Protein AF-0000000083567924 (afdb_homodimer)

Foldseek 3Di:
DEEEEADDPPLVVLLQVLCVVVPYHYDYDQLLCQLQGQEYEYEDAQQDCSQVSNQVSCLNNQHKYKYKHAQDWLRFRFVVFRIKIAIEGQPPQLATSNQRNLLQVLLDDPVRTDPTGDHDSVSSNVSSNLNNVLVVCVVVVPPDGRYQWMFTPVGDIAGAFYAFPDPSDPDHDDWDQDQDFDADDLVLLLVLLVNQEDSRRHQWNDKDFPDPAPWTKIWIFGTFNVSQAVFGFHGIFMATFNDNSRRSSRRSQVSQLSSLQGGDDPVNWDKDQQVVDDAEDDLVLAFAFPPADDDDSHHIATWFWWAFPQVRDIYTYGQVQWHVVGDDDNNHPHDSQQKAKGLHSLRRNLRSLQRLQLQLLQLLQLQWPHAWAWEDADDPRQVSLQVSLVVLQWHKTKTFRDFQQQWTKIKMKTFHDPVVDPDQDFADLPDPCFQGMFMFMGIDLQLNVRRSVGSRVRVVLRVVDVVCGLVNLPVDWQCLSVCSRPGDSNVVVRDHPDYYDYSRVGHDVPGDGRPVNVNSSQVSCVSVVKTKMKIWSDGSSNVVSRMTIMGIDIRQRFHQDRHDDGGGPCSAVRLVVVPIGGRSVDDRRNYD/DEEEEADDPPLVVLLQVLCVVVPYHYDYDQLLCQLQGQEYEYEDAQQDCSQVSNQVSCLNNQHKYKYKHAQDWLRFRFVVFRIKIAIEGQPPQLATSNQRNLLQVLLDDPVRTDPTGDHDSVSSNVSSNVNNVLVVCVVVVPPDGRYQWMFTPPGDIAGAFYAFPDPSDPDHDDWDQDQDFDADDLVLLLVLLVNQEDSRRHQWNDKDFPDPAPWTKIWIFGTFQVSQAVFGFHGIFMATFNDNSRRSSRRSQVSQLSSLQGGDDQVNWDKDQQVVDDAEDDLVLAFADPPADDDDSHHIATWFWWAQPQVRDIYTYGQVQWHVVGDDDNNHPHDSQQKAKGLHSLRRNLRSLQRLQLQLQQLLQLQWPHAWAWEDADDPRQVSLQVSLVVLQWHKTKTFRDFQQQWTKIKMKTFHDPVVAPPQDFADLVDPCFQGMFMFMGIDLQLNVRRSVGSRVRVVLRVVDVVCGLVRLCVDWQCLSVCSRPGDSNVVVRDHPHYYDYSRVGHDVPGDGRPVNVNSSQVSCVSVVKTKMKIWSDGSSNVVSRMTIMGIDIRPRFHQDRHDDGDGPCSAVRCVVVPIGGRSVDDRRNYD

Solvent-accessible surface area (backbone atoms only — not comparable to full-atom values): 58688 Å² total; per-residue (Å²): 118,58,35,33,36,26,59,56,77,50,27,43,57,32,27,48,53,45,33,46,77,71,74,35,47,73,38,85,44,56,44,66,52,27,30,77,31,76,27,34,36,40,44,48,51,22,55,49,65,61,55,59,47,26,41,54,19,13,54,75,37,51,16,32,34,35,41,36,23,32,1,6,49,51,51,38,16,23,80,86,23,36,17,21,37,34,22,28,30,48,83,69,77,31,30,48,63,65,27,42,25,38,30,30,56,21,41,54,56,80,86,59,54,41,98,55,49,53,61,54,70,50,44,39,29,35,46,12,25,52,45,14,36,38,49,51,32,49,76,69,62,45,87,88,40,40,63,23,23,36,37,33,34,99,72,47,81,42,70,45,58,29,48,59,88,44,83,79,52,90,66,75,82,66,46,74,79,56,84,43,50,60,70,64,53,68,71,59,44,37,58,35,52,51,70,35,52,31,58,50,49,24,62,26,28,42,73,44,78,74,36,64,73,74,44,29,28,28,39,22,32,35,27,49,38,59,67,64,18,78,36,64,24,59,34,76,21,51,15,47,27,96,40,62,66,57,4,45,42,39,4,48,43,45,30,51,36,32,37,32,35,8,54,48,53,77,87,74,42,46,76,43,24,52,80,78,44,70,61,50,51,52,71,82,49,34,66,54,50,92,82,42,58,87,81,59,57,80,44,73,43,54,25,37,66,24,26,32,69,83,80,64,44,68,24,29,34,42,29,29,75,55,31,35,65,52,60,79,89,46,59,34,76,88,68,71,74,6,52,10,51,24,51,14,43,34,43,4,46,45,44,3,44,34,44,42,54,28,35,21,23,50,50,42,35,70,26,22,64,56,78,47,33,33,44,44,70,92,42,72,70,44,48,51,52,46,33,35,37,41,37,72,59,26,45,77,46,40,28,42,36,51,58,81,40,85,46,32,20,21,39,16,37,36,25,46,60,72,82,75,41,68,79,96,46,51,53,51,66,85,37,88,62,43,56,26,28,25,32,18,58,26,38,29,57,43,26,53,59,8,43,39,49,1,40,33,41,8,51,45,46,36,52,51,44,47,72,54,30,57,73,54,24,61,72,42,73,27,51,47,36,63,42,14,30,42,36,68,70,55,50,51,70,69,56,65,85,50,63,75,43,54,23,86,75,42,56,59,83,77,60,66,56,55,62,57,30,46,52,51,50,49,50,31,35,40,76,56,74,36,61,48,27,36,30,43,38,39,38,63,37,50,43,73,50,49,39,26,28,28,25,34,46,47,49,58,52,41,67,76,64,55,75,71,86,61,81,46,68,49,44,49,48,50,32,44,75,74,75,34,43,54,33,84,82,52,74,84,63,64,55,122,116,59,34,33,36,26,58,55,79,51,27,42,55,31,28,49,54,46,34,45,75,71,76,36,48,74,38,85,43,56,43,65,52,28,30,78,31,76,28,35,37,39,44,47,50,22,54,50,65,61,55,60,46,26,42,54,19,13,53,74,37,52,16,32,33,34,42,37,23,32,1,5,52,50,51,37,16,21,80,87,22,36,18,21,37,33,22,29,30,48,84,69,75,31,29,46,62,67,27,42,25,37,29,31,56,21,42,54,55,80,85,60,54,41,97,55,49,53,60,54,69,50,44,38,29,34,46,12,26,53,45,15,38,37,48,50,31,48,76,68,62,46,87,87,38,40,64,23,22,36,38,34,33,99,72,48,79,40,69,45,60,29,47,58,87,43,82,78,53,90,66,76,81,68,46,73,78,57,85,45,50,62,71,64,54,68,70,59,43,39,57,36,53,50,69,35,52,30,58,49,47,24,61,27,29,43,73,42,78,74,38,63,75,76,44,29,28,28,40,22,32,34,26,50,37,58,67,66,17,80,35,65,24,61,34,77,21,51,15,46,27,96,40,62,66,58,3,45,41,38,4,50,43,45,29,52,33,33,37,31,36,9,55,47,52,78,84,74,41,46,77,43,23,52,81,77,43,72,61,50,51,53,69,82,48,35,65,54,50,91,82,42,58,87,82,59,57,81,44,74,43,55,25,38,65,26,27,33,68,81,79,64,44,70,23,30,34,41,29,27,76,54,32,34,66,51,57,81,89,47,61,34,75,87,67,70,74,6,50,9,52,24,51,14,44,34,43,4,48,44,44,3,45,34,44,42,54,29,34,20,23,51,49,44,36,68,26,22,64,55,78,47,34,33,44,44,69,91,42,70,70,44,48,50,52,46,32,32,37,40,38,73,58,24,47,76,47,40,29,42,34,50,58,80,39,85,45,33,20,21,38,17,37,38,26,46,60,73,82,75,41,68,80,96,46,51,52,51,65,85,37,88,64,44,55,24,28,26,34,17,59,25,37,28,56,43,28,54,59,8,43,39,50,1,40,33,42,8,51,45,46,35,52,50,45,46,71,53,31,57,74,54,24,62,70,41,73,29,53,47,38,63,42,15,28,42,36,68,70,55,50,52,69,69,56,62,85,48,62,74,41,53,22,88,76,41,58,58,81,78,60,65,57,53,62,57,29,46,53,51,51,50,51,31,35,42,76,55,75,35,61,48,29,36,29,43,35,40,38,66,36,50,42,75,51,50,38,25,28,27,26,35,44,47,50,56,52,42,66,78,67,57,74,72,86,63,80,45,67,49,45,50,48,49,31,43,75,73,74,35,44,54,33,84,82,54,76,84,65,65,56,124

Sequence (1184 aa):
MQVHVVGDDPVREAVVAALGDVDIDVADAEPAALTDARFGVVSGVAGSDVFERANDAARAGSTPWVAVEIGGVGGYPLSAVDAAVSGFAPGAGTGCFDCLHDRVASNLEDDEIADGPQAERAAARLAGAVAGRECVRVLSGAEKSIIGHVVELPHQRRRLLPVPGCECADSERDRALERDDDTLELEAAVDRAEAAIDDRVGVVASIGEVESFPVPYYLATNANTTAFSDASAPRQAAGVADDWNAALMKAVGEGLERYCAGVYRDAEFVRASEADLANAVSPTDLLRPDDAPAYDPSDEYRWVPGENLVTGEQAHLPADAVQFPQPGPGLVPAITTGLGLGSSTVDALLSGLTEVLERDATMLAWYSTFEPLELAVDDPAFATLERRARSEGLDVTALLVTQDVDLPVVAVAVHRDPDDVDGDEEIDPTDDDWPAFAAGSAADLDATAAATAALEEALQNWMELRNLGPTEAADQSGAIGEYAAFPAPTREFVSVDAGQVPAESVGPDPVPSGVDALESLLERAGDAGLTPYAARLTTRDVESIGFEAVRVVVPGAQPLFTDEPFFGERARTVPDEMGFEPRLERPFHPYPMQVHVVGDDPVREAVVAALGDVDIDVADAEPAALTDARFGVVSGVAGSDVFERANDAARAGSTPWVAVEIGGVGGYPLSAVDAAVSGFAPGAGTGCFDCLHDRVASNLEDDEIADGPQAERAAARLAGAVAGRECVRVLSGAEKSIIGHVVELPHQRRRLLPVPGCECADSERDRALERDDDTLELEAAVDRAEAAIDDRVGVVASIGEVESFPVPYYLATNANTTAFSDASAPRQAAGVADDWNAALMKAVGEGLERYCAGVYRDAEFVRASEADLANAVSPTDLLRPDDAPAYDPSDEYRWVPGENLVTGEQAHLPADAVQFPQPGPGLVPAITTGLGLGSSTVDALLSGLTEVLERDATMLAWYSTFEPLELAVDDPAFATLERRARSEGLDVTALLVTQDVDLPVVAVAVHRDPDDVDGDEEIDPTDDDWPAFAAGSAADLDATAAATAALEEALQNWMELRNLGPTEAADQSGAIGEYAAFPAPTREFVSVDAGQVPAESVGPDPVPSGVDALESLLERAGDAGLTPYAARLTTRDVESIGFEAVRVVVPGAQPLFTDEPFFGERARTVPDEMGFEPRLERPFHPYP

InterPro domains:
  IPR003776 YcaO-like domain [PF02624] (239-557)
  IPR003776 YcaO-like domain [PS51664] (239-592)
  IPR027624 Thiazole/oxazole-forming peptide maturase, SagD family component [TIGR03604] (239-592)

Nearest PDB structures (foldseek):
  4v1v-assembly1_A  TM=7.430E-01  e=4.668E-34  Lyngbya aestuarii
  4v1v-assembly1_B  TM=7.285E-01  e=1.362E-33  Lyngbya aestuarii
  7u58-assembly1_A  TM=7.569E-01  e=3.304E-30  Desmonostoc sp. PCC 7906
  7u58-assembly1_B  TM=7.381E-01  e=8.066E-30  Desmonostoc sp. PCC 7906
  6pe3-assembly1_A  TM=8.093E-01  e=7.154E-20  Methanocaldococcus jannaschii DSM 2661

Structure (mmCIF, N/CA/C/O backbone):
data_AF-0000000083567924-model_v1
#
loop_
_entity.id
_entity.type
_entity.pdbx_description
1 polymer 'Ribosomal protein S12 methylthiotransferase accessory factor'
#
loop_
_atom_site.group_PDB
_atom_site.id
_atom_site.type_symbol
_atom_site.label_atom_id
_atom_site.label_alt_id
_atom_site.label_comp_id
_atom_site.label_asym_id
_atom_site.label_entity_id
_atom_site.label_seq_id
_atom_site.pdbx_PDB_ins_code
_atom_site.Cartn_x
_atom_site.Cartn_y
_atom_site.Cartn_z
_atom_site.occupancy
_atom_site.B_iso_or_equiv
_atom_site.auth_seq_id
_atom_site.auth_comp_id
_atom_site.auth_asym_id
_atom_site.auth_atom_id
_atom_site.pdbx_PDB_model_num
ATOM 1 N N . MET A 1 1 ? -40.562 4.48 22.656 1 77.62 1 MET A N 1
ATOM 2 C CA . MET A 1 1 ? -39.875 5.57 21.969 1 77.62 1 MET A CA 1
ATOM 3 C C . MET A 1 1 ? -40.281 5.645 20.5 1 77.62 1 MET A C 1
ATOM 5 O O . MET A 1 1 ? -40.531 4.621 19.875 1 77.62 1 MET A O 1
ATOM 9 N N . GLN A 1 2 ? -40.562 6.926 19.953 1 90.44 2 GLN A N 1
ATOM 10 C CA . GLN A 1 2 ? -40.938 7.121 18.562 1 90.44 2 GLN A CA 1
ATOM 11 C C . GLN A 1 2 ? -39.844 7.805 17.766 1 90.44 2 GLN A C 1
ATOM 13 O O . GLN A 1 2 ? -39.25 8.773 18.234 1 90.44 2 GLN A O 1
ATOM 18 N N . VAL A 1 3 ? -39.531 7.184 16.656 1 96.56 3 VAL A N 1
ATOM 19 C CA . VAL A 1 3 ? -38.562 7.758 15.727 1 96.56 3 VAL A CA 1
ATOM 20 C C . VAL A 1 3 ? -39.281 8.57 14.656 1 96.56 3 VAL A C 1
ATOM 22 O O . VAL A 1 3 ? -40.281 8.094 14.07 1 96.56 3 VAL A O 1
ATOM 25 N N . HIS A 1 4 ? -38.906 9.844 14.461 1 98.19 4 HIS A N 1
ATOM 26 C CA . HIS A 1 4 ? -39.469 10.672 13.414 1 98.19 4 HIS A CA 1
ATOM 27 C C . HIS A 1 4 ? -38.812 10.414 12.07 1 98.19 4 HIS A C 1
ATOM 29 O O . HIS A 1 4 ? -37.594 10.516 11.953 1 98.19 4 HIS A O 1
ATOM 35 N N . VAL A 1 5 ? -39.531 10.031 11.078 1 98.31 5 VAL A N 1
ATOM 36 C CA . VAL A 1 5 ? -39 9.734 9.758 1 98.31 5 VAL A CA 1
ATOM 37 C C . VAL A 1 5 ? -39.531 10.75 8.742 1 98.31 5 VAL A C 1
ATOM 39 O O . VAL A 1 5 ? -40.75 10.961 8.648 1 98.31 5 VAL A O 1
ATOM 42 N N . VAL A 1 6 ? -38.656 11.414 8.102 1 98.31 6 VAL A N 1
ATOM 43 C CA . VAL A 1 6 ? -38.938 12.32 6.996 1 98.31 6 VAL A CA 1
ATOM 44 C C . VAL A 1 6 ? -38.5 11.68 5.68 1 98.31 6 VAL A C 1
ATOM 46 O O . VAL A 1 6 ? -37.312 11.453 5.453 1 98.31 6 VAL A O 1
ATOM 49 N N . GLY A 1 7 ? -39.375 11.477 4.781 1 96.75 7 GLY A N 1
ATOM 50 C CA . GLY A 1 7 ? -39.031 10.891 3.498 1 96.75 7 GLY A CA 1
ATOM 51 C C . GLY A 1 7 ? -40.031 9.875 3 1 96.75 7 GLY A C 1
ATOM 52 O O . GLY A 1 7 ? -41 9.562 3.695 1 96.75 7 GLY A O 1
ATOM 53 N N . ASP A 1 8 ? -39.812 9.359 1.787 1 95.12 8 ASP A N 1
ATOM 54 C CA . ASP A 1 8 ? -40.781 8.484 1.119 1 95.12 8 ASP A CA 1
ATOM 55 C C . ASP A 1 8 ? -40.188 7.094 0.888 1 95.12 8 ASP A C 1
ATOM 57 O O . ASP A 1 8 ? -39.062 6.812 1.32 1 95.12 8 ASP A O 1
ATOM 61 N N . ASP A 1 9 ? -41 6.242 0.363 1 94.81 9 ASP A N 1
ATOM 62 C CA . ASP A 1 9 ? -40.562 4.914 -0.032 1 94.81 9 ASP A CA 1
ATOM 63 C C . ASP A 1 9 ? -39.562 4.988 -1.193 1 94.81 9 ASP A C 1
ATOM 65 O O . ASP A 1 9 ? -39.625 5.91 -2.012 1 94.81 9 ASP A O 1
ATOM 69 N N . PRO A 1 10 ? -38.688 4.074 -1.274 1 96.31 10 PRO A N 1
ATOM 70 C CA . PRO A 1 10 ? -38.625 2.832 -0.497 1 96.31 10 PRO A CA 1
ATOM 71 C C . PRO A 1 10 ? -37.812 2.967 0.784 1 96.31 10 PRO A C 1
ATOM 73 O O . PRO A 1 10 ? -37.75 2.029 1.582 1 96.31 10 PRO A O 1
ATOM 76 N N . VAL A 1 11 ? -37.125 4.082 1.058 1 97.56 11 VAL A N 1
ATOM 77 C CA . VAL A 1 11 ? -36.281 4.262 2.225 1 97.56 11 VAL A CA 1
ATOM 78 C C . VAL A 1 11 ? -37.094 4.148 3.5 1 97.56 11 VAL A C 1
ATOM 80 O O . VAL A 1 11 ? -36.75 3.379 4.402 1 97.56 11 VAL A O 1
ATOM 83 N N . ARG A 1 12 ? -38.219 4.828 3.523 1 97.38 12 ARG A N 1
ATOM 84 C CA . ARG A 1 12 ? -39.062 4.828 4.699 1 97.38 12 ARG A CA 1
ATOM 85 C C . ARG A 1 12 ? -39.531 3.412 5.047 1 97.38 12 ARG A C 1
ATOM 87 O O . ARG A 1 12 ? -39.469 3.002 6.207 1 97.38 12 ARG A O 1
ATOM 94 N N . GLU A 1 13 ? -39.969 2.736 4.039 1 96.56 13 GLU A N 1
ATOM 95 C CA . GLU A 1 13 ? -40.469 1.377 4.242 1 96.56 13 GLU A CA 1
ATOM 96 C C . GLU A 1 13 ? -39.406 0.494 4.875 1 96.56 13 GLU A C 1
ATOM 98 O O . GLU A 1 13 ? -39.688 -0.279 5.793 1 96.56 13 GLU A O 1
ATOM 103 N N . ALA A 1 14 ? -38.219 0.585 4.348 1 96.06 14 ALA A N 1
ATOM 104 C CA . ALA A 1 14 ? -37.125 -0.211 4.855 1 96.06 14 ALA A CA 1
ATOM 105 C C . ALA A 1 14 ? -36.781 0.159 6.301 1 96.06 14 ALA A C 1
ATOM 107 O O . ALA A 1 14 ? -36.562 -0.718 7.133 1 96.06 14 ALA A O 1
ATOM 108 N N . VAL A 1 15 ? -36.781 1.443 6.656 1 97.31 15 VAL A N 1
ATOM 109 C CA . VAL A 1 15 ? -36.469 1.927 8 1 97.31 15 VAL A CA 1
ATOM 110 C C . VAL A 1 15 ? -37.562 1.454 8.969 1 97.31 15 VAL A C 1
ATOM 112 O O . VAL A 1 15 ? -37.281 0.964 10.062 1 97.31 15 VAL A O 1
ATOM 115 N N . VAL A 1 16 ? -38.812 1.547 8.57 1 96.62 16 VAL A N 1
ATOM 116 C CA . VAL A 1 16 ? -39.969 1.122 9.391 1 96.62 16 VAL A CA 1
ATOM 117 C C . VAL A 1 16 ? -39.844 -0.366 9.711 1 96.62 16 VAL A C 1
ATOM 119 O O . VAL A 1 16 ? -40.031 -0.783 10.852 1 96.62 16 VAL A O 1
ATOM 122 N N . ALA A 1 17 ? -39.5 -1.119 8.719 1 95 17 ALA A N 1
ATOM 123 C CA . ALA A 1 17 ? -39.375 -2.561 8.898 1 95 17 ALA A CA 1
ATOM 124 C C . ALA A 1 17 ? -38.281 -2.881 9.914 1 95 17 ALA A C 1
ATOM 126 O O . ALA A 1 17 ? -38.469 -3.709 10.805 1 95 17 ALA A O 1
ATOM 127 N N . ALA A 1 18 ? -37.125 -2.264 9.789 1 95.38 18 ALA A N 1
ATOM 128 C CA . ALA A 1 18 ? -36 -2.51 10.672 1 95.38 18 ALA A CA 1
ATOM 129 C C . ALA A 1 18 ? -36.344 -2.125 12.109 1 95.38 18 ALA A C 1
ATOM 131 O O . ALA A 1 18 ? -36.062 -2.877 13.047 1 95.38 18 ALA A O 1
ATOM 132 N N . LEU A 1 19 ? -36.938 -0.958 12.289 1 96.12 19 LEU A N 1
ATOM 133 C CA . LEU A 1 19 ? -37.281 -0.486 13.625 1 96.12 19 LEU A CA 1
ATOM 134 C C . LEU A 1 19 ? -38.406 -1.323 14.219 1 96.12 19 LEU A C 1
ATOM 136 O O . LEU A 1 19 ? -38.438 -1.543 15.438 1 96.12 19 LEU A O 1
ATOM 140 N N . GLY A 1 20 ? -39.281 -1.778 13.391 1 94.69 20 GLY A N 1
ATOM 141 C CA . GLY A 1 20 ? -40.344 -2.68 13.828 1 94.69 20 GLY A CA 1
ATOM 142 C C . GLY A 1 20 ? -39.812 -3.967 14.43 1 94.69 20 GLY A C 1
ATOM 143 O O . GLY A 1 20 ? -40.406 -4.523 15.344 1 94.69 20 GLY A O 1
ATOM 144 N N . ASP A 1 21 ? -38.75 -4.43 13.938 1 92.81 21 ASP A N 1
ATOM 145 C CA . ASP A 1 21 ? -38.125 -5.66 14.422 1 92.81 21 ASP A CA 1
ATOM 146 C C . ASP A 1 21 ? -37.719 -5.535 15.891 1 92.81 21 ASP A C 1
ATOM 148 O O . ASP A 1 21 ? -37.531 -6.543 16.578 1 92.81 21 ASP A O 1
ATOM 152 N N . VAL A 1 22 ? -37.562 -4.309 16.375 1 93.62 22 VAL A N 1
ATOM 153 C CA . VAL A 1 22 ? -37.156 -4.113 17.766 1 93.62 22 VAL A CA 1
ATOM 154 C C . VAL A 1 22 ? -38.25 -3.352 18.516 1 93.62 22 VAL A C 1
ATOM 156 O O . VAL A 1 22 ? -37.969 -2.67 19.516 1 93.62 22 VAL A O 1
ATOM 159 N N . ASP A 1 23 ? -39.375 -3.291 18.016 1 93.94 23 ASP A N 1
ATOM 160 C CA . ASP A 1 23 ? -40.594 -2.764 18.656 1 93.94 23 ASP A CA 1
ATOM 161 C C . ASP A 1 23 ? -40.5 -1.254 18.844 1 93.94 23 ASP A C 1
ATOM 163 O O . ASP A 1 23 ? -40.875 -0.735 19.906 1 93.94 23 ASP A O 1
ATOM 167 N N . ILE A 1 24 ? -39.906 -0.604 17.891 1 95.19 24 ILE A N 1
ATOM 168 C CA . ILE A 1 24 ? -39.875 0.854 17.891 1 95.19 24 ILE A CA 1
ATOM 169 C C . ILE A 1 24 ? -40.844 1.404 16.844 1 95.19 24 ILE A C 1
ATOM 171 O O . ILE A 1 24 ? -40.812 0.979 15.688 1 95.19 24 ILE A O 1
ATOM 175 N N . ASP A 1 25 ? -41.594 2.35 17.25 1 94.06 25 ASP A N 1
ATOM 176 C CA . ASP A 1 25 ? -42.594 2.959 16.359 1 94.06 25 ASP A CA 1
ATOM 177 C C . ASP A 1 25 ? -41.969 4.133 15.594 1 94.06 25 ASP A C 1
ATOM 179 O O . ASP A 1 25 ? -41 4.758 16.062 1 94.06 25 ASP A O 1
ATOM 183 N N . VAL A 1 26 ? -42.562 4.348 14.406 1 95.94 26 VAL A N 1
ATOM 184 C CA . VAL A 1 26 ? -42.125 5.449 13.555 1 95.94 26 VAL A CA 1
ATOM 185 C C . VAL A 1 26 ? -43.281 6.43 13.344 1 95.94 26 VAL A C 1
ATOM 187 O O . VAL A 1 26 ? -44.438 6.023 13.234 1 95.94 26 VAL A O 1
ATOM 190 N N . ALA A 1 27 ? -43 7.691 13.391 1 96.19 27 ALA A N 1
ATOM 191 C CA . ALA A 1 27 ? -43.938 8.742 13.047 1 96.19 27 ALA A CA 1
ATOM 192 C C . ALA A 1 27 ? -43.469 9.523 11.82 1 96.19 27 ALA A C 1
ATOM 194 O O . ALA A 1 27 ? -42.344 9.969 11.758 1 96.19 27 ALA A O 1
ATOM 195 N N . ASP A 1 28 ? -44.406 9.641 10.867 1 96.56 28 ASP A N 1
ATOM 196 C CA . ASP A 1 28 ? -44.125 10.547 9.758 1 96.56 28 ASP A CA 1
ATOM 197 C C . ASP A 1 28 ? -43.969 11.984 10.25 1 96.56 28 ASP A C 1
ATOM 199 O O . ASP A 1 28 ? -44.75 12.43 11.109 1 96.56 28 ASP A O 1
ATOM 203 N N . ALA A 1 29 ? -43.031 12.602 9.672 1 97.56 29 ALA A N 1
ATOM 204 C CA . ALA A 1 29 ? -42.75 13.945 10.18 1 97.56 29 ALA A CA 1
ATOM 205 C C . ALA A 1 29 ? -42.25 14.859 9.062 1 97.56 29 ALA A C 1
ATOM 207 O O . ALA A 1 29 ? -41.938 14.391 7.965 1 97.56 29 ALA A O 1
ATOM 208 N N . GLU A 1 30 ? -42.344 16.141 9.289 1 97.62 30 GLU A N 1
ATOM 209 C CA . GLU A 1 30 ? -41.625 17.156 8.516 1 97.62 30 GLU A CA 1
ATOM 210 C C . GLU A 1 30 ? -40.281 17.5 9.148 1 97.62 30 GLU A C 1
ATOM 212 O O . GLU A 1 30 ? -40.094 17.25 10.336 1 97.62 30 GLU A O 1
ATOM 217 N N . PRO A 1 31 ? -39.406 18 8.305 1 98.06 31 PRO A N 1
ATOM 218 C CA . PRO A 1 31 ? -38.062 18.281 8.836 1 98.06 31 PRO A CA 1
ATOM 219 C C . PRO A 1 31 ? -38.094 19.109 10.109 1 98.06 31 PRO A C 1
ATOM 221 O O . PRO A 1 31 ? -37.344 18.844 11.047 1 98.06 31 PRO A O 1
ATOM 224 N N . ALA A 1 32 ? -38.938 20.062 10.273 1 97.94 32 ALA A N 1
ATOM 225 C CA . ALA A 1 32 ? -39 20.969 11.414 1 97.94 32 ALA A CA 1
ATOM 226 C C . ALA A 1 32 ? -39.344 20.203 12.695 1 97.94 32 ALA A C 1
ATOM 228 O O . ALA A 1 32 ? -39 20.641 13.797 1 97.94 32 ALA A O 1
ATOM 229 N N . ALA A 1 33 ? -39.938 19.109 12.578 1 97.88 33 ALA A N 1
ATOM 230 C CA . ALA A 1 33 ? -40.375 18.312 13.719 1 97.88 33 ALA A CA 1
ATOM 231 C C . ALA A 1 33 ? -39.188 17.688 14.445 1 97.88 33 ALA A C 1
ATOM 233 O O . ALA A 1 33 ? -39.312 17.234 15.578 1 97.88 33 ALA A O 1
ATOM 234 N N . LEU A 1 34 ? -38.062 17.703 13.836 1 98.06 34 LEU A N 1
ATOM 235 C CA . LEU A 1 34 ? -36.906 17.109 14.453 1 98.06 34 LEU A CA 1
ATOM 236 C C . LEU A 1 34 ? -36.469 17.891 15.695 1 98.06 34 LEU A C 1
ATOM 238 O O . LEU A 1 34 ? -35.812 17.359 16.578 1 98.06 34 LEU A O 1
ATOM 242 N N . THR A 1 35 ? -36.906 19.141 15.805 1 98 35 THR A N 1
ATOM 243 C CA . THR A 1 35 ? -36.594 19.953 16.969 1 98 35 THR A CA 1
ATOM 244 C C . THR A 1 35 ? -37.031 19.266 18.25 1 98 35 THR A C 1
ATOM 246 O O . THR A 1 35 ? -36.344 19.344 19.281 1 98 35 THR A O 1
ATOM 249 N N . ASP A 1 36 ? -38.125 18.516 18.203 1 96.38 36 ASP A N 1
ATOM 250 C CA . ASP A 1 36 ? -38.719 17.938 19.406 1 96.38 36 ASP A CA 1
ATOM 251 C C . ASP A 1 36 ? -38.625 16.406 19.375 1 96.38 36 ASP A C 1
ATOM 253 O O . ASP A 1 36 ? -39.094 15.734 20.281 1 96.38 36 ASP A O 1
ATOM 257 N N . ALA A 1 37 ? -38 15.922 18.375 1 97.06 37 ALA A N 1
ATOM 258 C CA . ALA A 1 37 ? -37.938 14.477 18.219 1 97.06 37 ALA A CA 1
ATOM 259 C C . ALA A 1 37 ? -36.844 13.891 19.109 1 97.06 37 ALA A C 1
ATOM 261 O O . ALA A 1 37 ? -35.875 14.562 19.438 1 97.06 37 ALA A O 1
ATOM 262 N N . ARG A 1 38 ? -37.031 12.664 19.562 1 95.31 38 ARG A N 1
ATOM 263 C CA . ARG A 1 38 ? -35.969 11.938 20.281 1 95.31 38 ARG A CA 1
ATOM 264 C C . ARG A 1 38 ? -34.906 11.445 19.328 1 95.31 38 ARG A C 1
ATOM 266 O O . ARG A 1 38 ? -33.719 11.336 19.703 1 95.31 38 ARG A O 1
ATOM 273 N N . PHE A 1 39 ? -35.312 11.055 18.172 1 97.06 39 PHE A N 1
ATOM 274 C CA . PHE A 1 39 ? -34.438 10.578 17.094 1 97.06 39 PHE A CA 1
ATOM 275 C C . PHE A 1 39 ? -35.125 10.766 15.742 1 97.06 39 PHE A C 1
ATOM 277 O O . PHE A 1 39 ? -36.344 10.664 15.625 1 97.06 39 PHE A O 1
ATOM 284 N N . GLY A 1 40 ? -34.281 11.078 14.695 1 98.25 40 GLY A N 1
ATOM 285 C CA . GLY A 1 40 ? -34.875 11.312 13.383 1 98.25 40 GLY A CA 1
ATOM 286 C C . GLY A 1 40 ? -34.156 10.555 12.273 1 98.25 40 GLY A C 1
ATOM 287 O O . GLY A 1 40 ? -33 10.211 12.406 1 98.25 40 GLY A O 1
ATOM 288 N N . VAL A 1 41 ? -34.875 10.18 11.242 1 98.75 41 VAL A N 1
ATOM 289 C CA . VAL A 1 41 ? -34.344 9.703 9.969 1 98.75 41 VAL A CA 1
ATOM 290 C C . VAL A 1 41 ? -34.875 10.547 8.82 1 98.75 41 VAL A C 1
ATOM 292 O O . VAL A 1 41 ? -36.094 10.703 8.688 1 98.75 41 VAL A O 1
ATOM 295 N N . VAL A 1 42 ? -34 11.133 8.062 1 98.88 42 VAL A N 1
ATOM 296 C CA . VAL A 1 42 ? -34.438 12.008 6.973 1 98.88 42 VAL A CA 1
ATOM 297 C C . VAL A 1 42 ? -33.875 11.484 5.652 1 98.88 42 VAL A C 1
ATOM 299 O O . VAL A 1 42 ? -32.656 11.273 5.523 1 98.88 42 VAL A O 1
ATOM 302 N N . SER A 1 43 ? -34.719 11.258 4.703 1 98.56 43 SER A N 1
ATOM 303 C CA . SER A 1 43 ? -34.281 10.781 3.398 1 98.56 43 SER A CA 1
ATOM 304 C C . SER A 1 43 ? -34.719 11.727 2.285 1 98.56 43 SER A C 1
ATOM 306 O O . SER A 1 43 ? -35.781 12.367 2.391 1 98.56 43 SER A O 1
ATOM 308 N N . GLY A 1 44 ? -33.938 11.836 1.311 1 98 44 GLY A N 1
ATOM 309 C CA . GLY A 1 44 ? -34.188 12.641 0.118 1 98 44 GLY A CA 1
ATOM 310 C C . GLY A 1 44 ? -33.094 12.5 -0.918 1 98 44 GLY A C 1
ATOM 311 O O . GLY A 1 44 ? -32.125 11.75 -0.72 1 98 44 GLY A O 1
ATOM 312 N N . VAL A 1 45 ? -33.281 13.164 -2.047 1 97.69 45 VAL A N 1
ATOM 313 C CA . VAL A 1 45 ? -32.25 13.164 -3.059 1 97.69 45 VAL A CA 1
ATOM 314 C C . VAL A 1 45 ? -31.141 14.141 -2.652 1 97.69 45 VAL A C 1
ATOM 316 O O . VAL A 1 45 ? -31.391 15.141 -1.98 1 97.69 45 VAL A O 1
ATOM 319 N N . ALA A 1 46 ? -29.938 13.812 -3.004 1 97.81 46 ALA A N 1
ATOM 320 C CA . ALA A 1 46 ? -28.812 14.695 -2.701 1 97.81 46 ALA A CA 1
ATOM 321 C C . ALA A 1 46 ? -29.047 16.094 -3.266 1 97.81 46 ALA A C 1
ATOM 323 O O . ALA A 1 46 ? -29.438 16.25 -4.426 1 97.81 46 ALA A O 1
ATOM 324 N N . GLY A 1 47 ? -28.828 17.062 -2.477 1 96.56 47 GLY A N 1
ATOM 325 C CA . GLY A 1 47 ? -29.016 18.438 -2.896 1 96.56 47 GLY A CA 1
ATOM 326 C C . GLY A 1 47 ? -30.344 19.016 -2.445 1 96.56 47 GLY A C 1
ATOM 327 O O . GLY A 1 47 ? -30.562 20.234 -2.551 1 96.56 47 GLY A O 1
ATOM 328 N N . SER A 1 48 ? -31.203 18.188 -1.996 1 96.81 48 SER A N 1
ATOM 329 C CA . SER A 1 48 ? -32.5 18.641 -1.509 1 96.81 48 SER A CA 1
ATOM 330 C C . SER A 1 48 ? -32.344 19.531 -0.273 1 96.81 48 SER A C 1
ATOM 332 O O . SER A 1 48 ? -31.516 19.25 0.591 1 96.81 48 SER A O 1
ATOM 334 N N . ASP A 1 49 ? -33.188 20.516 -0.12 1 97.12 49 ASP A N 1
ATOM 335 C CA . ASP A 1 49 ? -33.125 21.438 1.007 1 97.12 49 ASP A CA 1
ATOM 336 C C . ASP A 1 49 ? -33.625 20.781 2.285 1 97.12 49 ASP A C 1
ATOM 338 O O . ASP A 1 49 ? -33.5 21.344 3.375 1 97.12 49 ASP A O 1
ATOM 342 N N . VAL A 1 50 ? -34.219 19.562 2.15 1 98.38 50 VAL A N 1
ATOM 343 C CA . VAL A 1 50 ? -34.781 18.844 3.295 1 98.38 50 VAL A CA 1
ATOM 344 C C . VAL A 1 50 ? -33.688 18.625 4.34 1 98.38 50 VAL A C 1
ATOM 346 O O . VAL A 1 50 ? -33.969 18.672 5.543 1 98.38 50 VAL A O 1
ATOM 349 N N . PHE A 1 51 ? -32.562 18.438 3.924 1 98.56 51 PHE A N 1
ATOM 350 C CA . PHE A 1 51 ? -31.469 18.109 4.84 1 98.56 51 PHE A CA 1
ATOM 351 C C . PHE A 1 51 ? -31.016 19.344 5.609 1 98.56 51 PHE A C 1
ATOM 353 O O . PHE A 1 51 ? -30.703 19.25 6.801 1 98.56 51 PHE A O 1
ATOM 360 N N . GLU A 1 52 ? -30.922 20.453 4.922 1 97.88 52 GLU A N 1
ATOM 361 C CA . GLU A 1 52 ? -30.594 21.703 5.609 1 97.88 52 GLU A CA 1
ATOM 362 C C . GLU A 1 52 ? -31.641 22.047 6.668 1 97.88 52 GLU A C 1
ATOM 364 O O . GLU A 1 52 ? -31.297 22.438 7.785 1 97.88 52 GLU A O 1
ATOM 369 N N . ARG A 1 53 ? -32.906 21.906 6.293 1 98.38 53 ARG A N 1
ATOM 370 C CA . ARG A 1 53 ? -34 22.156 7.219 1 98.38 53 ARG A CA 1
ATOM 371 C C . ARG A 1 53 ? -33.938 21.219 8.414 1 98.38 53 ARG A C 1
ATOM 373 O O . ARG A 1 53 ? -34.125 21.625 9.555 1 98.38 53 ARG A O 1
ATOM 380 N N . ALA A 1 54 ? -33.688 19.969 8.133 1 98.69 54 ALA A N 1
ATOM 381 C CA . ALA A 1 54 ? -33.562 18.969 9.188 1 98.69 54 ALA A CA 1
ATOM 382 C C . ALA A 1 54 ? -32.375 19.281 10.109 1 98.69 54 ALA A C 1
ATOM 384 O O . ALA A 1 54 ? -32.5 19.141 11.336 1 98.69 54 ALA A O 1
ATOM 385 N N . ASN A 1 55 ? -31.297 19.641 9.508 1 98.44 55 ASN A N 1
ATOM 386 C CA . ASN A 1 55 ? -30.109 19.969 10.289 1 98.44 55 ASN A CA 1
ATOM 387 C C . ASN A 1 55 ? -30.375 21.125 11.25 1 98.44 55 ASN A C 1
ATOM 389 O O . ASN A 1 55 ? -30 21.062 12.422 1 98.44 55 ASN A O 1
ATOM 393 N N . ASP A 1 56 ? -31 22.156 10.773 1 97.88 56 ASP A N 1
ATOM 394 C CA . ASP A 1 56 ? -31.328 23.312 11.609 1 97.88 56 ASP A CA 1
ATOM 395 C C . ASP A 1 56 ? -32.219 22.891 12.766 1 97.88 56 ASP A C 1
ATOM 397 O O . ASP A 1 56 ? -31.984 23.281 13.914 1 97.88 56 ASP A O 1
ATOM 401 N N . ALA A 1 57 ? -33.25 22.156 12.445 1 98.5 57 ALA A N 1
ATOM 402 C CA . ALA A 1 57 ? -34.188 21.688 13.469 1 98.5 57 ALA A CA 1
ATOM 403 C C . ALA A 1 57 ? -33.5 20.797 14.492 1 98.5 57 ALA A C 1
ATOM 405 O O . ALA A 1 57 ? -33.688 20.953 15.703 1 98.5 57 ALA A O 1
ATOM 406 N N . ALA A 1 58 ? -32.719 19.844 13.992 1 98.12 58 ALA A N 1
ATOM 407 C CA . ALA A 1 58 ? -32.031 18.906 14.867 1 98.12 58 ALA A CA 1
ATOM 408 C C . ALA A 1 58 ? -31.062 19.641 15.797 1 98.12 58 ALA A C 1
ATOM 410 O O . ALA A 1 58 ? -30.922 19.281 16.969 1 98.12 58 ALA A O 1
ATOM 411 N N . ARG A 1 59 ? -30.312 20.609 15.273 1 96.69 59 ARG A N 1
ATOM 412 C CA . ARG A 1 59 ? -29.406 21.391 16.094 1 96.69 59 ARG A CA 1
ATOM 413 C C . ARG A 1 59 ? -30.156 22.141 17.188 1 96.69 59 ARG A C 1
ATOM 415 O O . ARG A 1 59 ? -29.719 22.188 18.328 1 96.69 59 ARG A O 1
ATOM 422 N N . ALA A 1 60 ? -31.266 22.734 16.797 1 96.56 60 ALA A N 1
ATOM 423 C CA . ALA A 1 60 ? -32.094 23.469 17.75 1 96.56 60 ALA A CA 1
ATOM 424 C C . ALA A 1 60 ? -32.594 22.562 18.875 1 96.56 60 ALA A C 1
ATOM 426 O O . ALA A 1 60 ? -32.656 22.984 20.031 1 96.56 60 ALA A O 1
ATOM 427 N N . GLY A 1 61 ? -32.906 21.375 18.594 1 96.5 61 GLY A N 1
ATOM 428 C CA . GLY A 1 61 ? -33.5 20.453 19.547 1 96.5 61 GLY A CA 1
ATOM 429 C C . GLY A 1 61 ? -32.5 19.484 20.141 1 96.5 61 GLY A C 1
ATOM 430 O O . GLY A 1 61 ? -32.844 18.656 20.984 1 96.5 61 GLY A O 1
ATOM 431 N N . SER A 1 62 ? -31.203 19.547 19.719 1 95.75 62 SER A N 1
ATOM 432 C CA . SER A 1 62 ? -30.172 18.578 20.094 1 95.75 62 SER A CA 1
ATOM 433 C C . SER A 1 62 ? -30.625 17.156 19.781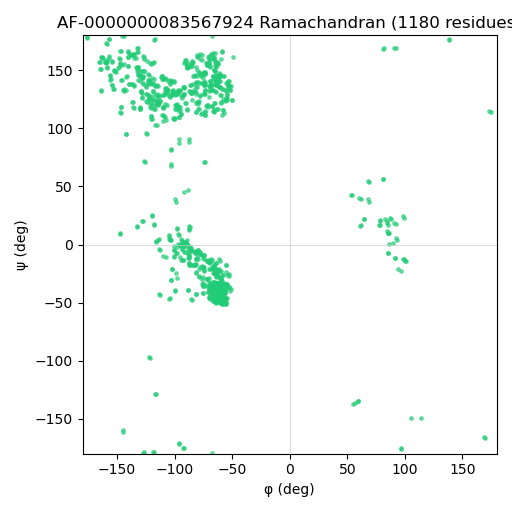 1 95.75 62 SER A C 1
ATOM 435 O O . SER A 1 62 ? -30.453 16.266 20.609 1 95.75 62 SER A O 1
ATOM 437 N N . THR A 1 63 ? -31.234 16.969 18.641 1 97 63 THR A N 1
ATOM 438 C CA . THR A 1 63 ? -31.812 15.688 18.234 1 97 63 THR A CA 1
ATOM 439 C C . THR A 1 63 ? -30.828 14.898 17.375 1 97 63 THR A C 1
ATOM 441 O O . THR A 1 63 ? -30.438 15.352 16.297 1 97 63 THR A O 1
ATOM 444 N N . PRO A 1 64 ? -30.391 13.688 17.812 1 97.44 64 PRO A N 1
ATOM 445 C CA . PRO A 1 64 ? -29.625 12.836 16.906 1 97.44 64 PRO A CA 1
ATOM 446 C C . PRO A 1 64 ? -30.453 12.336 15.719 1 97.44 64 PRO A C 1
ATOM 448 O O . PRO A 1 64 ? -31.656 12.094 15.859 1 97.44 64 PRO A O 1
ATOM 451 N N . TRP A 1 65 ? -29.812 12.219 14.586 1 98.31 65 TRP A N 1
ATOM 452 C CA . TRP A 1 65 ? -30.578 11.82 13.406 1 98.31 65 TRP A CA 1
ATOM 453 C C . TRP A 1 65 ? -29.672 11.203 12.352 1 98.31 65 TRP A C 1
ATOM 455 O O . TRP A 1 65 ? -28.438 11.289 12.453 1 98.31 65 TRP A O 1
ATOM 465 N N . VAL A 1 66 ? -30.25 10.445 11.406 1 98.62 66 VAL A N 1
ATOM 466 C CA . VAL A 1 66 ? -29.594 9.805 10.273 1 98.62 66 VAL A CA 1
ATOM 467 C C . VAL A 1 66 ? -30.094 10.422 8.969 1 98.62 66 VAL A C 1
ATOM 469 O O . VAL A 1 66 ? -31.297 10.578 8.773 1 98.62 66 VAL A O 1
ATOM 472 N N . ALA A 1 67 ? -29.188 10.836 8.172 1 98.81 67 ALA A N 1
ATOM 473 C CA . ALA A 1 67 ? -29.5 11.328 6.832 1 98.81 67 ALA A CA 1
ATOM 474 C C . ALA A 1 67 ? -29.312 10.234 5.785 1 98.81 67 ALA A C 1
ATOM 476 O O . ALA A 1 67 ? -28.297 9.523 5.809 1 98.81 67 ALA A O 1
ATOM 477 N N . VAL A 1 68 ? -30.25 10.055 4.914 1 98.81 68 VAL A N 1
ATOM 478 C CA . VAL A 1 68 ? -30.156 9.164 3.766 1 98.81 68 VAL A CA 1
ATOM 479 C C . VAL A 1 68 ? -30.25 9.977 2.475 1 98.81 68 VAL A C 1
ATOM 481 O O . VAL A 1 68 ? -31.328 10.391 2.068 1 98.81 68 VAL A O 1
ATOM 484 N N . GLU A 1 69 ? -29.125 10.172 1.863 1 98.62 69 GLU A N 1
ATOM 485 C CA . GLU A 1 69 ? -29.047 10.922 0.612 1 98.62 69 GLU A CA 1
ATOM 486 C C . GLU A 1 69 ? -29.016 9.984 -0.592 1 98.62 69 GLU A C 1
ATOM 488 O O . GLU A 1 69 ? -28.109 9.164 -0.72 1 98.62 69 GLU A O 1
ATOM 493 N N . ILE A 1 70 ? -29.984 10.102 -1.452 1 98.12 70 ILE A N 1
ATOM 494 C CA . ILE A 1 70 ? -30.031 9.266 -2.648 1 98.12 70 ILE A CA 1
ATOM 495 C C . ILE A 1 70 ? -29.297 9.961 -3.795 1 98.12 70 ILE A C 1
ATOM 497 O O . ILE A 1 70 ? -29.609 11.109 -4.133 1 98.12 70 ILE A O 1
ATOM 501 N N . GLY A 1 71 ? -28.297 9.328 -4.34 1 97.69 71 GLY A N 1
ATOM 502 C CA . GLY A 1 71 ? -27.594 9.812 -5.523 1 97.69 71 GLY A CA 1
ATOM 503 C C . GLY A 1 71 ? -26.469 10.773 -5.195 1 97.69 71 GLY A C 1
ATOM 504 O O . GLY A 1 71 ? -26.078 11.594 -6.031 1 97.69 71 GLY A O 1
ATOM 505 N N . GLY A 1 72 ? -25.969 10.734 -4.078 1 97.94 72 GLY A N 1
ATOM 506 C CA . GLY A 1 72 ? -24.891 11.641 -3.701 1 97.94 72 GLY A CA 1
ATOM 507 C C . GLY A 1 72 ? -24.594 11.625 -2.215 1 97.94 72 GLY A C 1
ATOM 508 O O . GLY A 1 72 ? -25.047 10.727 -1.496 1 97.94 72 GLY A O 1
ATOM 509 N N . VAL A 1 73 ? -23.859 12.586 -1.76 1 98.44 73 VAL A N 1
ATOM 510 C CA . VAL A 1 73 ? -23.453 12.68 -0.363 1 98.44 73 VAL A CA 1
ATOM 511 C C . VAL A 1 73 ? -23.125 14.125 -0.01 1 98.44 73 VAL A C 1
ATOM 513 O O . VAL A 1 73 ? -22.609 14.875 -0.839 1 98.44 73 VAL A O 1
ATOM 516 N N . GLY A 1 74 ? -23.484 14.555 1.165 1 98.25 74 GLY A N 1
ATOM 517 C CA . GLY A 1 74 ? -23.172 15.883 1.659 1 98.25 74 GLY A CA 1
ATOM 518 C C . GLY A 1 74 ? -23.844 16.984 0.866 1 98.25 74 GLY A C 1
ATOM 519 O O . GLY A 1 74 ? -23.312 18.094 0.772 1 98.25 74 GLY A O 1
ATOM 520 N N . GLY A 1 75 ? -24.906 16.641 0.194 1 98.12 75 GLY A N 1
ATOM 521 C CA . GLY A 1 75 ? -25.641 17.641 -0.571 1 98.12 75 GLY A CA 1
ATOM 522 C C . GLY A 1 75 ? -25.203 17.734 -2.018 1 98.12 75 GLY A C 1
ATOM 523 O O . GLY A 1 75 ? -25.719 18.547 -2.779 1 98.12 75 GLY A O 1
ATOM 524 N N . TYR A 1 76 ? -24.297 16.875 -2.428 1 98.12 76 TYR A N 1
ATOM 525 C CA . TYR A 1 76 ? -23.781 16.938 -3.791 1 98.12 76 TYR A CA 1
ATOM 526 C C . TYR A 1 76 ? -24.156 15.688 -4.578 1 98.12 76 TYR A C 1
ATOM 528 O O . TYR A 1 76 ? -23.875 14.57 -4.152 1 98.12 76 TYR A O 1
ATOM 536 N N . PRO A 1 77 ? -24.828 15.914 -5.703 1 97.81 77 PRO A N 1
ATOM 537 C CA . PRO A 1 77 ? -25.047 14.766 -6.586 1 97.81 77 PRO A CA 1
ATOM 538 C C . PRO A 1 77 ? -23.75 14.203 -7.164 1 97.81 77 PRO A C 1
ATOM 540 O O . PRO A 1 77 ? -22.953 14.953 -7.742 1 97.81 77 PRO A O 1
ATOM 543 N N . LEU A 1 78 ? -23.5 12.992 -6.918 1 96.75 78 LEU A N 1
ATOM 544 C CA . LEU A 1 78 ? -22.312 12.328 -7.422 1 96.75 78 LEU A CA 1
ATOM 545 C C . LEU A 1 78 ? -22.672 11.031 -8.141 1 96.75 78 LEU A C 1
ATOM 547 O O . LEU A 1 78 ? -23.297 10.148 -7.551 1 96.75 78 LEU A O 1
ATOM 551 N N . SER A 1 79 ? -22.234 10.852 -9.398 1 93.81 79 SER A N 1
ATOM 552 C CA . SER A 1 79 ? -22.562 9.672 -10.188 1 93.81 79 SER A CA 1
ATOM 553 C C . SER A 1 79 ? -21.969 8.406 -9.57 1 93.81 79 SER A C 1
ATOM 555 O O . SER A 1 79 ? -22.531 7.316 -9.719 1 93.81 79 SER A O 1
ATOM 557 N N . ALA A 1 80 ? -20.906 8.602 -8.82 1 92.31 80 ALA A N 1
ATOM 558 C CA . ALA A 1 80 ? -20.188 7.457 -8.266 1 92.31 80 ALA A CA 1
ATOM 559 C C . ALA A 1 80 ? -20.812 7 -6.949 1 92.31 80 ALA A C 1
ATOM 561 O O . ALA A 1 80 ? -20.453 5.945 -6.418 1 92.31 80 ALA A O 1
ATOM 562 N N . VAL A 1 81 ? -21.797 7.676 -6.418 1 95.88 81 VAL A N 1
ATOM 563 C CA . VAL A 1 81 ? -22.406 7.367 -5.133 1 95.88 81 VAL A CA 1
ATOM 564 C C . VAL A 1 81 ? -23.891 7.074 -5.332 1 95.88 81 VAL A C 1
ATOM 566 O O . VAL A 1 81 ? -24.688 7.984 -5.617 1 95.88 81 VAL A O 1
ATOM 569 N N . ASP A 1 82 ? -24.281 5.863 -5.156 1 95.62 82 ASP A N 1
ATOM 570 C CA . ASP A 1 82 ? -25.688 5.5 -5.297 1 95.62 82 ASP A CA 1
ATOM 571 C C . ASP A 1 82 ? -26.531 6.152 -4.207 1 95.62 82 ASP A C 1
ATOM 573 O O . ASP A 1 82 ? -27.641 6.617 -4.469 1 95.62 82 ASP A O 1
ATOM 577 N N . ALA A 1 83 ? -26.047 6.098 -3.025 1 97.38 83 ALA A N 1
ATOM 578 C CA . ALA A 1 83 ? -26.672 6.703 -1.854 1 97.38 83 ALA A CA 1
ATOM 579 C C . ALA A 1 83 ? -25.688 6.828 -0.702 1 97.38 83 ALA A C 1
ATOM 581 O O . ALA A 1 83 ? -24.609 6.215 -0.73 1 97.38 83 ALA A O 1
ATOM 582 N N . ALA A 1 84 ? -25.969 7.648 0.212 1 98.44 84 ALA A N 1
ATOM 583 C CA . ALA A 1 84 ? -25.141 7.809 1.404 1 98.44 84 ALA A CA 1
ATOM 584 C C . ALA A 1 84 ? -26 7.871 2.664 1 98.44 84 ALA A C 1
ATOM 586 O O . ALA A 1 84 ? -27.078 8.477 2.664 1 98.44 84 ALA A O 1
ATOM 587 N N . VAL A 1 85 ? -25.578 7.188 3.711 1 98.44 85 VAL A N 1
ATOM 588 C CA . VAL A 1 85 ? -26.188 7.223 5.035 1 98.44 85 VAL A CA 1
ATOM 589 C C . VAL A 1 85 ? -25.219 7.836 6.039 1 98.44 85 VAL A C 1
ATOM 591 O O . VAL A 1 85 ? -24.094 7.355 6.199 1 98.44 85 VAL A O 1
ATOM 594 N N . SER A 1 86 ? -25.625 8.93 6.66 1 98.62 86 SER A N 1
ATOM 595 C CA . SER A 1 86 ? -24.766 9.625 7.602 1 98.62 86 SER A CA 1
ATOM 596 C C . SER A 1 86 ? -25.469 9.844 8.938 1 98.62 86 SER A C 1
ATOM 598 O O . SER A 1 86 ? -26.672 10.047 8.984 1 98.62 86 SER A O 1
ATOM 600 N N . GLY A 1 87 ? -24.703 9.773 10.016 1 98.31 87 GLY A N 1
ATOM 601 C CA . GLY A 1 87 ? -25.25 9.945 11.352 1 98.31 87 GLY A CA 1
ATOM 602 C C . GLY A 1 87 ? -24.719 11.18 12.055 1 98.31 87 GLY A C 1
ATOM 603 O O . GLY A 1 87 ? -23.516 11.453 12.023 1 98.31 87 GLY A O 1
ATOM 604 N N . PHE A 1 88 ? -25.641 11.891 12.711 1 98 88 PHE A N 1
ATOM 605 C CA . PHE A 1 88 ? -25.312 13.125 13.406 1 98 88 PHE A CA 1
ATOM 606 C C . PHE A 1 88 ? -25.891 13.133 14.812 1 98 88 PHE A C 1
ATOM 608 O O . PHE A 1 88 ? -26.969 12.562 15.047 1 98 88 PHE A O 1
ATOM 615 N N . ALA A 1 89 ? -25.219 13.727 15.695 1 95.94 89 ALA A N 1
ATOM 616 C CA . ALA A 1 89 ? -25.688 13.984 17.062 1 95.94 89 ALA A CA 1
ATOM 617 C C . ALA A 1 89 ? -25.219 15.344 17.547 1 95.94 89 ALA A C 1
ATOM 619 O O . ALA A 1 89 ? -24.141 15.469 18.125 1 95.94 89 ALA A O 1
ATOM 620 N N . PRO A 1 90 ? -26.109 16.344 17.375 1 92 90 PRO A N 1
ATOM 621 C CA . PRO A 1 90 ? -25.719 17.688 17.859 1 92 90 PRO A CA 1
ATOM 622 C C . PRO A 1 90 ? -25.25 17.672 19.312 1 92 90 PRO A C 1
ATOM 624 O O . PRO A 1 90 ? -25.859 17.016 20.156 1 92 90 PRO A O 1
ATOM 627 N N . GLY A 1 91 ? -24.156 18.312 19.531 1 84.81 91 GLY A N 1
ATOM 628 C CA . GLY A 1 91 ? -23.641 18.422 20.875 1 84.81 91 GLY A CA 1
ATOM 629 C C . GLY A 1 91 ? -22.672 17.312 21.25 1 84.81 91 GLY A C 1
ATOM 630 O O . GLY A 1 91 ? -21.984 17.391 22.281 1 84.81 91 GLY A O 1
ATOM 631 N N . ALA A 1 92 ? -22.594 16.266 20.422 1 86.44 92 ALA A N 1
ATOM 632 C CA . ALA A 1 92 ? -21.719 15.133 20.75 1 86.44 92 ALA A CA 1
ATOM 633 C C . ALA A 1 92 ? -20.328 15.32 20.156 1 86.44 92 ALA A C 1
ATOM 635 O O . ALA A 1 92 ? -19.469 14.438 20.266 1 86.44 92 ALA A O 1
ATOM 636 N N . GLY A 1 93 ? -20.109 16.391 19.5 1 86.44 93 GLY A N 1
ATOM 637 C CA . GLY A 1 93 ? -18.781 16.703 18.953 1 86.44 93 GLY A CA 1
ATOM 638 C C . GLY A 1 93 ? -18.469 15.938 17.688 1 86.44 93 GLY A C 1
ATOM 639 O O . GLY A 1 93 ? -17.297 15.859 17.297 1 86.44 93 GLY A O 1
ATOM 640 N N . THR A 1 94 ? -19.453 15.352 17 1 89.75 94 THR A N 1
ATOM 641 C CA . THR A 1 94 ? -19.203 14.477 15.852 1 89.75 94 THR A CA 1
ATOM 642 C C . THR A 1 94 ? -19.516 15.203 14.539 1 89.75 94 THR A C 1
ATOM 644 O O . THR A 1 94 ? -19.422 14.617 13.461 1 89.75 94 THR A O 1
ATOM 647 N N . GLY A 1 95 ? -19.859 16.453 14.562 1 94.38 95 GLY A N 1
ATOM 648 C CA . GLY A 1 95 ? -20.172 17.219 13.367 1 94.38 95 GLY A CA 1
ATOM 649 C C . GLY A 1 95 ? -21.641 17.172 13 1 94.38 95 GLY A C 1
ATOM 650 O O . GLY A 1 95 ? -22.422 16.406 13.586 1 94.38 95 GLY A O 1
ATOM 651 N N . CYS A 1 96 ? -22.094 17.969 12.102 1 97.69 96 CYS A N 1
ATOM 652 C CA . CYS A 1 96 ? -23.453 18.094 11.609 1 97.69 96 CYS A CA 1
ATOM 653 C C . CYS A 1 96 ? -23.516 17.969 10.094 1 97.69 96 CYS A C 1
ATOM 655 O O . CYS A 1 96 ? -22.5 17.641 9.461 1 97.69 96 CYS A O 1
ATOM 657 N N . PHE A 1 97 ? -24.672 18.094 9.508 1 98.38 97 PHE A N 1
ATOM 658 C CA . PHE A 1 97 ? -24.812 17.922 8.062 1 98.38 97 PHE A CA 1
ATOM 659 C C . PHE A 1 97 ? -24.047 19.016 7.32 1 98.38 97 PHE A C 1
ATOM 661 O O . PHE A 1 97 ? -23.5 18.766 6.246 1 98.38 97 PHE A O 1
ATOM 668 N N . ASP A 1 98 ? -23.953 20.219 7.883 1 97.81 98 ASP A N 1
ATOM 669 C CA . ASP A 1 98 ? -23.156 21.281 7.273 1 97.81 98 ASP A CA 1
ATOM 670 C C . ASP A 1 98 ? -21.672 20.922 7.25 1 97.81 98 ASP A C 1
ATOM 672 O O . ASP A 1 98 ? -20.969 21.234 6.293 1 97.81 98 ASP A O 1
ATOM 676 N N . CYS A 1 99 ? -21.203 20.281 8.359 1 97.94 99 CYS A N 1
ATOM 677 C CA . CYS A 1 99 ? -19.844 19.781 8.383 1 97.94 99 CYS A CA 1
ATOM 678 C C . CYS A 1 99 ? -19.594 18.812 7.238 1 97.94 99 CYS A C 1
ATOM 680 O O . CYS A 1 99 ? -18.578 18.891 6.547 1 97.94 99 CYS A O 1
ATOM 682 N N . LEU A 1 100 ? -20.547 17.859 7.066 1 98.56 100 LEU A N 1
ATOM 683 C CA . LEU A 1 100 ? -20.422 16.906 5.977 1 98.56 100 LEU A CA 1
ATOM 684 C C . LEU A 1 100 ? -20.406 17.609 4.625 1 98.56 100 LEU A C 1
ATOM 686 O O . LEU A 1 100 ? -19.562 17.297 3.771 1 98.56 100 LEU A O 1
ATOM 690 N N . HIS A 1 101 ? -21.312 18.578 4.488 1 98.38 101 HIS A N 1
ATOM 691 C CA . HIS A 1 101 ? -21.422 19.344 3.258 1 98.38 101 HIS A CA 1
ATOM 692 C C . HIS A 1 101 ? -20.094 20.031 2.922 1 98.38 101 HIS A C 1
ATOM 694 O O . HIS A 1 101 ? -19.609 19.938 1.79 1 98.38 101 HIS A O 1
ATOM 700 N N . ASP A 1 102 ? -19.5 20.641 3.867 1 97.69 102 ASP A N 1
ATOM 701 C CA . ASP A 1 102 ? -18.266 21.375 3.656 1 97.69 102 ASP A CA 1
ATOM 702 C C . ASP A 1 102 ? -17.094 20.438 3.4 1 97.69 102 ASP A C 1
ATOM 704 O O . ASP A 1 102 ? -16.234 20.719 2.57 1 97.69 102 ASP A O 1
ATOM 708 N N . ARG A 1 103 ? -17.031 19.328 4.137 1 98.12 103 ARG A N 1
ATOM 709 C CA . ARG A 1 103 ? -15.977 18.344 3.936 1 98.12 103 ARG A CA 1
ATOM 710 C C . ARG A 1 103 ? -16.016 17.766 2.523 1 98.12 103 ARG A C 1
ATOM 712 O O . ARG A 1 103 ? -14.984 17.656 1.859 1 98.12 103 ARG A O 1
ATOM 719 N N . VAL A 1 104 ? -17.234 17.438 2.064 1 98.19 104 VAL A N 1
ATOM 720 C CA . VAL A 1 104 ? -17.375 16.891 0.719 1 98.19 104 VAL A CA 1
ATOM 721 C C . VAL A 1 104 ? -16.969 17.938 -0.312 1 98.19 104 VAL A C 1
ATOM 723 O O . VAL A 1 104 ? -16.203 17.641 -1.234 1 98.19 104 VAL A O 1
ATOM 726 N N . ALA A 1 105 ? -17.406 19.141 -0.107 1 97.12 105 ALA A N 1
ATOM 727 C CA . ALA A 1 105 ? -17.078 20.234 -1.017 1 97.12 105 ALA A CA 1
ATOM 728 C C . ALA A 1 105 ? -15.562 20.422 -1.125 1 97.12 105 ALA A C 1
ATOM 730 O O . ALA A 1 105 ? -15.039 20.672 -2.211 1 97.12 105 ALA A O 1
ATOM 731 N N . SER A 1 106 ? -14.867 20.281 -0.021 1 97.44 106 SER A N 1
ATOM 732 C CA . SER A 1 106 ? -13.43 20.547 0.056 1 97.44 106 SER A CA 1
ATOM 733 C C . SER A 1 106 ? -12.633 19.484 -0.669 1 97.44 106 SER A C 1
ATOM 735 O O . SER A 1 106 ? -11.445 19.656 -0.947 1 97.44 106 SER A O 1
ATOM 737 N N . ASN A 1 107 ? -13.258 18.344 -1.004 1 97.5 107 ASN A N 1
ATOM 738 C CA . ASN A 1 107 ? -12.539 17.234 -1.609 1 97.5 107 ASN A CA 1
ATOM 739 C C . ASN A 1 107 ? -13.039 16.938 -3.021 1 97.5 107 ASN A C 1
ATOM 741 O O . ASN A 1 107 ? -12.609 15.977 -3.652 1 97.5 107 ASN A O 1
ATOM 745 N N . LEU A 1 108 ? -13.984 17.75 -3.512 1 95.62 108 LEU A N 1
ATOM 746 C CA . LEU A 1 108 ? -14.547 17.531 -4.84 1 95.62 108 LEU A CA 1
ATOM 747 C C . LEU A 1 108 ? -13.93 18.469 -5.859 1 95.62 108 LEU A C 1
ATOM 749 O O . LEU A 1 108 ? -13.688 19.641 -5.555 1 95.62 108 LEU A O 1
ATOM 753 N N . GLU A 1 109 ? -13.695 17.906 -7.004 1 91.44 109 GLU A N 1
ATOM 754 C CA . GLU A 1 109 ? -13.438 18.75 -8.164 1 91.44 109 GLU A CA 1
ATOM 755 C C . GLU A 1 109 ? -14.734 19.109 -8.883 1 91.44 109 GLU A C 1
ATOM 757 O O . GLU A 1 109 ? -15.711 18.359 -8.836 1 91.44 109 GLU A O 1
ATOM 762 N N . ASP A 1 110 ? -14.688 20.188 -9.531 1 85.94 110 ASP A N 1
ATOM 763 C CA . ASP A 1 110 ? -15.906 20.703 -10.156 1 85.94 110 ASP A CA 1
ATOM 764 C C . ASP A 1 110 ? -16.469 19.688 -11.164 1 85.94 110 ASP A C 1
ATOM 766 O O . ASP A 1 110 ? -17.688 19.547 -11.297 1 85.94 110 ASP A O 1
ATOM 770 N N . ASP A 1 111 ? -15.719 19 -11.75 1 89.81 111 ASP A N 1
ATOM 771 C CA . ASP A 1 111 ? -16.156 18.109 -12.812 1 89.81 111 ASP A CA 1
ATOM 772 C C . ASP A 1 111 ? -16.719 16.812 -12.242 1 89.81 111 ASP A C 1
ATOM 774 O O . ASP A 1 111 ? -17.312 16.016 -12.969 1 89.81 111 ASP A O 1
ATOM 778 N N . GLU A 1 112 ? -16.594 16.641 -10.953 1 91.44 112 GLU A N 1
ATOM 779 C CA . GLU A 1 112 ? -17.078 15.414 -10.328 1 91.44 112 GLU A CA 1
ATOM 780 C C . GLU A 1 112 ? -18.562 15.547 -9.945 1 91.44 112 GLU A C 1
ATOM 782 O O . GLU A 1 112 ? -19.219 14.547 -9.656 1 91.44 112 GLU A O 1
ATOM 787 N N . ILE A 1 113 ? -19.062 16.703 -9.875 1 93.69 113 ILE A N 1
ATOM 788 C CA . ILE A 1 113 ? -20.438 16.953 -9.469 1 93.69 113 ILE A CA 1
ATOM 789 C C . ILE A 1 113 ? -21.375 16.719 -10.648 1 93.69 113 ILE A C 1
ATOM 791 O O . ILE A 1 113 ? -21.234 17.344 -11.695 1 93.69 113 ILE A O 1
ATOM 795 N N . ALA A 1 114 ? -22.281 15.852 -10.453 1 94.88 114 ALA A N 1
ATOM 796 C CA . ALA A 1 114 ? -23.234 15.508 -11.5 1 94.88 114 ALA A CA 1
ATOM 797 C C . ALA A 1 114 ? -24.312 16.578 -11.625 1 94.88 114 ALA A C 1
ATOM 799 O O . ALA A 1 114 ? -24.5 17.406 -10.727 1 94.88 114 ALA A O 1
ATOM 800 N N . ASP A 1 115 ? -25.047 16.578 -12.734 1 92.75 115 ASP A N 1
ATOM 801 C CA . ASP A 1 115 ? -26.109 17.547 -12.984 1 92.75 115 ASP A CA 1
ATOM 802 C C . ASP A 1 115 ? -27.266 17.359 -12 1 92.75 115 ASP A C 1
ATOM 804 O O . ASP A 1 115 ? -27.953 18.328 -11.664 1 92.75 115 ASP A O 1
ATOM 808 N N . GLY A 1 116 ? -27.453 16.078 -11.617 1 93.25 116 GLY A N 1
ATOM 809 C CA . GLY A 1 116 ? -28.5 15.719 -10.656 1 93.25 116 GLY A CA 1
ATOM 810 C C . GLY A 1 116 ? -28.312 14.344 -10.055 1 93.25 116 GLY A C 1
ATOM 811 O O . GLY A 1 116 ? -27.484 13.555 -10.531 1 93.25 116 GLY A O 1
ATOM 812 N N . PRO A 1 117 ? -28.984 14.164 -8.945 1 92.06 117 PRO A N 1
ATOM 813 C CA . PRO A 1 117 ? -28.875 12.852 -8.305 1 92.06 117 PRO A CA 1
ATOM 814 C C . PRO A 1 117 ? -29.453 11.727 -9.156 1 92.06 117 PRO A C 1
ATOM 816 O O . PRO A 1 117 ? -30.5 11.906 -9.797 1 92.06 117 PRO A O 1
ATOM 819 N N . GLN A 1 118 ? -28.766 10.68 -9.328 1 88.44 118 GLN A N 1
ATOM 820 C CA . GLN A 1 118 ? -29.203 9.5 -10.062 1 88.44 118 GLN A CA 1
ATOM 821 C C . GLN A 1 118 ? -28.984 8.227 -9.25 1 88.44 118 GLN A C 1
ATOM 823 O O . GLN A 1 118 ? -27.875 7.969 -8.773 1 88.44 118 GLN A O 1
ATOM 828 N N . ALA A 1 119 ? -30.125 7.531 -8.945 1 86.31 119 ALA A N 1
ATOM 829 C CA . ALA A 1 119 ? -30 6.234 -8.281 1 86.31 119 ALA A CA 1
ATOM 830 C C . ALA A 1 119 ? -31.172 5.328 -8.633 1 86.31 119 ALA A C 1
ATOM 832 O O . ALA A 1 119 ? -32.312 5.805 -8.844 1 86.31 119 ALA A O 1
ATOM 833 N N . GLU A 1 120 ? -30.875 4.113 -8.641 1 88.56 120 GLU A N 1
ATOM 834 C CA . GLU A 1 120 ? -31.922 3.113 -8.828 1 88.56 120 GLU A CA 1
ATOM 835 C C . GLU A 1 120 ? -32.781 2.957 -7.574 1 88.56 120 GLU A C 1
ATOM 837 O O . GLU A 1 120 ? -32.281 3.186 -6.461 1 88.56 120 GLU A O 1
ATOM 842 N N . ARG A 1 121 ? -34.031 2.648 -7.773 1 91.94 121 ARG A N 1
ATOM 843 C CA . ARG A 1 121 ? -34.938 2.41 -6.652 1 91.94 121 ARG A CA 1
ATOM 844 C C . ARG A 1 121 ? -34.344 1.376 -5.691 1 91.94 121 ARG A C 1
ATOM 846 O O . ARG A 1 121 ? -34.5 1.507 -4.477 1 91.94 121 ARG A O 1
ATOM 853 N N . ALA A 1 122 ? -33.656 0.373 -6.23 1 91.12 122 ALA A N 1
ATOM 854 C CA . ALA A 1 122 ? -33.062 -0.675 -5.418 1 91.12 122 ALA A CA 1
ATOM 855 C C . ALA A 1 122 ? -31.953 -0.104 -4.523 1 91.12 122 ALA A C 1
ATOM 857 O O . ALA A 1 122 ? -31.766 -0.573 -3.4 1 91.12 122 ALA A O 1
ATOM 858 N N . ALA A 1 123 ? -31.281 0.832 -5.047 1 92.56 123 ALA A N 1
ATOM 859 C CA . ALA A 1 123 ? -30.25 1.494 -4.254 1 92.56 123 ALA A CA 1
ATOM 860 C C . ALA A 1 123 ? -30.875 2.271 -3.094 1 92.56 123 ALA A C 1
ATOM 862 O O . ALA A 1 123 ? -30.344 2.262 -1.979 1 92.56 123 ALA A O 1
ATOM 863 N N . ALA A 1 124 ? -31.953 2.889 -3.344 1 96.38 124 ALA A N 1
ATOM 864 C CA . ALA A 1 124 ? -32.656 3.617 -2.297 1 96.38 124 ALA A CA 1
ATOM 865 C C . ALA A 1 124 ? -33.156 2.668 -1.207 1 96.38 124 ALA A C 1
ATOM 867 O O . ALA A 1 124 ? -33.062 2.973 -0.016 1 96.38 124 ALA A O 1
ATOM 868 N N . ARG A 1 125 ? -33.688 1.574 -1.614 1 95.44 125 ARG A N 1
ATOM 869 C CA . ARG A 1 125 ? -34.156 0.58 -0.658 1 95.44 125 ARG A CA 1
ATOM 870 C C . ARG A 1 125 ? -33.031 0.051 0.198 1 95.44 125 ARG A C 1
ATOM 872 O O . ARG A 1 125 ? -33.156 -0.099 1.413 1 95.44 125 ARG A O 1
ATOM 879 N N . LEU A 1 126 ? -31.906 -0.243 -0.465 1 95.12 126 LEU A N 1
ATOM 880 C CA . LEU A 1 126 ? -30.734 -0.697 0.272 1 95.12 126 LEU A CA 1
ATOM 881 C C . LEU A 1 126 ? -30.266 0.368 1.258 1 95.12 126 LEU A C 1
ATOM 883 O O . LEU A 1 126 ? -29.922 0.055 2.4 1 95.12 126 LEU A O 1
ATOM 887 N N . ALA A 1 127 ? -30.234 1.597 0.821 1 97.31 127 ALA A N 1
ATOM 888 C CA . ALA A 1 127 ? -29.875 2.697 1.707 1 97.31 127 ALA A CA 1
ATOM 889 C C . ALA A 1 127 ? -30.766 2.742 2.936 1 97.31 127 ALA A C 1
ATOM 891 O O . ALA A 1 127 ? -30.312 2.982 4.051 1 97.31 127 ALA A O 1
ATOM 892 N N . GLY A 1 128 ? -32.031 2.52 2.711 1 97.69 128 GLY A N 1
ATOM 893 C CA . GLY A 1 128 ? -32.969 2.445 3.818 1 97.69 128 GLY A CA 1
ATOM 894 C C . GLY A 1 128 ? -32.656 1.328 4.797 1 97.69 128 GLY A C 1
ATOM 895 O O . GLY A 1 128 ? -32.75 1.509 6.012 1 97.69 128 GLY A O 1
ATOM 896 N N . ALA A 1 129 ? -32.312 0.218 4.246 1 96.31 129 ALA A N 1
ATOM 897 C CA . ALA A 1 129 ? -31.953 -0.917 5.09 1 96.31 129 ALA A CA 1
ATOM 898 C C . ALA A 1 129 ? -30.719 -0.609 5.918 1 96.31 129 ALA A C 1
ATOM 900 O O . ALA A 1 129 ? -30.641 -0.954 7.102 1 96.31 129 ALA A O 1
ATOM 901 N N . VAL A 1 130 ? -29.734 0.021 5.293 1 96.56 130 VAL A N 1
ATOM 902 C CA . VAL A 1 130 ? -28.531 0.443 6.016 1 96.56 130 VAL A CA 1
ATOM 903 C C . VAL A 1 130 ? -28.906 1.415 7.129 1 96.56 130 VAL A C 1
ATOM 905 O O . VAL A 1 130 ? -28.5 1.246 8.273 1 96.56 130 VAL A O 1
ATOM 908 N N . ALA A 1 131 ? -29.703 2.381 6.777 1 98 131 ALA A N 1
ATOM 909 C CA . ALA A 1 131 ? -30.141 3.369 7.754 1 98 131 ALA A CA 1
ATOM 910 C C . ALA A 1 131 ? -30.891 2.701 8.914 1 98 131 ALA A C 1
ATOM 912 O O . ALA A 1 131 ? -30.656 3.029 10.078 1 98 131 ALA A O 1
ATOM 913 N N . GLY A 1 132 ? -31.828 1.796 8.578 1 96.75 132 GLY A N 1
ATOM 914 C CA . GLY A 1 132 ? -32.562 1.071 9.602 1 96.75 132 GLY A CA 1
ATOM 915 C C . GLY A 1 132 ? -31.656 0.327 10.562 1 96.75 132 GLY A C 1
ATOM 916 O O . GLY A 1 132 ? -31.828 0.418 11.781 1 96.75 132 GLY A O 1
ATOM 917 N N . ARG A 1 133 ? -30.719 -0.384 10.023 1 95 133 ARG A N 1
ATOM 918 C CA . ARG A 1 133 ? -29.766 -1.109 10.852 1 95 133 ARG A CA 1
ATOM 919 C C . ARG A 1 133 ? -29 -0.156 11.766 1 95 133 ARG A C 1
ATOM 921 O O . ARG A 1 133 ? -28.828 -0.426 12.953 1 95 133 ARG A O 1
ATOM 928 N N . GLU A 1 134 ? -28.578 0.959 11.211 1 95.81 134 GLU A N 1
ATOM 929 C CA . GLU A 1 134 ? -27.797 1.923 11.984 1 95.81 134 GLU A CA 1
ATOM 930 C C . GLU A 1 134 ? -28.656 2.59 13.055 1 95.81 134 GLU A C 1
ATOM 932 O O . GLU A 1 134 ? -28.172 2.885 14.148 1 95.81 134 GLU A O 1
ATOM 937 N N . CYS A 1 135 ? -29.906 2.83 12.766 1 96.19 135 CYS A N 1
ATOM 938 C CA . CYS A 1 135 ? -30.812 3.344 13.789 1 96.19 135 CYS A CA 1
ATOM 939 C C . CYS A 1 135 ? -30.891 2.393 14.977 1 96.19 135 CYS A C 1
ATOM 941 O O . CYS A 1 135 ? -30.781 2.82 16.125 1 96.19 135 CYS A O 1
ATOM 943 N N . VAL A 1 136 ? -31.062 1.163 14.656 1 94.38 136 VAL A N 1
ATOM 944 C CA . VAL A 1 136 ? -31.156 0.154 15.711 1 94.38 136 VAL A CA 1
ATOM 945 C C . VAL A 1 136 ? -29.859 0.151 16.531 1 94.38 136 VAL A C 1
ATOM 947 O O . VAL A 1 136 ? -29.906 0.086 17.766 1 94.38 136 VAL A O 1
ATOM 950 N N . ARG A 1 137 ? -28.781 0.236 15.906 1 93.62 137 ARG A N 1
ATOM 951 C CA . ARG A 1 137 ? -27.484 0.245 16.578 1 93.62 137 ARG A CA 1
ATOM 952 C C . ARG A 1 137 ? -27.344 1.458 17.484 1 93.62 137 ARG A C 1
ATOM 954 O O . ARG A 1 137 ? -26.891 1.337 18.625 1 93.62 137 ARG A O 1
ATOM 961 N N . VAL A 1 138 ? -27.734 2.609 16.969 1 94.88 138 VAL A N 1
ATOM 962 C CA . VAL A 1 138 ? -27.656 3.836 17.75 1 94.88 138 VAL A CA 1
ATOM 963 C C . VAL A 1 138 ? -28.547 3.725 18.984 1 94.88 138 VAL A C 1
ATOM 965 O O . VAL A 1 138 ? -28.125 4.016 20.109 1 94.88 138 VAL A O 1
ATOM 968 N N . LEU A 1 139 ? -29.75 3.238 18.812 1 93.75 139 LEU A N 1
ATOM 969 C CA . LEU A 1 139 ? -30.766 3.197 19.875 1 93.75 139 LEU A CA 1
ATOM 970 C C . LEU A 1 139 ? -30.438 2.109 20.891 1 93.75 139 LEU A C 1
ATOM 972 O O . LEU A 1 139 ? -30.875 2.176 22.031 1 93.75 139 LEU A O 1
ATOM 976 N N . SER A 1 140 ? -29.641 1.12 20.469 1 91.12 140 SER A N 1
ATOM 977 C CA . SER A 1 140 ? -29.234 0.054 21.375 1 91.12 140 SER A CA 1
ATOM 978 C C . SER A 1 140 ? -27.969 0.425 22.125 1 91.12 140 SER A C 1
ATOM 980 O O . SER A 1 140 ? -27.484 -0.339 22.969 1 91.12 140 SER A O 1
ATOM 982 N N . GLY A 1 141 ? -27.359 1.504 21.766 1 87.88 141 GLY A N 1
ATOM 983 C CA . GLY A 1 141 ? -26.156 1.97 22.438 1 87.88 141 GLY A CA 1
ATOM 984 C C . GLY A 1 141 ? -24.891 1.292 21.953 1 87.88 141 GLY A C 1
ATOM 985 O O . GLY A 1 141 ? -23.906 1.182 22.703 1 87.88 141 GLY A O 1
ATOM 986 N N . ALA A 1 142 ? -25.047 0.793 20.781 1 85.44 142 ALA A N 1
ATOM 987 C CA . ALA A 1 142 ? -23.844 0.154 20.234 1 85.44 142 ALA A CA 1
ATOM 988 C C . ALA A 1 142 ? -22.703 1.155 20.094 1 85.44 142 ALA A C 1
ATOM 990 O O . ALA A 1 142 ? -22.922 2.307 19.719 1 85.44 142 ALA A O 1
ATOM 991 N N . GLU A 1 143 ? -21.5 0.787 20.484 1 76.38 143 GLU A N 1
ATOM 992 C CA . GLU A 1 143 ? -20.328 1.663 20.5 1 76.38 143 GLU A CA 1
ATOM 993 C C . GLU A 1 143 ? -19.969 2.109 19.078 1 76.38 143 GLU A C 1
ATOM 995 O O . GLU A 1 143 ? -19.656 3.281 18.859 1 76.38 143 GLU A O 1
ATOM 1000 N N . LYS A 1 144 ? -20.062 1.207 18.062 1 84.06 144 LYS A N 1
ATOM 1001 C CA . LYS A 1 144 ? -19.656 1.559 16.719 1 84.06 144 LYS A CA 1
ATOM 1002 C C . LYS A 1 144 ? -20.859 1.842 15.828 1 84.06 144 LYS A C 1
ATOM 1004 O O . LYS A 1 144 ? -21.062 1.182 14.805 1 84.06 144 LYS A O 1
ATOM 1009 N N . SER A 1 145 ? -21.531 2.998 16.203 1 91.94 145 SER A N 1
ATOM 1010 C CA . SER A 1 145 ? -22.703 3.361 15.406 1 91.94 145 SER A CA 1
ATOM 1011 C C . SER A 1 145 ? -22.328 4.301 14.266 1 91.94 145 SER A C 1
ATOM 1013 O O . SER A 1 145 ? -21.141 4.551 14.016 1 91.94 145 SER A O 1
ATOM 1015 N N . ILE A 1 146 ? -23.25 4.801 13.516 1 96.38 146 ILE A N 1
ATOM 1016 C CA . ILE A 1 146 ? -23.078 5.637 12.336 1 96.38 146 ILE A CA 1
ATOM 1017 C C . ILE A 1 146 ? -22.844 7.086 12.758 1 96.38 146 ILE A C 1
ATOM 1019 O O . ILE A 1 146 ? -22.469 7.93 11.938 1 96.38 146 ILE A O 1
ATOM 1023 N N . ILE A 1 147 ? -23.109 7.391 14.094 1 96.88 147 ILE A N 1
ATOM 1024 C CA . ILE A 1 147 ? -22.938 8.766 14.562 1 96.88 147 ILE A CA 1
ATOM 1025 C C . ILE A 1 147 ? -21.484 9.195 14.352 1 96.88 147 ILE A C 1
ATOM 1027 O O . ILE A 1 147 ? -20.562 8.531 14.812 1 96.88 147 ILE A O 1
ATOM 1031 N N . GLY A 1 148 ? -21.312 10.281 13.602 1 96.69 148 GLY A N 1
ATOM 1032 C CA . GLY A 1 148 ? -19.984 10.766 13.273 1 96.69 148 GLY A CA 1
ATOM 1033 C C . GLY A 1 148 ? -19.375 10.07 12.07 1 96.69 148 GLY A C 1
ATOM 1034 O O . GLY A 1 148 ? -18.188 10.242 11.789 1 96.69 148 GLY A O 1
ATOM 1035 N N . HIS A 1 149 ? -20.203 9.289 11.328 1 97.38 149 HIS A N 1
ATOM 1036 C CA . HIS A 1 149 ? -19.703 8.547 10.18 1 97.38 149 HIS A CA 1
ATOM 1037 C C . HIS A 1 149 ? -20.641 8.664 8.992 1 97.38 149 HIS A C 1
ATOM 1039 O O . HIS A 1 149 ? -21.766 9.148 9.133 1 97.38 149 HIS A O 1
ATOM 1045 N N . VAL A 1 150 ? -20.125 8.328 7.848 1 97.94 150 VAL A N 1
ATOM 1046 C CA . VAL A 1 150 ? -20.859 8.273 6.59 1 97.94 150 VAL A CA 1
ATOM 1047 C C . VAL A 1 150 ? -20.625 6.922 5.914 1 97.94 150 VAL A C 1
ATOM 1049 O O . VAL A 1 150 ? -19.5 6.438 5.852 1 97.94 150 VAL A O 1
ATOM 1052 N N . VAL A 1 151 ? -21.656 6.293 5.5 1 97.12 151 VAL A N 1
ATOM 1053 C CA . VAL A 1 151 ? -21.562 5.102 4.664 1 97.12 151 VAL A CA 1
ATOM 1054 C C . VAL A 1 151 ? -22.047 5.422 3.252 1 97.12 151 VAL A C 1
ATOM 1056 O O . VAL A 1 151 ? -23.203 5.793 3.057 1 97.12 151 VAL A O 1
ATOM 1059 N N . GLU A 1 152 ? -21.188 5.305 2.27 1 96.62 152 GLU A N 1
ATOM 1060 C CA . GLU A 1 152 ? -21.562 5.441 0.862 1 96.62 152 GLU A CA 1
ATOM 1061 C C . GLU A 1 152 ? -21.844 4.082 0.233 1 96.62 152 GLU A C 1
ATOM 1063 O O . GLU A 1 152 ? -21.141 3.104 0.502 1 96.62 152 GLU A O 1
ATOM 1068 N N . LEU A 1 153 ? -22.891 4.016 -0.445 1 92.62 153 LEU A N 1
ATOM 1069 C CA . LEU A 1 153 ? -23.203 2.814 -1.209 1 92.62 153 LEU A CA 1
ATOM 1070 C C . LEU A 1 153 ? -22.547 2.85 -2.58 1 92.62 153 LEU A C 1
ATOM 1072 O O . LEU A 1 153 ? -22.531 3.889 -3.244 1 92.62 153 LEU A O 1
ATOM 1076 N N . PRO A 1 154 ? -21.906 1.604 -3.092 1 80.06 154 PRO A N 1
ATOM 1077 C CA . PRO A 1 154 ? -22.172 0.245 -2.615 1 80.06 154 PRO A CA 1
ATOM 1078 C C . PRO A 1 154 ? -21.516 -0.052 -1.274 1 80.06 154 PRO A C 1
ATOM 1080 O O . PRO A 1 154 ? -21.984 -0.898 -0.516 1 80.06 154 PRO A O 1
ATOM 1083 N N . HIS A 1 155 ? -20.422 0.545 -0.953 1 81.75 155 HIS A N 1
ATOM 1084 C CA . HIS A 1 155 ? -20 0.536 0.445 1 81.75 155 HIS A CA 1
ATOM 1085 C C . HIS A 1 155 ? -18.625 1.171 0.614 1 81.75 155 HIS A C 1
ATOM 1087 O O . HIS A 1 155 ? -17.609 0.598 0.194 1 81.75 155 HIS A O 1
ATOM 1093 N N . GLN A 1 156 ? -18.578 2.23 1.264 1 91.25 156 GLN A N 1
ATOM 1094 C CA . GLN A 1 156 ? -17.422 2.891 1.857 1 91.25 156 GLN A CA 1
ATOM 1095 C C . GLN A 1 156 ? -17.797 3.607 3.15 1 91.25 156 GLN A C 1
ATOM 1097 O O . GLN A 1 156 ? -18.609 4.531 3.139 1 91.25 156 GLN A O 1
ATOM 1102 N N . ARG A 1 157 ? -17.25 3.086 4.246 1 94.75 157 ARG A N 1
ATOM 1103 C CA . ARG A 1 157 ? -17.5 3.738 5.527 1 94.75 157 ARG A CA 1
ATOM 1104 C C . ARG A 1 157 ? -16.406 4.77 5.832 1 94.75 157 ARG A C 1
ATOM 1106 O O . ARG A 1 157 ? -15.219 4.48 5.711 1 94.75 157 ARG A O 1
ATOM 1113 N N . ARG A 1 158 ? -16.859 5.902 6.156 1 96.88 158 ARG A N 1
ATOM 1114 C CA . ARG A 1 158 ? -15.945 7.02 6.367 1 96.88 158 ARG A CA 1
ATOM 1115 C C . ARG A 1 158 ? -16.203 7.691 7.711 1 96.88 158 ARG A C 1
ATOM 1117 O O . ARG A 1 158 ? -17.359 7.828 8.133 1 96.88 158 ARG A O 1
ATOM 1124 N N . ARG A 1 159 ? -15.18 8.156 8.406 1 96.56 159 ARG A N 1
ATOM 1125 C CA . ARG A 1 159 ? -15.305 8.969 9.617 1 96.56 159 ARG A CA 1
ATOM 1126 C C . ARG A 1 159 ? -15.422 10.445 9.273 1 96.56 159 ARG A C 1
ATOM 1128 O O . ARG A 1 159 ? -14.633 10.969 8.484 1 96.56 159 ARG A O 1
ATOM 1135 N N . LEU A 1 160 ? -16.344 11.086 9.836 1 97.69 160 LEU A N 1
ATOM 1136 C CA . LEU A 1 160 ? -16.531 12.516 9.617 1 97.69 160 LEU A CA 1
ATOM 1137 C C . LEU A 1 160 ? -15.891 13.328 10.742 1 97.69 160 LEU A C 1
ATOM 1139 O O . LEU A 1 160 ? -16.266 13.195 11.906 1 97.69 160 LEU A O 1
ATOM 1143 N N . LEU A 1 161 ? -14.922 14.156 10.391 1 97.25 161 LEU A N 1
ATOM 1144 C CA . LEU A 1 161 ? -14.359 15.102 11.344 1 97.25 161 LEU A CA 1
ATOM 1145 C C . LEU A 1 161 ? -15.07 16.453 11.258 1 97.25 161 LEU A C 1
ATOM 1147 O O . LEU A 1 161 ? -15.25 16.984 10.164 1 97.25 161 LEU A O 1
ATOM 1151 N N . PRO A 1 162 ? -15.492 16.938 12.383 1 96.19 162 PRO A N 1
ATOM 1152 C CA . PRO A 1 162 ? -16.234 18.203 12.352 1 96.19 162 PRO A CA 1
ATOM 1153 C C . PRO A 1 162 ? -15.398 19.359 11.789 1 96.19 162 PRO A C 1
ATOM 1155 O O . PRO A 1 162 ? -14.211 19.469 12.086 1 96.19 162 PRO A O 1
ATOM 1158 N N . VAL A 1 163 ? -16.031 20.172 11.023 1 96.38 163 VAL A N 1
ATOM 1159 C CA . VAL A 1 163 ? -15.352 21.266 10.336 1 96.38 163 VAL A CA 1
ATOM 1160 C C . VAL A 1 163 ? -15.148 22.438 11.289 1 96.38 163 VAL A C 1
ATOM 1162 O O . VAL A 1 163 ? -16.078 22.828 12.008 1 96.38 163 VAL A O 1
ATOM 1165 N N . PRO A 1 164 ? -13.945 23.047 11.281 1 95.25 164 PRO A N 1
ATOM 1166 C CA . PRO A 1 164 ? -13.734 24.25 12.086 1 95.25 164 PRO A CA 1
ATOM 1167 C C . PRO A 1 164 ? -14.602 25.422 11.625 1 95.25 164 PRO A C 1
ATOM 1169 O O . PRO A 1 164 ? -14.781 25.625 10.422 1 95.25 164 PRO A O 1
ATOM 1172 N N . GLY A 1 165 ? -15.102 26.141 12.594 1 91 165 GLY A N 1
ATOM 1173 C CA . GLY A 1 165 ? -15.867 27.344 12.273 1 91 165 GLY A CA 1
ATOM 1174 C C . GLY A 1 165 ? -17.328 27.047 11.992 1 91 165 GLY A C 1
ATOM 1175 O O . GLY A 1 165 ? -18.125 27.969 11.797 1 91 165 GLY A O 1
ATOM 1176 N N . CYS A 1 166 ? -17.719 25.797 11.922 1 94.5 166 CYS A N 1
ATOM 1177 C CA . CYS A 1 166 ? -19.109 25.453 11.727 1 94.5 166 CYS A CA 1
ATOM 1178 C C . CYS A 1 166 ? -19.953 25.891 12.922 1 94.5 166 CYS A C 1
ATOM 1180 O O . CYS A 1 166 ? -19.5 25.859 14.062 1 94.5 166 CYS A O 1
ATOM 1182 N N . GLU A 1 167 ? -21.156 26.203 12.68 1 91.31 167 GLU A N 1
ATOM 1183 C CA . GLU A 1 167 ? -22.047 26.719 13.703 1 91.31 167 GLU A CA 1
ATOM 1184 C C . GLU A 1 167 ? -22.422 25.641 14.719 1 91.31 167 GLU A C 1
ATOM 1186 O O . GLU A 1 167 ? -22.922 25.953 15.805 1 91.31 167 GLU A O 1
ATOM 1191 N N . CYS A 1 168 ? -22.172 24.453 14.344 1 93.88 168 CYS A N 1
ATOM 1192 C CA . CYS A 1 168 ? -22.547 23.375 15.25 1 93.88 168 CYS A CA 1
ATOM 1193 C C . CYS A 1 168 ? -21.578 23.297 16.422 1 93.88 168 CYS A C 1
ATOM 1195 O O . CYS A 1 168 ? -21.812 22.547 17.391 1 93.88 168 CYS A O 1
ATOM 1197 N N . ALA A 1 169 ? -20.5 24.016 16.281 1 88.12 169 ALA A N 1
ATOM 1198 C CA . ALA A 1 169 ? -19.531 24.016 17.375 1 88.12 169 ALA A CA 1
ATOM 1199 C C . ALA A 1 169 ? -20.031 24.859 18.547 1 88.12 169 ALA A C 1
ATOM 1201 O O . ALA A 1 169 ? -20.672 25.891 18.344 1 88.12 169 ALA A O 1
ATOM 1202 N N . ASP A 1 170 ? -19.891 24.438 19.703 1 75.69 170 ASP A N 1
ATOM 1203 C CA . ASP A 1 170 ? -20.359 25.156 20.891 1 75.69 170 ASP A CA 1
ATOM 1204 C C . ASP A 1 170 ? -19.406 26.281 21.266 1 75.69 170 ASP A C 1
ATOM 1206 O O . ASP A 1 170 ? -19.781 27.188 22.016 1 75.69 170 ASP A O 1
ATOM 1210 N N . SER A 1 171 ? -18.156 26.141 20.922 1 73.19 171 SER A N 1
ATOM 1211 C CA . SER A 1 171 ? -17.188 27.125 21.422 1 73.19 171 SER A CA 1
ATOM 1212 C C . SER A 1 171 ? -16.25 27.578 20.297 1 73.19 171 SER A C 1
ATOM 1214 O O . SER A 1 171 ? -16.188 26.953 19.25 1 73.19 171 SER A O 1
ATOM 1216 N N . GLU A 1 172 ? -15.664 28.734 20.594 1 82.31 172 GLU A N 1
ATOM 1217 C CA . GLU A 1 172 ? -14.578 29.25 19.75 1 82.31 172 GLU A CA 1
ATOM 1218 C C . GLU A 1 172 ? -13.328 28.375 19.875 1 82.31 172 GLU A C 1
ATOM 1220 O O . GLU A 1 172 ? -13.219 27.562 20.797 1 82.31 172 GLU A O 1
ATOM 1225 N N . ARG A 1 173 ? -12.469 28.531 18.984 1 90.75 173 ARG A N 1
ATOM 1226 C CA . ARG A 1 173 ? -11.203 27.812 19 1 90.75 173 ARG A CA 1
ATOM 1227 C C . ARG A 1 173 ? -10.469 28.031 20.328 1 90.75 173 ARG A C 1
ATOM 1229 O O . ARG A 1 173 ? -10.297 29.172 20.75 1 90.75 173 ARG A O 1
ATOM 1236 N N . ASP A 1 174 ? -10.133 26.969 21 1 91.5 174 ASP A N 1
ATOM 1237 C CA . ASP A 1 174 ? -9.367 27.016 22.25 1 91.5 174 ASP A CA 1
ATOM 1238 C C . ASP A 1 174 ? -7.914 27.406 21.969 1 91.5 174 ASP A C 1
ATOM 1240 O O . ASP A 1 174 ? -7.195 26.703 21.266 1 91.5 174 ASP A O 1
ATOM 1244 N N . ARG A 1 175 ? -7.477 28.516 22.562 1 92.94 175 ARG A N 1
ATOM 1245 C CA . ARG A 1 175 ? -6.137 29.047 22.312 1 92.94 175 ARG A CA 1
ATOM 1246 C C . ARG A 1 175 ? -5.211 28.766 23.484 1 92.94 175 ARG A C 1
ATOM 1248 O O . ARG A 1 175 ? -4.062 29.219 23.5 1 92.94 175 ARG A O 1
ATOM 1255 N N . ALA A 1 176 ? -5.668 28.062 24.422 1 93.06 176 ALA A N 1
ATOM 1256 C CA . ALA A 1 176 ? -4.863 27.781 25.609 1 93.06 176 ALA A CA 1
ATOM 1257 C C . ALA A 1 176 ? -3.764 26.766 25.312 1 93.06 176 ALA A C 1
ATOM 1259 O O . ALA A 1 176 ? -3.998 25.781 24.609 1 93.06 176 ALA A O 1
ATOM 1260 N N . LEU A 1 177 ? -2.604 27.062 25.734 1 96 177 LEU A N 1
ATOM 1261 C CA . LEU A 1 177 ? -1.459 26.172 25.594 1 96 177 LEU A CA 1
ATOM 1262 C C . LEU A 1 177 ? -1.24 25.359 26.859 1 96 177 LEU A C 1
ATOM 1264 O O . LEU A 1 177 ? -0.392 25.719 27.688 1 96 177 LEU A O 1
ATOM 1268 N N . GLU A 1 178 ? -1.903 24.25 26.922 1 91.12 178 GLU A N 1
ATOM 1269 C CA . GLU A 1 178 ? -1.696 23.359 28.062 1 91.12 178 GLU A CA 1
ATOM 1270 C C . GLU A 1 178 ? -0.361 22.641 27.969 1 91.12 178 GLU A C 1
ATOM 1272 O O . GLU A 1 178 ? 0.081 22.281 26.859 1 91.12 178 GLU A O 1
ATOM 1277 N N . ARG A 1 179 ? 0.314 22.5 29.078 1 90.12 179 ARG A N 1
ATOM 1278 C CA . ARG A 1 179 ? 1.629 21.875 29.047 1 90.12 179 ARG A CA 1
ATOM 1279 C C . ARG A 1 179 ? 1.514 20.359 29.203 1 90.12 179 ARG A C 1
ATOM 1281 O O . ARG A 1 179 ? 2.244 19.75 30 1 90.12 179 ARG A O 1
ATOM 1288 N N . ASP A 1 180 ? 0.633 19.781 28.484 1 88.38 180 ASP A N 1
ATOM 1289 C CA . ASP A 1 180 ? 0.554 18.328 28.406 1 88.38 180 ASP A CA 1
ATOM 1290 C C . ASP A 1 180 ? 1.689 17.766 27.562 1 88.38 180 ASP A C 1
ATOM 1292 O O . ASP A 1 180 ? 2.045 18.344 26.531 1 88.38 180 ASP A O 1
ATOM 1296 N N . ASP A 1 181 ? 2.318 16.641 28 1 91.12 181 ASP A N 1
ATOM 1297 C CA . ASP A 1 181 ? 3.477 16.125 27.281 1 91.12 181 ASP A CA 1
ATOM 1298 C C . ASP A 1 181 ? 3.297 14.641 26.953 1 91.12 181 ASP A C 1
ATOM 1300 O O . ASP A 1 181 ? 4.277 13.914 26.797 1 91.12 181 ASP A O 1
ATOM 1304 N N . ASP A 1 182 ? 2.047 14.203 26.969 1 90.19 182 ASP A N 1
ATOM 1305 C CA . ASP A 1 182 ? 1.798 12.828 26.562 1 90.19 182 ASP A CA 1
ATOM 1306 C C . ASP A 1 182 ? 2.123 12.625 25.078 1 90.19 182 ASP A C 1
ATOM 1308 O O . ASP A 1 182 ? 1.504 13.242 24.219 1 90.19 182 ASP A O 1
ATOM 1312 N N . THR A 1 183 ? 3.111 11.828 24.812 1 90.25 183 THR A N 1
ATOM 1313 C CA . THR A 1 183 ? 3.572 11.609 23.453 1 90.25 183 THR A CA 1
ATOM 1314 C C . THR A 1 183 ? 3.148 10.234 22.953 1 90.25 183 THR A C 1
ATOM 1316 O O . THR A 1 183 ? 3.309 9.234 23.641 1 90.25 183 THR A O 1
ATOM 1319 N N . LEU A 1 184 ? 2.629 10.141 21.75 1 93.69 184 LEU A N 1
ATOM 1320 C CA . LEU A 1 184 ? 2.256 8.875 21.125 1 93.69 184 LEU A CA 1
ATOM 1321 C C . LEU A 1 184 ? 3.477 8.195 20.516 1 93.69 184 LEU A C 1
ATOM 1323 O O . LEU A 1 184 ? 4.344 8.859 19.953 1 93.69 184 LEU A O 1
ATOM 1327 N N . GLU A 1 185 ? 3.502 6.926 20.688 1 95 185 GLU A N 1
ATOM 1328 C CA . GLU A 1 185 ? 4.461 6.156 19.891 1 95 185 GLU A CA 1
ATOM 1329 C C . GLU A 1 185 ? 4.125 6.211 18.406 1 95 185 GLU A C 1
ATOM 1331 O O . GLU A 1 185 ? 2.98 6.48 18.031 1 95 185 GLU A O 1
ATOM 1336 N N . LEU A 1 186 ? 5.082 5.914 17.625 1 94.12 186 LEU A N 1
ATOM 1337 C CA . LEU A 1 186 ? 4.965 6.102 16.188 1 94.12 186 LEU A CA 1
ATOM 1338 C C . LEU A 1 186 ? 3.752 5.355 15.633 1 94.12 186 LEU A C 1
ATOM 1340 O O . LEU A 1 186 ? 2.941 5.926 14.906 1 94.12 186 LEU A O 1
ATOM 1344 N N . GLU A 1 187 ? 3.594 4.133 15.977 1 92.5 187 GLU A N 1
ATOM 1345 C CA . GLU A 1 187 ? 2.5 3.326 15.453 1 92.5 187 GLU A CA 1
ATOM 1346 C C . GLU A 1 187 ? 1.145 3.92 15.82 1 92.5 187 GLU A C 1
ATOM 1348 O O . GLU A 1 187 ? 0.238 3.98 14.992 1 92.5 187 GLU A O 1
ATOM 1353 N N . ALA A 1 188 ? 1.069 4.328 17.016 1 95.5 188 ALA A N 1
ATOM 1354 C CA . ALA A 1 188 ? -0.171 4.941 17.484 1 95.5 188 ALA A CA 1
ATOM 1355 C C . ALA A 1 188 ? -0.428 6.27 16.781 1 95.5 188 ALA A C 1
ATOM 1357 O O . ALA A 1 188 ? -1.571 6.59 16.453 1 95.5 188 ALA A O 1
ATOM 1358 N N . ALA A 1 189 ? 0.637 7.047 16.578 1 97 189 ALA A N 1
ATOM 1359 C CA . ALA A 1 189 ? 0.507 8.32 15.875 1 97 189 ALA A CA 1
ATOM 1360 C C . ALA A 1 189 ? 0.036 8.109 14.438 1 97 189 ALA A C 1
ATOM 1362 O O . ALA A 1 189 ? -0.813 8.859 13.945 1 97 189 ALA A O 1
ATOM 1363 N N . VAL A 1 190 ? 0.586 7.102 13.82 1 96.19 190 VAL A N 1
ATOM 1364 C CA . VAL A 1 190 ? 0.214 6.801 12.445 1 96.19 190 VAL A CA 1
ATOM 1365 C C . VAL A 1 190 ? -1.259 6.398 12.383 1 96.19 190 VAL A C 1
ATOM 1367 O O . VAL A 1 190 ? -1.989 6.836 11.492 1 96.19 190 VAL A O 1
ATOM 1370 N N . ASP A 1 191 ? -1.659 5.621 13.328 1 95.12 191 ASP A N 1
ATOM 1371 C CA . ASP A 1 191 ? -3.061 5.219 13.391 1 95.12 191 ASP A CA 1
ATOM 1372 C C . ASP A 1 191 ? -3.979 6.434 13.484 1 95.12 191 ASP A C 1
ATOM 1374 O O . ASP A 1 191 ? -5 6.504 12.797 1 95.12 191 ASP A O 1
ATOM 1378 N N . ARG A 1 192 ? -3.625 7.359 14.242 1 96.69 192 ARG A N 1
ATOM 1379 C CA . ARG A 1 192 ? -4.406 8.578 14.406 1 96.69 192 ARG A CA 1
ATOM 1380 C C . ARG A 1 192 ? -4.355 9.438 13.141 1 96.69 192 ARG A C 1
ATOM 1382 O O . ARG A 1 192 ? -5.363 10.023 12.734 1 96.69 192 ARG A O 1
ATOM 1389 N N . ALA A 1 193 ? -3.162 9.484 12.562 1 97.19 193 ALA A N 1
ATOM 1390 C CA . ALA A 1 193 ? -2.98 10.281 11.352 1 97.19 193 ALA A CA 1
ATOM 1391 C C . ALA A 1 193 ? -3.83 9.734 10.211 1 97.19 193 ALA A C 1
ATOM 1393 O O . ALA A 1 193 ? -4.336 10.5 9.383 1 97.19 193 ALA A O 1
ATOM 1394 N N . GLU A 1 194 ? -3.949 8.461 10.188 1 95.38 194 GLU A N 1
ATOM 1395 C CA . GLU A 1 194 ? -4.723 7.824 9.133 1 95.38 194 GLU A CA 1
ATOM 1396 C C . GLU A 1 194 ? -6.184 8.266 9.172 1 95.38 194 GLU A C 1
ATOM 1398 O O . GLU A 1 194 ? -6.855 8.32 8.141 1 95.38 194 GLU A O 1
ATOM 1403 N N . ALA A 1 195 ? -6.637 8.609 10.273 1 95.69 195 ALA A N 1
ATOM 1404 C CA . ALA A 1 195 ? -8.016 9.062 10.438 1 95.69 195 ALA A CA 1
ATOM 1405 C C . ALA A 1 195 ? -8.25 10.383 9.703 1 95.69 195 ALA A C 1
ATOM 1407 O O . ALA A 1 195 ? -9.391 10.742 9.406 1 95.69 195 ALA A O 1
ATOM 1408 N N . ALA A 1 196 ? -7.164 11.07 9.383 1 97.88 196 ALA A N 1
ATOM 1409 C CA . ALA A 1 196 ? -7.281 12.359 8.711 1 97.88 196 ALA A CA 1
ATOM 1410 C C . ALA A 1 196 ? -7.348 12.188 7.195 1 97.88 196 ALA A C 1
ATOM 1412 O O . ALA A 1 196 ? -7.699 13.125 6.477 1 97.88 196 ALA A O 1
ATOM 1413 N N . ILE A 1 197 ? -7.059 10.977 6.754 1 98.31 197 ILE A N 1
ATOM 1414 C CA . ILE A 1 197 ? -6.898 10.758 5.32 1 98.31 197 ILE A CA 1
ATOM 1415 C C . ILE A 1 197 ? -8.18 10.156 4.75 1 98.31 197 ILE A C 1
ATOM 1417 O O . ILE A 1 197 ? -8.562 9.031 5.102 1 98.31 197 ILE A O 1
ATOM 1421 N N . ASP A 1 198 ? -8.82 10.82 3.816 1 98.12 198 ASP A N 1
ATOM 1422 C CA . ASP A 1 198 ? -9.992 10.344 3.104 1 98.12 198 ASP A CA 1
ATOM 1423 C C . ASP A 1 198 ? -10.25 11.164 1.843 1 98.12 198 ASP A C 1
ATOM 1425 O O . ASP A 1 198 ? -10.234 12.398 1.887 1 98.12 198 ASP A O 1
ATOM 1429 N N . ASP A 1 199 ? -10.484 10.609 0.722 1 97 199 ASP A N 1
ATOM 1430 C CA . ASP A 1 199 ? -10.586 11.32 -0.552 1 97 199 ASP A CA 1
ATOM 1431 C C . ASP A 1 199 ? -11.961 11.969 -0.706 1 97 199 ASP A C 1
ATOM 1433 O O . ASP A 1 199 ? -12.195 12.703 -1.668 1 97 199 ASP A O 1
ATOM 1437 N N . ARG A 1 200 ? -12.844 11.734 0.227 1 97.75 200 ARG A N 1
ATOM 1438 C CA . ARG A 1 200 ? -14.195 12.289 0.153 1 97.75 200 ARG A CA 1
ATOM 1439 C C . ARG A 1 200 ? -14.43 13.312 1.258 1 97.75 200 ARG A C 1
ATOM 1441 O O . ARG A 1 200 ? -15.039 14.359 1.022 1 97.75 200 ARG A O 1
ATOM 1448 N N . VAL A 1 201 ? -13.953 12.969 2.492 1 98.12 201 VAL A N 1
ATOM 1449 C CA . VAL A 1 201 ? -14.297 13.82 3.625 1 98.12 201 VAL A CA 1
ATOM 1450 C C . VAL A 1 201 ? -13.047 14.117 4.445 1 98.12 201 VAL A C 1
ATOM 1452 O O . VAL A 1 201 ? -13.141 14.562 5.594 1 98.12 201 VAL A O 1
ATOM 1455 N N . GLY A 1 202 ? -11.875 13.922 4 1 98.19 202 GLY A N 1
ATOM 1456 C CA . GLY A 1 202 ? -10.648 14.008 4.777 1 98.19 202 GLY A CA 1
ATOM 1457 C C . GLY A 1 202 ? -10.109 15.422 4.867 1 98.19 202 GLY A C 1
ATOM 1458 O O . GLY A 1 202 ? -10.422 16.266 4.031 1 98.19 202 GLY A O 1
ATOM 1459 N N . VAL A 1 203 ? -9.289 15.602 5.934 1 98.5 203 VAL A N 1
ATOM 1460 C CA . VAL A 1 203 ? -8.422 16.766 5.996 1 98.5 203 VAL A CA 1
ATOM 1461 C C . VAL A 1 203 ? -7.316 16.656 4.945 1 98.5 203 VAL A C 1
ATOM 1463 O O . VAL A 1 203 ? -6.992 17.625 4.266 1 98.5 203 VAL A O 1
ATOM 1466 N N . VAL A 1 204 ? -6.805 15.508 4.914 1 98.56 204 VAL A N 1
ATOM 1467 C CA . VAL A 1 204 ? -5.879 15.094 3.863 1 98.56 204 VAL A CA 1
ATOM 1468 C C . VAL A 1 204 ? -6.617 14.281 2.803 1 98.56 204 VAL A C 1
ATOM 1470 O O . VAL A 1 204 ? -7.102 13.188 3.082 1 98.56 204 VAL A O 1
ATOM 1473 N N . ALA A 1 205 ? -6.641 14.82 1.608 1 98.06 205 ALA A N 1
ATOM 1474 C CA . ALA A 1 205 ? -7.414 14.219 0.526 1 98.06 205 ALA A CA 1
ATOM 1475 C C . ALA A 1 205 ? -6.738 12.953 0.007 1 98.06 205 ALA A C 1
ATOM 1477 O O . ALA A 1 205 ? -7.41 11.992 -0.377 1 98.06 205 ALA A O 1
ATOM 1478 N N . SER A 1 206 ? -5.43 13.039 0.024 1 97.06 206 SER A N 1
ATOM 1479 C CA . SER A 1 206 ? -4.727 11.875 -0.502 1 97.06 206 SER A CA 1
ATOM 1480 C C . SER A 1 206 ? -3.291 11.82 0.006 1 97.06 206 SER A C 1
ATOM 1482 O O . SER A 1 206 ? -2.73 12.836 0.414 1 97.06 206 SER A O 1
ATOM 1484 N N . ILE A 1 207 ? -2.773 10.664 0.085 1 95.44 207 ILE A N 1
ATOM 1485 C CA . ILE A 1 207 ? -1.368 10.375 0.351 1 95.44 207 ILE A CA 1
ATOM 1486 C C . ILE A 1 207 ? -0.833 9.398 -0.693 1 95.44 207 ILE A C 1
ATOM 1488 O O . ILE A 1 207 ? -1.538 8.477 -1.107 1 95.44 207 ILE A O 1
ATOM 1492 N N . GLY A 1 208 ? 0.301 9.664 -1.275 1 92.06 208 GLY A N 1
ATOM 1493 C CA . GLY A 1 208 ? 0.875 8.797 -2.291 1 92.06 208 GLY A CA 1
ATOM 1494 C C . GLY A 1 208 ? 2.367 8.586 -2.119 1 92.06 208 GLY A C 1
ATOM 1495 O O . GLY A 1 208 ? 3.092 9.508 -1.738 1 92.06 208 GLY A O 1
ATOM 1496 N N . GLU A 1 209 ? 2.793 7.387 -2.301 1 87.38 209 GLU A N 1
ATOM 1497 C CA . GLU A 1 209 ? 4.223 7.109 -2.389 1 87.38 209 GLU A CA 1
ATOM 1498 C C . GLU A 1 209 ? 4.828 7.719 -3.65 1 87.38 209 GLU A C 1
ATOM 1500 O O . GLU A 1 209 ? 4.367 7.441 -4.762 1 87.38 209 GLU A O 1
ATOM 1505 N N . VAL A 1 210 ? 5.734 8.562 -3.447 1 86.94 210 VAL A N 1
ATOM 1506 C CA . VAL A 1 210 ? 6.406 9.164 -4.59 1 86.94 210 VAL A CA 1
ATOM 1507 C C . VAL A 1 210 ? 7.555 8.266 -5.051 1 86.94 210 VAL A C 1
ATOM 1509 O O . VAL A 1 210 ? 7.703 8.008 -6.246 1 86.94 210 VAL A O 1
ATOM 1512 N N . GLU A 1 211 ? 8.312 7.832 -4.105 1 82.94 211 GLU A N 1
ATOM 1513 C CA . GLU A 1 211 ? 9.445 6.961 -4.383 1 82.94 211 GLU A CA 1
ATOM 1514 C C . GLU A 1 211 ? 9.766 6.066 -3.188 1 82.94 211 GLU A C 1
ATOM 1516 O O . GLU A 1 211 ? 9.555 6.461 -2.039 1 82.94 211 GLU A O 1
ATOM 1521 N N . SER A 1 212 ? 10.25 4.973 -3.492 1 76.5 212 SER A N 1
ATOM 1522 C CA . SER A 1 212 ? 10.664 4.055 -2.436 1 76.5 212 SER A CA 1
ATOM 1523 C C . SER A 1 212 ? 12.18 4.059 -2.258 1 76.5 212 SER A C 1
ATOM 1525 O O . SER A 1 212 ? 12.688 3.689 -1.197 1 76.5 212 SER A O 1
ATOM 1527 N N . PHE A 1 213 ? 12.93 4.316 -3.359 1 77 213 PHE A N 1
ATOM 1528 C CA . PHE A 1 213 ? 14.391 4.367 -3.369 1 77 213 PHE A CA 1
ATOM 1529 C C . PHE A 1 213 ? 14.875 5.762 -3.738 1 77 213 PHE A C 1
ATOM 1531 O O . PHE A 1 213 ? 14.305 6.418 -4.609 1 77 213 PHE A O 1
ATOM 1538 N N . PRO A 1 214 ? 15.852 6.301 -3.07 1 83.5 214 PRO A N 1
ATOM 1539 C CA . PRO A 1 214 ? 16.688 5.629 -2.074 1 83.5 214 PRO A CA 1
ATOM 1540 C C . PRO A 1 214 ? 16.031 5.574 -0.694 1 83.5 214 PRO A C 1
ATOM 1542 O O . PRO A 1 214 ? 16.484 4.828 0.178 1 83.5 214 PRO A O 1
ATOM 1545 N N . VAL A 1 215 ? 15.039 6.375 -0.458 1 87.75 215 VAL A N 1
ATOM 1546 C CA . VAL A 1 215 ? 14.367 6.406 0.838 1 87.75 215 VAL A CA 1
ATOM 1547 C C . VAL A 1 215 ? 12.867 6.602 0.637 1 87.75 215 VAL A C 1
ATOM 1549 O O . VAL A 1 215 ? 12.445 7.309 -0.278 1 87.75 215 VAL A O 1
ATOM 1552 N N . PRO A 1 216 ? 12.039 5.93 1.535 1 87.62 216 PRO A N 1
ATOM 1553 C CA . PRO A 1 216 ? 10.586 6.145 1.452 1 87.62 216 PRO A CA 1
ATOM 1554 C C . PRO A 1 216 ? 10.211 7.625 1.423 1 87.62 216 PRO A C 1
ATOM 1556 O O . PRO A 1 216 ? 10.656 8.391 2.277 1 87.62 216 PRO A O 1
ATOM 1559 N N . TYR A 1 217 ? 9.484 7.988 0.413 1 93.94 217 TYR A N 1
ATOM 1560 C CA . TYR A 1 217 ? 9.062 9.367 0.175 1 93.94 217 TYR A CA 1
ATOM 1561 C C . TYR A 1 217 ? 7.559 9.438 -0.081 1 93.94 217 TYR A C 1
ATOM 1563 O O . TYR A 1 217 ? 7.066 8.906 -1.077 1 93.94 217 TYR A O 1
ATOM 1571 N N . TYR A 1 218 ? 6.781 10.133 0.816 1 95.56 218 TYR A N 1
ATOM 1572 C CA . TYR A 1 218 ? 5.34 10.32 0.661 1 95.56 218 TYR A CA 1
ATOM 1573 C C . TYR A 1 218 ? 5.016 11.773 0.331 1 95.56 218 TYR A C 1
ATOM 1575 O O . TYR A 1 218 ? 5.668 12.688 0.831 1 95.56 218 TYR A O 1
ATOM 1583 N N . LEU A 1 219 ? 4.055 11.922 -0.514 1 96.56 219 LEU A N 1
ATOM 1584 C CA . LEU A 1 219 ? 3.41 13.219 -0.724 1 96.56 219 LEU A CA 1
ATOM 1585 C C . LEU A 1 219 ? 1.967 13.195 -0.23 1 96.56 219 LEU A C 1
ATOM 1587 O O . LEU A 1 219 ? 1.205 12.281 -0.572 1 96.56 219 LEU A O 1
ATOM 1591 N N . ALA A 1 220 ? 1.609 14.047 0.636 1 97.31 220 ALA A N 1
ATOM 1592 C CA . ALA A 1 220 ? 0.239 14.242 1.101 1 97.31 220 ALA A CA 1
ATOM 1593 C C . ALA A 1 220 ? -0.379 15.492 0.478 1 97.31 220 ALA A C 1
ATOM 1595 O O . ALA A 1 220 ? 0.299 16.5 0.305 1 97.31 220 ALA A O 1
ATOM 1596 N N . THR A 1 221 ? -1.59 15.406 0.088 1 98.06 221 THR A N 1
ATOM 1597 C CA . THR A 1 221 ? -2.328 16.547 -0.453 1 98.06 221 THR A CA 1
ATOM 1598 C C . THR A 1 221 ? -3.521 16.875 0.434 1 98.06 221 THR A C 1
ATOM 1600 O O . THR A 1 221 ? -4.449 16.078 0.57 1 98.06 221 THR A O 1
ATOM 1603 N N . ASN A 1 222 ? -3.494 18.016 0.998 1 98.19 222 ASN A N 1
ATOM 1604 C CA . ASN A 1 222 ? -4.613 18.484 1.806 1 98.19 222 ASN A CA 1
ATOM 1605 C C . ASN A 1 222 ? -5.824 18.828 0.941 1 98.19 222 ASN A C 1
ATOM 1607 O O . ASN A 1 222 ? -5.676 19.188 -0.23 1 98.19 222 ASN A O 1
ATOM 1611 N N . ALA A 1 223 ? -7.016 18.75 1.554 1 97.69 223 ALA A N 1
ATOM 1612 C CA . ALA A 1 223 ? -8.25 19.203 0.918 1 97.69 223 ALA A CA 1
ATOM 1613 C C . ALA A 1 223 ? -8.227 20.719 0.717 1 97.69 223 ALA A C 1
ATOM 1615 O O . ALA A 1 223 ? -7.414 21.422 1.322 1 97.69 223 ALA A O 1
ATOM 1616 N N . ASN A 1 224 ? -9.062 21.188 -0.19 1 97.31 224 ASN A N 1
ATOM 1617 C CA . ASN A 1 224 ? -9.25 22.609 -0.399 1 97.31 224 ASN A CA 1
ATOM 1618 C C . ASN A 1 224 ? -10.062 23.25 0.729 1 97.31 224 ASN A C 1
ATOM 1620 O O . ASN A 1 224 ? -11.273 23.016 0.838 1 97.31 224 ASN A O 1
ATOM 1624 N N . THR A 1 225 ? -9.469 24.109 1.491 1 97.06 225 THR A N 1
ATOM 1625 C CA . THR A 1 225 ? -10.086 24.562 2.73 1 97.06 225 THR A CA 1
ATOM 1626 C C . THR A 1 225 ? -10.961 25.797 2.48 1 97.06 225 THR A C 1
ATOM 1628 O O . THR A 1 225 ? -11.57 26.328 3.408 1 97.06 225 THR A O 1
ATOM 1631 N N . THR A 1 226 ? -11.125 26.25 1.281 1 95.5 226 THR A N 1
ATOM 1632 C CA . THR A 1 226 ? -11.828 27.484 0.985 1 95.5 226 THR A CA 1
ATOM 1633 C C . THR A 1 226 ? -13.32 27.344 1.275 1 95.5 226 THR A C 1
ATOM 1635 O O . THR A 1 226 ? -14.031 28.344 1.389 1 95.5 226 THR A O 1
ATOM 1638 N N . ALA A 1 227 ? -13.742 26.156 1.437 1 93.25 227 ALA A N 1
ATOM 1639 C CA . ALA A 1 227 ? -15.156 25.922 1.744 1 93.25 227 ALA A CA 1
ATOM 1640 C C . ALA A 1 227 ? -15.492 26.391 3.154 1 93.25 227 ALA A C 1
ATOM 1642 O O . ALA A 1 227 ? -16.656 26.688 3.455 1 93.25 227 ALA A O 1
ATOM 1643 N N . PHE A 1 228 ? -14.516 26.531 4.043 1 95.38 228 PHE A N 1
ATOM 1644 C CA . PHE A 1 228 ? -14.859 26.859 5.426 1 95.38 228 PHE A CA 1
ATOM 1645 C C . PHE A 1 228 ? -13.773 27.719 6.055 1 95.38 228 PHE A C 1
ATOM 1647 O O . PHE A 1 228 ? -13.742 27.891 7.273 1 95.38 228 PHE A O 1
ATOM 1654 N N . SER A 1 229 ? -12.867 28.188 5.352 1 96.5 229 SER A N 1
ATOM 1655 C CA . SER A 1 229 ? -11.805 29.078 5.777 1 96.5 229 SER A CA 1
ATOM 1656 C C . SER A 1 229 ? -11.727 30.312 4.875 1 96.5 229 SER A C 1
ATOM 1658 O O . SER A 1 229 ? -12.055 30.234 3.689 1 96.5 229 SER A O 1
ATOM 1660 N N . ASP A 1 230 ? -11.305 31.422 5.414 1 96.19 230 ASP A N 1
ATOM 1661 C CA . ASP A 1 230 ? -11.117 32.625 4.621 1 96.19 230 ASP A CA 1
ATOM 1662 C C . ASP A 1 230 ? -9.82 32.562 3.818 1 96.19 230 ASP A C 1
ATOM 1664 O O . ASP A 1 230 ? -9.562 33.438 2.984 1 96.19 230 ASP A O 1
ATOM 1668 N N . ALA A 1 231 ? -9.016 31.547 4.074 1 95 231 ALA A N 1
ATOM 1669 C CA . ALA A 1 231 ? -7.777 31.297 3.342 1 95 231 ALA A CA 1
ATOM 1670 C C . ALA A 1 231 ? -7.734 29.875 2.799 1 95 231 ALA A C 1
ATOM 1672 O O . ALA A 1 231 ? -8.516 29.016 3.227 1 95 231 ALA A O 1
ATOM 1673 N N . SER A 1 232 ? -6.855 29.688 1.811 1 95.12 232 SER A N 1
ATOM 1674 C CA . SER A 1 232 ? -6.566 28.344 1.322 1 95.12 232 SER A CA 1
ATOM 1675 C C . SER A 1 232 ? -5.273 27.812 1.922 1 95.12 232 SER A C 1
ATOM 1677 O O . SER A 1 232 ? -4.184 28.266 1.572 1 95.12 232 SER A O 1
ATOM 1679 N N . ALA A 1 233 ? -5.375 26.844 2.814 1 96.44 233 ALA A N 1
ATOM 1680 C CA . ALA A 1 233 ? -4.172 26.234 3.383 1 96.44 233 ALA A CA 1
ATOM 1681 C C . ALA A 1 233 ? -3.314 25.594 2.297 1 96.44 233 ALA A C 1
ATOM 1683 O O . ALA A 1 233 ? -3.84 25.062 1.316 1 96.44 233 ALA A O 1
ATOM 1684 N N . PRO A 1 234 ? -1.929 25.672 2.512 1 95.75 234 PRO A N 1
ATOM 1685 C CA . PRO A 1 234 ? -1.087 24.938 1.559 1 95.75 234 PRO A CA 1
ATOM 1686 C C . PRO A 1 234 ? -1.459 23.469 1.45 1 95.75 234 PRO A C 1
ATOM 1688 O O . PRO A 1 234 ? -1.709 22.812 2.467 1 95.75 234 PRO A O 1
ATOM 1691 N N . ARG A 1 235 ? -1.461 22.938 0.286 1 95.5 235 ARG A N 1
ATOM 1692 C CA . ARG A 1 235 ? -2.08 21.625 0.086 1 95.5 235 ARG A CA 1
ATOM 1693 C C . ARG A 1 235 ? -1.026 20.531 -0.009 1 95.5 235 ARG A C 1
ATOM 1695 O O . ARG A 1 235 ? -1.337 19.344 0.151 1 95.5 235 ARG A O 1
ATOM 1702 N N . GLN A 1 236 ? 0.143 20.922 -0.327 1 96.12 236 GLN A N 1
ATOM 1703 C CA . GLN A 1 236 ? 1.15 19.891 -0.541 1 96.12 236 GLN A CA 1
ATOM 1704 C C . GLN A 1 236 ? 2.066 19.75 0.672 1 96.12 236 GLN A C 1
ATOM 1706 O O . GLN A 1 236 ? 2.51 20.75 1.237 1 96.12 236 GLN A O 1
ATOM 1711 N N . ALA A 1 237 ? 2.262 18.562 1.1 1 96.75 237 ALA A N 1
ATOM 1712 C CA . ALA A 1 237 ? 3.189 18.203 2.17 1 96.75 237 ALA A CA 1
ATOM 1713 C C . ALA A 1 237 ? 3.916 16.891 1.854 1 96.75 237 ALA A C 1
ATOM 1715 O O . ALA A 1 237 ? 3.412 16.062 1.092 1 96.75 237 ALA A O 1
ATOM 1716 N N . ALA A 1 238 ? 5.074 16.75 2.406 1 96.5 238 ALA A N 1
ATOM 1717 C CA . ALA A 1 238 ? 5.887 15.578 2.07 1 96.5 238 ALA A CA 1
ATOM 1718 C C . ALA A 1 238 ? 6.594 15.031 3.307 1 96.5 238 ALA A C 1
ATOM 1720 O O . ALA A 1 238 ? 6.652 15.695 4.344 1 96.5 238 ALA A O 1
ATOM 1721 N N . GLY A 1 239 ? 7.02 13.828 3.244 1 96.31 239 GLY A N 1
ATOM 1722 C CA . GLY A 1 239 ? 7.758 13.188 4.316 1 96.31 239 GLY A CA 1
ATOM 1723 C C . GLY A 1 239 ? 8.688 12.086 3.828 1 96.31 239 GLY A C 1
ATOM 1724 O O . GLY A 1 239 ? 8.289 11.258 3.01 1 96.31 239 GLY A O 1
ATOM 1725 N N . VAL A 1 240 ? 9.922 12.117 4.336 1 95.56 240 VAL A N 1
ATOM 1726 C CA . VAL A 1 240 ? 10.953 11.125 4.051 1 95.56 240 VAL A CA 1
ATOM 1727 C C . VAL A 1 240 ? 11.516 10.578 5.359 1 95.56 240 VAL A C 1
ATOM 1729 O O . VAL A 1 240 ? 11.695 11.32 6.324 1 95.56 240 VAL A O 1
ATOM 1732 N N . ALA A 1 241 ? 11.727 9.383 5.426 1 93.81 241 ALA A N 1
ATOM 1733 C CA . ALA A 1 241 ? 12.375 8.703 6.547 1 93.81 241 ALA A CA 1
ATOM 1734 C C . ALA A 1 241 ? 12.938 7.348 6.117 1 93.81 241 ALA A C 1
ATOM 1736 O O . ALA A 1 241 ? 12.773 6.941 4.965 1 93.81 241 ALA A O 1
ATOM 1737 N N . ASP A 1 242 ? 13.656 6.719 6.988 1 87.38 242 ASP A N 1
ATOM 1738 C CA . ASP A 1 242 ? 14.234 5.422 6.66 1 87.38 242 ASP A CA 1
ATOM 1739 C C . ASP A 1 242 ? 13.195 4.312 6.758 1 87.38 242 ASP A C 1
ATOM 1741 O O . ASP A 1 242 ? 13.438 3.182 6.328 1 87.38 242 ASP A O 1
ATOM 1745 N N . ASP A 1 243 ? 12.031 4.75 7.27 1 84.5 243 ASP A N 1
ATOM 1746 C CA . ASP A 1 243 ? 10.93 3.809 7.418 1 84.5 243 ASP A CA 1
ATOM 1747 C C . ASP A 1 243 ? 9.625 4.395 6.875 1 84.5 243 ASP A C 1
ATOM 1749 O O . ASP A 1 243 ? 9.398 5.602 6.961 1 84.5 243 ASP A O 1
ATOM 1753 N N . TRP A 1 244 ? 8.703 3.518 6.406 1 83.94 244 TRP A N 1
ATOM 1754 C CA . TRP A 1 244 ? 7.484 3.959 5.73 1 83.94 244 TRP A CA 1
ATOM 1755 C C . TRP A 1 244 ? 6.539 4.648 6.707 1 83.94 244 TRP A C 1
ATOM 1757 O O . TRP A 1 244 ? 5.945 5.68 6.383 1 83.94 244 TRP A O 1
ATOM 1767 N N . ASN A 1 245 ? 6.355 4.043 7.891 1 90.5 245 ASN A N 1
ATOM 1768 C CA . ASN A 1 245 ? 5.449 4.641 8.867 1 90.5 245 ASN A CA 1
ATOM 1769 C C . ASN A 1 245 ? 5.93 6.023 9.305 1 90.5 245 ASN A C 1
ATOM 1771 O O . ASN A 1 245 ? 5.133 6.949 9.445 1 90.5 245 ASN A O 1
ATOM 1775 N N . ALA A 1 246 ? 7.191 6.102 9.461 1 94.75 246 ALA A N 1
ATOM 1776 C CA . ALA A 1 246 ? 7.766 7.391 9.844 1 94.75 246 ALA A CA 1
ATOM 1777 C C . ALA A 1 246 ? 7.605 8.414 8.719 1 94.75 246 ALA A C 1
ATOM 1779 O O . ALA A 1 246 ? 7.27 9.578 8.977 1 94.75 246 ALA A O 1
ATOM 1780 N N . ALA A 1 247 ? 7.859 8.023 7.504 1 95.75 247 ALA A N 1
ATOM 1781 C CA . ALA A 1 247 ? 7.699 8.914 6.359 1 95.75 247 ALA A CA 1
ATOM 1782 C C . ALA A 1 247 ? 6.254 9.383 6.223 1 95.75 247 ALA A C 1
ATOM 1784 O O . ALA A 1 247 ? 5.992 10.555 5.965 1 95.75 247 ALA A O 1
ATOM 1785 N N . LEU A 1 248 ? 5.336 8.445 6.422 1 95.56 248 LEU A N 1
ATOM 1786 C CA . LEU A 1 248 ? 3.916 8.766 6.355 1 95.56 248 LEU A CA 1
ATOM 1787 C C . LEU A 1 248 ? 3.545 9.797 7.418 1 95.56 248 LEU A C 1
ATOM 1789 O O . LEU A 1 248 ? 2.861 10.781 7.121 1 95.56 248 LEU A O 1
ATOM 1793 N N . MET A 1 249 ? 3.982 9.547 8.625 1 97.31 249 MET A N 1
ATOM 1794 C CA . MET A 1 249 ? 3.67 10.453 9.727 1 97.31 249 MET A CA 1
ATOM 1795 C C . MET A 1 249 ? 4.203 11.852 9.445 1 97.31 249 MET A C 1
ATOM 1797 O O . MET A 1 249 ? 3.543 12.844 9.75 1 97.31 249 MET A O 1
ATOM 1801 N N . LYS A 1 250 ? 5.367 11.914 8.828 1 97.62 250 LYS A N 1
ATOM 1802 C CA . LYS A 1 250 ? 5.949 13.211 8.5 1 97.62 250 LYS A CA 1
ATOM 1803 C C . LYS A 1 250 ? 5.117 13.93 7.441 1 97.62 250 LYS A C 1
ATOM 1805 O O . LYS A 1 250 ? 4.836 15.125 7.574 1 97.62 250 LYS A O 1
ATOM 1810 N N . ALA A 1 251 ? 4.715 13.211 6.441 1 98.19 251 ALA A N 1
ATOM 1811 C CA . ALA A 1 251 ? 3.938 13.812 5.359 1 98.19 251 ALA A CA 1
ATOM 1812 C C . ALA A 1 251 ? 2.588 14.312 5.863 1 98.19 251 ALA A C 1
ATOM 1814 O O . ALA A 1 251 ? 2.227 15.469 5.645 1 98.19 251 ALA A O 1
ATOM 1815 N N . VAL A 1 252 ? 1.905 13.477 6.57 1 98.5 252 VAL A N 1
ATOM 1816 C CA . VAL A 1 252 ? 0.589 13.844 7.082 1 98.5 252 VAL A CA 1
ATOM 1817 C C . VAL A 1 252 ? 0.733 14.922 8.156 1 98.5 252 VAL A C 1
ATOM 1819 O O . VAL A 1 252 ? -0.071 15.852 8.227 1 98.5 252 VAL A O 1
ATOM 1822 N N . GLY A 1 253 ? 1.755 14.758 8.969 1 98.38 253 GLY A N 1
ATOM 1823 C CA . GLY A 1 253 ? 1.999 15.758 9.992 1 98.38 253 GLY A CA 1
ATOM 1824 C C . GLY A 1 253 ? 2.219 17.156 9.438 1 98.38 253 GLY A C 1
ATOM 1825 O O . GLY A 1 253 ? 1.627 18.125 9.914 1 98.38 253 GLY A O 1
ATOM 1826 N N . GLU A 1 254 ? 3.051 17.203 8.406 1 98.06 254 GLU A N 1
ATOM 1827 C CA . GLU A 1 254 ? 3.268 18.484 7.746 1 98.06 254 GLU A CA 1
ATOM 1828 C C . GLU A 1 254 ? 1.967 19.031 7.164 1 98.06 254 GLU A C 1
ATOM 1830 O O . GLU A 1 254 ? 1.715 20.25 7.223 1 98.06 254 GLU A O 1
ATOM 1835 N N . GLY A 1 255 ? 1.185 18.141 6.598 1 98.44 255 GLY A N 1
ATOM 1836 C CA . GLY A 1 255 ? -0.115 18.547 6.086 1 98.44 255 GLY A CA 1
ATOM 1837 C C . GLY A 1 255 ? -1.021 19.141 7.152 1 98.44 255 GLY A C 1
ATOM 1838 O O . GLY A 1 255 ? -1.63 20.188 6.949 1 98.44 255 GLY A O 1
ATOM 1839 N N . LEU A 1 256 ? -1.089 18.469 8.305 1 98.69 256 LEU A N 1
ATOM 1840 C CA . LEU A 1 256 ? -1.946 18.922 9.398 1 98.69 256 LEU A CA 1
ATOM 1841 C C . LEU A 1 256 ? -1.458 20.25 9.961 1 98.69 256 LEU A C 1
ATOM 1843 O O . LEU A 1 256 ? -2.264 21.094 10.336 1 98.69 256 LEU A O 1
ATOM 1847 N N . GLU A 1 257 ? -0.169 20.328 9.992 1 98.06 257 GLU A N 1
ATOM 1848 C CA . GLU A 1 257 ? 0.447 21.578 10.422 1 98.06 257 GLU A CA 1
ATOM 1849 C C . GLU A 1 257 ? 0.016 22.75 9.539 1 98.06 257 GLU A C 1
ATOM 1851 O O . GLU A 1 257 ? -0.452 23.766 10.031 1 98.06 257 GLU A O 1
ATOM 1856 N N . ARG A 1 258 ? 0.137 22.594 8.32 1 98.06 258 ARG A N 1
ATOM 1857 C CA . ARG A 1 258 ? -0.226 23.625 7.336 1 98.06 258 ARG A CA 1
ATOM 1858 C C . ARG A 1 258 ? -1.731 23.859 7.332 1 98.06 258 ARG A C 1
ATOM 1860 O O . ARG A 1 258 ? -2.182 25 7.188 1 98.06 258 ARG A O 1
ATOM 1867 N N . TYR A 1 259 ? -2.443 22.766 7.535 1 98.56 259 TYR A N 1
ATOM 1868 C CA . TYR A 1 259 ? -3.898 22.859 7.609 1 98.56 259 TYR A CA 1
ATOM 1869 C C . TYR A 1 259 ? -4.332 23.75 8.766 1 98.56 259 TYR A C 1
ATOM 1871 O O . TYR A 1 259 ? -5.117 24.688 8.578 1 98.56 259 TYR A O 1
ATOM 1879 N N . CYS A 1 260 ? -3.805 23.547 9.898 1 98.5 260 CYS A N 1
ATOM 1880 C CA . CYS A 1 260 ? -4.191 24.312 11.078 1 98.5 260 CYS A CA 1
ATOM 1881 C C . CYS A 1 260 ? -3.795 25.781 10.938 1 98.5 260 CYS A C 1
ATOM 1883 O O . CYS A 1 260 ? -4.504 26.672 11.414 1 98.5 260 CYS A O 1
ATOM 1885 N N . ALA A 1 261 ? -2.697 26.016 10.289 1 98.25 261 ALA A N 1
ATOM 1886 C CA . ALA A 1 261 ? -2.229 27.391 10.094 1 98.25 261 ALA A CA 1
ATOM 1887 C C . ALA A 1 261 ? -3.109 28.141 9.094 1 98.25 261 ALA A C 1
ATOM 1889 O O . ALA A 1 261 ? -3.281 29.344 9.195 1 98.25 261 ALA A O 1
ATOM 1890 N N . GLY A 1 262 ? -3.65 27.391 8.203 1 97.88 262 GLY A N 1
ATOM 1891 C CA . GLY A 1 262 ? -4.352 28.016 7.094 1 97.88 262 GLY A CA 1
ATOM 1892 C C . GLY A 1 262 ? -5.859 28.016 7.266 1 97.88 262 GLY A C 1
ATOM 1893 O O . GLY A 1 262 ? -6.582 28.578 6.445 1 97.88 262 GLY A O 1
ATOM 1894 N N . VAL A 1 263 ? -6.402 27.422 8.258 1 97.81 263 VAL A N 1
ATOM 1895 C CA . VAL A 1 263 ? -7.84 27.422 8.508 1 97.81 263 VAL A CA 1
ATOM 1896 C C . VAL A 1 263 ? -8.18 28.453 9.578 1 97.81 263 VAL A C 1
ATOM 1898 O O . VAL A 1 263 ? -7.914 28.234 10.766 1 97.81 263 VAL A O 1
ATOM 1901 N N . TYR A 1 264 ? -8.805 29.547 9.156 1 96.31 264 TYR A N 1
ATOM 1902 C CA . TYR A 1 264 ? -9.242 30.594 10.07 1 96.31 264 TYR A CA 1
ATOM 1903 C C . TYR A 1 264 ? -10.312 31.469 9.422 1 96.31 264 TYR A C 1
ATOM 1905 O O . TYR A 1 264 ? -10.477 31.453 8.203 1 96.31 264 TYR A O 1
ATOM 1913 N N . ARG A 1 265 ? -11.078 32.094 10.25 1 94.75 265 ARG A N 1
ATOM 1914 C CA . ARG A 1 265 ? -12.023 33.156 9.867 1 94.75 265 ARG A CA 1
ATOM 1915 C C . ARG A 1 265 ? -11.586 34.5 10.398 1 94.75 265 ARG A C 1
ATOM 1917 O O . ARG A 1 265 ? -11.055 34.594 11.508 1 94.75 265 ARG A O 1
ATOM 1924 N N . ASP A 1 266 ? -11.828 35.469 9.664 1 94.94 266 ASP A N 1
ATOM 1925 C CA . ASP A 1 266 ? -11.453 36.844 10.047 1 94.94 266 ASP A CA 1
ATOM 1926 C C . ASP A 1 266 ? -12.039 37.219 11.406 1 94.94 266 ASP A C 1
ATOM 1928 O O . ASP A 1 266 ? -11.406 37.906 12.195 1 94.94 266 ASP A O 1
ATOM 1932 N N . ALA A 1 267 ? -13.219 36.719 11.672 1 93.31 267 ALA A N 1
ATOM 1933 C CA . ALA A 1 267 ? -13.953 37.062 12.883 1 93.31 267 ALA A CA 1
ATOM 1934 C C . ALA A 1 267 ? -13.258 36.5 14.125 1 93.31 267 ALA A C 1
ATOM 1936 O O . ALA A 1 267 ? -13.531 36.938 15.242 1 93.31 267 ALA A O 1
ATOM 1937 N N . GLU A 1 268 ? -12.312 35.625 13.93 1 93.88 268 GLU A N 1
ATOM 1938 C CA . GLU A 1 268 ? -11.625 34.969 15.055 1 93.88 268 GLU A CA 1
ATOM 1939 C C . GLU A 1 268 ? -10.523 35.875 15.609 1 93.88 268 GLU A C 1
ATOM 1941 O O . GLU A 1 268 ? -10.047 35.688 16.719 1 93.88 268 GLU A O 1
ATOM 1946 N N . PHE A 1 269 ? -10.094 36.844 14.891 1 96.56 269 PHE A N 1
ATOM 1947 C CA . PHE A 1 269 ? -8.953 37.656 15.281 1 96.56 269 PHE A CA 1
ATOM 1948 C C . PHE A 1 269 ? -9.391 38.781 16.234 1 96.56 269 PHE A C 1
ATOM 1950 O O . PHE A 1 269 ? -10.484 39.312 16.094 1 96.56 269 PHE A O 1
ATOM 1957 N N . VAL A 1 270 ? -8.523 39.062 17.141 1 96.88 270 VAL A N 1
ATOM 1958 C CA . VAL A 1 270 ? -8.656 40.312 17.906 1 96.88 270 VAL A CA 1
ATOM 1959 C C . VAL A 1 270 ? -8.273 41.5 17.047 1 96.88 270 VAL A C 1
ATOM 1961 O O . VAL A 1 270 ? -7.227 41.5 16.391 1 96.88 270 VAL A O 1
ATOM 1964 N N . ARG A 1 271 ? -9.117 42.5 17 1 97.31 271 ARG A N 1
ATOM 1965 C CA . ARG A 1 271 ? -8.82 43.719 16.281 1 97.31 271 ARG A CA 1
ATOM 1966 C C . ARG A 1 271 ? -8.578 44.875 17.25 1 97.31 271 ARG A C 1
ATOM 1968 O O . ARG A 1 271 ? -9.453 45.219 18.047 1 97.31 271 ARG A O 1
ATOM 1975 N N . ALA A 1 272 ? -7.383 45.344 17.125 1 98 272 ALA A N 1
ATOM 1976 C CA . ALA A 1 272 ? -7.004 46.438 18.031 1 98 272 ALA A CA 1
ATOM 1977 C C . ALA A 1 272 ? -5.73 47.125 17.547 1 98 272 ALA A C 1
ATOM 1979 O O . ALA A 1 272 ? -5.02 46.594 16.688 1 98 272 ALA A O 1
ATOM 1980 N N . SER A 1 273 ? -5.551 48.344 17.969 1 97.88 273 SER A N 1
ATOM 1981 C CA . SER A 1 273 ? -4.219 48.906 17.859 1 97.88 273 SER A CA 1
ATOM 1982 C C . SER A 1 273 ? -3.262 48.312 18.875 1 97.88 273 SER A C 1
ATOM 1984 O O . SER A 1 273 ? -3.693 47.75 19.906 1 97.88 273 SER A O 1
ATOM 1986 N N . GLU A 1 274 ? -2.043 48.375 18.562 1 97.06 274 GLU A N 1
ATOM 1987 C CA . GLU A 1 274 ? -1.044 47.812 19.469 1 97.06 274 GLU A CA 1
ATOM 1988 C C . GLU A 1 274 ? -1.143 48.406 20.859 1 97.06 274 GLU A C 1
ATOM 1990 O O . GLU A 1 274 ? -1.037 47.719 21.859 1 97.06 274 GLU A O 1
ATOM 1995 N N . ALA A 1 275 ? -1.38 49.688 20.922 1 94 275 ALA A N 1
ATOM 1996 C CA . ALA A 1 275 ? -1.402 50.438 22.188 1 94 275 ALA A CA 1
ATOM 1997 C C . ALA A 1 275 ? -2.568 50 23.062 1 94 275 ALA A C 1
ATOM 1999 O O . ALA A 1 275 ? -2.521 50.125 24.281 1 94 275 ALA A O 1
ATOM 2000 N N . ASP A 1 276 ? -3.553 49.5 22.469 1 96.25 276 ASP A N 1
ATOM 2001 C CA . ASP A 1 276 ? -4.762 49.094 23.188 1 96.25 276 ASP A CA 1
ATOM 2002 C C . ASP A 1 276 ? -4.637 47.688 23.75 1 96.25 276 ASP A C 1
ATOM 2004 O O . ASP A 1 276 ? -5.527 47.219 24.453 1 96.25 276 ASP A O 1
ATOM 2008 N N . LEU A 1 277 ? -3.6 47 23.453 1 96.25 277 LEU A N 1
ATOM 2009 C CA . LEU A 1 277 ? -3.438 45.625 23.859 1 96.25 277 LEU A CA 1
ATOM 2010 C C . LEU A 1 277 ? -2.391 45.5 24.969 1 96.25 277 LEU A C 1
ATOM 2012 O O . LEU A 1 277 ? -1.385 46.219 24.953 1 96.25 277 LEU A O 1
ATOM 2016 N N . ALA A 1 278 ? -2.703 44.594 25.875 1 91.94 278 ALA A N 1
ATOM 2017 C CA . ALA A 1 278 ? -1.698 44.25 26.875 1 91.94 278 ALA A CA 1
ATOM 2018 C C . ALA A 1 278 ? -0.692 43.25 26.312 1 91.94 278 ALA A C 1
ATOM 2020 O O . ALA A 1 278 ? -1.076 42.25 25.672 1 91.94 278 ALA A O 1
ATOM 2021 N N . ASN A 1 279 ? 0.6 43.438 26.438 1 94.69 279 ASN A N 1
ATOM 2022 C CA . ASN A 1 279 ? 1.681 42.531 26.125 1 94.69 279 ASN A CA 1
ATOM 2023 C C . ASN A 1 279 ? 1.675 42.156 24.641 1 94.69 279 ASN A C 1
ATOM 2025 O O . ASN A 1 279 ? 1.715 40.969 24.297 1 94.69 279 ASN A O 1
ATOM 2029 N N . ALA A 1 280 ? 1.414 43.062 23.75 1 97.5 280 ALA A N 1
ATOM 2030 C CA . ALA A 1 280 ? 1.485 42.844 22.312 1 97.5 280 ALA A CA 1
ATOM 2031 C C . ALA A 1 280 ? 2.932 42.688 21.859 1 97.5 280 ALA A C 1
ATOM 2033 O O . ALA A 1 280 ? 3.812 43.406 22.297 1 97.5 280 ALA A O 1
ATOM 2034 N N . VAL A 1 281 ? 3.154 41.656 21.062 1 97.81 281 VAL A N 1
ATOM 2035 C CA . VAL A 1 281 ? 4.422 41.562 20.344 1 97.81 281 VAL A CA 1
ATOM 2036 C C . VAL A 1 281 ? 4.363 42.438 19.094 1 97.81 281 VAL A C 1
ATOM 2038 O O . VAL A 1 281 ? 3.619 42.156 18.156 1 97.81 281 VAL A O 1
ATOM 2041 N N . SER A 1 282 ? 5.172 43.469 19.078 1 97.12 282 SER A N 1
ATOM 2042 C CA . SER A 1 282 ? 5.125 44.375 17.938 1 97.12 282 SER A CA 1
ATOM 2043 C C . SER A 1 282 ? 5.633 43.719 16.672 1 97.12 282 SER A C 1
ATOM 2045 O O . SER A 1 282 ? 6.633 43 16.688 1 97.12 282 SER A O 1
ATOM 2047 N N . PRO A 1 283 ? 4.918 43.969 15.523 1 95.81 283 PRO A N 1
ATOM 2048 C CA . PRO A 1 283 ? 5.469 43.469 14.258 1 95.81 283 PRO A CA 1
ATOM 2049 C C . PRO A 1 283 ? 6.898 43.938 14.016 1 95.81 283 PRO A C 1
ATOM 2051 O O . PRO A 1 283 ? 7.684 43.25 13.367 1 95.81 283 PRO A O 1
ATOM 2054 N N . THR A 1 284 ? 7.223 45.062 14.594 1 95.69 284 THR A N 1
ATOM 2055 C CA . THR A 1 284 ? 8.547 45.656 14.367 1 95.69 284 THR A CA 1
ATOM 2056 C C . THR A 1 284 ? 9.594 44.969 15.242 1 95.69 284 THR A C 1
ATOM 2058 O O . THR A 1 284 ? 10.789 45.156 15.039 1 95.69 284 THR A O 1
ATOM 2061 N N . ASP A 1 285 ? 9.133 44.156 16.172 1 95.44 285 ASP A N 1
ATOM 2062 C CA . ASP A 1 285 ? 10.062 43.344 16.953 1 95.44 285 ASP A CA 1
ATOM 2063 C C . ASP A 1 285 ? 10.516 42.125 16.156 1 95.44 285 ASP A C 1
ATOM 2065 O O . ASP A 1 285 ? 11.5 41.5 16.5 1 95.44 285 ASP A O 1
ATOM 2069 N N . LEU A 1 286 ? 9.734 41.781 15.172 1 96.19 286 LEU A N 1
ATOM 2070 C CA . LEU A 1 286 ? 10.102 40.719 14.258 1 96.19 286 LEU A CA 1
ATOM 2071 C C . LEU A 1 286 ? 10.938 41.25 13.094 1 96.19 286 LEU A C 1
ATOM 2073 O O . LEU A 1 286 ? 10.875 42.438 12.773 1 96.19 286 LEU A O 1
ATOM 2077 N N . LEU A 1 287 ? 11.711 40.406 12.609 1 95.5 287 LEU A N 1
ATOM 2078 C CA . LEU A 1 287 ? 12.562 40.875 11.508 1 95.5 287 LEU A CA 1
ATOM 2079 C C . LEU A 1 287 ? 11.75 41.031 10.234 1 95.5 287 LEU A C 1
ATOM 2081 O O . LEU A 1 287 ? 10.977 40.156 9.859 1 95.5 287 LEU A O 1
ATOM 2085 N N . ARG A 1 288 ? 11.875 42.156 9.641 1 94.75 288 ARG A N 1
ATOM 2086 C CA . ARG A 1 288 ? 11.188 42.531 8.414 1 94.75 288 ARG A CA 1
ATOM 2087 C C . ARG A 1 288 ? 12.164 43.094 7.383 1 94.75 288 ARG A C 1
ATOM 2089 O O . ARG A 1 288 ? 13.156 43.75 7.746 1 94.75 288 ARG A O 1
ATOM 2096 N N . PRO A 1 289 ? 11.906 42.844 6.164 1 93.94 289 PRO A N 1
ATOM 2097 C CA . PRO A 1 289 ? 12.727 43.469 5.141 1 93.94 289 PRO A CA 1
ATOM 2098 C C . PRO A 1 289 ? 12.539 45 5.102 1 93.94 289 PRO A C 1
ATOM 2100 O O . PRO A 1 289 ? 11.562 45.5 5.652 1 93.94 289 PRO A O 1
ATOM 2103 N N . ASP A 1 290 ? 13.469 45.594 4.434 1 90.25 290 ASP A N 1
ATOM 2104 C CA . ASP A 1 290 ? 13.453 47.062 4.379 1 90.25 290 ASP A CA 1
ATOM 2105 C C . ASP A 1 290 ? 12.211 47.562 3.652 1 90.25 290 ASP A C 1
ATOM 2107 O O . ASP A 1 290 ? 11.719 48.656 3.945 1 90.25 290 ASP A O 1
ATOM 2111 N N . ASP A 1 291 ? 11.758 46.75 2.809 1 91.38 291 ASP A N 1
ATOM 2112 C CA . ASP A 1 291 ? 10.641 47.219 1.984 1 91.38 291 ASP A CA 1
ATOM 2113 C C . ASP A 1 291 ? 9.305 46.719 2.557 1 91.38 291 ASP A C 1
ATOM 2115 O O . ASP A 1 291 ? 8.281 46.781 1.881 1 91.38 291 ASP A O 1
ATOM 2119 N N . ALA A 1 292 ? 9.328 46.25 3.77 1 93.38 292 ALA A N 1
ATOM 2120 C CA . ALA A 1 292 ? 8.078 45.812 4.406 1 93.38 292 ALA A CA 1
ATOM 2121 C C . ALA A 1 292 ? 7.125 47 4.582 1 93.38 292 ALA A C 1
ATOM 2123 O O . ALA A 1 292 ? 7.559 48.156 4.738 1 93.38 292 ALA A O 1
ATOM 2124 N N . PRO A 1 293 ? 5.852 46.719 4.613 1 94.81 293 PRO A N 1
ATOM 2125 C CA . PRO A 1 293 ? 4.867 47.781 4.812 1 94.81 293 PRO A CA 1
ATOM 2126 C C . PRO A 1 293 ? 5.09 48.562 6.113 1 94.81 293 PRO A C 1
ATOM 2128 O O . PRO A 1 293 ? 5.445 47.969 7.133 1 94.81 293 PRO A O 1
ATOM 2131 N N . ALA A 1 294 ? 4.785 49.812 5.98 1 94.25 294 ALA A N 1
ATOM 2132 C CA . ALA A 1 294 ? 4.906 50.656 7.172 1 94.25 294 ALA A CA 1
ATOM 2133 C C . ALA A 1 294 ? 3.932 50.188 8.258 1 94.25 294 ALA A C 1
ATOM 2135 O O . ALA A 1 294 ? 2.814 49.781 7.957 1 94.25 294 ALA A O 1
ATOM 2136 N N . TYR A 1 295 ? 4.387 50.312 9.453 1 95.81 295 TYR A N 1
ATOM 2137 C CA . TYR A 1 295 ? 3.572 49.906 10.602 1 95.81 295 TYR A CA 1
ATOM 2138 C C . TYR A 1 295 ? 3.307 51.125 11.5 1 95.81 295 TYR A C 1
ATOM 2140 O O . TYR A 1 295 ? 4.242 51.75 12.008 1 95.81 295 TYR A O 1
ATOM 2148 N N . ASP A 1 296 ? 2.01 51.438 11.656 1 95.88 296 ASP A N 1
ATOM 2149 C CA . ASP A 1 296 ? 1.57 52.438 12.609 1 95.88 296 ASP A CA 1
ATOM 2150 C C . ASP A 1 296 ? 0.855 51.812 13.797 1 95.88 296 ASP A C 1
ATOM 2152 O O . ASP A 1 296 ? -0.263 51.312 13.656 1 95.88 296 ASP A O 1
ATOM 2156 N N . PRO A 1 297 ? 1.481 51.844 14.945 1 95.94 297 PRO A N 1
ATOM 2157 C CA . PRO A 1 297 ? 0.917 51.156 16.109 1 95.94 297 PRO A CA 1
ATOM 2158 C C . PRO A 1 297 ? -0.454 51.688 16.5 1 95.94 297 PRO A C 1
ATOM 2160 O O . PRO A 1 297 ? -1.161 51.094 17.297 1 95.94 297 PRO A O 1
ATOM 2163 N N . SER A 1 298 ? -0.826 52.812 15.977 1 95.81 298 SER A N 1
ATOM 2164 C CA . SER A 1 298 ? -2.115 53.406 16.328 1 95.81 298 SER A CA 1
ATOM 2165 C C . SER A 1 298 ? -3.227 52.875 15.43 1 95.81 298 SER A C 1
ATOM 2167 O O . SER A 1 298 ? -4.41 53.031 15.727 1 95.81 298 SER A O 1
ATOM 2169 N N . ASP A 1 299 ? -2.834 52.281 14.359 1 96.25 299 ASP A N 1
ATOM 2170 C CA . ASP A 1 299 ? -3.824 51.656 13.469 1 96.25 299 ASP A CA 1
ATOM 2171 C C . ASP A 1 299 ? -4.328 50.344 14.031 1 96.25 299 ASP A C 1
ATOM 2173 O O . ASP A 1 299 ? -3.682 49.75 14.891 1 96.25 299 ASP A O 1
ATOM 2177 N N . GLU A 1 300 ? -5.477 49.969 13.555 1 96.5 300 GLU A N 1
ATOM 2178 C CA . GLU A 1 300 ? -6.035 48.688 13.938 1 96.5 300 GLU A CA 1
ATOM 2179 C C . GLU A 1 300 ? -5.461 47.562 13.078 1 96.5 300 GLU A C 1
ATOM 2181 O O . GLU A 1 300 ? -5.391 47.688 11.852 1 96.5 300 GLU A O 1
ATOM 2186 N N . TYR A 1 301 ? -5.035 46.469 13.742 1 97 301 TYR A N 1
ATOM 2187 C CA . TYR A 1 301 ? -4.52 45.281 13.078 1 97 301 TYR A CA 1
ATOM 2188 C C . TYR A 1 301 ? -5.16 44.031 13.648 1 97 301 TYR A C 1
ATOM 2190 O O . TYR A 1 301 ? -5.949 44.094 14.594 1 97 301 TYR A O 1
ATOM 2198 N N . ARG A 1 302 ? -4.969 42.875 13 1 97.5 302 ARG A N 1
ATOM 2199 C CA . ARG A 1 302 ? -5.422 41.562 13.453 1 97.5 302 ARG A CA 1
ATOM 2200 C C . ARG A 1 302 ? -4.41 40.938 14.398 1 97.5 302 ARG A C 1
ATOM 2202 O O . ARG A 1 302 ? -3.211 40.906 14.102 1 97.5 302 ARG A O 1
ATOM 2209 N N . TRP A 1 303 ? -4.875 40.469 15.523 1 97.75 303 TRP A N 1
ATOM 2210 C CA . TRP A 1 303 ? -4.012 39.812 16.516 1 97.75 303 TRP A CA 1
ATOM 2211 C C . TRP A 1 303 ? -4.547 38.438 16.906 1 97.75 303 TRP A C 1
ATOM 2213 O O . TRP A 1 303 ? -5.754 38.219 16.859 1 97.75 303 TRP A O 1
ATOM 2223 N N . VAL A 1 304 ? -3.693 37.562 17.234 1 97.75 304 VAL A N 1
ATOM 2224 C CA . VAL A 1 304 ? -4.02 36.219 17.75 1 97.75 304 VAL A CA 1
ATOM 2225 C C . VAL A 1 304 ? -3.551 36.125 19.203 1 97.75 304 VAL A C 1
ATOM 2227 O O . VAL A 1 304 ? -2.389 36.375 19.516 1 97.75 304 VAL A O 1
ATOM 2230 N N . PRO A 1 305 ? -4.414 35.719 20.078 1 97.69 305 PRO A N 1
ATOM 2231 C CA . PRO A 1 305 ? -3.953 35.5 21.453 1 97.69 305 PRO A CA 1
ATOM 2232 C C . PRO A 1 305 ? -2.879 34.406 21.531 1 97.69 305 PRO A C 1
ATOM 2234 O O . PRO A 1 305 ? -2.973 33.375 20.844 1 97.69 305 PRO A O 1
ATOM 2237 N N . GLY A 1 306 ? -1.834 34.688 22.312 1 97.94 306 GLY A N 1
ATOM 2238 C CA . GLY A 1 306 ? -0.745 33.75 22.547 1 97.94 306 GLY A CA 1
ATOM 2239 C C . GLY A 1 306 ? -0.174 33.812 23.953 1 97.94 306 GLY A C 1
ATOM 2240 O O . GLY A 1 306 ? -0.869 34.219 24.891 1 97.94 306 GLY A O 1
ATOM 2241 N N . GLU A 1 307 ? 1.004 33.312 24.047 1 98.06 307 GLU A N 1
ATOM 2242 C CA . GLU A 1 307 ? 1.62 33.219 25.359 1 98.06 307 GLU A CA 1
ATOM 2243 C C . GLU A 1 307 ? 3.121 33.469 25.297 1 98.06 307 GLU A C 1
ATOM 2245 O O . GLU A 1 307 ? 3.791 33.031 24.359 1 98.06 307 GLU A O 1
ATOM 2250 N N . ASN A 1 308 ? 3.621 34.312 26.219 1 98.25 308 ASN A N 1
ATOM 2251 C CA . ASN A 1 308 ? 5.055 34.312 26.5 1 98.25 308 ASN A CA 1
ATOM 2252 C C . ASN A 1 308 ? 5.492 33 27.141 1 98.25 308 ASN A C 1
ATOM 2254 O O . ASN A 1 308 ? 5.137 32.719 28.297 1 98.25 308 ASN A O 1
ATOM 2258 N N . LEU A 1 309 ? 6.293 32.25 26.5 1 98.19 309 LEU A N 1
ATOM 2259 C CA . LEU A 1 309 ? 6.543 30.875 26.922 1 98.19 309 LEU A CA 1
ATOM 2260 C C . LEU A 1 309 ? 7.457 30.828 28.141 1 98.19 309 LEU A C 1
ATOM 2262 O O . LEU A 1 309 ? 7.555 29.812 28.828 1 98.19 309 LEU A O 1
ATOM 2266 N N . VAL A 1 310 ? 8.156 31.875 28.391 1 96.25 310 VAL A N 1
ATOM 2267 C CA . VAL A 1 310 ? 9.062 31.938 29.531 1 96.25 310 VAL A CA 1
ATOM 2268 C C . VAL A 1 310 ? 8.281 32.281 30.812 1 96.25 310 VAL A C 1
ATOM 2270 O O . VAL A 1 310 ? 8.445 31.625 31.844 1 96.25 310 VAL A O 1
ATOM 2273 N N . THR A 1 311 ? 7.367 33.219 30.703 1 95.38 311 THR A N 1
ATOM 2274 C CA . THR A 1 311 ? 6.676 33.688 31.891 1 95.38 311 THR A CA 1
ATOM 2275 C C . THR A 1 311 ? 5.312 33.031 32.031 1 95.38 311 THR A C 1
ATOM 2277 O O . THR A 1 311 ? 4.727 33.031 33.125 1 95.38 311 THR A O 1
ATOM 2280 N N . GLY A 1 312 ? 4.785 32.594 30.938 1 94.38 312 GLY A N 1
ATOM 2281 C CA . GLY A 1 312 ? 3.438 32.062 30.953 1 94.38 312 GLY A CA 1
ATOM 2282 C C . GLY A 1 312 ? 2.361 33.094 30.781 1 94.38 312 GLY A C 1
ATOM 2283 O O . GLY A 1 312 ? 1.175 32.781 30.688 1 94.38 312 GLY A O 1
ATOM 2284 N N . GLU A 1 313 ? 2.734 34.312 30.625 1 96.31 313 GLU A N 1
ATOM 2285 C CA . GLU A 1 313 ? 1.769 35.406 30.516 1 96.31 313 GLU A CA 1
ATOM 2286 C C . GLU A 1 313 ? 1.125 35.438 29.125 1 96.31 313 GLU A C 1
ATOM 2288 O O . GLU A 1 313 ? 1.798 35.219 28.125 1 96.31 313 GLU A O 1
ATOM 2293 N N . GLN A 1 314 ? -0.141 35.812 29.125 1 96.56 314 GLN A N 1
ATOM 2294 C CA . GLN A 1 314 ? -0.849 35.969 27.859 1 96.56 314 GLN A CA 1
ATOM 2295 C C . GLN A 1 314 ? -0.275 37.125 27.031 1 96.56 314 GLN A C 1
ATOM 2297 O O . GLN A 1 314 ? 0.136 38.125 27.594 1 96.56 314 GLN A O 1
ATOM 2302 N N . ALA A 1 315 ? -0.23 36.906 25.781 1 97.69 315 ALA A N 1
ATOM 2303 C CA . ALA A 1 315 ? 0.264 37.906 24.828 1 97.69 315 ALA A CA 1
ATOM 2304 C C . ALA A 1 315 ? -0.606 37.969 23.578 1 97.69 315 ALA A C 1
ATOM 2306 O O . ALA A 1 315 ? -1.49 37.125 23.391 1 97.69 315 ALA A O 1
ATOM 2307 N N . HIS A 1 316 ? -0.456 39.062 22.828 1 98.31 316 HIS A N 1
ATOM 2308 C CA . HIS A 1 316 ? -1.083 39.156 21.516 1 98.31 316 HIS A CA 1
ATOM 2309 C C . HIS A 1 316 ? -0.037 39.188 20.406 1 98.31 316 HIS A C 1
ATOM 2311 O O . HIS A 1 316 ? 0.848 40.062 20.406 1 98.31 316 HIS A O 1
ATOM 2317 N N . LEU A 1 317 ? -0.165 38.25 19.562 1 98.19 317 LEU A N 1
ATOM 2318 C CA . LEU A 1 317 ? 0.762 38.156 18.438 1 98.19 317 LEU A CA 1
ATOM 2319 C C . LEU A 1 317 ? 0.112 38.656 17.156 1 98.19 317 LEU A C 1
ATOM 2321 O O . LEU A 1 317 ? -1.074 38.406 16.906 1 98.19 317 LEU A O 1
ATOM 2325 N N . PRO A 1 318 ? 0.907 39.406 16.297 1 97.5 318 PRO A N 1
ATOM 2326 C CA . PRO A 1 318 ? 0.314 39.781 15.016 1 97.5 318 PRO A CA 1
ATOM 2327 C C . PRO A 1 318 ? -0.142 38.562 14.203 1 97.5 318 PRO A C 1
ATOM 2329 O O . PRO A 1 318 ? 0.625 37.594 14.023 1 97.5 318 PRO A O 1
ATOM 2332 N N . ALA A 1 319 ? -1.327 38.594 13.641 1 97.94 319 ALA A N 1
ATOM 2333 C CA . ALA A 1 319 ? -1.871 37.469 12.883 1 97.94 319 ALA A CA 1
ATOM 2334 C C . ALA A 1 319 ? -0.984 37.125 11.688 1 97.94 319 ALA A C 1
ATOM 2336 O O . ALA A 1 319 ? -0.855 35.969 11.312 1 97.94 319 ALA A O 1
ATOM 2337 N N . ASP A 1 320 ? -0.3 38.125 11.148 1 96.69 320 ASP A N 1
ATOM 2338 C CA . ASP A 1 320 ? 0.591 37.938 10.008 1 96.69 320 ASP A CA 1
ATOM 2339 C C . ASP A 1 320 ? 1.765 37.031 10.359 1 96.69 320 ASP A C 1
ATOM 2341 O O . ASP A 1 320 ? 2.33 36.375 9.484 1 96.69 320 ASP A O 1
ATOM 2345 N N . ALA A 1 321 ? 2.096 36.969 11.625 1 97.06 321 ALA A N 1
ATOM 2346 C CA . ALA A 1 321 ? 3.232 36.156 12.055 1 97.06 321 ALA A CA 1
ATOM 2347 C C . ALA A 1 321 ? 2.785 34.75 12.461 1 97.06 321 ALA A C 1
ATOM 2349 O O . ALA A 1 321 ? 3.607 33.844 12.578 1 97.06 321 ALA A O 1
ATOM 2350 N N . VAL A 1 322 ? 1.49 34.656 12.609 1 98.12 322 VAL A N 1
ATOM 2351 C CA . VAL A 1 322 ? 1.005 33.406 13.219 1 98.12 322 VAL A CA 1
ATOM 2352 C C . VAL A 1 322 ? 0.398 32.5 12.148 1 98.12 322 VAL A C 1
ATOM 2354 O O . VAL A 1 322 ? 0.685 31.312 12.094 1 98.12 322 VAL A O 1
ATOM 2357 N N . GLN A 1 323 ? -0.431 33.062 11.289 1 98.06 323 GLN A N 1
ATOM 2358 C CA . GLN A 1 323 ? -1.193 32.312 10.312 1 98.06 323 GLN A CA 1
ATOM 2359 C C . GLN A 1 323 ? -0.416 32.156 9.008 1 98.06 323 GLN A C 1
ATOM 2361 O O . GLN A 1 323 ? 0.459 32.969 8.695 1 98.06 323 GLN A O 1
ATOM 2366 N N . PHE A 1 324 ? -0.711 31.141 8.266 1 97.12 324 PHE A N 1
ATOM 2367 C CA . PHE A 1 324 ? -0.147 30.891 6.941 1 97.12 324 PHE A CA 1
ATOM 2368 C C . PHE A 1 324 ? -1.173 30.219 6.031 1 97.12 324 PHE A C 1
ATOM 2370 O O . PHE A 1 324 ? -1.608 29.094 6.297 1 97.12 324 PHE A O 1
ATOM 2377 N N . PRO A 1 325 ? -1.559 30.844 4.941 1 96.31 325 PRO A N 1
ATOM 2378 C CA . PRO A 1 325 ? -1.119 32.156 4.516 1 96.31 325 PRO A CA 1
ATOM 2379 C C . PRO A 1 325 ? -1.548 33.281 5.484 1 96.31 325 PRO A C 1
ATOM 2381 O O . PRO A 1 325 ? -2.471 33.062 6.277 1 96.31 325 PRO A O 1
ATOM 2384 N N . GLN A 1 326 ? -0.847 34.312 5.434 1 95.88 326 GLN A N 1
ATOM 2385 C CA . GLN A 1 326 ? -1.074 35.406 6.367 1 95.88 326 GLN A CA 1
ATOM 2386 C C . GLN A 1 326 ? -2.33 36.188 6 1 95.88 326 GLN A C 1
ATOM 2388 O O . GLN A 1 326 ? -2.613 36.406 4.816 1 95.88 326 GLN A O 1
ATOM 2393 N N . PRO A 1 327 ? -3 36.5 7.188 1 94.62 327 PRO A N 1
ATOM 2394 C CA . PRO A 1 327 ? -4.113 37.438 6.961 1 94.62 327 PRO A CA 1
ATOM 2395 C C . PRO A 1 327 ? -3.676 38.875 6.957 1 94.62 327 PRO A C 1
ATOM 2397 O O . PRO A 1 327 ? -2.684 39.25 7.602 1 94.62 327 PRO A O 1
ATOM 2400 N N . GLY A 1 328 ? -4.004 39.75 5.996 1 85.19 328 GLY A N 1
ATOM 2401 C CA . GLY A 1 328 ? -3.736 41.156 6.125 1 85.19 328 GLY A CA 1
ATOM 2402 C C . GLY A 1 328 ? -2.715 41.656 5.125 1 85.19 328 GLY A C 1
ATOM 2403 O O . GLY A 1 328 ? -2.572 41.094 4.035 1 85.19 328 GLY A O 1
ATOM 2404 N N . PRO A 1 329 ? -1.944 42.75 5.617 1 86.69 329 PRO A N 1
ATOM 2405 C CA . PRO A 1 329 ? -1.134 43.469 4.641 1 86.69 329 PRO A CA 1
ATOM 2406 C C . PRO A 1 329 ? 0.255 42.875 4.453 1 86.69 329 PRO A C 1
ATOM 2408 O O . PRO A 1 329 ? 1.062 43.406 3.682 1 86.69 329 PRO A O 1
ATOM 2411 N N . GLY A 1 330 ? 0.585 41.875 5.211 1 91.94 330 GLY A N 1
ATOM 2412 C CA . GLY A 1 330 ? 1.904 41.281 5.051 1 91.94 330 GLY A CA 1
ATOM 2413 C C . GLY A 1 330 ? 2.998 42.062 5.758 1 91.94 330 GLY A C 1
ATOM 2414 O O . GLY A 1 330 ? 4.016 42.406 5.152 1 91.94 330 GLY A O 1
ATOM 2415 N N . LEU A 1 331 ? 2.814 42.25 7.07 1 94.12 331 LEU A N 1
ATOM 2416 C CA . LEU A 1 331 ? 3.73 43.062 7.875 1 94.12 331 LEU A CA 1
ATOM 2417 C C . LEU A 1 331 ? 5.055 42.344 8.078 1 94.12 331 LEU A C 1
ATOM 2419 O O . LEU A 1 331 ? 6.078 42.969 8.352 1 94.12 331 LEU A O 1
ATOM 2423 N N . VAL A 1 332 ? 5.012 41.031 8.086 1 93.94 332 VAL A N 1
ATOM 2424 C CA . VAL A 1 332 ? 6.188 40.156 8.172 1 93.94 332 VAL A CA 1
ATOM 2425 C C . VAL A 1 332 ? 6.199 39.188 6.996 1 93.94 332 VAL A C 1
ATOM 2427 O O . VAL A 1 332 ? 5.168 38.969 6.363 1 93.94 332 VAL A O 1
ATOM 2430 N N . PRO A 1 333 ? 7.355 38.656 6.676 1 92.12 333 PRO A N 1
ATOM 2431 C CA . PRO A 1 333 ? 7.402 37.719 5.555 1 92.12 333 PRO A CA 1
ATOM 2432 C C . PRO A 1 333 ? 6.547 36.469 5.789 1 92.12 333 PRO A C 1
ATOM 2434 O O . PRO A 1 333 ? 6.484 35.969 6.914 1 92.12 333 PRO A O 1
ATOM 2437 N N . ALA A 1 334 ? 5.957 36.031 4.648 1 91.44 334 ALA A N 1
ATOM 2438 C CA . ALA A 1 334 ? 5.188 34.781 4.699 1 91.44 334 ALA A CA 1
ATOM 2439 C C . ALA A 1 334 ? 6.113 33.562 4.719 1 91.44 334 ALA A C 1
ATOM 2441 O O . ALA A 1 334 ? 6.801 33.281 3.734 1 91.44 334 ALA A O 1
ATOM 2442 N N . ILE A 1 335 ? 6.148 32.844 5.824 1 91.81 335 ILE A N 1
ATOM 2443 C CA . ILE A 1 335 ? 6.98 31.672 5.957 1 91.81 335 ILE A CA 1
ATOM 2444 C C . ILE A 1 335 ? 6.383 30.734 7.008 1 91.81 335 ILE A C 1
ATOM 2446 O O . ILE A 1 335 ? 5.617 31.156 7.871 1 91.81 335 ILE A O 1
ATOM 2450 N N . THR A 1 336 ? 6.727 29.438 6.926 1 95.31 336 THR A N 1
ATOM 2451 C CA . THR A 1 336 ? 6.113 28.438 7.805 1 95.31 336 THR A CA 1
ATOM 2452 C C . THR A 1 336 ? 6.984 28.188 9.031 1 95.31 336 THR A C 1
ATOM 2454 O O . THR A 1 336 ? 6.641 27.375 9.883 1 95.31 336 THR A O 1
ATOM 2457 N N . THR A 1 337 ? 8.148 28.875 9.148 1 96.5 337 THR A N 1
ATOM 2458 C CA . THR A 1 337 ? 9.047 28.672 10.273 1 96.5 337 THR A CA 1
ATOM 2459 C C . THR A 1 337 ? 8.32 28.859 11.602 1 96.5 337 THR A C 1
ATOM 2461 O O . THR A 1 337 ? 7.617 29.859 11.789 1 96.5 337 THR A O 1
ATOM 2464 N N . GLY A 1 338 ? 8.461 27.891 12.461 1 98.31 338 GLY A N 1
ATOM 2465 C CA . GLY A 1 338 ? 7.887 28 13.797 1 98.31 338 GLY A CA 1
ATOM 2466 C C . GLY A 1 338 ? 6.582 27.234 13.938 1 98.31 338 GLY A C 1
ATOM 2467 O O . GLY A 1 338 ? 6.07 27.078 15.055 1 98.31 338 GLY A O 1
ATOM 2468 N N . LEU A 1 339 ? 6 26.828 12.781 1 98.5 339 LEU A N 1
ATOM 2469 C CA . LEU A 1 339 ? 4.875 25.906 12.883 1 98.5 339 LEU A CA 1
ATOM 2470 C C . LEU A 1 339 ? 5.316 24.578 13.492 1 98.5 339 LEU A C 1
ATOM 2472 O O . LEU A 1 339 ? 6.398 24.078 13.18 1 98.5 339 LEU A O 1
ATOM 2476 N N . GLY A 1 340 ? 4.508 24.078 14.383 1 98.44 340 GLY A N 1
ATOM 2477 C CA . GLY A 1 340 ? 4.797 22.812 15.023 1 98.44 340 GLY A CA 1
ATOM 2478 C C . GLY A 1 340 ? 3.564 21.938 15.195 1 98.44 340 GLY A C 1
ATOM 2479 O O . GLY A 1 340 ? 2.486 22.438 15.523 1 98.44 340 GLY A O 1
ATOM 2480 N N . LEU A 1 341 ? 3.719 20.719 14.953 1 98.31 341 LEU A N 1
ATOM 2481 C CA . LEU A 1 341 ? 2.697 19.703 15.219 1 98.31 341 LEU A CA 1
ATOM 2482 C C . LEU A 1 341 ? 3.227 18.625 16.156 1 98.31 341 LEU A C 1
ATOM 2484 O O . LEU A 1 341 ? 4.391 18.234 16.062 1 98.31 341 LEU A O 1
ATOM 2488 N N . GLY A 1 342 ? 2.439 18.172 17.031 1 97.62 342 GLY A N 1
ATOM 2489 C CA . GLY A 1 342 ? 2.779 17.078 17.906 1 97.62 342 GLY A CA 1
ATOM 2490 C C . GLY A 1 342 ? 1.564 16.344 18.469 1 97.62 342 GLY A C 1
ATOM 2491 O O . GLY A 1 342 ? 0.428 16.75 18.203 1 97.62 342 GLY A O 1
ATOM 2492 N N . SER A 1 343 ? 1.859 15.281 19.234 1 96.69 343 SER A N 1
ATOM 2493 C CA . SER A 1 343 ? 0.782 14.531 19.859 1 96.69 343 SER A CA 1
ATOM 2494 C C . SER A 1 343 ? 0.394 15.148 21.203 1 96.69 343 SER A C 1
ATOM 2496 O O . SER A 1 343 ? -0.524 14.664 21.875 1 96.69 343 SER A O 1
ATOM 2498 N N . SER A 1 344 ? 1.124 16.188 21.562 1 97.19 344 SER A N 1
ATOM 2499 C CA . SER A 1 344 ? 0.839 17.016 22.734 1 97.19 344 SER A CA 1
ATOM 2500 C C . SER A 1 344 ? 1.233 18.469 22.484 1 97.19 344 SER A C 1
ATOM 2502 O O . SER A 1 344 ? 1.933 18.781 21.516 1 97.19 344 SER A O 1
ATOM 2504 N N . THR A 1 345 ? 0.757 19.297 23.359 1 97.44 345 THR A N 1
ATOM 2505 C CA . THR A 1 345 ? 1.12 20.703 23.25 1 97.44 345 THR A CA 1
ATOM 2506 C C . THR A 1 345 ? 2.629 20.891 23.406 1 97.44 345 THR A C 1
ATOM 2508 O O . THR A 1 345 ? 3.238 21.672 22.672 1 97.44 345 THR A O 1
ATOM 2511 N N . VAL A 1 346 ? 3.197 20.172 24.297 1 98.25 346 VAL A N 1
ATOM 2512 C CA . VAL A 1 346 ? 4.633 20.266 24.531 1 98.25 346 VAL A CA 1
ATOM 2513 C C . VAL A 1 346 ? 5.395 19.797 23.297 1 98.25 346 VAL A C 1
ATOM 2515 O O . VAL A 1 346 ? 6.355 20.453 22.859 1 98.25 346 VAL A O 1
ATOM 2518 N N . ASP A 1 347 ? 4.926 18.703 22.766 1 97.75 347 ASP A N 1
ATOM 2519 C CA . ASP A 1 347 ? 5.551 18.219 21.547 1 97.75 347 ASP A CA 1
ATOM 2520 C C . ASP A 1 347 ? 5.492 19.266 20.438 1 97.75 347 ASP A C 1
ATOM 2522 O O . ASP A 1 347 ? 6.469 19.469 19.719 1 97.75 347 ASP A O 1
ATOM 2526 N N . ALA A 1 348 ? 4.352 19.859 20.266 1 98.44 348 ALA A N 1
ATOM 2527 C CA . ALA A 1 348 ? 4.156 20.859 19.234 1 98.44 348 ALA A CA 1
ATOM 2528 C C . ALA A 1 348 ? 5.051 22.078 19.469 1 98.44 348 ALA A C 1
ATOM 2530 O O . ALA A 1 348 ? 5.668 22.594 18.531 1 98.44 348 ALA A O 1
ATOM 2531 N N . LEU A 1 349 ? 5.133 22.484 20.688 1 98.69 349 LEU A N 1
ATOM 2532 C CA . LEU A 1 349 ? 5.953 23.625 21.047 1 98.69 349 LEU A CA 1
ATOM 2533 C C . LEU A 1 349 ? 7.43 23.344 20.797 1 98.69 349 LEU A C 1
ATOM 2535 O O . LEU A 1 349 ? 8.156 24.203 20.281 1 98.69 349 LEU A O 1
ATOM 2539 N N . LEU A 1 350 ? 7.84 22.188 21.188 1 98.5 350 LEU A N 1
ATOM 2540 C CA . LEU A 1 350 ? 9.227 21.797 20.953 1 98.5 350 LEU A CA 1
ATOM 2541 C C . LEU A 1 350 ? 9.547 21.812 19.469 1 98.5 350 LEU A C 1
ATOM 2543 O O . LEU A 1 350 ? 10.594 22.328 19.062 1 98.5 350 LEU A O 1
ATOM 2547 N N . SER A 1 351 ? 8.648 21.281 18.719 1 98.19 351 SER A N 1
ATOM 2548 C CA . SER A 1 351 ? 8.836 21.25 17.266 1 98.19 351 SER A CA 1
ATOM 2549 C C . SER A 1 351 ? 8.953 22.656 16.688 1 98.19 351 SER A C 1
ATOM 2551 O O . SER A 1 351 ? 9.891 22.938 15.945 1 98.19 351 SER A O 1
ATOM 2553 N N . GLY A 1 352 ? 8.047 23.516 17.047 1 98.62 352 GLY A N 1
ATOM 2554 C CA . GLY A 1 352 ? 8.062 24.875 16.531 1 98.62 352 GLY A CA 1
ATOM 2555 C C . GLY A 1 352 ? 9.281 25.672 17 1 98.62 352 GLY A C 1
ATOM 2556 O O . GLY A 1 352 ? 9.914 26.359 16.188 1 98.62 352 GLY A O 1
ATOM 2557 N N . LEU A 1 353 ? 9.586 25.531 18.234 1 98.81 353 LEU A N 1
ATOM 2558 C CA . LEU A 1 353 ? 10.68 26.312 18.797 1 98.81 353 LEU A CA 1
ATOM 2559 C C . LEU A 1 353 ? 12.023 25.859 18.219 1 98.81 353 LEU A C 1
ATOM 2561 O O . LEU A 1 353 ? 12.859 26.703 17.875 1 98.81 353 LEU A O 1
ATOM 2565 N N . THR A 1 354 ? 12.219 24.578 18.109 1 98.62 354 THR A N 1
ATOM 2566 C CA . THR A 1 354 ? 13.469 24.078 17.547 1 98.62 354 THR A CA 1
ATOM 2567 C C . THR A 1 354 ? 13.641 24.547 16.109 1 98.62 354 THR A C 1
ATOM 2569 O O . THR A 1 354 ? 14.758 24.828 15.664 1 98.62 354 THR A O 1
ATOM 2572 N N . GLU A 1 355 ? 12.562 24.578 15.398 1 98.5 355 GLU A N 1
ATOM 2573 C CA . GLU A 1 355 ? 12.664 25.016 14.008 1 98.5 355 GLU A CA 1
ATOM 2574 C C . GLU A 1 355 ? 13.117 26.469 13.906 1 98.5 355 GLU A C 1
ATOM 2576 O O . GLU A 1 355 ? 13.953 26.812 13.07 1 98.5 355 GLU A O 1
ATOM 2581 N N . VAL A 1 356 ? 12.547 27.312 14.75 1 98.62 356 VAL A N 1
ATOM 2582 C CA . VAL A 1 356 ? 12.93 28.734 14.727 1 98.62 356 VAL A CA 1
ATOM 2583 C C . VAL A 1 356 ? 14.414 28.859 15.047 1 98.62 356 VAL A C 1
ATOM 2585 O O . VAL A 1 356 ? 15.141 29.594 14.359 1 98.62 356 VAL A O 1
ATOM 2588 N N . LEU A 1 357 ? 14.828 28.188 16.062 1 98.75 357 LEU A N 1
ATOM 2589 C CA . LEU A 1 357 ? 16.219 28.281 16.5 1 98.75 357 LEU A CA 1
ATOM 2590 C C . LEU A 1 357 ? 17.156 27.672 15.461 1 98.75 357 LEU A C 1
ATOM 2592 O O . LEU A 1 357 ? 18.281 28.141 15.273 1 98.75 357 LEU A O 1
ATOM 2596 N N . GLU A 1 358 ? 16.688 26.625 14.859 1 98.69 358 GLU A N 1
ATOM 2597 C CA . GLU A 1 358 ? 17.406 25.984 13.766 1 98.69 358 GLU A CA 1
ATOM 2598 C C . GLU A 1 358 ? 17.688 26.969 12.633 1 98.69 358 GLU A C 1
ATOM 2600 O O . GLU A 1 358 ? 18.812 27.094 12.172 1 98.69 358 GLU A O 1
ATOM 2605 N N . ARG A 1 359 ? 16.641 27.656 12.211 1 98.19 359 ARG A N 1
ATOM 2606 C CA . ARG A 1 359 ? 16.781 28.578 11.094 1 98.19 359 ARG A CA 1
ATOM 2607 C C . ARG A 1 359 ? 17.688 29.75 11.461 1 98.19 359 ARG A C 1
ATOM 2609 O O . ARG A 1 359 ? 18.5 30.203 10.656 1 98.19 359 ARG A O 1
ATOM 2616 N N . ASP A 1 360 ? 17.484 30.203 12.656 1 98.5 360 ASP A N 1
ATOM 2617 C CA . ASP A 1 360 ? 18.344 31.266 13.164 1 98.5 360 ASP A CA 1
ATOM 2618 C C . ASP A 1 360 ? 19.812 30.875 13.094 1 98.5 360 ASP A C 1
ATOM 2620 O O . ASP A 1 360 ? 20.625 31.594 12.508 1 98.5 360 ASP A O 1
ATOM 2624 N N . ALA A 1 361 ? 20.125 29.734 13.609 1 98.44 361 ALA A N 1
ATOM 2625 C CA . ALA A 1 361 ? 21.516 29.266 13.68 1 98.44 361 ALA A CA 1
ATOM 2626 C C . ALA A 1 361 ? 22.094 29.047 12.289 1 98.44 361 ALA A C 1
ATOM 2628 O O . ALA A 1 361 ? 23.25 29.406 12.023 1 98.44 361 ALA A O 1
ATOM 2629 N N . THR A 1 362 ? 21.359 28.469 11.391 1 97.5 362 THR A N 1
ATOM 2630 C CA . THR A 1 362 ? 21.844 28.156 10.055 1 97.5 362 THR A CA 1
ATOM 2631 C C . THR A 1 362 ? 22.141 29.438 9.281 1 97.5 362 THR A C 1
ATOM 2633 O O . THR A 1 362 ? 23.156 29.516 8.57 1 97.5 362 THR A O 1
ATOM 2636 N N . MET A 1 363 ? 21.266 30.422 9.445 1 97.31 363 MET A N 1
ATOM 2637 C CA . MET A 1 363 ? 21.469 31.703 8.766 1 97.31 363 MET A CA 1
ATOM 2638 C C . MET A 1 363 ? 22.688 32.438 9.328 1 97.31 363 MET A C 1
ATOM 2640 O O . MET A 1 363 ? 23.5 32.938 8.57 1 97.31 363 MET A O 1
ATOM 2644 N N . LEU A 1 364 ? 22.797 32.438 10.656 1 98.19 364 LEU A N 1
ATOM 2645 C CA . LEU A 1 364 ? 23.922 33.094 11.289 1 98.19 364 LEU A CA 1
ATOM 2646 C C . LEU A 1 364 ? 25.234 32.438 10.891 1 98.19 364 LEU A C 1
ATOM 2648 O O . LEU A 1 364 ? 26.234 33.094 10.648 1 98.19 364 LEU A O 1
ATOM 2652 N N . ALA A 1 365 ? 25.203 31.125 10.836 1 96.31 365 ALA A N 1
ATOM 2653 C CA . ALA A 1 365 ? 26.406 30.391 10.461 1 96.31 365 ALA A CA 1
ATOM 2654 C C . ALA A 1 365 ? 26.797 30.656 9.016 1 96.31 365 ALA A C 1
ATOM 2656 O O . ALA A 1 365 ? 27.969 30.906 8.719 1 96.31 365 ALA A O 1
ATOM 2657 N N . TRP A 1 366 ? 25.859 30.578 8.094 1 95.62 366 TRP A N 1
ATOM 2658 C CA . TRP A 1 366 ? 26.141 30.766 6.672 1 95.62 366 TRP A CA 1
ATOM 2659 C C . TRP A 1 366 ? 26.672 32.188 6.402 1 95.62 366 TRP A C 1
ATOM 2661 O O . TRP A 1 366 ? 27.609 32.344 5.613 1 95.62 366 TRP A O 1
ATOM 2671 N N . TYR A 1 367 ? 26.125 33.188 7.043 1 96.94 367 TYR A N 1
ATOM 2672 C CA . TYR A 1 367 ? 26.453 34.562 6.727 1 96.94 367 TYR A CA 1
ATOM 2673 C C . TYR A 1 367 ? 27.469 35.125 7.703 1 96.94 367 TYR A C 1
ATOM 2675 O O . TYR A 1 367 ? 27.375 36.281 8.117 1 96.94 367 TYR A O 1
ATOM 2683 N N . SER A 1 368 ? 28.375 34.375 8.078 1 96.94 368 SER A N 1
ATOM 2684 C CA . SER A 1 368 ? 29.531 34.75 8.891 1 96.94 368 SER A CA 1
ATOM 2685 C C . SER A 1 368 ? 30.766 33.969 8.5 1 96.94 368 SER A C 1
ATOM 2687 O O . SER A 1 368 ? 30.719 33.125 7.617 1 96.94 368 SER A O 1
ATOM 2689 N N . THR A 1 369 ? 31.891 34.25 9.18 1 94.81 369 THR A N 1
ATOM 2690 C CA . THR A 1 369 ? 33.125 33.531 8.953 1 94.81 369 THR A CA 1
ATOM 2691 C C . THR A 1 369 ? 33.188 32.281 9.836 1 94.81 369 THR A C 1
ATOM 2693 O O . THR A 1 369 ? 34.25 31.703 10.031 1 94.81 369 THR A O 1
ATOM 2696 N N . PHE A 1 370 ? 32 31.969 10.414 1 93.62 370 PHE A N 1
ATOM 2697 C CA . PHE A 1 370 ? 31.922 30.797 11.266 1 93.62 370 PHE A CA 1
ATOM 2698 C C . PHE A 1 370 ? 32.438 29.562 10.539 1 93.62 370 PHE A C 1
ATOM 2700 O O . PHE A 1 370 ? 32.156 29.359 9.359 1 93.62 370 PHE A O 1
ATOM 2707 N N . GLU A 1 371 ? 33.25 28.719 11.203 1 91.38 371 GLU A N 1
ATOM 2708 C CA . GLU A 1 371 ? 33.75 27.453 10.672 1 91.38 371 GLU A CA 1
ATOM 2709 C C . GLU A 1 371 ? 33.062 26.266 11.359 1 91.38 371 GLU A C 1
ATOM 2711 O O . GLU A 1 371 ? 33.469 25.891 12.469 1 91.38 371 GLU A O 1
ATOM 2716 N N . PRO A 1 372 ? 32.156 25.578 10.664 1 93.5 372 PRO A N 1
ATOM 2717 C CA . PRO A 1 372 ? 31.453 24.484 11.305 1 93.5 372 PRO A CA 1
ATOM 2718 C C . PRO A 1 372 ? 32.344 23.281 11.586 1 93.5 372 PRO A C 1
ATOM 2720 O O . PRO A 1 372 ? 33.344 23.078 10.891 1 93.5 372 PRO A O 1
ATOM 2723 N N . LEU A 1 373 ? 32 22.516 12.578 1 93.75 373 LEU A N 1
ATOM 2724 C CA . LEU A 1 373 ? 32.656 21.234 12.852 1 93.75 373 LEU A CA 1
ATOM 2725 C C . LEU A 1 373 ? 31.906 20.094 12.156 1 93.75 373 LEU A C 1
ATOM 2727 O O . LEU A 1 373 ? 30.672 20.078 12.117 1 93.75 373 LEU A O 1
ATOM 2731 N N . GLU A 1 374 ? 32.688 19.266 11.57 1 96.06 374 GLU A N 1
ATOM 2732 C CA . GLU A 1 374 ? 32.062 18.062 11.055 1 96.06 374 GLU A CA 1
ATOM 2733 C C . GLU A 1 374 ? 31.594 17.156 12.188 1 96.06 374 GLU A C 1
ATOM 2735 O O . GLU A 1 374 ? 32.281 17.031 13.203 1 96.06 374 GLU A O 1
ATOM 2740 N N . LEU A 1 375 ? 30.5 16.594 12.016 1 96.5 375 LEU A N 1
ATOM 2741 C CA . LEU A 1 375 ? 29.938 15.695 13.023 1 96.5 375 LEU A CA 1
ATOM 2742 C C . LEU A 1 375 ? 30.094 14.242 12.594 1 96.5 375 LEU A C 1
ATOM 2744 O O . LEU A 1 375 ? 29.703 13.875 11.484 1 96.5 375 LEU A O 1
ATOM 2748 N N . ALA A 1 376 ? 30.688 13.43 13.508 1 96.38 376 ALA A N 1
ATOM 2749 C CA . ALA A 1 376 ? 30.656 11.977 13.336 1 96.38 376 ALA A CA 1
ATOM 2750 C C . ALA A 1 376 ? 29.422 11.367 13.992 1 96.38 376 ALA A C 1
ATOM 2752 O O . ALA A 1 376 ? 29.266 11.445 15.211 1 96.38 376 ALA A O 1
ATOM 2753 N N . VAL A 1 377 ? 28.609 10.805 13.188 1 97.12 377 VAL A N 1
ATOM 2754 C CA . VAL A 1 377 ? 27.344 10.305 13.703 1 97.12 377 VAL A CA 1
ATOM 2755 C C . VAL A 1 377 ? 27.344 8.781 13.688 1 97.12 377 VAL A C 1
ATOM 2757 O O . VAL A 1 377 ? 27.391 8.164 12.625 1 97.12 377 VAL A O 1
ATOM 2760 N N . ASP A 1 378 ? 27.359 8.203 14.812 1 93.88 378 ASP A N 1
ATOM 2761 C CA . ASP A 1 378 ? 27.297 6.75 14.969 1 93.88 378 ASP A CA 1
ATOM 2762 C C . ASP A 1 378 ? 25.906 6.309 15.406 1 93.88 378 ASP A C 1
ATOM 2764 O O . ASP A 1 378 ? 25.656 6.109 16.594 1 93.88 378 ASP A O 1
ATOM 2768 N N . ASP A 1 379 ? 25.078 6.207 14.531 1 94.19 379 ASP A N 1
ATOM 2769 C CA . ASP A 1 379 ? 23.688 5.84 14.742 1 94.19 379 ASP A CA 1
ATOM 2770 C C . ASP A 1 379 ? 23.156 4.984 13.594 1 94.19 379 ASP A C 1
ATOM 2772 O O . ASP A 1 379 ? 23.406 5.293 12.422 1 94.19 379 ASP A O 1
ATOM 2776 N N . PRO A 1 380 ? 22.5 3.881 13.898 1 86.88 380 PRO A N 1
ATOM 2777 C CA . PRO A 1 380 ? 22.062 2.945 12.859 1 86.88 380 PRO A CA 1
ATOM 2778 C C . PRO A 1 380 ? 21.188 3.609 11.805 1 86.88 380 PRO A C 1
ATOM 2780 O O . PRO A 1 380 ? 21.312 3.322 10.609 1 86.88 380 PRO A O 1
ATOM 2783 N N . ALA A 1 381 ? 20.266 4.371 12.219 1 89.44 381 ALA A N 1
ATOM 2784 C CA . ALA A 1 381 ? 19.375 5.035 11.266 1 89.44 381 ALA A CA 1
ATOM 2785 C C . ALA A 1 381 ? 20.156 5.977 10.352 1 89.44 381 ALA A C 1
ATOM 2787 O O . ALA A 1 381 ? 19.906 6.016 9.141 1 89.44 381 ALA A O 1
ATOM 2788 N N . PHE A 1 382 ? 21.094 6.742 10.922 1 95.19 382 PHE A N 1
ATOM 2789 C CA . PHE A 1 382 ? 21.953 7.629 10.133 1 95.19 382 PHE A CA 1
ATOM 2790 C C . PHE A 1 382 ? 22.781 6.832 9.141 1 95.19 382 PHE A C 1
ATOM 2792 O O . PHE A 1 382 ? 22.875 7.195 7.965 1 95.19 382 PHE A O 1
ATOM 2799 N N . ALA A 1 383 ? 23.312 5.809 9.648 1 90.5 383 ALA A N 1
ATOM 2800 C CA . ALA A 1 383 ? 24.156 4.957 8.812 1 90.5 383 ALA A CA 1
ATOM 2801 C C . ALA A 1 383 ? 23.375 4.379 7.645 1 90.5 383 ALA A C 1
ATOM 2803 O O . ALA A 1 383 ? 23.891 4.277 6.527 1 90.5 383 ALA A O 1
ATOM 2804 N N . THR A 1 384 ? 22.172 3.998 7.918 1 84.19 384 THR A N 1
ATOM 2805 C CA . THR A 1 384 ? 21.297 3.479 6.875 1 84.19 384 THR A CA 1
ATOM 2806 C C . THR A 1 384 ? 21.062 4.531 5.797 1 84.19 384 THR A C 1
ATOM 2808 O O . THR A 1 384 ? 21.188 4.25 4.602 1 84.19 384 THR A O 1
ATOM 2811 N N . LEU A 1 385 ? 20.719 5.688 6.172 1 92.88 385 LEU A N 1
ATOM 2812 C CA . LEU A 1 385 ? 20.469 6.777 5.234 1 92.88 385 LEU A CA 1
ATOM 2813 C C . LEU A 1 385 ? 21.734 7.117 4.449 1 92.88 385 LEU A C 1
ATOM 2815 O O . LEU A 1 385 ? 21.672 7.406 3.252 1 92.88 385 LEU A O 1
ATOM 2819 N N . GLU A 1 386 ? 22.812 7.113 5.141 1 92.81 386 GLU A N 1
ATOM 2820 C CA . GLU A 1 386 ? 24.078 7.391 4.492 1 92.81 386 GLU A CA 1
ATOM 2821 C C . GLU A 1 386 ? 24.391 6.359 3.408 1 92.81 386 GLU A C 1
ATOM 2823 O O . GLU A 1 386 ? 24.828 6.711 2.312 1 92.81 386 GLU A O 1
ATOM 2828 N N . ARG A 1 387 ? 24.219 5.148 3.762 1 83.94 387 ARG A N 1
ATOM 2829 C CA . ARG A 1 387 ? 24.438 4.078 2.795 1 83.94 387 ARG A CA 1
ATOM 2830 C C . ARG A 1 387 ? 23.531 4.238 1.582 1 83.94 387 ARG A C 1
ATOM 2832 O O . ARG A 1 387 ? 23.969 4.023 0.446 1 83.94 387 ARG A O 1
ATOM 2839 N N . ARG A 1 388 ? 22.375 4.574 1.827 1 84 388 ARG A N 1
ATOM 2840 C CA . ARG A 1 388 ? 21.406 4.758 0.75 1 84 388 ARG A CA 1
ATOM 2841 C C . ARG A 1 388 ? 21.766 5.957 -0.119 1 84 388 ARG A C 1
ATOM 2843 O O . ARG A 1 388 ? 21.594 5.922 -1.339 1 84 388 ARG A O 1
ATOM 2850 N N . ALA A 1 389 ? 22.219 7.008 0.507 1 90.38 389 ALA A N 1
ATOM 2851 C CA . ALA A 1 389 ? 22.75 8.141 -0.254 1 90.38 389 ALA A CA 1
ATOM 2852 C C . ALA A 1 389 ? 23.922 7.707 -1.135 1 90.38 389 ALA A C 1
ATOM 2854 O O . ALA A 1 389 ? 23.984 8.086 -2.307 1 90.38 389 ALA A O 1
ATOM 2855 N N . ARG A 1 390 ? 24.797 6.922 -0.631 1 84.25 390 ARG A N 1
ATOM 2856 C CA . ARG A 1 390 ? 25.984 6.449 -1.353 1 84.25 390 ARG A CA 1
ATOM 2857 C C . ARG A 1 390 ? 25.578 5.629 -2.572 1 84.25 390 ARG A C 1
ATOM 2859 O O . ARG A 1 390 ? 26.25 5.672 -3.605 1 84.25 390 ARG A O 1
ATOM 2866 N N . SER A 1 391 ? 24.469 4.934 -2.35 1 74.25 391 SER A N 1
ATOM 2867 C CA . SER A 1 391 ? 23.984 4.117 -3.457 1 74.25 391 SER A CA 1
ATOM 2868 C C . SER A 1 391 ? 23.578 4.984 -4.641 1 74.25 391 SER A C 1
ATOM 2870 O O . SER A 1 391 ? 23.5 4.504 -5.773 1 74.25 391 SER A O 1
ATOM 2872 N N . GLU A 1 392 ? 23.312 6.207 -4.402 1 81.25 392 GLU A N 1
ATOM 2873 C CA . GLU A 1 392 ? 22.984 7.172 -5.453 1 81.25 392 GLU A CA 1
ATOM 2874 C C . GLU A 1 392 ? 24.219 7.973 -5.871 1 81.25 392 GLU A C 1
ATOM 2876 O O . GLU A 1 392 ? 24.094 8.984 -6.57 1 81.25 392 GLU A O 1
ATOM 2881 N N . GLY A 1 393 ? 25.375 7.543 -5.348 1 81.94 393 GLY A N 1
ATOM 2882 C CA . GLY A 1 393 ? 26.625 8.234 -5.672 1 81.94 393 GLY A CA 1
ATOM 2883 C C . GLY A 1 393 ? 26.812 9.516 -4.887 1 81.94 393 GLY A C 1
ATOM 2884 O O . GLY A 1 393 ? 27.516 10.422 -5.324 1 81.94 393 GLY A O 1
ATOM 2885 N N . LEU A 1 394 ? 26.125 9.633 -3.781 1 90.94 394 LEU A N 1
ATOM 2886 C CA . LEU A 1 394 ? 26.203 10.852 -2.986 1 90.94 394 LEU A CA 1
ATOM 2887 C C . LEU A 1 394 ? 27 10.625 -1.705 1 90.94 394 LEU A C 1
ATOM 2889 O O . LEU A 1 394 ? 26.812 9.617 -1.024 1 90.94 394 LEU A O 1
ATOM 2893 N N . ASP A 1 395 ? 27.859 11.547 -1.458 1 93.06 395 ASP A N 1
ATOM 2894 C CA . ASP A 1 395 ? 28.5 11.609 -0.141 1 93.06 395 ASP A CA 1
ATOM 2895 C C . ASP A 1 395 ? 27.641 12.398 0.841 1 93.06 395 ASP A C 1
ATOM 2897 O O . ASP A 1 395 ? 26.797 13.195 0.431 1 93.06 395 ASP A O 1
ATOM 2901 N N . VAL A 1 396 ? 27.828 12.125 2.131 1 96.12 396 VAL A N 1
ATOM 2902 C CA . VAL A 1 396 ? 27.078 12.805 3.186 1 96.12 396 VAL A CA 1
ATOM 2903 C C . VAL A 1 396 ? 28.047 13.57 4.09 1 96.12 396 VAL A C 1
ATOM 2905 O O . VAL A 1 396 ? 29.016 13 4.594 1 96.12 396 VAL A O 1
ATOM 2908 N N . THR A 1 397 ? 27.812 14.828 4.246 1 96.44 397 THR A N 1
ATOM 2909 C CA . THR A 1 397 ? 28.578 15.656 5.176 1 96.44 397 THR A CA 1
ATOM 2910 C C . THR A 1 397 ? 27.656 16.297 6.215 1 96.44 397 THR A C 1
ATOM 2912 O O . THR A 1 397 ? 26.766 17.062 5.867 1 96.44 397 THR A O 1
ATOM 2915 N N . ALA A 1 398 ? 27.875 15.961 7.484 1 97.69 398 ALA A N 1
ATOM 2916 C CA . ALA A 1 398 ? 27.109 16.547 8.586 1 97.69 398 ALA A CA 1
ATOM 2917 C C . ALA A 1 398 ? 27.938 17.609 9.32 1 97.69 398 ALA A C 1
ATOM 2919 O O . ALA A 1 398 ? 29.078 17.344 9.703 1 97.69 398 ALA A O 1
ATOM 2920 N N . LEU A 1 399 ? 27.359 18.75 9.484 1 97.25 399 LEU A N 1
ATOM 2921 C CA . LEU A 1 399 ? 28.062 19.875 10.078 1 97.25 399 LEU A CA 1
ATOM 2922 C C . LEU A 1 399 ? 27.297 20.422 11.289 1 97.25 399 LEU A C 1
ATOM 2924 O O . LEU A 1 399 ? 26.094 20.625 11.219 1 97.25 399 LEU A O 1
ATOM 2928 N N . LEU A 1 400 ? 28 20.578 12.391 1 97.44 400 LEU A N 1
ATOM 2929 C CA . LEU A 1 400 ? 27.438 21.266 13.555 1 97.44 400 LEU A CA 1
ATOM 2930 C C . LEU A 1 400 ? 27.484 22.781 13.375 1 97.44 400 LEU A C 1
ATOM 2932 O O . LEU A 1 400 ? 28.562 23.359 13.297 1 97.44 400 LEU A O 1
ATOM 2936 N N . VAL A 1 401 ? 26.312 23.406 13.336 1 97.19 401 VAL A N 1
ATOM 2937 C CA . VAL A 1 401 ? 26.281 24.828 13.047 1 97.19 401 VAL A CA 1
ATOM 2938 C C . VAL A 1 401 ? 25.656 25.578 14.211 1 97.19 401 VAL A C 1
ATOM 2940 O O . VAL A 1 401 ? 25.094 26.672 14.023 1 97.19 401 VAL A O 1
ATOM 2943 N N . THR A 1 402 ? 25.719 25.031 15.375 1 97.81 402 THR A N 1
ATOM 2944 C CA . THR A 1 402 ? 25.234 25.672 16.594 1 97.81 402 THR A CA 1
ATOM 2945 C C . THR A 1 402 ? 25.859 27.062 16.75 1 97.81 402 THR A C 1
ATOM 2947 O O . THR A 1 402 ? 27.047 27.25 16.484 1 97.81 402 THR A O 1
ATOM 2950 N N . GLN A 1 403 ? 25.094 28 17.203 1 97.88 403 GLN A N 1
ATOM 2951 C CA . GLN A 1 403 ? 25.562 29.344 17.469 1 97.88 403 GLN A CA 1
ATOM 2952 C C . GLN A 1 403 ? 25.469 29.688 18.953 1 97.88 403 GLN A C 1
ATOM 2954 O O . GLN A 1 403 ? 25.922 28.906 19.797 1 97.88 403 GLN A O 1
ATOM 2959 N N . ASP A 1 404 ? 24.859 30.812 19.25 1 98.19 404 ASP A N 1
ATOM 2960 C CA . ASP A 1 404 ? 24.891 31.281 20.641 1 98.19 404 ASP A CA 1
ATOM 2961 C C . ASP A 1 404 ? 23.844 30.578 21.484 1 98.19 404 ASP A C 1
ATOM 2963 O O . ASP A 1 404 ? 23.906 30.594 22.719 1 98.19 404 ASP A O 1
ATOM 2967 N N . VAL A 1 405 ? 22.797 30.078 20.922 1 98.5 405 VAL A N 1
ATOM 2968 C CA . VAL A 1 405 ? 21.859 29.234 21.672 1 98.5 405 VAL A CA 1
ATOM 2969 C C . VAL A 1 405 ? 22.422 27.828 21.812 1 98.5 405 VAL A C 1
ATOM 2971 O O . VAL A 1 405 ? 22.719 27.156 20.812 1 98.5 405 VAL A O 1
ATOM 2974 N N . ASP A 1 406 ? 22.562 27.328 23.016 1 98.06 406 ASP A N 1
ATOM 2975 C CA . ASP A 1 406 ? 23.172 26.016 23.281 1 98.06 406 ASP A CA 1
ATOM 2976 C C . ASP A 1 406 ? 22.203 24.891 22.891 1 98.06 406 ASP A C 1
ATOM 2978 O O . ASP A 1 406 ? 21.672 24.203 23.766 1 98.06 406 ASP A O 1
ATOM 2982 N N . LEU A 1 407 ? 22 24.703 21.688 1 98.56 407 LEU A N 1
ATOM 2983 C CA . LEU A 1 407 ? 21.172 23.703 21.031 1 98.56 407 LEU A CA 1
ATOM 2984 C C . LEU A 1 407 ? 21.891 23.094 19.828 1 98.56 407 LEU A C 1
ATOM 2986 O O . LEU A 1 407 ? 22.312 23.828 18.922 1 98.56 407 LEU A O 1
ATOM 2990 N N . PRO A 1 408 ? 22.062 21.75 19.812 1 98.62 408 PRO A N 1
ATOM 2991 C CA . PRO A 1 408 ? 22.656 21.172 18.609 1 98.62 408 PRO A CA 1
ATOM 2992 C C . PRO A 1 408 ? 21.844 21.484 17.344 1 98.62 408 PRO A C 1
ATOM 2994 O O . PRO A 1 408 ? 20.672 21.125 17.266 1 98.62 408 PRO A O 1
ATOM 2997 N N . VAL A 1 409 ? 22.391 22.188 16.469 1 98.69 409 VAL A N 1
ATOM 2998 C CA . VAL A 1 409 ? 21.859 22.453 15.133 1 98.69 409 VAL A CA 1
ATOM 2999 C C . VAL A 1 409 ? 22.797 21.844 14.086 1 98.69 409 VAL A C 1
ATOM 3001 O O . VAL A 1 409 ? 23.984 22.156 14.055 1 98.69 409 VAL A O 1
ATOM 3004 N N . VAL A 1 410 ? 22.219 20.984 13.25 1 98.5 410 VAL A N 1
ATOM 3005 C CA . VAL A 1 410 ? 23.031 20.234 12.305 1 98.5 410 VAL A CA 1
ATOM 3006 C C . VAL A 1 410 ? 22.562 20.516 10.875 1 98.5 410 VAL A C 1
ATOM 3008 O O . VAL A 1 410 ? 21.359 20.5 10.594 1 98.5 410 VAL A O 1
ATOM 3011 N N . ALA A 1 411 ? 23.453 20.875 10.023 1 97.75 411 ALA A N 1
ATOM 3012 C CA . ALA A 1 411 ? 23.25 20.922 8.578 1 97.75 411 ALA A CA 1
ATOM 3013 C C . ALA A 1 411 ? 23.891 19.719 7.895 1 97.75 411 ALA A C 1
ATOM 3015 O O . ALA A 1 411 ? 25.047 19.375 8.195 1 97.75 411 ALA A O 1
ATOM 3016 N N . VAL A 1 412 ? 23.125 19.094 7.09 1 97.81 412 VAL A N 1
ATOM 3017 C CA . VAL A 1 412 ? 23.672 17.953 6.352 1 97.81 412 VAL A CA 1
ATOM 3018 C C . VAL A 1 412 ? 23.609 18.234 4.852 1 97.81 412 VAL A C 1
ATOM 3020 O O . VAL A 1 412 ? 22.594 18.734 4.352 1 97.81 412 VAL A O 1
ATOM 3023 N N . ALA A 1 413 ? 24.703 18 4.195 1 96.44 413 ALA A N 1
ATOM 3024 C CA . ALA A 1 413 ? 24.766 18.078 2.738 1 96.44 413 ALA A CA 1
ATOM 3025 C C . ALA A 1 413 ? 24.891 16.672 2.125 1 96.44 413 ALA A C 1
ATOM 3027 O O . ALA A 1 413 ? 25.625 15.828 2.631 1 96.44 413 ALA A O 1
ATOM 3028 N N . VAL A 1 414 ? 24.078 16.375 1.163 1 96.25 414 VAL A N 1
ATOM 3029 C CA . VAL A 1 414 ? 24.328 15.273 0.246 1 96.25 414 VAL A CA 1
ATOM 3030 C C . VAL A 1 414 ? 24.875 15.812 -1.077 1 96.25 414 VAL A C 1
ATOM 3032 O O . VAL A 1 414 ? 24.391 16.828 -1.589 1 96.25 414 VAL A O 1
ATOM 3035 N N . HIS A 1 415 ? 25.953 15.18 -1.553 1 94.69 415 HIS A N 1
ATOM 3036 C CA . HIS A 1 415 ? 26.625 15.82 -2.682 1 94.69 415 HIS A CA 1
ATOM 3037 C C . HIS A 1 415 ? 27.484 14.82 -3.453 1 94.69 415 HIS A C 1
ATOM 3039 O O . HIS A 1 415 ? 27.922 13.812 -2.895 1 94.69 415 HIS A O 1
ATOM 3045 N N . ARG A 1 416 ? 27.703 15.18 -4.699 1 91.5 416 ARG A N 1
ATOM 3046 C CA . ARG A 1 416 ? 28.688 14.438 -5.496 1 91.5 416 ARG A CA 1
ATOM 3047 C C . ARG A 1 416 ? 30.109 14.703 -5.012 1 91.5 416 ARG A C 1
ATOM 3049 O O . ARG A 1 416 ? 30.328 15.617 -4.219 1 91.5 416 ARG A O 1
ATOM 3056 N N . ASP A 1 417 ? 31.016 13.789 -5.434 1 87.31 417 ASP A N 1
ATOM 3057 C CA . ASP A 1 417 ? 32.406 13.992 -5.078 1 87.31 417 ASP A CA 1
ATOM 3058 C C . ASP A 1 417 ? 32.969 15.281 -5.695 1 87.31 417 ASP A C 1
ATOM 3060 O O . ASP A 1 417 ? 33 15.422 -6.918 1 87.31 417 ASP A O 1
ATOM 3064 N N . PRO A 1 418 ? 33.344 16.172 -4.789 1 84.06 418 PRO A N 1
ATOM 3065 C CA . PRO A 1 418 ? 33.844 17.438 -5.324 1 84.06 418 PRO A CA 1
ATOM 3066 C C . PRO A 1 418 ? 35 17.234 -6.312 1 84.06 418 PRO A C 1
ATOM 3068 O O . PRO A 1 418 ? 35.188 18.062 -7.207 1 84.06 418 PRO A O 1
ATOM 3071 N N . ASP A 1 419 ? 35.625 16.203 -6.184 1 80.5 419 ASP A N 1
ATOM 3072 C CA . ASP A 1 419 ? 36.781 15.93 -7.066 1 80.5 419 ASP A CA 1
ATOM 3073 C C . ASP A 1 419 ? 36.281 15.531 -8.461 1 80.5 419 ASP A C 1
ATOM 3075 O O . ASP A 1 419 ? 37.062 15.57 -9.422 1 80.5 419 ASP A O 1
ATOM 3079 N N . ASP A 1 420 ? 35.062 15.102 -8.547 1 72.69 420 ASP A N 1
ATOM 3080 C CA . ASP A 1 420 ? 34.531 14.664 -9.836 1 72.69 420 ASP A CA 1
ATOM 3081 C C . ASP A 1 420 ? 34.062 15.867 -10.664 1 72.69 420 ASP A C 1
ATOM 3083 O O . ASP A 1 420 ? 33.625 15.703 -11.812 1 72.69 420 ASP A O 1
ATOM 3087 N N . VAL A 1 421 ? 34.094 17.016 -10.078 1 72.44 421 VAL A N 1
ATOM 3088 C CA . VAL A 1 421 ? 33.656 18.234 -10.773 1 72.44 421 VAL A CA 1
ATOM 3089 C C . VAL A 1 421 ? 34.875 18.953 -11.359 1 72.44 421 VAL A C 1
ATOM 3091 O O . VAL A 1 421 ? 35.906 19.094 -10.695 1 72.44 421 VAL A O 1
ATOM 3094 N N . ASP A 1 422 ? 35 18.938 -12.703 1 64.12 422 ASP A N 1
ATOM 3095 C CA . ASP A 1 422 ? 36.125 19.531 -13.422 1 64.12 422 ASP A CA 1
ATOM 3096 C C . ASP A 1 422 ? 36.281 21.016 -13.102 1 64.12 422 ASP A C 1
ATOM 3098 O O . ASP A 1 422 ? 35.5 21.844 -13.586 1 64.12 422 ASP A O 1
ATOM 3102 N N . GLY A 1 423 ? 37.25 21.516 -12.484 1 60.03 423 GLY A N 1
ATOM 3103 C CA . GLY A 1 423 ? 37.625 22.906 -12.242 1 60.03 423 GLY A CA 1
ATOM 3104 C C . GLY A 1 423 ? 36.5 23.703 -11.586 1 60.03 423 GLY A C 1
ATOM 3105 O O . GLY A 1 423 ? 35.875 23.234 -10.648 1 60.03 423 GLY A O 1
ATOM 3106 N N . ASP A 1 424 ? 36.312 24.953 -12.109 1 59.72 424 ASP A N 1
ATOM 3107 C CA . ASP A 1 424 ? 35.344 25.938 -11.617 1 59.72 424 ASP A CA 1
ATOM 3108 C C . ASP A 1 424 ? 34 25.734 -12.266 1 59.72 424 ASP A C 1
ATOM 3110 O O . ASP A 1 424 ? 33.094 26.547 -12.086 1 59.72 424 ASP A O 1
ATOM 3114 N N . GLU A 1 425 ? 33.906 24.422 -12.922 1 71.38 425 GLU A N 1
ATOM 3115 C CA . GLU A 1 425 ? 32.656 24.312 -13.672 1 71.38 425 GLU A CA 1
ATOM 3116 C C . GLU A 1 425 ? 31.594 23.547 -12.875 1 71.38 425 GLU A C 1
ATOM 3118 O O . GLU A 1 425 ? 31.938 22.656 -12.102 1 71.38 425 GLU A O 1
ATOM 3123 N N . GLU A 1 426 ? 30.438 24.109 -12.781 1 78.06 426 GLU A N 1
ATOM 3124 C CA . GLU A 1 426 ? 29.25 23.469 -12.227 1 78.06 426 GLU A CA 1
ATOM 3125 C C . GLU A 1 426 ? 28.859 22.219 -13.031 1 78.06 426 GLU A C 1
ATOM 3127 O O . GLU A 1 426 ? 29.281 22.062 -14.18 1 78.06 426 GLU A O 1
ATOM 3132 N N . ILE A 1 427 ? 28.328 21.234 -12.336 1 81.62 427 ILE A N 1
ATOM 3133 C CA . ILE A 1 427 ? 27.844 20.062 -13.039 1 81.62 427 ILE A CA 1
ATOM 3134 C C . ILE A 1 427 ? 26.75 20.469 -14.031 1 81.62 427 ILE A C 1
ATOM 3136 O O . ILE A 1 427 ? 25.828 21.203 -13.68 1 81.62 427 ILE A O 1
ATOM 3140 N N . ASP A 1 428 ? 26.938 20.031 -15.234 1 80.25 428 ASP A N 1
ATOM 3141 C CA . ASP A 1 428 ? 25.953 20.297 -16.281 1 80.25 428 ASP A CA 1
ATOM 3142 C C . ASP A 1 428 ? 24.578 19.781 -15.867 1 80.25 428 ASP A C 1
ATOM 3144 O O . ASP A 1 428 ? 24.422 18.625 -15.469 1 80.25 428 ASP A O 1
ATOM 3148 N N . PRO A 1 429 ? 23.672 20.719 -15.898 1 78.19 429 PRO A N 1
ATOM 3149 C CA . PRO A 1 429 ? 22.312 20.328 -15.5 1 78.19 429 PRO A CA 1
ATOM 3150 C C . PRO A 1 429 ? 21.781 19.141 -16.312 1 78.19 429 PRO A C 1
ATOM 3152 O O . PRO A 1 429 ? 20.828 18.484 -15.906 1 78.19 429 PRO A O 1
ATOM 3155 N N . THR A 1 430 ? 22.359 18.844 -17.422 1 75.81 430 THR A N 1
ATOM 3156 C CA . THR A 1 430 ? 21.891 17.75 -18.281 1 75.81 430 THR A CA 1
ATOM 3157 C C . THR A 1 430 ? 22.656 16.469 -17.953 1 75.81 430 THR A C 1
ATOM 3159 O O . THR A 1 430 ? 22.328 15.398 -18.5 1 75.81 430 THR A O 1
ATOM 3162 N N . ASP A 1 431 ? 23.594 16.672 -17.047 1 77.25 431 ASP A N 1
ATOM 3163 C CA . ASP A 1 431 ? 24.391 15.508 -16.656 1 77.25 431 ASP A CA 1
ATOM 3164 C C . ASP A 1 431 ? 23.594 14.57 -15.75 1 77.25 431 ASP A C 1
ATOM 3166 O O . ASP A 1 431 ? 22.766 15.016 -14.961 1 77.25 431 ASP A O 1
ATOM 3170 N N . ASP A 1 432 ? 23.906 13.312 -15.867 1 73.38 432 ASP A N 1
ATOM 3171 C CA . ASP A 1 432 ? 23.25 12.289 -15.062 1 73.38 432 ASP A CA 1
ATOM 3172 C C . ASP A 1 432 ? 23.547 12.484 -13.578 1 73.38 432 ASP A C 1
ATOM 3174 O O . ASP A 1 432 ? 22.812 11.984 -12.719 1 73.38 432 ASP A O 1
ATOM 3178 N N . ASP A 1 433 ? 24.531 13.273 -13.414 1 81.44 433 ASP A N 1
ATOM 3179 C CA . ASP A 1 433 ? 24.969 13.453 -12.031 1 81.44 433 ASP A CA 1
ATOM 3180 C C . ASP A 1 433 ? 24.188 14.586 -11.359 1 81.44 433 ASP A C 1
ATOM 3182 O O . ASP A 1 433 ? 24.359 14.828 -10.164 1 81.44 433 ASP A O 1
ATOM 3186 N N . TRP A 1 434 ? 23.469 15.305 -12.164 1 86.81 434 TRP A N 1
ATOM 3187 C CA . TRP A 1 434 ? 22.578 16.312 -11.586 1 86.81 434 TRP A CA 1
ATOM 3188 C C . TRP A 1 434 ? 21.344 15.664 -10.969 1 86.81 434 TRP A C 1
ATOM 3190 O O . TRP A 1 434 ? 20.75 14.758 -11.555 1 86.81 434 TRP A O 1
ATOM 3200 N N . PRO A 1 435 ? 20.812 16.156 -9.656 1 92.25 435 PRO A N 1
ATOM 3201 C CA . PRO A 1 435 ? 21.422 17.203 -8.828 1 92.25 435 PRO A CA 1
ATOM 3202 C C . PRO A 1 435 ? 22.688 16.719 -8.109 1 92.25 435 PRO A C 1
ATOM 3204 O O . PRO A 1 435 ? 22.75 15.586 -7.648 1 92.25 435 PRO A O 1
ATOM 3207 N N . ALA A 1 436 ? 23.578 17.672 -7.98 1 92.5 436 ALA A N 1
ATOM 3208 C CA . ALA A 1 436 ? 24.891 17.312 -7.418 1 92.5 436 ALA A CA 1
ATOM 3209 C C . ALA A 1 436 ? 24.969 17.703 -5.945 1 92.5 436 ALA A C 1
ATOM 3211 O O . ALA A 1 436 ? 25.922 17.328 -5.254 1 92.5 436 ALA A O 1
ATOM 3212 N N . PHE A 1 437 ? 23.938 18.469 -5.535 1 93.38 437 PHE A N 1
ATOM 3213 C CA . PHE A 1 437 ? 23.969 18.969 -4.16 1 93.38 437 PHE A CA 1
ATOM 3214 C C . PHE A 1 437 ? 22.562 19.25 -3.656 1 93.38 437 PHE A C 1
ATOM 3216 O O . PHE A 1 437 ? 21.734 19.781 -4.391 1 93.38 437 PHE A O 1
ATOM 3223 N N . ALA A 1 438 ? 22.312 18.859 -2.441 1 95.19 438 ALA A N 1
ATOM 3224 C CA . ALA A 1 438 ? 21.172 19.312 -1.652 1 95.19 438 ALA A CA 1
ATOM 3225 C C . ALA A 1 438 ? 21.516 19.375 -0.168 1 95.19 438 ALA A C 1
ATOM 3227 O O . ALA A 1 438 ? 22.438 18.688 0.288 1 95.19 438 ALA A O 1
ATOM 3228 N N . ALA A 1 439 ? 20.828 20.172 0.524 1 95.62 439 ALA A N 1
ATOM 3229 C CA . ALA A 1 439 ? 21.094 20.328 1.949 1 95.62 439 ALA A CA 1
ATOM 3230 C C . ALA A 1 439 ? 19.812 20.25 2.771 1 95.62 439 ALA A C 1
ATOM 3232 O O . ALA A 1 439 ? 18.719 20.469 2.248 1 95.62 439 ALA A O 1
ATOM 3233 N N . GLY A 1 440 ? 19.938 19.828 3.984 1 96.69 440 GLY A N 1
ATOM 3234 C CA . GLY A 1 440 ? 18.922 19.891 5.023 1 96.69 440 GLY A CA 1
ATOM 3235 C C . GLY A 1 440 ? 19.469 20.312 6.371 1 96.69 440 GLY A C 1
ATOM 3236 O O . GLY A 1 440 ? 20.688 20.391 6.555 1 96.69 440 GLY A O 1
ATOM 3237 N N . SER A 1 441 ? 18.641 20.703 7.199 1 97.81 441 SER A N 1
ATOM 3238 C CA . SER A 1 441 ? 19.047 21.078 8.547 1 97.81 441 SER A CA 1
ATOM 3239 C C . SER A 1 441 ? 17.984 20.688 9.578 1 97.81 441 SER A C 1
ATOM 3241 O O . SER A 1 441 ? 16.812 20.484 9.227 1 97.81 441 SER A O 1
ATOM 3243 N N . ALA A 1 442 ? 18.422 20.516 10.773 1 98.5 442 ALA A N 1
ATOM 3244 C CA . ALA A 1 442 ? 17.531 20.203 11.891 1 98.5 442 ALA A CA 1
ATOM 3245 C C . ALA A 1 442 ? 18.188 20.547 13.227 1 98.5 442 ALA A C 1
ATOM 3247 O O . ALA A 1 442 ? 19.406 20.703 13.305 1 98.5 442 ALA A O 1
ATOM 3248 N N . ALA A 1 443 ? 17.422 20.719 14.156 1 98.62 443 ALA A N 1
ATOM 3249 C CA . ALA A 1 443 ? 17.875 20.953 15.523 1 98.62 443 ALA A CA 1
ATOM 3250 C C . ALA A 1 443 ? 17.172 20.016 16.5 1 98.62 443 ALA A C 1
ATOM 3252 O O . ALA A 1 443 ? 16.016 19.688 16.312 1 98.62 443 ALA A O 1
ATOM 3253 N N . ASP A 1 444 ? 17.875 19.656 17.438 1 98.44 444 ASP A N 1
ATOM 3254 C CA . ASP A 1 444 ? 17.391 18.812 18.531 1 98.44 444 ASP A CA 1
ATOM 3255 C C . ASP A 1 444 ? 18.344 18.828 19.719 1 98.44 444 ASP A C 1
ATOM 3257 O O . ASP A 1 444 ? 19.547 19.047 19.547 1 98.44 444 ASP A O 1
ATOM 3261 N N . LEU A 1 445 ? 17.781 18.641 20.891 1 98.31 445 LEU A N 1
ATOM 3262 C CA . LEU A 1 445 ? 18.656 18.516 22.047 1 98.31 445 LEU A CA 1
ATOM 3263 C C . LEU A 1 445 ? 19.547 17.281 21.922 1 98.31 445 LEU A C 1
ATOM 3265 O O . LEU A 1 445 ? 20.625 17.219 22.516 1 98.31 445 LEU A O 1
ATOM 3269 N N . ASP A 1 446 ? 19.125 16.312 21.188 1 97.94 446 ASP A N 1
ATOM 3270 C CA . ASP A 1 446 ? 19.922 15.156 20.797 1 97.94 446 ASP A CA 1
ATOM 3271 C C . ASP A 1 446 ? 20.578 15.367 19.438 1 97.94 446 ASP A C 1
ATOM 3273 O O . ASP A 1 446 ? 19.906 15.32 18.406 1 97.94 446 ASP A O 1
ATOM 3277 N N . ALA A 1 447 ? 21.906 15.484 19.438 1 98.19 447 ALA A N 1
ATOM 3278 C CA . ALA A 1 447 ? 22.641 15.82 18.219 1 98.19 447 ALA A CA 1
ATOM 3279 C C . ALA A 1 447 ? 22.484 14.719 17.156 1 98.19 447 ALA A C 1
ATOM 3281 O O . ALA A 1 447 ? 22.453 15 15.961 1 98.19 447 ALA A O 1
ATOM 3282 N N . THR A 1 448 ? 22.406 13.516 17.641 1 97.69 448 THR A N 1
ATOM 3283 C CA . THR A 1 448 ? 22.234 12.383 16.734 1 97.69 448 THR A CA 1
ATOM 3284 C C . THR A 1 448 ? 20.875 12.477 16.031 1 97.69 448 THR A C 1
ATOM 3286 O O . THR A 1 448 ? 20.797 12.258 14.812 1 97.69 448 THR A O 1
ATOM 3289 N N . ALA A 1 449 ? 19.891 12.789 16.766 1 97.44 449 ALA A N 1
ATOM 3290 C CA . ALA A 1 449 ? 18.547 12.953 16.203 1 97.44 449 ALA A CA 1
ATOM 3291 C C . ALA A 1 449 ? 18.516 14.109 15.195 1 97.44 449 ALA A C 1
ATOM 3293 O O . ALA A 1 449 ? 17.906 14 14.133 1 97.44 449 ALA A O 1
ATOM 3294 N N . ALA A 1 450 ? 19.156 15.164 15.531 1 98.44 450 ALA A N 1
ATOM 3295 C CA . ALA A 1 450 ? 19.234 16.312 14.633 1 98.44 450 ALA A CA 1
ATOM 3296 C C . ALA A 1 450 ? 19.922 15.945 13.32 1 98.44 450 ALA A C 1
ATOM 3298 O O . ALA A 1 450 ? 19.438 16.312 12.242 1 98.44 450 ALA A O 1
ATOM 3299 N N . ALA A 1 451 ? 20.984 15.211 13.461 1 98.5 451 ALA A N 1
ATOM 3300 C CA . ALA A 1 451 ? 21.734 14.805 12.273 1 98.5 451 ALA A CA 1
ATOM 3301 C C . ALA A 1 451 ? 20.891 13.914 11.367 1 98.5 451 ALA A C 1
ATOM 3303 O O . ALA A 1 451 ? 20.875 14.094 10.148 1 98.5 451 ALA A O 1
ATOM 3304 N N . THR A 1 452 ? 20.25 13.008 11.977 1 97.81 452 THR A N 1
ATOM 3305 C CA . THR A 1 452 ? 19.406 12.086 11.211 1 97.81 452 THR A CA 1
ATOM 3306 C C . THR A 1 452 ? 18.281 12.828 10.5 1 97.81 452 THR A C 1
ATOM 3308 O O . THR A 1 452 ? 18.047 12.617 9.312 1 97.81 452 THR A O 1
ATOM 3311 N N . ALA A 1 453 ? 17.641 13.688 11.188 1 97.75 453 ALA A N 1
ATOM 3312 C CA . ALA A 1 453 ? 16.547 14.484 10.617 1 97.75 453 ALA A CA 1
ATOM 3313 C C . ALA A 1 453 ? 17.062 15.375 9.484 1 97.75 453 ALA A C 1
ATOM 3315 O O . ALA A 1 453 ? 16.391 15.531 8.461 1 97.75 453 ALA A O 1
ATOM 3316 N N . ALA A 1 454 ? 18.188 15.938 9.664 1 98.31 454 ALA A N 1
ATOM 3317 C CA . ALA A 1 454 ? 18.781 16.797 8.648 1 98.31 454 ALA A CA 1
ATOM 3318 C C . ALA A 1 454 ? 19.109 16.016 7.387 1 98.31 454 ALA A C 1
ATOM 3320 O O . ALA A 1 454 ? 18.922 16.516 6.273 1 98.31 454 ALA A O 1
ATOM 3321 N N . LEU A 1 455 ? 19.609 14.852 7.613 1 98.25 455 LEU A N 1
ATOM 3322 C CA . LEU A 1 455 ? 19.938 14.008 6.469 1 98.25 455 LEU A CA 1
ATOM 3323 C C . LEU A 1 455 ? 18.672 13.625 5.707 1 98.25 455 LEU A C 1
ATOM 3325 O O . LEU A 1 455 ? 18.656 13.602 4.477 1 98.25 455 LEU A O 1
ATOM 3329 N N . GLU A 1 456 ? 17.656 13.258 6.414 1 97.5 456 GLU A N 1
ATOM 3330 C CA . GLU A 1 456 ? 16.375 12.977 5.777 1 97.5 456 GLU A CA 1
ATOM 3331 C C . GLU A 1 456 ? 15.898 14.164 4.941 1 97.5 456 GLU A C 1
ATOM 3333 O O . GLU A 1 456 ? 15.445 13.984 3.809 1 97.5 456 GLU A O 1
ATOM 3338 N N . GLU A 1 457 ? 15.992 15.297 5.508 1 97.38 457 GLU A N 1
ATOM 3339 C CA . GLU A 1 457 ? 15.586 16.5 4.785 1 97.38 457 GLU A CA 1
ATOM 3340 C C . GLU A 1 457 ? 16.453 16.719 3.549 1 97.38 457 GLU A C 1
ATOM 3342 O O . GLU A 1 457 ? 15.953 17.094 2.488 1 97.38 457 GLU A O 1
ATOM 3347 N N . ALA A 1 458 ? 17.734 16.531 3.676 1 97.25 458 ALA A N 1
ATOM 3348 C CA . ALA A 1 458 ? 18.641 16.672 2.541 1 97.25 458 ALA A CA 1
ATOM 3349 C C . ALA A 1 458 ? 18.266 15.719 1.412 1 97.25 458 ALA A C 1
ATOM 3351 O O . ALA A 1 458 ? 18.219 16.109 0.245 1 97.25 458 ALA A O 1
ATOM 3352 N N . LEU A 1 459 ? 18.016 14.516 1.829 1 96.38 459 LEU A N 1
ATOM 3353 C CA . LEU A 1 459 ? 17.641 13.516 0.838 1 96.38 459 LEU A CA 1
ATOM 3354 C C . LEU A 1 459 ? 16.297 13.867 0.195 1 96.38 459 LEU A C 1
ATOM 3356 O O . LEU A 1 459 ? 16.109 13.68 -1.011 1 96.38 459 LEU A O 1
ATOM 3360 N N . GLN A 1 460 ? 15.398 14.297 0.948 1 95.62 460 GLN A N 1
ATOM 3361 C CA . GLN A 1 460 ? 14.125 14.75 0.402 1 95.62 460 GLN A CA 1
ATOM 3362 C C . GLN A 1 460 ? 14.336 15.836 -0.651 1 95.62 460 GLN A C 1
ATOM 3364 O O . GLN A 1 460 ? 13.773 15.766 -1.745 1 95.62 460 GLN A O 1
ATOM 3369 N N . ASN A 1 461 ? 15.109 16.797 -0.28 1 95.25 461 ASN A N 1
ATOM 3370 C CA . ASN A 1 461 ? 15.367 17.922 -1.187 1 95.25 461 ASN A CA 1
ATOM 3371 C C . ASN A 1 461 ? 16.078 17.453 -2.457 1 95.25 461 ASN A C 1
ATOM 3373 O O . ASN A 1 461 ? 15.781 17.938 -3.551 1 95.25 461 ASN A O 1
ATOM 3377 N N . TRP A 1 462 ? 16.984 16.547 -2.328 1 95.38 462 TRP A N 1
ATOM 3378 C CA . TRP A 1 462 ? 17.703 16.016 -3.477 1 95.38 462 TRP A CA 1
ATOM 3379 C C . TRP A 1 462 ? 16.75 15.289 -4.422 1 95.38 462 TRP A C 1
ATOM 3381 O O . TRP A 1 462 ? 16.781 15.492 -5.637 1 95.38 462 TRP A O 1
ATOM 3391 N N . MET A 1 463 ? 15.891 14.484 -3.836 1 93.19 463 MET A N 1
ATOM 3392 C CA . MET A 1 463 ? 14.922 13.742 -4.637 1 93.19 463 MET A CA 1
ATOM 3393 C C . MET A 1 463 ? 13.953 14.688 -5.332 1 93.19 463 MET A C 1
ATOM 3395 O O . MET A 1 463 ? 13.586 14.469 -6.492 1 93.19 463 MET A O 1
ATOM 3399 N N . GLU A 1 464 ? 13.523 15.688 -4.66 1 92.19 464 GLU A N 1
ATOM 3400 C CA . GLU A 1 464 ? 12.633 16.688 -5.254 1 92.19 464 GLU A CA 1
ATOM 3401 C C . GLU A 1 464 ? 13.289 17.375 -6.441 1 92.19 464 GLU A C 1
ATOM 3403 O O . GLU A 1 464 ? 12.664 17.562 -7.484 1 92.19 464 GLU A O 1
ATOM 3408 N N . LEU A 1 465 ? 14.516 17.781 -6.246 1 92.69 465 LEU A N 1
ATOM 3409 C CA . LEU A 1 465 ? 15.273 18.422 -7.316 1 92.69 465 LEU A CA 1
ATOM 3410 C C . LEU A 1 465 ? 15.414 17.484 -8.516 1 92.69 465 LEU A C 1
ATOM 3412 O O . LEU A 1 465 ? 15.234 17.906 -9.664 1 92.69 465 LEU A O 1
ATOM 3416 N N . ARG A 1 466 ? 15.719 16.312 -8.195 1 90.75 466 ARG A N 1
ATOM 3417 C CA . ARG A 1 466 ? 15.875 15.312 -9.25 1 90.75 466 ARG A CA 1
ATOM 3418 C C . ARG A 1 466 ? 14.578 15.156 -10.039 1 90.75 466 ARG A C 1
ATOM 3420 O O . ARG A 1 466 ? 14.602 15.109 -11.273 1 90.75 466 ARG A O 1
ATOM 3427 N N . ASN A 1 467 ? 13.492 15.125 -9.375 1 87.5 467 ASN A N 1
ATOM 3428 C CA . ASN A 1 467 ? 12.195 14.945 -10.016 1 87.5 467 ASN A CA 1
ATOM 3429 C C . ASN A 1 467 ? 11.789 16.172 -10.82 1 87.5 467 ASN A C 1
ATOM 3431 O O . ASN A 1 467 ? 11.148 16.062 -11.859 1 87.5 467 ASN A O 1
ATOM 3435 N N . LEU A 1 468 ? 12.094 17.359 -10.336 1 86.44 468 LEU A N 1
ATOM 3436 C CA . LEU A 1 468 ? 11.766 18.609 -11.008 1 86.44 468 LEU A CA 1
ATOM 3437 C C . LEU A 1 468 ? 12.609 18.781 -12.273 1 86.44 468 LEU A C 1
ATOM 3439 O O . LEU A 1 468 ? 12.109 19.266 -13.289 1 86.44 468 LEU A O 1
ATOM 3443 N N . GLY A 1 469 ? 13.781 18.375 -12.188 1 87.56 469 GLY A N 1
ATOM 3444 C CA . GLY A 1 469 ? 14.727 18.625 -13.266 1 87.56 469 GLY A CA 1
ATOM 3445 C C . GLY A 1 469 ? 15.328 20.016 -13.219 1 87.56 469 GLY A C 1
ATOM 3446 O O . GLY A 1 469 ? 14.828 20.891 -12.508 1 87.56 469 GLY A O 1
ATOM 3447 N N . PRO A 1 470 ? 16.344 20.219 -14 1 83.56 470 PRO A N 1
ATOM 3448 C CA . PRO A 1 470 ? 17.094 21.469 -13.938 1 83.56 470 PRO A CA 1
ATOM 3449 C C . PRO A 1 470 ? 16.281 22.672 -14.391 1 83.56 470 PRO A C 1
ATOM 3451 O O . PRO A 1 470 ? 16.375 23.766 -13.805 1 83.56 470 PRO A O 1
ATOM 3454 N N . THR A 1 471 ? 15.469 22.516 -15.328 1 81.19 471 THR A N 1
ATOM 3455 C CA . THR A 1 471 ? 14.711 23.625 -15.883 1 81.19 471 THR A CA 1
ATOM 3456 C C . THR A 1 471 ? 13.672 24.141 -14.883 1 81.19 471 THR A C 1
ATOM 3458 O O . THR A 1 471 ? 13.625 25.328 -14.578 1 81.19 471 THR A O 1
ATOM 3461 N N . GLU A 1 472 ? 12.992 23.219 -14.328 1 82.62 472 GLU A N 1
ATOM 3462 C CA . GLU A 1 472 ? 11.953 23.594 -13.375 1 82.62 472 GLU A CA 1
ATOM 3463 C C . GLU A 1 472 ? 12.562 24.031 -12.047 1 82.62 472 GLU A C 1
ATOM 3465 O O . GLU A 1 472 ? 12.016 24.906 -11.367 1 82.62 472 GLU A O 1
ATOM 3470 N N . ALA A 1 473 ? 13.617 23.453 -11.703 1 83.56 473 ALA A N 1
ATOM 3471 C CA . ALA A 1 473 ? 14.289 23.781 -10.445 1 83.56 473 ALA A CA 1
ATOM 3472 C C . ALA A 1 473 ? 14.789 25.234 -10.469 1 83.56 473 ALA A C 1
ATOM 3474 O O . ALA A 1 473 ? 14.805 25.906 -9.438 1 83.56 473 ALA A O 1
ATOM 3475 N N . ALA A 1 474 ? 15.164 25.703 -11.586 1 76.75 474 ALA A N 1
ATOM 3476 C CA . ALA A 1 474 ? 15.695 27.047 -11.727 1 76.75 474 ALA A CA 1
ATOM 3477 C C . ALA A 1 474 ? 14.625 28.094 -11.422 1 76.75 474 ALA A C 1
ATOM 3479 O O . ALA A 1 474 ? 14.938 29.219 -11.031 1 76.75 474 ALA A O 1
ATOM 3480 N N . ASP A 1 475 ? 13.438 27.625 -11.539 1 75.25 475 ASP A N 1
ATOM 3481 C CA . ASP A 1 475 ? 12.32 28.547 -11.344 1 75.25 475 ASP A CA 1
ATOM 3482 C C . ASP A 1 475 ? 11.789 28.484 -9.914 1 75.25 475 ASP A C 1
ATOM 3484 O O . ASP A 1 475 ? 10.875 29.219 -9.547 1 75.25 475 ASP A O 1
ATOM 3488 N N . GLN A 1 476 ? 12.391 27.641 -9.109 1 70.94 476 GLN A N 1
ATOM 3489 C CA . GLN A 1 476 ? 11.906 27.484 -7.742 1 70.94 476 GLN A CA 1
ATOM 3490 C C . GLN A 1 476 ? 12.508 28.531 -6.816 1 70.94 476 GLN A C 1
ATOM 3492 O O . GLN A 1 476 ? 13.586 29.062 -7.094 1 70.94 476 GLN A O 1
ATOM 3497 N N . SER A 1 477 ? 11.773 28.828 -5.762 1 64.88 477 SER A N 1
ATOM 3498 C CA . SER A 1 477 ? 12.25 29.781 -4.762 1 64.88 477 SER A CA 1
ATOM 3499 C C . SER A 1 477 ? 13.406 29.188 -3.953 1 64.88 477 SER A C 1
ATOM 3501 O O . SER A 1 477 ? 13.625 27.984 -3.967 1 64.88 477 SER A O 1
ATOM 3503 N N . GLY A 1 478 ? 14.219 29.953 -3.309 1 66.56 478 GLY A N 1
ATOM 3504 C CA . GLY A 1 478 ? 15.227 29.547 -2.342 1 66.56 478 GLY A CA 1
ATOM 3505 C C . GLY A 1 478 ? 16.547 29.156 -2.98 1 66.56 478 GLY A C 1
ATOM 3506 O O . GLY A 1 478 ? 17.391 28.531 -2.336 1 66.56 478 GLY A O 1
ATOM 3507 N N . ALA A 1 479 ? 16.672 29.422 -4.234 1 71.56 479 ALA A N 1
ATOM 3508 C CA . ALA A 1 479 ? 17.906 29.203 -4.992 1 71.56 479 ALA A CA 1
ATOM 3509 C C . ALA A 1 479 ? 18.297 27.734 -4.992 1 71.56 479 ALA A C 1
ATOM 3511 O O . ALA A 1 479 ? 19.469 27.391 -5.152 1 71.56 479 ALA A O 1
ATOM 3512 N N . ILE A 1 480 ? 17.406 26.875 -4.648 1 74.38 480 ILE A N 1
ATOM 3513 C CA . ILE A 1 480 ? 17.75 25.469 -4.5 1 74.38 480 ILE A CA 1
ATOM 3514 C C . ILE A 1 480 ? 18.234 24.906 -5.836 1 74.38 480 ILE A C 1
ATOM 3516 O O . ILE A 1 480 ? 19.141 24.062 -5.867 1 74.38 480 ILE A O 1
ATOM 3520 N N . GLY A 1 481 ? 17.703 25.406 -6.867 1 78 481 GLY A N 1
ATOM 3521 C CA . GLY A 1 481 ? 18.125 24.969 -8.188 1 78 481 GLY A CA 1
ATOM 3522 C C . GLY A 1 481 ? 19.562 25.359 -8.508 1 78 481 GLY A C 1
ATOM 3523 O O . GLY A 1 481 ? 20.297 24.594 -9.133 1 78 481 GLY A O 1
ATOM 3524 N N . GLU A 1 482 ? 19.844 26.547 -7.926 1 80 482 GLU A N 1
ATOM 3525 C CA . GLU A 1 482 ? 21.203 27.062 -8.172 1 80 482 GLU A CA 1
ATOM 3526 C C . GLU A 1 482 ? 22.25 26.172 -7.504 1 80 482 GLU A C 1
ATOM 3528 O O . GLU A 1 482 ? 23.297 25.906 -8.086 1 80 482 GLU A O 1
ATOM 3533 N N . TYR A 1 483 ? 21.969 25.672 -6.398 1 84.75 483 TYR A N 1
ATOM 3534 C CA . TYR A 1 483 ? 22.953 24.938 -5.625 1 84.75 483 TYR A CA 1
ATOM 3535 C C . TYR A 1 483 ? 23.031 23.484 -6.09 1 84.75 483 TYR A C 1
ATOM 3537 O O . TYR A 1 483 ? 24.016 22.797 -5.836 1 84.75 483 TYR A O 1
ATOM 3545 N N . ALA A 1 484 ? 22 23.109 -6.785 1 88.69 484 ALA A N 1
ATOM 3546 C CA . ALA A 1 484 ? 21.922 21.719 -7.223 1 88.69 484 ALA A CA 1
ATOM 3547 C C . ALA A 1 484 ? 23.078 21.359 -8.164 1 88.69 484 ALA A C 1
ATOM 3549 O O . ALA A 1 484 ? 23.438 20.188 -8.305 1 88.69 484 ALA A O 1
ATOM 3550 N N . ALA A 1 485 ? 23.641 22.391 -8.773 1 85.06 485 ALA A N 1
ATOM 3551 C CA . ALA A 1 485 ? 24.734 22.172 -9.727 1 85.06 485 ALA A CA 1
ATOM 3552 C C . ALA A 1 485 ? 26.078 22.172 -9.023 1 85.06 485 ALA A C 1
ATOM 3554 O O . ALA A 1 485 ? 27.125 22.062 -9.672 1 85.06 485 ALA A O 1
ATOM 3555 N N . PHE A 1 486 ? 26.109 22.344 -7.758 1 88.62 486 PHE A N 1
ATOM 3556 C CA . PHE A 1 486 ? 27.281 22.203 -6.91 1 88.62 486 PHE A CA 1
ATOM 3557 C C . PHE A 1 486 ? 28.297 23.312 -7.195 1 88.62 486 PHE A C 1
ATOM 3559 O O . PHE A 1 486 ? 29.453 23.031 -7.484 1 88.62 486 PHE A O 1
ATOM 3566 N N . PRO A 1 487 ? 27.891 24.531 -7.133 1 85.19 487 PRO A N 1
ATOM 3567 C CA . PRO A 1 487 ? 28.797 25.641 -7.367 1 85.19 487 PRO A CA 1
ATOM 3568 C C . PRO A 1 487 ? 29.859 25.781 -6.277 1 85.19 487 PRO A C 1
ATOM 3570 O O . PRO A 1 487 ? 29.828 25.062 -5.277 1 85.19 487 PRO A O 1
ATOM 3573 N N . ALA A 1 488 ? 30.688 26.719 -6.391 1 83.5 488 ALA A N 1
ATOM 3574 C CA . ALA A 1 488 ? 31.859 26.875 -5.551 1 83.5 488 ALA A CA 1
ATOM 3575 C C . ALA A 1 488 ? 31.469 27.094 -4.09 1 83.5 488 ALA A C 1
ATOM 3577 O O . ALA A 1 488 ? 32.062 26.5 -3.189 1 83.5 488 ALA A O 1
ATOM 3578 N N . PRO A 1 489 ? 30.5 27.906 -3.889 1 80.81 489 PRO A N 1
ATOM 3579 C CA . PRO A 1 489 ? 30.141 28.125 -2.486 1 80.81 489 PRO A CA 1
ATOM 3580 C C . PRO A 1 489 ? 29.688 26.844 -1.786 1 80.81 489 PRO A C 1
ATOM 3582 O O . PRO A 1 489 ? 29.953 26.672 -0.593 1 80.81 489 PRO A O 1
ATOM 3585 N N . THR A 1 490 ? 29.016 26.047 -2.484 1 84 490 THR A N 1
ATOM 3586 C CA . THR A 1 490 ? 28.562 24.781 -1.907 1 84 490 THR A CA 1
ATOM 3587 C C . THR A 1 490 ? 29.734 23.844 -1.674 1 84 490 THR A C 1
ATOM 3589 O O . THR A 1 490 ? 29.75 23.078 -0.708 1 84 490 THR A O 1
ATOM 3592 N N . ARG A 1 491 ? 30.641 23.859 -2.473 1 86.25 491 ARG A N 1
ATOM 3593 C CA . ARG A 1 491 ? 31.844 23.047 -2.297 1 86.25 491 ARG A CA 1
ATOM 3594 C C . ARG A 1 491 ? 32.625 23.469 -1.052 1 86.25 491 ARG A C 1
ATOM 3596 O O . ARG A 1 491 ? 33.125 22.625 -0.327 1 86.25 491 ARG A O 1
ATOM 3603 N N . GLU A 1 492 ? 32.594 24.734 -0.927 1 83.12 492 GLU A N 1
ATOM 3604 C CA . GLU A 1 492 ? 33.219 25.25 0.288 1 83.12 492 GLU A CA 1
ATOM 3605 C C . GLU A 1 492 ? 32.469 24.812 1.531 1 83.12 492 GLU A C 1
ATOM 3607 O O . GLU A 1 492 ? 33.062 24.547 2.576 1 83.12 492 GLU A O 1
ATOM 3612 N N . PHE A 1 493 ? 31.188 24.781 1.361 1 82.12 493 PHE A N 1
ATOM 3613 C CA . PHE A 1 493 ? 30.281 24.375 2.436 1 82.12 493 PHE A CA 1
ATOM 3614 C C . PHE A 1 493 ? 30.609 22.969 2.922 1 82.12 493 PHE A C 1
ATOM 3616 O O . PHE A 1 493 ? 30.547 22.688 4.121 1 82.12 493 PHE A O 1
ATOM 3623 N N . VAL A 1 494 ? 31 22.109 2.006 1 87.62 494 VAL A N 1
ATOM 3624 C CA . VAL A 1 494 ? 31.188 20.719 2.359 1 87.62 494 VAL A CA 1
ATOM 3625 C C . VAL A 1 494 ? 32.688 20.438 2.611 1 87.62 494 VAL A C 1
ATOM 3627 O O . VAL A 1 494 ? 33.062 19.312 2.965 1 87.62 494 VAL A O 1
ATOM 3630 N N . SER A 1 495 ? 33.469 21.391 2.334 1 85.25 495 SER A N 1
ATOM 3631 C CA . SER A 1 495 ? 34.906 21.25 2.602 1 85.25 495 SER A CA 1
ATOM 3632 C C . SER A 1 495 ? 35.25 21.672 4.027 1 85.25 495 SER A C 1
ATOM 3634 O O . SER A 1 495 ? 35.438 22.859 4.305 1 85.25 495 SER A O 1
ATOM 3636 N N . VAL A 1 496 ? 35.219 20.781 4.914 1 79.44 496 VAL A N 1
ATOM 3637 C CA . VAL A 1 496 ? 35.406 21.094 6.328 1 79.44 496 VAL A CA 1
ATOM 3638 C C . VAL A 1 496 ? 36.844 20.875 6.727 1 79.44 496 VAL A C 1
ATOM 3640 O O . VAL A 1 496 ? 37.406 19.812 6.484 1 79.44 496 VAL A O 1
ATOM 3643 N N . ASP A 1 497 ? 37.5 21.875 7.078 1 75.81 497 ASP A N 1
ATOM 3644 C CA . ASP A 1 497 ? 38.875 21.828 7.527 1 75.81 497 ASP A CA 1
ATOM 3645 C C . ASP A 1 497 ? 38.969 21.734 9.047 1 75.81 497 ASP A C 1
ATOM 3647 O O . ASP A 1 497 ? 40 21.328 9.594 1 75.81 497 ASP A O 1
ATOM 3651 N N . ALA A 1 498 ? 37.812 22 9.523 1 72 498 ALA A N 1
ATOM 3652 C CA . ALA A 1 498 ? 37.812 21.969 10.984 1 72 498 ALA A CA 1
ATOM 3653 C C . ALA A 1 498 ? 37.719 20.531 11.492 1 72 498 ALA A C 1
ATOM 3655 O O . ALA A 1 498 ? 37.594 19.594 10.711 1 72 498 ALA A O 1
ATOM 3656 N N . GLY A 1 499 ? 38 20.188 12.633 1 82.62 499 GLY A N 1
ATOM 3657 C CA . GLY A 1 499 ? 38.031 18.891 13.289 1 82.62 499 GLY A CA 1
ATOM 3658 C C . GLY A 1 499 ? 36.688 18.188 13.289 1 82.62 499 GLY A C 1
ATOM 3659 O O . GLY A 1 499 ? 35.688 18.719 12.797 1 82.62 499 GLY A O 1
ATOM 3660 N N . GLN A 1 500 ? 36.562 16.938 13.461 1 90.88 500 GLN A N 1
ATOM 3661 C CA . GLN A 1 500 ? 35.375 16.094 13.594 1 90.88 500 GLN A CA 1
ATOM 3662 C C . GLN A 1 500 ? 35.062 15.812 15.062 1 90.88 500 GLN A C 1
ATOM 3664 O O . GLN A 1 500 ? 36 15.586 15.859 1 90.88 500 GLN A O 1
ATOM 3669 N N . VAL A 1 501 ? 33.844 16.047 15.414 1 95.06 501 VAL A N 1
ATOM 3670 C CA . VAL A 1 501 ? 33.406 15.727 16.781 1 95.06 501 VAL A CA 1
ATOM 3671 C C . VAL A 1 501 ? 32.312 14.688 16.75 1 95.06 501 VAL A C 1
ATOM 3673 O O . VAL A 1 501 ? 31.453 14.703 15.867 1 95.06 501 VAL A O 1
ATOM 3676 N N . PRO A 1 502 ? 32.344 13.742 17.75 1 96.44 502 PRO A N 1
ATOM 3677 C CA . PRO A 1 502 ? 31.234 12.781 17.828 1 96.44 502 PRO A CA 1
ATOM 3678 C C . PRO A 1 502 ? 29.906 13.43 18.188 1 96.44 502 PRO A C 1
ATOM 3680 O O . PRO A 1 502 ? 29.844 14.242 19.109 1 96.44 502 PRO A O 1
ATOM 3683 N N . ALA A 1 503 ? 28.875 13.109 17.484 1 96.88 503 ALA A N 1
ATOM 3684 C CA . ALA A 1 503 ? 27.547 13.648 17.75 1 96.88 503 ALA A CA 1
ATOM 3685 C C . ALA A 1 503 ? 27.141 13.398 19.203 1 96.88 503 ALA A C 1
ATOM 3687 O O . ALA A 1 503 ? 26.484 14.242 19.828 1 96.88 503 ALA A O 1
ATOM 3688 N N . GLU A 1 504 ? 27.547 12.305 19.719 1 94.38 504 GLU A N 1
ATOM 3689 C CA . GLU A 1 504 ? 27.156 11.898 21.062 1 94.38 504 GLU A CA 1
ATOM 3690 C C . GLU A 1 504 ? 27.75 12.828 22.109 1 94.38 504 GLU A C 1
ATOM 3692 O O . GLU A 1 504 ? 27.281 12.859 23.25 1 94.38 504 GLU A O 1
ATOM 3697 N N . SER A 1 505 ? 28.781 13.555 21.719 1 95.12 505 SER A N 1
ATOM 3698 C CA . SER A 1 505 ? 29.453 14.438 22.672 1 95.12 505 SER A CA 1
ATOM 3699 C C . SER A 1 505 ? 28.859 15.836 22.641 1 95.12 505 SER A C 1
ATOM 3701 O O . SER A 1 505 ? 29.281 16.719 23.391 1 95.12 505 SER A O 1
ATOM 3703 N N . VAL A 1 506 ? 27.906 16.062 21.812 1 96.31 506 VAL A N 1
ATOM 3704 C CA . VAL A 1 506 ? 27.312 17.391 21.594 1 96.31 506 VAL A CA 1
ATOM 3705 C C . VAL A 1 506 ? 25.922 17.438 22.234 1 96.31 506 VAL A C 1
ATOM 3707 O O . VAL A 1 506 ? 25.094 16.562 21.984 1 96.31 506 VAL A O 1
ATOM 3710 N N . GLY A 1 507 ? 25.656 18.484 23.016 1 94.81 507 GLY A N 1
ATOM 3711 C CA . GLY A 1 507 ? 24.344 18.672 23.625 1 94.81 507 GLY A CA 1
ATOM 3712 C C . GLY A 1 507 ? 24.266 18.172 25.047 1 94.81 507 GLY A C 1
ATOM 3713 O O . GLY A 1 507 ? 25.281 17.75 25.625 1 94.81 507 GLY A O 1
ATOM 3714 N N . PRO A 1 508 ? 23.125 18.219 25.609 1 95.5 508 PRO A N 1
ATOM 3715 C CA . PRO A 1 508 ? 22.953 17.781 26.984 1 95.5 508 PRO A CA 1
ATOM 3716 C C . PRO A 1 508 ? 22.969 16.266 27.141 1 95.5 508 PRO A C 1
ATOM 3718 O O . PRO A 1 508 ? 22.5 15.547 26.266 1 95.5 508 PRO A O 1
ATOM 3721 N N . ASP A 1 509 ? 23.484 15.828 28.281 1 93.69 509 ASP A N 1
ATOM 3722 C CA . ASP A 1 509 ? 23.5 14.422 28.672 1 93.69 509 ASP A CA 1
ATOM 3723 C C . ASP A 1 509 ? 23.094 14.234 30.125 1 93.69 509 ASP A C 1
ATOM 3725 O O . ASP A 1 509 ? 23.812 14.641 31.031 1 93.69 509 ASP A O 1
ATOM 3729 N N . PRO A 1 510 ? 22.156 13.633 30.453 1 95.62 510 PRO A N 1
ATOM 3730 C CA . PRO A 1 510 ? 21.219 12.977 29.531 1 95.62 510 PRO A CA 1
ATOM 3731 C C . PRO A 1 510 ? 20.359 13.969 28.75 1 95.62 510 PRO A C 1
ATOM 3733 O O . PRO A 1 510 ? 20.188 15.109 29.188 1 95.62 510 PRO A O 1
ATOM 3736 N N . VAL A 1 511 ? 19.828 13.625 27.609 1 96.56 511 VAL A N 1
ATOM 3737 C CA . VAL A 1 511 ? 18.953 14.445 26.766 1 96.56 511 VAL A CA 1
ATOM 3738 C C . VAL A 1 511 ? 17.578 14.562 27.422 1 96.56 511 VAL A C 1
ATOM 3740 O O . VAL A 1 511 ? 16.906 13.555 27.641 1 96.56 511 VAL A O 1
ATOM 3743 N N . PRO A 1 512 ? 17.172 15.789 27.734 1 96.62 512 PRO A N 1
ATOM 3744 C CA . PRO A 1 512 ? 15.836 15.93 28.328 1 96.62 512 PRO A CA 1
ATOM 3745 C C . PRO A 1 512 ? 14.711 15.641 27.344 1 96.62 512 PRO A C 1
ATOM 3747 O O . PRO A 1 512 ? 14.914 15.727 26.125 1 96.62 512 PRO A O 1
ATOM 3750 N N . SER A 1 513 ? 13.523 15.25 27.938 1 94.75 513 SER A N 1
ATOM 3751 C CA . SER A 1 513 ? 12.336 15 27.141 1 94.75 513 SER A CA 1
ATOM 3752 C C . SER A 1 513 ? 11.109 15.695 27.719 1 94.75 513 SER A C 1
ATOM 3754 O O . SER A 1 513 ? 11.172 16.25 28.812 1 94.75 513 SER A O 1
ATOM 3756 N N . GLY A 1 514 ? 10.102 15.766 26.938 1 95.88 514 GLY A N 1
ATOM 3757 C CA . GLY A 1 514 ? 8.836 16.312 27.406 1 95.88 514 GLY A CA 1
ATOM 3758 C C . GLY A 1 514 ? 8.953 17.75 27.906 1 95.88 514 GLY A C 1
ATOM 3759 O O . GLY A 1 514 ? 9.586 18.578 27.25 1 95.88 514 GLY A O 1
ATOM 3760 N N . VAL A 1 515 ? 8.352 17.969 29.016 1 97.31 515 VAL A N 1
ATOM 3761 C CA . VAL A 1 515 ? 8.305 19.312 29.594 1 97.31 515 VAL A CA 1
ATOM 3762 C C . VAL A 1 515 ? 9.711 19.766 29.969 1 97.31 515 VAL A C 1
ATOM 3764 O O . VAL A 1 515 ? 10.047 20.938 29.812 1 97.31 515 VAL A O 1
ATOM 3767 N N . ASP A 1 516 ? 10.523 18.844 30.422 1 97.56 516 ASP A N 1
ATOM 3768 C CA . ASP A 1 516 ? 11.906 19.172 30.766 1 97.56 516 ASP A CA 1
ATOM 3769 C C . ASP A 1 516 ? 12.68 19.656 29.547 1 97.56 516 ASP A C 1
ATOM 3771 O O . ASP A 1 516 ? 13.531 20.547 29.656 1 97.56 516 ASP A O 1
ATOM 3775 N N . ALA A 1 517 ? 12.414 19.047 28.422 1 98 517 ALA A N 1
ATOM 3776 C CA . ALA A 1 517 ? 13.055 19.484 27.188 1 98 517 ALA A CA 1
ATOM 3777 C C . ALA A 1 517 ? 12.633 20.906 26.828 1 98 517 ALA A C 1
ATOM 3779 O O . ALA A 1 517 ? 13.469 21.719 26.422 1 98 517 ALA A O 1
ATOM 3780 N N . LEU A 1 518 ? 11.352 21.156 26.953 1 98.19 518 LEU A N 1
ATOM 3781 C CA . LEU A 1 518 ? 10.852 22.484 26.641 1 98.19 518 LEU A CA 1
ATOM 3782 C C . LEU A 1 518 ? 11.461 23.531 27.562 1 98.19 518 LEU A C 1
ATOM 3784 O O . LEU A 1 518 ? 11.93 24.578 27.109 1 98.19 518 LEU A O 1
ATOM 3788 N N . GLU A 1 519 ? 11.477 23.25 28.812 1 97.69 519 GLU A N 1
ATOM 3789 C CA . GLU A 1 519 ? 12.047 24.188 29.781 1 97.69 519 GLU A CA 1
ATOM 3790 C C . GLU A 1 519 ? 13.531 24.422 29.516 1 97.69 519 GLU A C 1
ATOM 3792 O O . GLU A 1 519 ? 14 25.562 29.594 1 97.69 519 GLU A O 1
ATOM 3797 N N . SER A 1 520 ? 14.172 23.328 29.219 1 97.94 520 SER A N 1
ATOM 3798 C CA . SER A 1 520 ? 15.594 23.438 28.906 1 97.94 520 SER A CA 1
ATOM 3799 C C . SER A 1 520 ? 15.82 24.344 27.688 1 97.94 520 SER A C 1
ATOM 3801 O O . SER A 1 520 ? 16.719 25.188 27.703 1 97.94 520 SER A O 1
ATOM 3803 N N . LEU A 1 521 ? 15.055 24.188 26.703 1 98.19 521 LEU A N 1
ATOM 3804 C CA . LEU A 1 521 ? 15.195 24.969 25.484 1 98.19 521 LEU A CA 1
ATOM 3805 C C . LEU A 1 521 ? 14.859 26.438 25.734 1 98.19 521 LEU A C 1
ATOM 3807 O O . LEU A 1 521 ? 15.492 27.328 25.188 1 98.19 521 LEU A O 1
ATOM 3811 N N . LEU A 1 522 ? 13.852 26.688 26.562 1 98.56 522 LEU A N 1
ATOM 3812 C CA . LEU A 1 522 ? 13.477 28.062 26.906 1 98.56 522 LEU A CA 1
ATOM 3813 C C . LEU A 1 522 ? 14.594 28.75 27.672 1 98.56 522 LEU A C 1
ATOM 3815 O O . LEU A 1 522 ? 14.875 29.938 27.438 1 98.56 522 LEU A O 1
ATOM 3819 N N . GLU A 1 523 ? 15.172 28.016 28.531 1 98.25 523 GLU A N 1
ATOM 3820 C CA . GLU A 1 523 ? 16.312 28.562 29.281 1 98.25 523 GLU A CA 1
ATOM 3821 C C . GLU A 1 523 ? 17.46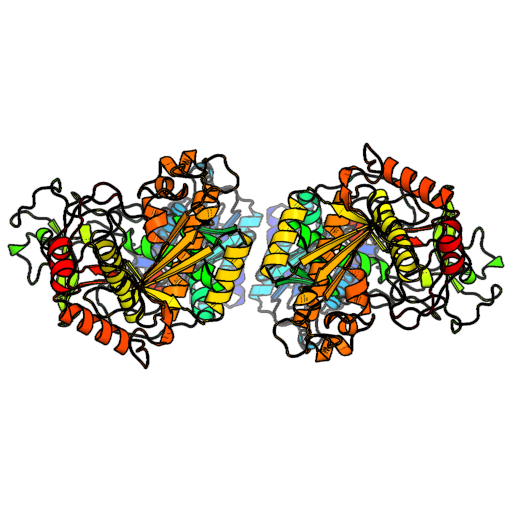9 28.906 28.344 1 98.25 523 GLU A C 1
ATOM 3823 O O . GLU A 1 523 ? 18.062 29.984 28.453 1 98.25 523 GLU A O 1
ATOM 3828 N N . ARG A 1 524 ? 17.781 28.062 27.453 1 98.25 524 ARG A N 1
ATOM 3829 C CA . ARG A 1 524 ? 18.875 28.25 26.516 1 98.25 524 ARG A CA 1
ATOM 3830 C C . ARG A 1 524 ? 18.594 29.438 25.578 1 98.25 524 ARG A C 1
ATOM 3832 O O . ARG A 1 524 ? 19.5 30.203 25.25 1 98.25 524 ARG A O 1
ATOM 3839 N N . ALA A 1 525 ? 17.375 29.531 25.109 1 98.62 525 ALA A N 1
ATOM 3840 C CA . ALA A 1 525 ? 16.984 30.688 24.328 1 98.62 525 ALA A CA 1
ATOM 3841 C C . ALA A 1 525 ? 17.125 31.984 25.141 1 98.62 525 ALA A C 1
ATOM 3843 O O . ALA A 1 525 ? 17.625 33 24.625 1 98.62 525 ALA A O 1
ATOM 3844 N N . GLY A 1 526 ? 16.672 31.875 26.375 1 98.12 526 GLY A N 1
ATOM 3845 C CA . GLY A 1 526 ? 16.797 33.031 27.266 1 98.12 526 GLY A CA 1
ATOM 3846 C C . GLY A 1 526 ? 18.234 33.438 27.484 1 98.12 526 GLY A C 1
ATOM 3847 O O . GLY A 1 526 ? 18.531 34.656 27.531 1 98.12 526 GLY A O 1
ATOM 3848 N N . ASP A 1 527 ? 19.094 32.5 27.656 1 97.88 527 ASP A N 1
ATOM 3849 C CA . ASP A 1 527 ? 20.516 32.781 27.844 1 97.88 527 ASP A CA 1
ATOM 3850 C C . ASP A 1 527 ? 21.078 33.531 26.656 1 97.88 527 ASP A C 1
ATOM 3852 O O . ASP A 1 527 ? 22.047 34.312 26.797 1 97.88 527 ASP A O 1
ATOM 3856 N N . ALA A 1 528 ? 20.453 33.344 25.516 1 97.75 528 ALA A N 1
ATOM 3857 C CA . ALA A 1 528 ? 20.891 34.031 24.297 1 97.75 528 ALA A CA 1
ATOM 3858 C C . ALA A 1 528 ? 20.125 35.344 24.078 1 97.75 528 ALA A C 1
ATOM 3860 O O . ALA A 1 528 ? 20.219 35.938 23 1 97.75 528 ALA A O 1
ATOM 3861 N N . GLY A 1 529 ? 19.25 35.688 25.016 1 96.88 529 GLY A N 1
ATOM 3862 C CA . GLY A 1 529 ? 18.516 36.938 24.953 1 96.88 529 GLY A CA 1
ATOM 3863 C C . GLY A 1 529 ? 17.25 36.875 24.125 1 96.88 529 GLY A C 1
ATOM 3864 O O . GLY A 1 529 ? 16.734 37.906 23.672 1 96.88 529 GLY A O 1
ATOM 3865 N N . LEU A 1 530 ? 16.797 35.719 23.859 1 98.25 530 LEU A N 1
ATOM 3866 C CA . LEU A 1 530 ? 15.594 35.531 23.062 1 98.25 530 LEU A CA 1
ATOM 3867 C C . LEU A 1 530 ? 14.414 35.156 23.953 1 98.25 530 LEU A C 1
ATOM 3869 O O . LEU A 1 530 ? 14.57 34.406 24.922 1 98.25 530 LEU A O 1
ATOM 3873 N N . THR A 1 531 ? 13.281 35.656 23.641 1 98.31 531 THR A N 1
ATOM 3874 C CA . THR A 1 531 ? 12.047 35.344 24.344 1 98.31 531 THR A CA 1
ATOM 3875 C C . THR A 1 531 ? 11.023 34.719 23.391 1 98.31 531 THR A C 1
ATOM 3877 O O . THR A 1 531 ? 10.391 35.438 22.609 1 98.31 531 THR A O 1
ATOM 3880 N N . PRO A 1 532 ? 10.773 33.438 23.531 1 98.75 532 PRO A N 1
ATOM 3881 C CA . PRO A 1 532 ? 9.812 32.781 22.641 1 98.75 532 PRO A CA 1
ATOM 3882 C C . PRO A 1 532 ? 8.367 33.031 23.047 1 98.75 532 PRO A C 1
ATOM 3884 O O . PRO A 1 532 ? 8.055 33.062 24.234 1 98.75 532 PRO A O 1
ATOM 3887 N N . TYR A 1 533 ? 7.5 33.25 22.062 1 98.75 533 TYR A N 1
ATOM 3888 C CA . TYR A 1 533 ? 6.047 33.312 22.172 1 98.75 533 TYR A CA 1
ATOM 3889 C C . TYR A 1 533 ? 5.395 32.219 21.328 1 98.75 533 TYR A C 1
ATOM 3891 O O . TYR A 1 533 ? 6.016 31.688 20.406 1 98.75 533 TYR A O 1
ATOM 3899 N N . ALA A 1 534 ? 4.188 31.859 21.703 1 98.81 534 ALA A N 1
ATOM 3900 C CA . ALA A 1 534 ? 3.502 30.859 20.875 1 98.81 534 ALA A CA 1
ATOM 3901 C C . ALA A 1 534 ? 1.992 31.094 20.891 1 98.81 534 ALA A C 1
ATOM 3903 O O . ALA A 1 534 ? 1.454 31.672 21.844 1 98.81 534 ALA A O 1
ATOM 3904 N N . ALA A 1 535 ? 1.341 30.719 19.891 1 98.69 535 ALA A N 1
ATOM 3905 C CA . ALA A 1 535 ? -0.114 30.641 19.781 1 98.69 535 ALA A CA 1
ATOM 3906 C C . ALA A 1 535 ? -0.567 29.234 19.406 1 98.69 535 ALA A C 1
ATOM 3908 O O . ALA A 1 535 ? 0.068 28.562 18.578 1 98.69 535 ALA A O 1
ATOM 3909 N N . ARG A 1 536 ? -1.631 28.766 20.016 1 98.44 536 ARG A N 1
ATOM 3910 C CA . ARG A 1 536 ? -2.244 27.484 19.656 1 98.44 536 ARG A CA 1
ATOM 3911 C C . ARG A 1 536 ? -3.082 27.625 18.391 1 98.44 536 ARG A C 1
ATOM 3913 O O . ARG A 1 536 ? -3.926 28.516 18.297 1 98.44 536 ARG A O 1
ATOM 3920 N N . LEU A 1 537 ? -2.809 26.75 17.453 1 98.25 537 LEU A N 1
ATOM 3921 C CA . LEU A 1 537 ? -3.486 26.797 16.172 1 98.25 537 LEU A CA 1
ATOM 3922 C C . LEU A 1 537 ? -4.402 25.594 15.977 1 98.25 537 LEU A C 1
ATOM 3924 O O . LEU A 1 537 ? -5.117 25.516 14.977 1 98.25 537 LEU A O 1
ATOM 3928 N N . THR A 1 538 ? -4.441 24.672 16.828 1 97.94 538 THR A N 1
ATOM 3929 C CA . THR A 1 538 ? -5.137 23.391 16.719 1 97.94 538 THR A CA 1
ATOM 3930 C C . THR A 1 538 ? -6.613 23.609 16.406 1 97.94 538 THR A C 1
ATOM 3932 O O . THR A 1 538 ? -7.301 24.359 17.109 1 97.94 538 THR A O 1
ATOM 3935 N N . THR A 1 539 ? -7.066 23 15.375 1 97.06 539 THR A N 1
ATOM 3936 C CA . THR A 1 539 ? -8.492 23.016 15.047 1 97.06 539 THR A CA 1
ATOM 3937 C C . THR A 1 539 ? -9.203 21.844 15.695 1 97.06 539 THR A C 1
ATOM 3939 O O . THR A 1 539 ? -8.57 20.844 16.062 1 97.06 539 THR A O 1
ATOM 3942 N N . ARG A 1 540 ? -10.5 21.938 15.859 1 96 540 ARG A N 1
ATOM 3943 C CA . ARG A 1 540 ? -11.25 20.938 16.625 1 96 540 ARG A CA 1
ATOM 3944 C C . ARG A 1 540 ? -11.141 19.562 15.969 1 96 540 ARG A C 1
ATOM 3946 O O . ARG A 1 540 ? -11.133 18.547 16.656 1 96 540 ARG A O 1
ATOM 3953 N N . ASP A 1 541 ? -11.156 19.516 14.633 1 96.88 541 ASP A N 1
ATOM 3954 C CA . ASP A 1 541 ? -11.008 18.25 13.93 1 96.88 541 ASP A CA 1
ATOM 3955 C C . ASP A 1 541 ? -9.656 17.609 14.219 1 96.88 541 ASP A C 1
ATOM 3957 O O . ASP A 1 541 ? -9.578 16.438 14.602 1 96.88 541 ASP A O 1
ATOM 3961 N N . VAL A 1 542 ? -8.57 18.359 14.133 1 97.81 542 VAL A N 1
ATOM 3962 C CA . VAL A 1 542 ? -7.227 17.859 14.383 1 97.81 542 VAL A CA 1
ATOM 3963 C C . VAL A 1 542 ? -7.082 17.484 15.859 1 97.81 542 VAL A C 1
ATOM 3965 O O . VAL A 1 542 ? -6.477 16.453 16.188 1 97.81 542 VAL A O 1
ATOM 3968 N N . GLU A 1 543 ? -7.684 18.234 16.719 1 96.12 543 GLU A N 1
ATOM 3969 C CA . GLU A 1 543 ? -7.703 17.906 18.141 1 96.12 543 GLU A CA 1
ATOM 3970 C C . GLU A 1 543 ? -8.375 16.562 18.391 1 96.12 543 GLU A C 1
ATOM 3972 O O . GLU A 1 543 ? -7.898 15.758 19.203 1 96.12 543 GLU A O 1
ATOM 3977 N N . SER A 1 544 ? -9.438 16.297 17.703 1 95.19 544 SER A N 1
ATOM 3978 C CA . SER A 1 544 ? -10.242 15.102 17.922 1 95.19 544 SER A CA 1
ATOM 3979 C C . SER A 1 544 ? -9.469 13.844 17.547 1 95.19 544 SER A C 1
ATOM 3981 O O . SER A 1 544 ? -9.812 12.742 17.984 1 95.19 544 SER A O 1
ATOM 3983 N N . ILE A 1 545 ? -8.461 14.047 16.734 1 96.38 545 ILE A N 1
ATOM 3984 C CA . ILE A 1 545 ? -7.703 12.852 16.375 1 96.38 545 ILE A CA 1
ATOM 3985 C C . ILE A 1 545 ? -6.371 12.844 17.125 1 96.38 545 ILE A C 1
ATOM 3987 O O . ILE A 1 545 ? -5.48 12.055 16.797 1 96.38 545 ILE A O 1
ATOM 3991 N N . GLY A 1 546 ? -6.172 13.734 18.016 1 96.12 546 GLY A N 1
ATOM 3992 C CA . GLY A 1 546 ? -5.121 13.57 19 1 96.12 546 GLY A CA 1
ATOM 3993 C C . GLY A 1 546 ? -3.859 14.344 18.672 1 96.12 546 GLY A C 1
ATOM 3994 O O . GLY A 1 546 ? -2.77 13.992 19.125 1 96.12 546 GLY A O 1
ATOM 3995 N N . PHE A 1 547 ? -3.953 15.414 17.859 1 97.94 547 PHE A N 1
ATOM 3996 C CA . PHE A 1 547 ? -2.771 16.203 17.516 1 97.94 547 PHE A CA 1
ATOM 3997 C C . PHE A 1 547 ? -2.939 17.656 17.953 1 97.94 547 PHE A C 1
ATOM 3999 O O . PHE A 1 547 ? -4.062 18.109 18.141 1 97.94 547 PHE A O 1
ATOM 4006 N N . GLU A 1 548 ? -1.845 18.312 18.156 1 98 548 GLU A N 1
ATOM 4007 C CA . GLU A 1 548 ? -1.742 19.734 18.531 1 98 548 GLU A CA 1
ATOM 4008 C C . GLU A 1 548 ? -0.865 20.5 17.547 1 98 548 GLU A C 1
ATOM 4010 O O . GLU A 1 548 ? 0.176 20 17.109 1 98 548 GLU A O 1
ATOM 4015 N N . ALA A 1 549 ? -1.325 21.625 17.172 1 98.56 549 ALA A N 1
ATOM 4016 C CA . ALA A 1 549 ? -0.559 22.5 16.297 1 98.56 549 ALA A CA 1
ATOM 4017 C C . ALA A 1 549 ? -0.344 23.859 16.953 1 98.56 549 ALA A C 1
ATOM 4019 O O . ALA A 1 549 ? -1.246 24.391 17.609 1 98.56 549 ALA A O 1
ATOM 4020 N N . VAL A 1 550 ? 0.844 24.422 16.75 1 98.75 550 VAL A N 1
ATOM 4021 C CA . VAL A 1 550 ? 1.163 25.734 17.312 1 98.75 550 VAL A CA 1
ATOM 4022 C C . VAL A 1 550 ? 1.974 26.547 16.297 1 98.75 550 VAL A C 1
ATOM 4024 O O . VAL A 1 550 ? 2.441 26.016 15.297 1 98.75 550 VAL A O 1
ATOM 4027 N N . ARG A 1 551 ? 2.07 27.766 16.562 1 98.81 551 ARG A N 1
ATOM 4028 C CA . ARG A 1 551 ? 3.061 28.656 15.953 1 98.81 551 ARG A CA 1
ATOM 4029 C C . ARG A 1 551 ? 3.943 29.297 17.016 1 98.81 551 ARG A C 1
ATOM 4031 O O . ARG A 1 551 ? 3.447 30 17.906 1 98.81 551 ARG A O 1
ATOM 4038 N N . VAL A 1 552 ? 5.219 29.062 16.906 1 98.88 552 VAL A N 1
ATOM 4039 C CA . VAL A 1 552 ? 6.176 29.734 17.781 1 98.88 552 VAL A CA 1
ATOM 4040 C C . VAL A 1 552 ? 6.777 30.938 17.078 1 98.88 552 VAL A C 1
ATOM 4042 O O . VAL A 1 552 ? 7.172 30.859 15.914 1 98.88 552 VAL A O 1
ATOM 4045 N N . VAL A 1 553 ? 6.785 32.031 17.75 1 98.44 553 VAL A N 1
ATOM 4046 C CA . VAL A 1 553 ? 7.34 33.281 17.266 1 98.44 553 VAL A CA 1
ATOM 4047 C C . VAL A 1 553 ? 8.422 33.781 18.219 1 98.44 553 VAL A C 1
ATOM 4049 O O . VAL A 1 553 ? 8.172 33.938 19.422 1 98.44 553 VAL A O 1
ATOM 4052 N N . VAL A 1 554 ? 9.57 34.031 17.688 1 98.69 554 VAL A N 1
ATOM 4053 C CA . VAL A 1 554 ? 10.672 34.469 18.531 1 98.69 554 VAL A CA 1
ATOM 4054 C C . VAL A 1 554 ? 11.203 35.812 18 1 98.69 554 VAL A C 1
ATOM 4056 O O . VAL A 1 554 ? 12.109 35.844 17.156 1 98.69 554 VAL A O 1
ATOM 4059 N N . PRO A 1 555 ? 10.719 36.906 18.578 1 97.94 555 PRO A N 1
ATOM 4060 C CA . PRO A 1 555 ? 11.25 38.219 18.156 1 97.94 555 PRO A CA 1
ATOM 4061 C C . PRO A 1 555 ? 12.773 38.281 18.234 1 97.94 555 PRO A C 1
ATOM 4063 O O . PRO A 1 555 ? 13.375 37.781 19.188 1 97.94 555 PRO A O 1
ATOM 4066 N N . GLY A 1 556 ? 13.344 38.844 17.219 1 96.69 556 GLY A N 1
ATOM 4067 C CA . GLY A 1 556 ? 14.781 39.031 17.203 1 96.69 556 GLY A CA 1
ATOM 4068 C C . GLY A 1 556 ? 15.523 37.906 16.516 1 96.69 556 GLY A C 1
ATOM 4069 O O . GLY A 1 556 ? 16.672 38.062 16.094 1 96.69 556 GLY A O 1
ATOM 4070 N N . ALA A 1 557 ? 14.938 36.719 16.391 1 97.94 557 ALA A N 1
ATOM 4071 C CA . ALA A 1 557 ? 15.594 35.594 15.711 1 97.94 557 ALA A CA 1
ATOM 4072 C C . ALA A 1 557 ? 15.703 35.875 14.211 1 97.94 557 ALA A C 1
ATOM 4074 O O . ALA A 1 557 ? 14.773 36.406 13.602 1 97.94 557 ALA A O 1
ATOM 4075 N N . GLN A 1 558 ? 16.844 35.562 13.617 1 97.69 558 GLN A N 1
ATOM 4076 C CA . GLN A 1 558 ? 17.047 35.688 12.18 1 97.69 558 GLN A CA 1
ATOM 4077 C C . GLN A 1 558 ? 16.312 34.594 11.414 1 97.69 558 GLN A C 1
ATOM 4079 O O . GLN A 1 558 ? 16.656 33.406 11.539 1 97.69 558 GLN A O 1
ATOM 4084 N N . PRO A 1 559 ? 15.289 34.938 10.672 1 95.69 559 PRO A N 1
ATOM 4085 C CA . PRO A 1 559 ? 14.57 33.938 9.914 1 95.69 559 PRO A CA 1
ATOM 4086 C C . PRO A 1 559 ? 15.273 33.562 8.609 1 95.69 559 PRO A C 1
ATOM 4088 O O . PRO A 1 559 ? 16.125 34.312 8.125 1 95.69 559 PRO A O 1
ATOM 4091 N N . LEU A 1 560 ? 14.828 32.375 8.117 1 93.75 560 LEU A N 1
ATOM 4092 C CA . LEU A 1 560 ? 15.164 32.031 6.738 1 93.75 560 LEU A CA 1
ATOM 4093 C C . LEU A 1 560 ? 14.422 32.938 5.758 1 93.75 560 LEU A C 1
ATOM 4095 O O . LEU A 1 560 ? 13.273 33.312 6.004 1 93.75 560 LEU A O 1
ATOM 4099 N N . PHE A 1 561 ? 15.086 33.438 4.754 1 92.38 561 PHE A N 1
ATOM 4100 C CA . PHE A 1 561 ? 14.398 34.156 3.689 1 92.38 561 PHE A CA 1
ATOM 4101 C C . PHE A 1 561 ? 14.438 33.375 2.387 1 92.38 561 PHE A C 1
ATOM 4103 O O . PHE A 1 561 ? 15.422 32.656 2.107 1 92.38 561 PHE A O 1
ATOM 4110 N N . THR A 1 562 ? 13.367 33.406 1.616 1 86.88 562 THR A N 1
ATOM 4111 C CA . THR A 1 562 ? 13.242 32.594 0.415 1 86.88 562 THR A CA 1
ATOM 4112 C C . THR A 1 562 ? 13.367 33.469 -0.84 1 86.88 562 THR A C 1
ATOM 4114 O O . THR A 1 562 ? 13.5 32.938 -1.947 1 86.88 562 THR A O 1
ATOM 4117 N N . ASP A 1 563 ? 13.344 34.75 -0.691 1 87 563 ASP A N 1
ATOM 4118 C CA . ASP A 1 563 ? 13.469 35.656 -1.823 1 87 563 ASP A CA 1
ATOM 4119 C C . ASP A 1 563 ? 14.656 36.594 -1.645 1 87 563 ASP A C 1
ATOM 4121 O O . ASP A 1 563 ? 15.812 36.188 -1.743 1 87 563 ASP A O 1
ATOM 4125 N N . GLU A 1 564 ? 14.336 37.812 -1.138 1 89 564 GLU A N 1
ATOM 4126 C CA . GLU A 1 564 ? 15.406 38.781 -0.94 1 89 564 GLU A CA 1
ATOM 4127 C C . GLU A 1 564 ? 15.992 38.688 0.468 1 89 564 GLU A C 1
ATOM 4129 O O . GLU A 1 564 ? 15.242 38.562 1.445 1 89 564 GLU A O 1
ATOM 4134 N N . PRO A 1 565 ? 17.312 38.719 0.493 1 93.56 565 PRO A N 1
ATOM 4135 C CA . PRO A 1 565 ? 17.938 38.625 1.81 1 93.56 565 PRO A CA 1
ATOM 4136 C C . PRO A 1 565 ? 17.594 39.844 2.703 1 93.56 565 PRO A C 1
ATOM 4138 O O . PRO A 1 565 ? 17.5 40.969 2.221 1 93.56 565 PRO A O 1
ATOM 4141 N N . PHE A 1 566 ? 17.375 39.625 3.92 1 95.62 566 PHE A N 1
ATOM 4142 C CA . PHE A 1 566 ? 17.234 40.625 4.953 1 95.62 566 PHE A CA 1
ATOM 4143 C C . PHE A 1 566 ? 17.797 40.125 6.281 1 95.62 566 PHE A C 1
ATOM 4145 O O . PHE A 1 566 ? 17.672 38.938 6.598 1 95.62 566 PHE A O 1
ATOM 4152 N N . PHE A 1 567 ? 18.438 41.031 7.012 1 97.31 567 PHE A N 1
ATOM 4153 C CA . PHE A 1 567 ? 19.188 40.594 8.188 1 97.31 567 PHE A CA 1
ATOM 4154 C C . PHE A 1 567 ? 18.844 41.469 9.391 1 97.31 567 PHE A C 1
ATOM 4156 O O . PHE A 1 567 ? 18.641 42.688 9.258 1 97.31 567 PHE A O 1
ATOM 4163 N N . GLY A 1 568 ? 18.75 40.875 10.5 1 96.25 568 GLY A N 1
ATOM 4164 C CA . GLY A 1 568 ? 18.547 41.562 11.758 1 96.25 568 GLY A CA 1
ATOM 4165 C C . GLY A 1 568 ? 19.844 41.812 12.516 1 96.25 568 GLY A C 1
AT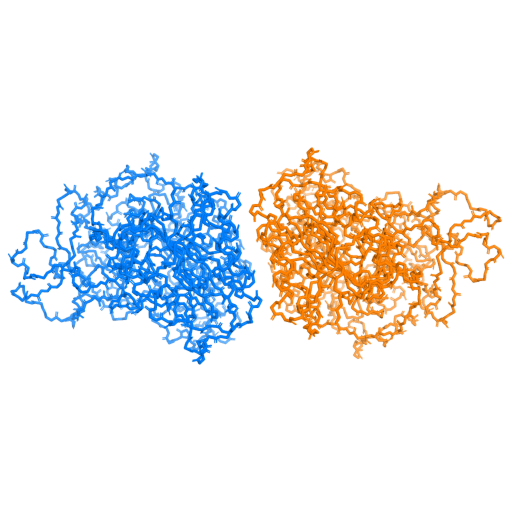OM 4166 O O . GLY A 1 568 ? 20.938 41.594 11.977 1 96.25 568 GLY A O 1
ATOM 4167 N N . GLU A 1 569 ? 19.719 42.25 13.695 1 96.25 569 GLU A N 1
ATOM 4168 C CA . GLU A 1 569 ? 20.859 42.594 14.531 1 96.25 569 GLU A CA 1
ATOM 4169 C C . GLU A 1 569 ? 21.703 41.375 14.859 1 96.25 569 GLU A C 1
ATOM 4171 O O . GLU A 1 569 ? 22.922 41.438 14.945 1 96.25 569 GLU A O 1
ATOM 4176 N N . ARG A 1 570 ? 21.062 40.25 15 1 97.81 570 ARG A N 1
ATOM 4177 C CA . ARG A 1 570 ? 21.766 39.062 15.414 1 97.81 570 ARG A CA 1
ATOM 4178 C C . ARG A 1 570 ? 22.766 38.594 14.352 1 97.81 570 ARG A C 1
ATOM 4180 O O . ARG A 1 570 ? 23.828 38.062 14.68 1 97.81 570 ARG A O 1
ATOM 4187 N N . ALA A 1 571 ? 22.375 38.812 13.102 1 97.81 571 ALA A N 1
ATOM 4188 C CA . ALA A 1 571 ? 23.266 38.438 12.016 1 97.81 571 ALA A CA 1
ATOM 4189 C C . ALA A 1 571 ? 24.594 39.188 12.109 1 97.81 571 ALA A C 1
ATOM 4191 O O . ALA A 1 571 ? 25.609 38.719 11.594 1 97.81 571 ALA A O 1
ATOM 4192 N N . ARG A 1 572 ? 24.578 40.281 12.766 1 96.69 572 ARG A N 1
ATOM 4193 C CA . ARG A 1 572 ? 25.781 41.094 12.906 1 96.69 572 ARG A CA 1
ATOM 4194 C C . ARG A 1 572 ? 26.453 40.875 14.25 1 96.69 572 ARG A C 1
ATOM 4196 O O . ARG A 1 572 ? 27.672 40.719 14.328 1 96.69 572 ARG A O 1
ATOM 4203 N N . THR A 1 573 ? 25.703 40.75 15.281 1 97.62 573 THR A N 1
ATOM 4204 C CA . THR A 1 573 ? 26.25 40.812 16.625 1 97.62 573 THR A CA 1
ATOM 4205 C C . THR A 1 573 ? 26.703 39.406 17.078 1 97.62 573 THR A C 1
ATOM 4207 O O . THR A 1 573 ? 27.719 39.281 17.766 1 97.62 573 THR A O 1
ATOM 4210 N N . VAL A 1 574 ? 25.969 38.375 16.75 1 98.19 574 VAL A N 1
ATOM 4211 C CA . VAL A 1 574 ? 26.234 37.031 17.266 1 98.19 574 VAL A CA 1
ATOM 4212 C C . VAL A 1 574 ? 27.578 36.531 16.734 1 98.19 574 VAL A C 1
ATOM 4214 O O . VAL A 1 574 ? 28.406 36.031 17.5 1 98.19 574 VAL A O 1
ATOM 4217 N N . PRO A 1 575 ? 27.812 36.656 15.414 1 97.38 575 PRO A N 1
ATOM 4218 C CA . PRO A 1 575 ? 29.141 36.25 14.938 1 97.38 575 PRO A CA 1
ATOM 4219 C C . PRO A 1 575 ? 30.266 36.969 15.68 1 97.38 575 PRO A C 1
ATOM 4221 O O . PRO A 1 575 ? 31.234 36.312 16.094 1 97.38 575 PRO A O 1
ATOM 4224 N N . ASP A 1 576 ? 30.109 38.188 15.977 1 96.75 576 ASP A N 1
ATOM 4225 C CA . ASP A 1 576 ? 31.125 38.969 16.688 1 96.75 576 ASP A CA 1
ATOM 4226 C C . ASP A 1 576 ? 31.344 38.406 18.094 1 96.75 576 ASP A C 1
ATOM 4228 O O . ASP A 1 576 ? 32.469 38.25 18.531 1 96.75 576 ASP A O 1
ATOM 4232 N N . GLU A 1 577 ? 30.281 38.25 18.703 1 96.56 577 GLU A N 1
ATOM 4233 C CA . GLU A 1 577 ? 30.328 37.75 20.078 1 96.56 577 GLU A CA 1
ATOM 4234 C C . GLU A 1 577 ? 31 36.375 20.156 1 96.56 577 GLU A C 1
ATOM 4236 O O . GLU A 1 577 ? 31.625 36.031 21.156 1 96.56 577 GLU A O 1
ATOM 4241 N N . MET A 1 578 ? 30.906 35.625 19.125 1 95.81 578 MET A N 1
ATOM 4242 C CA . MET A 1 578 ? 31.438 34.281 19.094 1 95.81 578 MET A CA 1
ATOM 4243 C C . MET A 1 578 ? 32.844 34.25 18.547 1 95.81 578 MET A C 1
ATOM 4245 O O . MET A 1 578 ? 33.469 33.188 18.438 1 95.81 578 MET A O 1
ATOM 4249 N N . GLY A 1 579 ? 33.375 35.438 18.188 1 95.75 579 GLY A N 1
ATOM 4250 C CA . GLY A 1 579 ? 34.75 35.562 17.703 1 95.75 579 GLY A CA 1
ATOM 4251 C C . GLY A 1 579 ? 34.875 35.438 16.203 1 95.75 579 GLY A C 1
ATOM 4252 O O . GLY A 1 579 ? 35.969 35.156 15.68 1 95.75 579 GLY A O 1
ATOM 4253 N N . PHE A 1 580 ? 33.75 35.625 15.477 1 96.62 580 PHE A N 1
ATOM 4254 C CA . PHE A 1 580 ? 33.719 35.594 14.016 1 96.62 580 PHE A CA 1
ATOM 4255 C C . PHE A 1 580 ? 33.281 36.938 13.445 1 96.62 580 PHE A C 1
ATOM 4257 O O . PHE A 1 580 ? 33.156 37.906 14.18 1 96.62 580 PHE A O 1
ATOM 4264 N N . GLU A 1 581 ? 33.188 37.031 12.086 1 97.69 581 GLU A N 1
ATOM 4265 C CA . GLU A 1 581 ? 32.75 38.25 11.414 1 97.69 581 GLU A CA 1
ATOM 4266 C C . GLU A 1 581 ? 31.516 38 10.555 1 97.69 581 GLU A C 1
ATOM 4268 O O . GLU A 1 581 ? 31.422 36.969 9.883 1 97.69 581 GLU A O 1
ATOM 4273 N N . PRO A 1 582 ? 30.578 38.969 10.625 1 97.62 582 PRO A N 1
ATOM 4274 C CA . PRO A 1 582 ? 29.453 38.844 9.703 1 97.62 582 PRO A CA 1
ATOM 4275 C C . PRO A 1 582 ? 29.859 38.938 8.242 1 97.62 582 PRO A C 1
ATOM 4277 O O . PRO A 1 582 ? 30.75 39.719 7.902 1 97.62 582 PRO A O 1
ATOM 4280 N N . ARG A 1 583 ? 29.281 38.125 7.414 1 96.5 583 ARG A N 1
ATOM 4281 C CA . ARG A 1 583 ? 29.438 38.156 5.965 1 96.5 583 ARG A CA 1
ATOM 4282 C C . ARG A 1 583 ? 28.094 38.219 5.258 1 96.5 583 ARG A C 1
ATOM 4284 O O . ARG A 1 583 ? 27.703 37.281 4.574 1 96.5 583 ARG A O 1
ATOM 4291 N N . LEU A 1 584 ? 27.438 39.344 5.32 1 96.94 584 LEU A N 1
ATOM 4292 C CA . LEU A 1 584 ? 26.062 39.469 4.867 1 96.94 584 LEU A CA 1
ATOM 4293 C C . LEU A 1 584 ? 26 39.562 3.346 1 96.94 584 LEU A C 1
ATOM 4295 O O . LEU A 1 584 ? 24.922 39.438 2.758 1 96.94 584 LEU A O 1
ATOM 4299 N N . GLU A 1 585 ? 27.172 39.688 2.693 1 94.44 585 GLU A N 1
ATOM 4300 C CA . GLU A 1 585 ? 27.25 39.812 1.24 1 94.44 585 GLU A CA 1
ATOM 4301 C C . GLU A 1 585 ? 27.375 38.438 0.589 1 94.44 585 GLU A C 1
ATOM 4303 O O . GLU A 1 585 ? 27.406 38.312 -0.638 1 94.44 585 GLU A O 1
ATOM 4308 N N . ARG A 1 586 ? 27.391 37.406 1.389 1 92.06 586 ARG A N 1
ATOM 4309 C CA . ARG A 1 586 ? 27.5 36.062 0.858 1 92.06 586 ARG A CA 1
ATOM 4310 C C . ARG A 1 586 ? 26.312 35.719 -0.024 1 92.06 586 ARG A C 1
ATOM 4312 O O . ARG A 1 586 ? 25.234 36.312 0.115 1 92.06 586 ARG A O 1
ATOM 4319 N N . PRO A 1 587 ? 26.594 34.781 -0.919 1 88.94 587 PRO A N 1
ATOM 4320 C CA . PRO A 1 587 ? 25.469 34.344 -1.755 1 88.94 587 PRO A CA 1
ATOM 4321 C C . PRO A 1 587 ? 24.312 33.781 -0.938 1 88.94 587 PRO A C 1
ATOM 4323 O O . PRO A 1 587 ? 24.469 33.469 0.247 1 88.94 587 PRO A O 1
ATOM 4326 N N . PHE A 1 588 ? 23.188 33.656 -1.622 1 91.31 588 PHE A N 1
ATOM 4327 C CA . PHE A 1 588 ? 21.969 33.125 -1.036 1 91.31 588 PHE A CA 1
ATOM 4328 C C . PHE A 1 588 ? 22.25 31.766 -0.366 1 91.31 588 PHE A C 1
ATOM 4330 O O . PHE A 1 588 ? 23.016 30.953 -0.887 1 91.31 588 PHE A O 1
ATOM 4337 N N . HIS A 1 589 ? 21.719 31.531 0.792 1 91.56 589 HIS A N 1
ATOM 4338 C CA . HIS A 1 589 ? 21.953 30.297 1.552 1 91.56 589 HIS A CA 1
ATOM 4339 C C . HIS A 1 589 ? 21.422 29.078 0.801 1 91.56 589 HIS A C 1
ATOM 4341 O O . HIS A 1 589 ? 20.484 29.203 0.001 1 91.56 589 HIS A O 1
ATOM 4347 N N . PRO A 1 590 ? 21.891 27.891 1.054 1 89.62 590 PRO A N 1
ATOM 4348 C CA . PRO A 1 590 ? 21.5 26.672 0.332 1 89.62 590 PRO A CA 1
ATOM 4349 C C . PRO A 1 590 ? 20.359 25.922 1.018 1 89.62 590 PRO A C 1
ATOM 4351 O O . PRO A 1 590 ? 20.016 24.812 0.615 1 89.62 590 PRO A O 1
ATOM 4354 N N . TYR A 1 591 ? 19.844 26.469 2.1 1 89.25 591 TYR A N 1
ATOM 4355 C CA . TYR A 1 591 ? 18.844 25.766 2.883 1 89.25 591 TYR A CA 1
ATOM 4356 C C . TYR A 1 591 ? 17.453 25.938 2.264 1 89.25 591 TYR A C 1
ATOM 4358 O O . TYR A 1 591 ? 17.156 26.984 1.675 1 89.25 591 TYR A O 1
ATOM 4366 N N . PRO A 1 592 ? 16.641 24.859 2.391 1 80.94 592 PRO A N 1
ATOM 4367 C CA . PRO A 1 592 ? 15.297 24.922 1.819 1 80.94 592 PRO A CA 1
ATOM 4368 C C . PRO A 1 592 ? 14.359 25.797 2.643 1 80.94 592 PRO A C 1
ATOM 4370 O O . PRO A 1 592 ? 14.555 25.969 3.85 1 80.94 592 PRO A O 1
ATOM 4373 N N . MET B 1 1 ? -42.375 -13.32 -14.469 1 77.5 1 MET B N 1
ATOM 4374 C CA . MET B 1 1 ? -41.375 -14.242 -13.961 1 77.5 1 MET B CA 1
ATOM 4375 C C . MET B 1 1 ? -41.469 -14.375 -12.445 1 77.5 1 MET B C 1
ATOM 4377 O O . MET B 1 1 ? -41.812 -13.406 -11.75 1 77.5 1 MET B O 1
ATOM 4381 N N . GLN B 1 2 ? -41.375 -15.68 -11.867 1 90.44 2 GLN B N 1
ATOM 4382 C CA . GLN B 1 2 ? -41.469 -15.922 -10.43 1 90.44 2 GLN B CA 1
ATOM 4383 C C . GLN B 1 2 ? -40.094 -16.359 -9.875 1 90.44 2 GLN B C 1
ATOM 4385 O O . GLN B 1 2 ? -39.438 -17.203 -10.461 1 90.44 2 GLN B O 1
ATOM 4390 N N . VAL B 1 3 ? -39.719 -15.664 -8.836 1 96.62 3 VAL B N 1
ATOM 4391 C CA . VAL B 1 3 ? -38.5 -16.016 -8.117 1 96.62 3 VAL B CA 1
ATOM 4392 C C . VAL B 1 3 ? -38.844 -16.922 -6.945 1 96.62 3 VAL B C 1
ATOM 4394 O O . VAL B 1 3 ? -39.75 -16.641 -6.176 1 96.62 3 VAL B O 1
ATOM 4397 N N . HIS B 1 4 ? -38.156 -18.094 -6.844 1 98.19 4 HIS B N 1
ATOM 4398 C CA . HIS B 1 4 ? -38.375 -19 -5.719 1 98.19 4 HIS B CA 1
ATOM 4399 C C . HIS B 1 4 ? -37.5 -18.578 -4.523 1 98.19 4 HIS B C 1
ATOM 4401 O O . HIS B 1 4 ? -36.281 -18.438 -4.645 1 98.19 4 HIS B O 1
ATOM 4407 N N . VAL B 1 5 ? -38.094 -18.344 -3.406 1 98.31 5 VAL B N 1
ATOM 4408 C CA . VAL B 1 5 ? -37.406 -17.922 -2.205 1 98.31 5 VAL B CA 1
ATOM 4409 C C . VAL B 1 5 ? -37.531 -19 -1.128 1 98.31 5 VAL B C 1
ATOM 4411 O O . VAL B 1 5 ? -38.625 -19.438 -0.809 1 98.31 5 VAL B O 1
ATOM 4414 N N . VAL B 1 6 ? -36.406 -19.453 -0.674 1 98.31 6 VAL B N 1
ATOM 4415 C CA . VAL B 1 6 ? -36.312 -20.375 0.451 1 98.31 6 VAL B CA 1
ATOM 4416 C C . VAL B 1 6 ? -35.75 -19.641 1.675 1 98.31 6 VAL B C 1
ATOM 4418 O O . VAL B 1 6 ? -34.625 -19.172 1.671 1 98.31 6 VAL B O 1
ATOM 4421 N N . GLY B 1 7 ? -36.469 -19.609 2.721 1 96.81 7 GLY B N 1
ATOM 4422 C CA . GLY B 1 7 ? -36 -18.953 3.924 1 96.81 7 GLY B CA 1
ATOM 4423 C C . GLY B 1 7 ? -37.062 -18.141 4.621 1 96.81 7 GLY B C 1
ATOM 4424 O O . GLY B 1 7 ? -38.188 -18.031 4.129 1 96.81 7 GLY B O 1
ATOM 4425 N N . ASP B 1 8 ? -36.719 -17.547 5.777 1 95.19 8 ASP B N 1
ATOM 4426 C CA . ASP B 1 8 ? -37.688 -16.859 6.629 1 95.19 8 ASP B CA 1
ATOM 4427 C C . ASP B 1 8 ? -37.344 -15.383 6.766 1 95.19 8 ASP B C 1
ATOM 4429 O O . ASP B 1 8 ? -36.406 -14.898 6.133 1 95.19 8 ASP B O 1
ATOM 4433 N N . ASP B 1 9 ? -38.219 -14.703 7.449 1 95 9 ASP B N 1
ATOM 4434 C CA . ASP B 1 9 ? -37.969 -13.305 7.777 1 95 9 ASP B CA 1
ATOM 4435 C C . ASP B 1 9 ? -36.781 -13.164 8.727 1 95 9 ASP B C 1
ATOM 4437 O O . ASP B 1 9 ? -36.5 -14.062 9.523 1 95 9 ASP B O 1
ATOM 4441 N N . PRO B 1 10 ? -36.094 -12.086 8.656 1 96.38 10 PRO B N 1
ATOM 4442 C CA . PRO B 1 10 ? -36.438 -10.883 7.91 1 96.38 10 PRO B CA 1
ATOM 4443 C C . PRO B 1 10 ? -35.875 -10.875 6.492 1 96.38 10 PRO B C 1
ATOM 4445 O O . PRO B 1 10 ? -36.156 -9.961 5.715 1 96.38 10 PRO B O 1
ATOM 4448 N N . VAL B 1 11 ? -35.031 -11.844 6.07 1 97.62 11 VAL B N 1
ATOM 4449 C CA . VAL B 1 11 ? -34.406 -11.875 4.758 1 97.62 11 VAL B CA 1
ATOM 4450 C C . VAL B 1 11 ? -35.469 -11.953 3.67 1 97.62 11 VAL B C 1
ATOM 4452 O O . VAL B 1 11 ? -35.469 -11.148 2.732 1 97.62 11 VAL B O 1
ATOM 4455 N N . ARG B 1 12 ? -36.406 -12.836 3.846 1 97.38 12 ARG B N 1
ATOM 4456 C CA . ARG B 1 12 ? -37.469 -13.023 2.855 1 97.38 12 ARG B CA 1
ATOM 4457 C C . ARG B 1 12 ? -38.25 -11.734 2.631 1 97.38 12 ARG B C 1
ATOM 4459 O O . ARG B 1 12 ? -38.469 -11.344 1.487 1 97.38 12 ARG B O 1
ATOM 4466 N N . GLU B 1 13 ? -38.594 -11.141 3.721 1 96.56 13 GLU B N 1
ATOM 4467 C CA . GLU B 1 13 ? -39.375 -9.906 3.641 1 96.56 13 GLU B CA 1
ATOM 4468 C C . GLU B 1 13 ? -38.656 -8.844 2.832 1 96.56 13 GLU B C 1
ATOM 4470 O O . GLU B 1 13 ? -39.25 -8.164 1.999 1 96.56 13 GLU B O 1
ATOM 4475 N N . ALA B 1 14 ? -37.406 -8.695 3.119 1 96.06 14 ALA B N 1
ATOM 4476 C CA . ALA B 1 14 ? -36.594 -7.707 2.422 1 96.06 14 ALA B CA 1
ATOM 4477 C C . ALA B 1 14 ? -36.469 -8.031 0.936 1 96.06 14 ALA B C 1
ATOM 4479 O O . ALA B 1 14 ? -36.594 -7.145 0.089 1 96.06 14 ALA B O 1
ATOM 4480 N N . VAL B 1 15 ? -36.281 -9.297 0.561 1 97.38 15 VAL B N 1
ATOM 4481 C CA . VAL B 1 15 ? -36.156 -9.734 -0.825 1 97.38 15 VAL B CA 1
ATOM 4482 C C . VAL B 1 15 ? -37.5 -9.508 -1.556 1 97.38 15 VAL B C 1
ATOM 4484 O O . VAL B 1 15 ? -37.5 -8.992 -2.676 1 97.38 15 VAL B O 1
ATOM 4487 N N . VAL B 1 16 ? -38.594 -9.844 -0.927 1 96.62 16 VAL B N 1
ATOM 4488 C CA . VAL B 1 16 ? -39.938 -9.664 -1.508 1 96.62 16 VAL B CA 1
ATOM 4489 C C . VAL B 1 16 ? -40.156 -8.188 -1.817 1 96.62 16 VAL B C 1
ATOM 4491 O O . VAL B 1 16 ? -40.656 -7.844 -2.893 1 96.62 16 VAL B O 1
ATOM 4494 N N . ALA B 1 17 ? -39.812 -7.363 -0.887 1 95 17 ALA B N 1
ATOM 4495 C CA . ALA B 1 17 ? -40 -5.926 -1.07 1 95 17 ALA B CA 1
ATOM 4496 C C . ALA B 1 17 ? -39.219 -5.418 -2.266 1 95 17 ALA B C 1
ATOM 4498 O O . ALA B 1 17 ? -39.719 -4.664 -3.094 1 95 17 ALA B O 1
ATOM 4499 N N . ALA B 1 18 ? -37.969 -5.797 -2.365 1 95.38 18 ALA B N 1
ATOM 4500 C CA . ALA B 1 18 ? -37.094 -5.352 -3.447 1 95.38 18 ALA B CA 1
ATOM 4501 C C . ALA B 1 18 ? -37.625 -5.82 -4.801 1 95.38 18 ALA B C 1
ATOM 4503 O O . ALA B 1 18 ? -37.656 -5.047 -5.762 1 95.38 18 ALA B O 1
ATOM 4504 N N . LEU B 1 19 ? -38 -7.082 -4.891 1 96.12 19 LEU B N 1
ATOM 4505 C CA . LEU B 1 19 ? -38.469 -7.641 -6.145 1 96.12 19 LEU B CA 1
ATOM 4506 C C . LEU B 1 19 ? -39.844 -7.055 -6.5 1 96.12 19 LEU B C 1
ATOM 4508 O O . LEU B 1 19 ? -40.156 -6.871 -7.676 1 96.12 19 LEU B O 1
ATOM 4512 N N . GLY B 1 20 ? -40.625 -6.762 -5.508 1 94.69 20 GLY B N 1
ATOM 4513 C CA . GLY B 1 20 ? -41.906 -6.098 -5.719 1 94.69 20 GLY B CA 1
ATOM 4514 C C . GLY B 1 20 ? -41.75 -4.742 -6.383 1 94.69 20 GLY B C 1
ATOM 4515 O O . GLY B 1 20 ? -42.625 -4.34 -7.168 1 94.69 20 GLY B O 1
ATOM 4516 N N . ASP B 1 21 ? -40.719 -4.082 -6.102 1 92.69 21 ASP B N 1
ATOM 4517 C CA . ASP B 1 21 ? -40.469 -2.764 -6.668 1 92.69 21 ASP B CA 1
ATOM 4518 C C . ASP B 1 21 ? -40.344 -2.832 -8.188 1 92.69 21 ASP B C 1
ATOM 4520 O O . ASP B 1 21 ? -40.5 -1.822 -8.875 1 92.69 21 ASP B O 1
ATOM 4524 N N . VAL B 1 22 ? -40.031 -4.008 -8.719 1 93.56 22 VAL B N 1
ATOM 4525 C CA . VAL B 1 22 ? -39.875 -4.141 -10.164 1 93.56 22 VAL B CA 1
ATOM 4526 C C . VAL B 1 22 ? -40.906 -5.117 -10.711 1 93.56 22 VAL B C 1
ATOM 4528 O O . VAL B 1 22 ? -40.688 -5.75 -11.75 1 93.56 22 VAL B O 1
ATOM 4531 N N . ASP B 1 23 ? -41.906 -5.395 -10.016 1 93.81 23 ASP B N 1
ATOM 4532 C CA . ASP B 1 23 ? -43.062 -6.16 -10.422 1 93.81 23 ASP B CA 1
ATOM 4533 C C . ASP B 1 23 ? -42.719 -7.625 -10.664 1 93.81 23 ASP B C 1
ATOM 4535 O O . ASP B 1 23 ? -43.188 -8.227 -11.633 1 93.81 23 ASP B O 1
ATOM 4539 N N . ILE B 1 24 ? -41.875 -8.141 -9.828 1 95.19 24 ILE B N 1
ATOM 4540 C CA . ILE B 1 24 ? -41.531 -9.562 -9.867 1 95.19 24 ILE B CA 1
ATOM 4541 C C . ILE B 1 24 ? -42.156 -10.266 -8.672 1 95.19 24 ILE B C 1
ATOM 4543 O O . ILE B 1 24 ? -42 -9.82 -7.527 1 95.19 24 ILE B O 1
ATOM 4547 N N . ASP B 1 25 ? -42.781 -11.344 -8.938 1 94.06 25 ASP B N 1
ATOM 4548 C CA . ASP B 1 25 ? -43.438 -12.117 -7.887 1 94.06 25 ASP B CA 1
ATOM 4549 C C . ASP B 1 25 ? -42.469 -13.133 -7.273 1 94.06 25 ASP B C 1
ATOM 4551 O O . ASP B 1 25 ? -41.5 -13.57 -7.922 1 94.06 25 ASP B O 1
ATOM 4555 N N . VAL B 1 26 ? -42.781 -13.438 -6 1 95.88 26 VAL B N 1
ATOM 4556 C CA . VAL B 1 26 ? -41.969 -14.406 -5.262 1 95.88 26 VAL B CA 1
ATOM 4557 C C . VAL B 1 26 ? -42.844 -15.594 -4.855 1 95.88 26 VAL B C 1
ATOM 4559 O O . VAL B 1 26 ? -44 -15.422 -4.516 1 95.88 26 VAL B O 1
ATOM 4562 N N . ALA B 1 27 ? -42.312 -16.781 -4.957 1 96.12 27 ALA B N 1
ATOM 4563 C CA . ALA B 1 27 ? -42.969 -17.984 -4.457 1 96.12 27 ALA B CA 1
ATOM 4564 C C . ALA B 1 27 ? -42.125 -18.641 -3.352 1 96.12 27 ALA B C 1
ATOM 4566 O O . ALA B 1 27 ? -40.938 -18.844 -3.518 1 96.12 27 ALA B O 1
ATOM 4567 N N . ASP B 1 28 ? -42.812 -18.906 -2.248 1 96.56 28 ASP B N 1
ATOM 4568 C CA . ASP B 1 28 ? -42.156 -19.719 -1.233 1 96.56 28 ASP B CA 1
ATOM 4569 C C . ASP B 1 28 ? -41.844 -21.109 -1.767 1 96.56 28 ASP B C 1
ATOM 4571 O O . ASP B 1 28 ? -42.656 -21.719 -2.471 1 96.56 28 ASP B O 1
ATOM 4575 N N . ALA B 1 29 ? -40.688 -21.516 -1.4 1 97.56 29 ALA B N 1
ATOM 4576 C CA . ALA B 1 29 ? -40.25 -22.781 -1.975 1 97.56 29 ALA B CA 1
ATOM 4577 C C . ALA B 1 29 ? -39.375 -23.562 -0.993 1 97.56 29 ALA B C 1
ATOM 4579 O O . ALA B 1 29 ? -38.938 -23.031 0.033 1 97.56 29 ALA B O 1
ATOM 4580 N N . GLU B 1 30 ? -39.281 -24.859 -1.223 1 97.62 30 GLU B N 1
ATOM 4581 C CA . GLU B 1 30 ? -38.25 -25.688 -0.62 1 97.62 30 GLU B CA 1
ATOM 4582 C C . GLU B 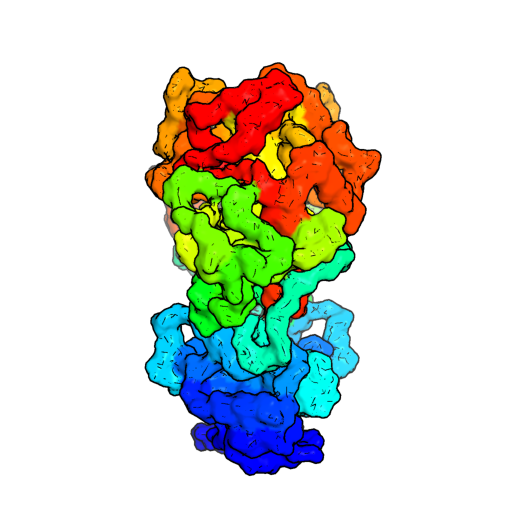1 30 ? -37 -25.766 -1.507 1 97.62 30 GLU B C 1
ATOM 4584 O O . GLU B 1 30 ? -37.062 -25.5 -2.709 1 97.62 30 GLU B O 1
ATOM 4589 N N . PRO B 1 31 ? -35.906 -26.078 -0.86 1 98.12 31 PRO B N 1
ATOM 4590 C CA . PRO B 1 31 ? -34.656 -26.094 -1.639 1 98.12 31 PRO B CA 1
ATOM 4591 C C . PRO B 1 31 ? -34.781 -26.938 -2.904 1 98.12 31 PRO B C 1
ATOM 4593 O O . PRO B 1 31 ? -34.281 -26.547 -3.963 1 98.12 31 PRO B O 1
ATOM 4596 N N . ALA B 1 32 ? -35.406 -28.047 -2.918 1 97.94 32 ALA B N 1
ATOM 4597 C CA . ALA B 1 32 ? -35.5 -28.969 -4.043 1 97.94 32 ALA B CA 1
ATOM 4598 C C . ALA B 1 32 ? -36.219 -28.312 -5.223 1 97.94 32 ALA B C 1
ATOM 4600 O O . ALA B 1 32 ? -36 -28.688 -6.375 1 97.94 32 ALA B O 1
ATOM 4601 N N . ALA B 1 33 ? -37 -27.344 -4.973 1 97.88 33 ALA B N 1
ATOM 4602 C CA . ALA B 1 33 ? -37.812 -26.672 -5.996 1 97.88 33 ALA B CA 1
ATOM 4603 C C . ALA B 1 33 ? -36.938 -25.844 -6.922 1 97.88 33 ALA B C 1
ATOM 4605 O O . ALA B 1 33 ? -37.344 -25.438 -8 1 97.88 33 ALA B O 1
ATOM 4606 N N . LEU B 1 34 ? -35.719 -25.641 -6.535 1 98.06 34 LEU B N 1
ATOM 4607 C CA . LEU B 1 34 ? -34.812 -24.828 -7.355 1 98.06 34 LEU B CA 1
ATOM 4608 C C . LEU B 1 34 ? -34.5 -25.531 -8.672 1 98.06 34 LEU B C 1
ATOM 4610 O O . LEU B 1 34 ? -34.125 -24.891 -9.656 1 98.06 34 LEU B O 1
ATOM 4614 N N . THR B 1 35 ? -34.688 -26.844 -8.727 1 98 35 THR B N 1
ATOM 4615 C CA . THR B 1 35 ? -34.438 -27.594 -9.953 1 98 35 THR B CA 1
ATOM 4616 C C . THR B 1 35 ? -35.25 -27.016 -11.117 1 98 35 THR B C 1
ATOM 4618 O O . THR B 1 35 ? -34.781 -26.984 -12.25 1 98 35 THR B O 1
ATOM 4621 N N . ASP B 1 36 ? -36.469 -26.516 -10.82 1 96.38 36 ASP B N 1
ATOM 4622 C CA . ASP B 1 36 ? -37.344 -26.078 -11.883 1 96.38 36 ASP B CA 1
ATOM 4623 C C . ASP B 1 36 ? -37.562 -24.562 -11.844 1 96.38 36 ASP B C 1
ATOM 4625 O O . ASP B 1 36 ? -38.344 -24.016 -12.617 1 96.38 36 ASP B O 1
ATOM 4629 N N . ALA B 1 37 ? -36.875 -23.953 -10.977 1 97.06 37 ALA B N 1
ATOM 4630 C CA . ALA B 1 37 ? -37.031 -22.5 -10.812 1 97.06 37 ALA B CA 1
ATOM 4631 C C . ALA B 1 37 ? -36.281 -21.734 -11.883 1 97.06 37 ALA B C 1
ATOM 4633 O O . ALA B 1 37 ? -35.281 -22.219 -12.406 1 97.06 37 ALA B O 1
ATOM 4634 N N . ARG B 1 38 ? -36.781 -20.578 -12.266 1 95.31 38 ARG B N 1
ATOM 4635 C CA . ARG B 1 38 ? -36.062 -19.672 -13.156 1 95.31 38 ARG B CA 1
ATOM 4636 C C . ARG B 1 38 ? -34.938 -18.953 -12.414 1 95.31 38 ARG B C 1
ATOM 4638 O O . ARG B 1 38 ? -33.906 -18.625 -13 1 95.31 38 ARG B O 1
ATOM 4645 N N . PHE B 1 39 ? -35.188 -18.641 -11.188 1 97.06 39 PHE B N 1
ATOM 4646 C CA . PHE B 1 39 ? -34.25 -17.984 -10.297 1 97.06 39 PHE B CA 1
ATOM 4647 C C . PHE B 1 39 ? -34.594 -18.266 -8.836 1 97.06 39 PHE B C 1
ATOM 4649 O O . PHE B 1 39 ? -35.75 -18.391 -8.484 1 97.06 39 PHE B O 1
ATOM 4656 N N . GLY B 1 40 ? -33.531 -18.391 -7.969 1 98.25 40 GLY B N 1
ATOM 4657 C CA . GLY B 1 40 ? -33.812 -18.719 -6.574 1 98.25 40 GLY B CA 1
ATOM 4658 C C . GLY B 1 40 ? -33.062 -17.812 -5.609 1 98.25 40 GLY B C 1
ATOM 4659 O O . GLY B 1 40 ? -32 -17.25 -5.949 1 98.25 40 GLY B O 1
ATOM 4660 N N . VAL B 1 41 ? -33.594 -17.562 -4.457 1 98.75 41 VAL B N 1
ATOM 4661 C CA . VAL B 1 41 ? -32.938 -16.969 -3.299 1 98.75 41 VAL B CA 1
ATOM 4662 C C . VAL B 1 41 ? -33.094 -17.891 -2.09 1 98.75 41 VAL B C 1
ATOM 4664 O O . VAL B 1 41 ? -34.188 -18.281 -1.729 1 98.75 41 VAL B O 1
ATOM 4667 N N . VAL B 1 42 ? -32 -18.266 -1.521 1 98.88 42 VAL B N 1
ATOM 4668 C CA . VAL B 1 42 ? -32 -19.188 -0.389 1 98.88 42 VAL B CA 1
ATOM 4669 C C . VAL B 1 42 ? -31.312 -18.531 0.81 1 98.88 42 VAL B C 1
ATOM 4671 O O . VAL B 1 42 ? -30.172 -18.094 0.707 1 98.88 42 VAL B O 1
ATOM 4674 N N . SER B 1 43 ? -32 -18.469 1.907 1 98.56 43 SER B N 1
ATOM 4675 C CA . SER B 1 43 ? -31.422 -17.891 3.113 1 98.56 43 SER B CA 1
ATOM 4676 C C . SER B 1 43 ? -31.453 -18.891 4.273 1 98.56 43 SER B C 1
ATOM 4678 O O . SER B 1 43 ? -32.344 -19.734 4.355 1 98.56 43 SER B O 1
ATOM 4680 N N . GLY B 1 44 ? -30.5 -18.828 5.086 1 98 44 GLY B N 1
ATOM 4681 C CA . GLY B 1 44 ? -30.344 -19.625 6.285 1 98 44 GLY B CA 1
ATOM 4682 C C . GLY B 1 44 ? -29.125 -19.25 7.098 1 98 44 GLY B C 1
ATOM 4683 O O . GLY B 1 44 ? -28.391 -18.328 6.734 1 98 44 GLY B O 1
ATOM 4684 N N . VAL B 1 45 ? -28.969 -19.938 8.227 1 97.69 45 VAL B N 1
ATOM 4685 C CA . VAL B 1 45 ? -27.766 -19.703 9.016 1 97.69 45 VAL B CA 1
ATOM 4686 C C . VAL B 1 45 ? -26.594 -20.453 8.391 1 97.69 45 VAL B C 1
ATOM 4688 O O . VAL B 1 45 ? -26.766 -21.5 7.762 1 97.69 45 VAL B O 1
ATOM 4691 N N . ALA B 1 46 ? -25.438 -19.891 8.516 1 97.81 46 ALA B N 1
ATOM 4692 C CA . ALA B 1 46 ? -24.234 -20.547 7.984 1 97.81 46 ALA B CA 1
ATOM 4693 C C . ALA B 1 46 ? -24.078 -21.953 8.555 1 97.81 46 ALA B C 1
ATOM 4695 O O . ALA B 1 46 ? -24.203 -22.156 9.766 1 97.81 46 ALA B O 1
ATOM 4696 N N . GLY B 1 47 ? -23.828 -22.859 7.727 1 96.5 47 GLY B N 1
ATOM 4697 C CA . GLY B 1 47 ? -23.656 -24.234 8.141 1 96.5 47 GLY B CA 1
ATOM 4698 C C . GLY B 1 47 ? -24.906 -25.078 7.945 1 96.5 47 GLY B C 1
ATOM 4699 O O . GLY B 1 47 ? -24.859 -26.312 8.07 1 96.5 47 GLY B O 1
ATOM 4700 N N . SER B 1 48 ? -25.984 -24.438 7.688 1 96.75 48 SER B N 1
ATOM 4701 C CA . SER B 1 48 ? -27.234 -25.156 7.449 1 96.75 48 SER B CA 1
ATOM 4702 C C . SER B 1 48 ? -27.156 -26.016 6.191 1 96.75 48 SER B C 1
ATOM 4704 O O . SER B 1 48 ? -26.562 -25.594 5.188 1 96.75 48 SER B O 1
ATOM 4706 N N . ASP B 1 49 ? -27.781 -27.156 6.168 1 97.06 49 ASP B N 1
ATOM 4707 C CA . ASP B 1 49 ? -27.766 -28.062 5.031 1 97.06 49 ASP B CA 1
ATOM 4708 C C . ASP B 1 49 ? -28.641 -27.547 3.893 1 97.06 49 ASP B C 1
ATOM 4710 O O . ASP B 1 49 ? -28.609 -28.094 2.789 1 97.06 49 ASP B O 1
ATOM 4714 N N . VAL B 1 50 ? -29.422 -26.469 4.168 1 98.38 50 VAL B N 1
ATOM 4715 C CA . VAL B 1 50 ? -30.312 -25.906 3.164 1 98.38 50 VAL B CA 1
ATOM 4716 C C . VAL B 1 50 ? -29.516 -25.484 1.934 1 98.38 50 VAL B C 1
ATOM 4718 O O . VAL B 1 50 ? -29.984 -25.594 0.804 1 98.38 50 VAL B O 1
ATOM 4721 N N . PHE B 1 51 ? -28.375 -25.062 2.123 1 98.56 51 PHE B N 1
ATOM 4722 C CA . PHE B 1 51 ? -27.562 -24.547 1.023 1 98.56 51 PHE B CA 1
ATOM 4723 C C . PHE B 1 51 ? -27.031 -25.688 0.157 1 98.56 51 PHE B C 1
ATOM 4725 O O . PHE B 1 51 ? -26.984 -25.562 -1.068 1 98.56 51 PHE B O 1
ATOM 4732 N N . GLU B 1 52 ? -26.594 -26.75 0.793 1 97.88 52 GLU B N 1
ATOM 4733 C CA . GLU B 1 52 ? -26.172 -27.922 0.032 1 97.88 52 GLU B CA 1
ATOM 4734 C C . GLU B 1 52 ? -27.312 -28.484 -0.817 1 97.88 52 GLU B C 1
ATOM 4736 O O . GLU B 1 52 ? -27.125 -28.812 -1.986 1 97.88 52 GLU B O 1
ATOM 4741 N N . ARG B 1 53 ? -28.484 -28.578 -0.19 1 98.38 53 ARG B N 1
ATOM 4742 C CA . ARG B 1 53 ? -29.672 -29.062 -0.898 1 98.38 53 ARG B CA 1
ATOM 4743 C C . ARG B 1 53 ? -30.016 -28.141 -2.062 1 98.38 53 ARG B C 1
ATOM 4745 O O . ARG B 1 53 ? -30.344 -28.625 -3.154 1 98.38 53 ARG B O 1
ATOM 4752 N N . ALA B 1 54 ? -29.969 -26.875 -1.815 1 98.62 54 ALA B N 1
ATOM 4753 C CA . ALA B 1 54 ? -30.25 -25.891 -2.857 1 98.62 54 ALA B CA 1
ATOM 4754 C C . ALA B 1 54 ? -29.234 -25.984 -3.992 1 98.62 54 ALA B C 1
ATOM 4756 O O . ALA B 1 54 ? -29.594 -25.906 -5.168 1 98.62 54 ALA B O 1
ATOM 4757 N N . ASN B 1 55 ? -28 -26.109 -3.621 1 98.44 55 ASN B N 1
ATOM 4758 C CA . ASN B 1 55 ? -26.938 -26.219 -4.613 1 98.44 55 ASN B CA 1
ATOM 4759 C C . ASN B 1 55 ? -27.141 -27.422 -5.531 1 98.44 55 ASN B C 1
ATOM 4761 O O . ASN B 1 55 ? -27.031 -27.312 -6.754 1 98.44 55 ASN B O 1
ATOM 4765 N N . ASP B 1 56 ? -27.453 -28.547 -4.965 1 97.88 56 ASP B N 1
ATOM 4766 C CA . ASP B 1 56 ? -27.719 -29.75 -5.742 1 97.88 56 ASP B CA 1
ATOM 4767 C C . ASP B 1 56 ? -28.875 -29.547 -6.703 1 97.88 56 ASP B C 1
ATOM 4769 O O . ASP B 1 56 ? -28.781 -29.891 -7.883 1 97.88 56 ASP B O 1
ATOM 4773 N N . ALA B 1 57 ? -29.922 -29.016 -6.188 1 98.5 57 ALA B N 1
ATOM 4774 C CA . ALA B 1 57 ? -31.109 -28.766 -7 1 98.5 57 ALA B CA 1
ATOM 4775 C C . ALA B 1 57 ? -30.812 -27.781 -8.125 1 98.5 57 ALA B C 1
ATOM 4777 O O . ALA B 1 57 ? -31.219 -28 -9.273 1 98.5 57 ALA B O 1
ATOM 4778 N N . ALA B 1 58 ? -30.188 -26.672 -7.754 1 98.06 58 ALA B N 1
ATOM 4779 C CA . ALA B 1 58 ? -29.859 -25.641 -8.727 1 98.06 58 ALA B CA 1
ATOM 4780 C C . ALA B 1 58 ? -28.969 -26.172 -9.836 1 98.06 58 ALA B C 1
ATOM 4782 O O . ALA B 1 58 ? -29.125 -25.828 -11.008 1 98.06 58 ALA B O 1
ATOM 4783 N N . ARG B 1 59 ? -27.953 -26.969 -9.484 1 96.69 59 ARG B N 1
ATOM 4784 C CA . ARG B 1 59 ? -27.078 -27.578 -10.477 1 96.69 59 ARG B CA 1
ATOM 4785 C C . ARG B 1 59 ? -27.859 -28.484 -11.414 1 96.69 59 ARG B C 1
ATOM 4787 O O . ARG B 1 59 ? -27.656 -28.469 -12.633 1 96.69 59 ARG B O 1
ATOM 4794 N N . ALA B 1 60 ? -28.75 -29.266 -10.844 1 96.5 60 ALA B N 1
ATOM 4795 C CA . ALA B 1 60 ? -29.562 -30.188 -11.641 1 96.5 60 ALA B CA 1
ATOM 4796 C C . ALA B 1 60 ? -30.438 -29.406 -12.633 1 96.5 60 ALA B C 1
ATOM 4798 O O . ALA B 1 60 ? -30.625 -29.844 -13.766 1 96.5 60 ALA B O 1
ATOM 4799 N N . GLY B 1 61 ? -30.938 -28.312 -12.258 1 96.44 61 GLY B N 1
ATOM 4800 C CA . GLY B 1 61 ? -31.859 -27.531 -13.078 1 96.44 61 GLY B CA 1
ATOM 4801 C C . GLY B 1 61 ? -31.188 -26.406 -13.828 1 96.44 61 GLY B C 1
ATOM 4802 O O . GLY B 1 61 ? -31.844 -25.672 -14.562 1 96.44 61 GLY B O 1
ATOM 4803 N N . SER B 1 62 ? -29.859 -26.203 -13.656 1 95.62 62 SER B N 1
ATOM 4804 C CA . SER B 1 62 ? -29.125 -25.062 -14.203 1 95.62 62 SER B CA 1
ATOM 4805 C C . SER B 1 62 ? -29.781 -23.75 -13.789 1 95.62 62 SER B C 1
ATOM 4807 O O . SER B 1 62 ? -29.953 -22.844 -14.617 1 95.62 62 SER B O 1
ATOM 4809 N N . THR B 1 63 ? -30.188 -23.641 -12.547 1 97 63 THR B N 1
ATOM 4810 C CA . THR B 1 63 ? -30.906 -22.5 -12.023 1 97 63 THR B CA 1
ATOM 4811 C C . THR B 1 63 ? -29.969 -21.516 -11.344 1 97 63 THR B C 1
ATOM 4813 O O . THR B 1 63 ? -29.297 -21.859 -10.367 1 97 63 THR B O 1
ATOM 4816 N N . PRO B 1 64 ? -29.875 -20.266 -11.828 1 97.38 64 PRO B N 1
ATOM 4817 C CA . PRO B 1 64 ? -29.125 -19.25 -11.07 1 97.38 64 PRO B CA 1
ATOM 4818 C C . PRO B 1 64 ? -29.797 -18.906 -9.742 1 97.38 64 PRO B C 1
ATOM 4820 O O . PRO B 1 64 ? -31.016 -18.906 -9.641 1 97.38 64 PRO B O 1
ATOM 4823 N N . TRP B 1 65 ? -28.984 -18.641 -8.75 1 98.31 65 TRP B N 1
ATOM 4824 C CA . TRP B 1 65 ? -29.562 -18.375 -7.441 1 98.31 65 TRP B CA 1
ATOM 4825 C C . TRP B 1 65 ? -28.609 -17.562 -6.566 1 98.31 65 TRP B C 1
ATOM 4827 O O . TRP B 1 65 ? -27.438 -17.422 -6.898 1 98.31 65 TRP B O 1
ATOM 4837 N N . VAL B 1 66 ? -29.141 -16.938 -5.504 1 98.62 66 VAL B N 1
ATOM 4838 C CA . VAL B 1 66 ? -28.422 -16.156 -4.508 1 98.62 66 VAL B CA 1
ATOM 4839 C C . VAL B 1 66 ? -28.531 -16.828 -3.143 1 98.62 66 VAL B C 1
ATOM 4841 O O . VAL B 1 66 ? -29.625 -17.219 -2.721 1 98.62 66 VAL B O 1
ATOM 4844 N N . ALA B 1 67 ? -27.422 -17.031 -2.543 1 98.81 67 ALA B N 1
ATOM 4845 C CA . ALA B 1 67 ? -27.375 -17.547 -1.178 1 98.81 67 ALA B CA 1
ATOM 4846 C C . ALA B 1 67 ? -27.203 -16.422 -0.169 1 98.81 67 ALA B C 1
ATOM 4848 O O . ALA B 1 67 ? -26.375 -15.531 -0.368 1 98.81 67 ALA B O 1
ATOM 4849 N N . VAL B 1 68 ? -28 -16.422 0.863 1 98.81 68 VAL B N 1
ATOM 4850 C CA . VAL B 1 68 ? -27.859 -15.5 1.991 1 98.81 68 VAL B CA 1
ATOM 4851 C C . VAL B 1 68 ? -27.531 -16.281 3.26 1 98.81 68 VAL B C 1
ATOM 4853 O O . VAL B 1 68 ? -28.422 -16.906 3.857 1 98.81 68 VAL B O 1
ATOM 4856 N N . GLU B 1 69 ? -26.281 -16.25 3.652 1 98.69 69 GLU B N 1
ATOM 4857 C CA . GLU B 1 69 ? -25.844 -16.938 4.852 1 98.69 69 GLU B CA 1
ATOM 4858 C C . GLU B 1 69 ? -25.766 -15.992 6.047 1 98.69 69 GLU B C 1
ATOM 4860 O O . GLU B 1 69 ? -25.031 -15.008 6.012 1 98.69 69 GLU B O 1
ATOM 4865 N N . ILE B 1 70 ? -26.5 -16.297 7.066 1 98.12 70 ILE B N 1
ATOM 4866 C CA . ILE B 1 70 ? -26.484 -15.461 8.266 1 98.12 70 ILE B CA 1
ATOM 4867 C C . ILE B 1 70 ? -25.422 -15.977 9.242 1 98.12 70 ILE B C 1
ATOM 4869 O O . ILE B 1 70 ? -25.422 -17.156 9.602 1 98.12 70 ILE B O 1
ATOM 4873 N N . GLY B 1 71 ? -24.469 -15.148 9.602 1 97.75 71 GLY B N 1
ATOM 4874 C CA . GLY B 1 71 ? -23.484 -15.469 10.617 1 97.75 71 GLY B CA 1
ATOM 4875 C C . GLY B 1 71 ? -22.266 -16.188 10.062 1 97.75 71 GLY B C 1
ATOM 4876 O O . GLY B 1 71 ? -21.578 -16.891 10.797 1 97.75 71 GLY B O 1
ATOM 4877 N N . GLY B 1 72 ? -22.016 -16.078 8.875 1 98 72 GLY B N 1
ATOM 4878 C CA . GLY B 1 72 ? -20.875 -16.766 8.281 1 98 72 GLY B CA 1
ATOM 4879 C C . GLY B 1 72 ? -20.875 -16.719 6.762 1 98 72 GLY B C 1
ATOM 4880 O O . GLY B 1 72 ? -21.625 -15.945 6.16 1 98 72 GLY B O 1
ATOM 4881 N N . VAL B 1 73 ? -20.062 -17.516 6.156 1 98.44 73 VAL B N 1
ATOM 4882 C CA . VAL B 1 73 ? -19.922 -17.547 4.703 1 98.44 73 VAL B CA 1
ATOM 4883 C C . VAL B 1 73 ? -19.406 -18.922 4.27 1 98.44 73 VAL B C 1
ATOM 4885 O O . VAL B 1 73 ? -18.594 -19.531 4.969 1 98.44 73 VAL B O 1
ATOM 4888 N N . GLY B 1 74 ? -19.875 -19.438 3.172 1 98.25 74 GLY B N 1
ATOM 4889 C CA . GLY B 1 74 ? -19.406 -20.688 2.602 1 98.25 74 GLY B CA 1
ATOM 4890 C C . GLY B 1 74 ? -19.688 -21.891 3.486 1 98.25 74 GLY B C 1
ATOM 4891 O O . GLY B 1 74 ? -18.953 -22.875 3.457 1 98.25 74 GLY B O 1
ATOM 4892 N N . GLY B 1 75 ? -20.641 -21.75 4.355 1 98.12 75 GLY B N 1
ATOM 4893 C CA . GLY B 1 75 ? -21.016 -22.844 5.23 1 98.12 75 GLY B CA 1
ATOM 4894 C C . GLY B 1 75 ? -20.297 -22.828 6.562 1 98.12 75 GLY B C 1
ATOM 4895 O O . GLY B 1 75 ? -20.484 -23.719 7.387 1 98.12 75 GLY B O 1
ATOM 4896 N N . TYR B 1 76 ? -19.531 -21.812 6.812 1 98.12 76 TYR B N 1
ATOM 4897 C CA . TYR B 1 76 ? -18.75 -21.734 8.047 1 98.12 76 TYR B CA 1
ATOM 4898 C C . TYR B 1 76 ? -19.219 -20.578 8.914 1 98.12 76 TYR B C 1
ATOM 4900 O O . TYR B 1 76 ? -19.234 -19.438 8.469 1 98.12 76 TYR B O 1
ATOM 4908 N N . PRO B 1 77 ? -19.594 -20.906 10.148 1 97.81 77 PRO B N 1
ATOM 4909 C CA . PRO B 1 77 ? -19.859 -19.797 11.078 1 97.81 77 PRO B CA 1
ATOM 4910 C C . PRO B 1 77 ? -18.609 -18.984 11.406 1 97.81 77 PRO B C 1
ATOM 4912 O O . PRO B 1 77 ? -17.594 -19.547 11.805 1 97.81 77 PRO B O 1
ATOM 4915 N N . LEU B 1 78 ? -18.656 -17.766 11.148 1 96.75 78 LEU B N 1
ATOM 4916 C CA . LEU B 1 78 ? -17.547 -16.875 11.43 1 96.75 78 LEU B CA 1
ATOM 4917 C C . LEU B 1 78 ? -18.016 -15.656 12.227 1 96.75 78 LEU B C 1
ATOM 4919 O O . LEU B 1 78 ? -18.891 -14.922 11.789 1 96.75 78 LEU B O 1
ATOM 4923 N N . SER B 1 79 ? -17.375 -15.367 13.375 1 93.88 79 SER B N 1
ATOM 4924 C CA . SER B 1 79 ? -17.781 -14.258 14.234 1 93.88 79 SER B CA 1
ATOM 4925 C C . SER B 1 79 ? -17.562 -12.922 13.539 1 93.88 79 SER B C 1
ATOM 4927 O O . SER B 1 79 ? -18.281 -11.953 13.805 1 93.88 79 SER B O 1
ATOM 4929 N N . ALA B 1 80 ? -16.641 -12.922 12.586 1 92.44 80 ALA B N 1
ATOM 4930 C CA . ALA B 1 80 ? -16.281 -11.664 11.93 1 92.44 80 ALA B CA 1
ATOM 4931 C C . ALA B 1 80 ? -17.219 -11.359 10.773 1 92.44 80 ALA B C 1
ATOM 4933 O O . ALA B 1 80 ? -17.188 -10.273 10.195 1 92.44 80 ALA B O 1
ATOM 4934 N N . VAL B 1 81 ? -18.141 -12.227 10.422 1 95.94 81 VAL B N 1
ATOM 4935 C CA . VAL B 1 81 ? -19.031 -12.07 9.289 1 95.94 81 VAL B CA 1
ATOM 4936 C C . VAL B 1 81 ? -20.484 -12.07 9.773 1 95.94 81 VAL B C 1
ATOM 4938 O O . VAL B 1 81 ? -21.016 -13.109 10.18 1 95.94 81 VAL B O 1
ATOM 4941 N N . ASP B 1 82 ? -21.141 -10.945 9.688 1 95.62 82 ASP B N 1
ATOM 4942 C CA . ASP B 1 82 ? -22.531 -10.867 10.102 1 95.62 82 ASP B CA 1
ATOM 4943 C C . ASP B 1 82 ? -23.422 -11.688 9.18 1 95.62 82 ASP B C 1
ATOM 4945 O O . ASP B 1 82 ? -24.359 -12.352 9.641 1 95.62 82 ASP B O 1
ATOM 4949 N N . ALA B 1 83 ? -23.203 -11.555 7.934 1 97.44 83 ALA B N 1
ATOM 4950 C CA . ALA B 1 83 ? -23.906 -12.289 6.895 1 97.44 83 ALA B CA 1
ATOM 4951 C C . ALA B 1 83 ? -23.141 -12.242 5.57 1 97.44 83 ALA B C 1
ATOM 4953 O O . ALA B 1 83 ? -22.219 -11.438 5.406 1 97.44 83 ALA B O 1
ATOM 4954 N N . ALA B 1 84 ? -23.438 -13.125 4.715 1 98.44 84 ALA B N 1
ATOM 4955 C CA . ALA B 1 84 ? -22.828 -13.148 3.383 1 98.44 84 ALA B CA 1
ATOM 4956 C C . ALA B 1 84 ? -23.891 -13.398 2.309 1 98.44 84 ALA B C 1
ATOM 4958 O O . ALA B 1 84 ? -24.797 -14.203 2.502 1 98.44 84 ALA B O 1
ATOM 4959 N N . VAL B 1 85 ? -23.812 -12.656 1.212 1 98.44 85 VAL B N 1
ATOM 4960 C CA . VAL B 1 85 ? -24.656 -12.844 0.03 1 98.44 85 VAL B CA 1
ATOM 4961 C C . VAL B 1 85 ? -23.781 -13.273 -1.152 1 98.44 85 VAL B C 1
ATOM 4963 O O . VAL B 1 85 ? -22.828 -12.586 -1.516 1 98.44 85 VAL B O 1
ATOM 4966 N N . SER B 1 86 ? -24.078 -14.445 -1.71 1 98.62 86 SER B N 1
ATOM 4967 C CA . SER B 1 86 ? -23.297 -14.984 -2.814 1 98.62 86 SER B CA 1
ATOM 4968 C C . SER B 1 86 ? -24.188 -15.359 -3.994 1 98.62 86 SER B C 1
ATOM 4970 O O . SER B 1 86 ? -25.312 -15.789 -3.809 1 98.62 86 SER B O 1
ATOM 4972 N N . GLY B 1 87 ? -23.672 -15.148 -5.191 1 98.31 87 GLY B N 1
ATOM 4973 C CA . GLY B 1 87 ? -24.422 -15.453 -6.395 1 98.31 87 GLY B CA 1
ATOM 4974 C C . GLY B 1 87 ? -23.812 -16.578 -7.219 1 98.31 87 GLY B C 1
ATOM 4975 O O . GLY B 1 87 ? -22.594 -16.609 -7.418 1 98.31 87 GLY B O 1
ATOM 4976 N N . PHE B 1 88 ? -24.688 -17.469 -7.691 1 97.94 88 PHE B N 1
ATOM 4977 C CA . PHE B 1 88 ? -24.25 -18.625 -8.461 1 97.94 88 PHE B CA 1
ATOM 4978 C C . PHE B 1 88 ? -25.078 -18.781 -9.734 1 97.94 88 PHE B C 1
ATOM 4980 O O . PHE B 1 88 ? -26.25 -18.438 -9.75 1 97.94 88 PHE B O 1
ATOM 4987 N N . ALA B 1 89 ? -24.484 -19.234 -10.742 1 95.88 89 ALA B N 1
ATOM 4988 C CA . ALA B 1 89 ? -25.141 -19.609 -11.992 1 95.88 89 ALA B CA 1
ATOM 4989 C C . ALA B 1 89 ? -24.516 -20.859 -12.602 1 95.88 89 ALA B C 1
ATOM 4991 O O . ALA B 1 89 ? -23.547 -20.781 -13.359 1 95.88 89 ALA B O 1
ATOM 4992 N N . PRO B 1 90 ? -25.141 -22.031 -12.289 1 91.75 90 PRO B N 1
ATOM 4993 C CA . PRO B 1 90 ? -24.594 -23.25 -12.867 1 91.75 90 PRO B CA 1
ATOM 4994 C C . PRO B 1 90 ? -24.422 -23.172 -14.383 1 91.75 90 PRO B C 1
ATOM 4996 O O . PRO B 1 90 ? -25.312 -22.672 -15.078 1 91.75 90 PRO B O 1
ATOM 4999 N N . GLY B 1 91 ? -23.297 -23.578 -14.82 1 84.5 91 GLY B N 1
ATOM 5000 C CA . GLY B 1 91 ? -23.031 -23.609 -16.25 1 84.5 91 GLY B CA 1
ATOM 5001 C C . GLY B 1 91 ? -22.391 -22.344 -16.766 1 84.5 91 GLY B C 1
ATOM 5002 O O . GLY B 1 91 ? -21.922 -22.281 -17.906 1 84.5 91 GLY B O 1
ATOM 5003 N N . ALA B 1 92 ? -22.359 -21.281 -15.945 1 86.31 92 ALA B N 1
ATOM 5004 C CA . ALA B 1 92 ? -21.812 -20.016 -16.391 1 86.31 92 ALA B CA 1
ATOM 5005 C C . ALA B 1 92 ? -20.328 -19.922 -16.078 1 86.31 92 ALA B C 1
ATOM 5007 O O . ALA B 1 92 ? -19.703 -18.875 -16.312 1 86.31 92 ALA B O 1
ATOM 5008 N N . GLY B 1 93 ? -19.766 -20.906 -15.5 1 86.25 93 GLY B N 1
ATOM 5009 C CA . GLY B 1 93 ? -18.344 -20.953 -15.219 1 86.25 93 GLY B CA 1
ATOM 5010 C C . GLY B 1 93 ? -17.953 -20.125 -14.016 1 86.25 93 GLY B C 1
ATOM 5011 O O . GLY B 1 93 ? -16.766 -19.828 -13.828 1 86.25 93 GLY B O 1
ATOM 5012 N N . THR B 1 94 ? -18.891 -19.719 -13.141 1 89.44 94 THR B N 1
ATOM 5013 C CA . THR B 1 94 ? -18.594 -18.797 -12.047 1 89.44 94 THR B CA 1
ATOM 5014 C C . THR B 1 94 ? -18.5 -19.547 -10.727 1 89.44 94 THR B C 1
ATOM 5016 O O . THR B 1 94 ? -18.297 -18.938 -9.672 1 89.44 94 THR B O 1
ATOM 5019 N N . GLY B 1 95 ? -18.609 -20.844 -10.703 1 94.31 95 GLY B N 1
ATOM 5020 C CA . GLY B 1 95 ? -18.516 -21.625 -9.484 1 94.31 95 GLY B CA 1
ATOM 5021 C C . GLY B 1 95 ? -19.875 -21.875 -8.836 1 94.31 95 GLY B C 1
ATOM 5022 O O . GLY B 1 95 ? -20.875 -21.281 -9.242 1 94.31 95 GLY B O 1
ATOM 5023 N N . CYS B 1 96 ? -19.969 -22.719 -7.883 1 97.69 96 CYS B N 1
ATOM 5024 C CA . CYS B 1 96 ? -21.172 -23.109 -7.141 1 97.69 96 CYS B CA 1
ATOM 5025 C C . CYS B 1 96 ? -20.953 -22.969 -5.641 1 97.69 96 CYS B C 1
ATOM 5027 O O . CYS B 1 96 ? -19.922 -22.438 -5.203 1 97.69 96 CYS B O 1
ATOM 5029 N N . PHE B 1 97 ? -21.938 -23.297 -4.848 1 98.31 97 PHE B N 1
ATOM 5030 C CA . PHE B 1 97 ? -21.828 -23.156 -3.4 1 98.31 97 PHE B CA 1
ATOM 5031 C C . PHE B 1 97 ? -20.734 -24.047 -2.84 1 98.31 97 PHE B C 1
ATOM 5033 O O . PHE B 1 97 ? -20.047 -23.672 -1.891 1 98.31 97 PHE B O 1
ATOM 5040 N N . ASP B 1 98 ? -20.5 -25.219 -3.436 1 97.81 98 ASP B N 1
ATOM 5041 C CA . ASP B 1 98 ? -19.406 -26.094 -3.012 1 97.81 98 ASP B CA 1
ATOM 5042 C C . ASP B 1 98 ? -18.062 -25.438 -3.268 1 97.81 98 ASP B C 1
ATOM 5044 O O . ASP B 1 98 ? -17.125 -25.594 -2.473 1 97.81 98 ASP B O 1
ATOM 5048 N N . CYS B 1 99 ? -17.953 -24.734 -4.43 1 97.94 99 CYS B N 1
ATOM 5049 C CA . CYS B 1 99 ? -16.734 -23.984 -4.707 1 97.94 99 CYS B CA 1
ATOM 5050 C C . CYS B 1 99 ? -16.469 -22.953 -3.615 1 97.94 99 CYS B C 1
ATOM 5052 O O . CYS B 1 99 ? -15.344 -22.828 -3.135 1 97.94 99 CYS B O 1
ATOM 5054 N N . LEU B 1 100 ? -17.531 -22.219 -3.25 1 98.5 100 LEU B N 1
ATOM 5055 C CA . LEU B 1 100 ? -17.391 -21.234 -2.184 1 98.5 100 LEU B CA 1
ATOM 5056 C C . LEU B 1 100 ? -16.969 -21.891 -0.878 1 98.5 100 LEU B C 1
ATOM 5058 O O . LEU B 1 100 ? -16.062 -21.422 -0.197 1 98.5 100 LEU B O 1
ATOM 5062 N N . HIS B 1 101 ? -17.641 -23.016 -0.578 1 98.38 101 HIS B N 1
ATOM 5063 C CA . HIS B 1 101 ? -17.344 -23.766 0.635 1 98.38 101 HIS B CA 1
ATOM 5064 C C . HIS B 1 101 ? -15.875 -24.172 0.695 1 98.38 101 HIS B C 1
ATOM 5066 O O . HIS B 1 101 ? -15.219 -23.969 1.714 1 98.38 101 HIS B O 1
ATOM 5072 N N . ASP B 1 102 ? -15.367 -24.672 -0.349 1 97.69 102 ASP B N 1
ATOM 5073 C CA . ASP B 1 102 ? -13.992 -25.156 -0.395 1 97.69 102 ASP B CA 1
ATOM 5074 C C . ASP B 1 102 ? -13.008 -23.984 -0.352 1 97.69 102 ASP B C 1
ATOM 5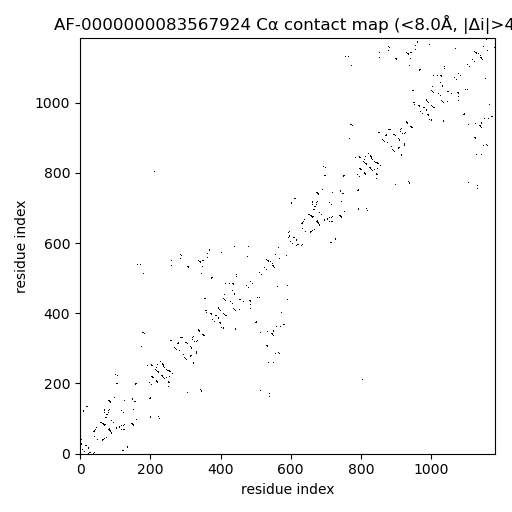076 O O . ASP B 1 102 ? -11.953 -24.078 0.29 1 97.69 102 ASP B O 1
ATOM 5080 N N . ARG B 1 103 ? -13.312 -22.906 -1.069 1 98.12 103 ARG B N 1
ATOM 5081 C CA . ARG B 1 103 ? -12.453 -21.734 -1.058 1 98.12 103 ARG B CA 1
ATOM 5082 C C . ARG B 1 103 ? -12.336 -21.156 0.348 1 98.12 103 ARG B C 1
ATOM 5084 O O . ARG B 1 103 ? -11.234 -20.828 0.806 1 98.12 103 ARG B O 1
ATOM 5091 N N . VAL B 1 104 ? -13.461 -21.047 1.034 1 98.19 104 VAL B N 1
ATOM 5092 C CA . VAL B 1 104 ? -13.453 -20.516 2.393 1 98.19 104 VAL B CA 1
ATOM 5093 C C . VAL B 1 104 ? -12.656 -21.438 3.305 1 98.19 104 VAL B C 1
ATOM 5095 O O . VAL B 1 104 ? -11.797 -21 4.066 1 98.19 104 VAL B O 1
ATOM 5098 N N . ALA B 1 105 ? -12.891 -22.719 3.17 1 97.19 105 ALA B N 1
ATOM 5099 C CA . ALA B 1 105 ? -12.18 -23.703 3.977 1 97.19 105 ALA B CA 1
ATOM 5100 C C . ALA B 1 105 ? -10.672 -23.594 3.789 1 97.19 105 ALA B C 1
ATOM 5102 O O . ALA B 1 105 ? -9.906 -23.719 4.75 1 97.19 105 ALA B O 1
ATOM 5103 N N . SER B 1 106 ? -10.234 -23.344 2.576 1 97.5 106 SER B N 1
ATOM 5104 C CA . SER B 1 106 ? -8.82 -23.328 2.219 1 97.5 106 SER B CA 1
ATOM 5105 C C . SER B 1 106 ? -8.117 -22.109 2.801 1 97.5 106 SER B C 1
ATOM 5107 O O . SER B 1 106 ? -6.891 -22.047 2.842 1 97.5 106 SER B O 1
ATOM 5109 N N . ASN B 1 107 ? -8.875 -21.109 3.266 1 97.5 107 ASN B N 1
ATOM 5110 C CA . ASN B 1 107 ? -8.289 -19.859 3.746 1 97.5 107 ASN B CA 1
ATOM 5111 C C . ASN B 1 107 ? -8.555 -19.656 5.234 1 97.5 107 ASN B C 1
ATOM 5113 O O . ASN B 1 107 ? -8.188 -18.625 5.797 1 97.5 107 ASN B O 1
ATOM 5117 N N . LEU B 1 108 ? -9.219 -20.625 5.871 1 95.62 108 LEU B N 1
ATOM 5118 C CA . LEU B 1 108 ? -9.555 -20.484 7.285 1 95.62 108 LEU B CA 1
ATOM 5119 C C . LEU B 1 108 ? -8.578 -21.281 8.148 1 95.62 108 LEU B C 1
ATOM 5121 O O . LEU B 1 108 ? -8.172 -22.391 7.781 1 95.62 108 LEU B O 1
ATOM 5125 N N . GLU B 1 109 ? -8.25 -20.656 9.25 1 91.5 109 GLU B N 1
ATOM 5126 C CA . GLU B 1 109 ? -7.617 -21.406 10.32 1 91.5 109 GLU B CA 1
ATOM 5127 C C . GLU B 1 109 ? -8.656 -22 11.273 1 91.5 109 GLU B C 1
ATOM 5129 O O . GLU B 1 109 ? -9.742 -21.453 11.43 1 91.5 109 GLU B O 1
ATOM 5134 N N . ASP B 1 110 ? -8.289 -23.047 11.867 1 85.94 110 ASP B N 1
ATOM 5135 C CA . ASP B 1 110 ? -9.234 -23.781 12.711 1 85.94 110 ASP B CA 1
ATOM 5136 C C . ASP B 1 110 ? -9.781 -22.891 13.82 1 85.94 110 ASP B C 1
ATOM 5138 O O . ASP B 1 110 ? -10.953 -22.969 14.18 1 85.94 110 ASP B O 1
ATOM 5142 N N . ASP B 1 111 ? -9.078 -22.047 14.266 1 89.62 111 ASP B N 1
ATOM 5143 C CA . ASP B 1 111 ? -9.477 -21.25 15.414 1 89.62 111 ASP B CA 1
ATOM 5144 C C . ASP B 1 111 ? -10.375 -20.094 14.992 1 89.62 111 ASP B C 1
ATOM 5146 O O . ASP B 1 111 ? -10.961 -19.406 15.836 1 89.62 111 ASP B O 1
ATOM 5150 N N . GLU B 1 112 ? -10.523 -19.906 13.711 1 91.38 112 GLU B N 1
ATOM 5151 C CA . GLU B 1 112 ? -11.352 -18.812 13.219 1 91.38 112 GLU B CA 1
ATOM 5152 C C . GLU B 1 112 ? -12.82 -19.234 13.117 1 91.38 112 GLU B C 1
ATOM 5154 O O . GLU B 1 112 ? -13.703 -18.391 12.977 1 91.38 112 GLU B O 1
ATOM 5159 N N . ILE B 1 113 ? -13.086 -20.469 13.117 1 93.69 113 ILE B N 1
ATOM 5160 C CA . ILE B 1 113 ? -14.445 -21 12.977 1 93.69 113 ILE B CA 1
ATOM 5161 C C . ILE B 1 113 ? -15.172 -20.922 14.32 1 93.69 113 ILE B C 1
ATOM 5163 O O . ILE B 1 113 ? -14.719 -21.484 15.312 1 93.69 113 ILE B O 1
ATOM 5167 N N . ALA B 1 114 ? -16.25 -20.234 14.32 1 94.81 114 ALA B N 1
ATOM 5168 C CA . ALA B 1 114 ? -17.031 -20.078 15.539 1 94.81 114 ALA B CA 1
ATOM 5169 C C . ALA B 1 114 ? -17.828 -21.344 15.852 1 94.81 114 ALA B C 1
ATOM 5171 O O . ALA B 1 114 ? -18.016 -22.203 14.984 1 94.81 114 ALA B O 1
ATOM 5172 N N . ASP B 1 115 ? -18.297 -21.469 17.062 1 92.75 115 ASP B N 1
ATOM 5173 C CA . ASP B 1 115 ? -19.094 -22.609 17.5 1 92.75 115 ASP B CA 1
ATOM 5174 C C . ASP B 1 115 ? -20.422 -22.672 16.766 1 92.75 115 ASP B C 1
ATOM 5176 O O . ASP B 1 115 ? -20.969 -23.766 16.562 1 92.75 115 ASP B O 1
ATOM 5180 N N . GLY B 1 116 ? -20.953 -21.453 16.453 1 93.25 116 GLY B N 1
ATOM 5181 C CA . GLY B 1 116 ? -22.203 -21.328 15.734 1 93.25 116 GLY B CA 1
ATOM 5182 C C . GLY B 1 116 ? -22.406 -19.953 15.133 1 93.25 116 GLY B C 1
ATOM 5183 O O . GLY B 1 116 ? -21.672 -19.016 15.445 1 93.25 116 GLY B O 1
ATOM 5184 N N . PRO B 1 117 ? -23.312 -19.938 14.164 1 91.94 117 PRO B N 1
ATOM 5185 C CA . PRO B 1 117 ? -23.578 -18.641 13.539 1 91.94 117 PRO B CA 1
ATOM 5186 C C . PRO B 1 117 ? -24.203 -17.641 14.508 1 91.94 117 PRO B C 1
ATOM 5188 O O . PRO B 1 117 ? -25.047 -18.016 15.328 1 91.94 117 PRO B O 1
ATOM 5191 N N . GLN B 1 118 ? -23.703 -16.469 14.555 1 88.44 118 GLN B N 1
ATOM 5192 C CA . GLN B 1 118 ? -24.219 -15.375 15.383 1 88.44 118 GLN B CA 1
ATOM 5193 C C . GLN B 1 118 ? -24.406 -14.102 14.562 1 88.44 118 GLN B C 1
ATOM 5195 O O . GLN B 1 118 ? -23.484 -13.641 13.898 1 88.44 118 GLN B O 1
ATOM 5200 N N . ALA B 1 119 ? -25.703 -13.648 14.492 1 86.56 119 ALA B N 1
ATOM 5201 C CA . ALA B 1 119 ? -25.969 -12.367 13.844 1 86.56 119 ALA B CA 1
ATOM 5202 C C . ALA B 1 119 ? -27.203 -11.703 14.43 1 86.56 119 ALA B C 1
ATOM 5204 O O . ALA B 1 119 ? -28.156 -12.383 14.836 1 86.56 119 ALA B O 1
ATOM 5205 N N . GLU B 1 120 ? -27.156 -10.445 14.414 1 88.62 120 GLU B N 1
ATOM 5206 C CA . GLU B 1 120 ? -28.328 -9.664 14.812 1 88.62 120 GLU B CA 1
ATOM 5207 C C . GLU B 1 120 ? -29.406 -9.711 13.742 1 88.62 120 GLU B C 1
ATOM 5209 O O . GLU B 1 120 ? -29.109 -9.859 12.555 1 88.62 120 GLU B O 1
ATOM 5214 N N . ARG B 1 121 ? -30.641 -9.656 14.18 1 92.12 121 ARG B N 1
ATOM 5215 C CA . ARG B 1 121 ? -31.766 -9.625 13.258 1 92.12 121 ARG B CA 1
ATOM 5216 C C . ARG B 1 121 ? -31.609 -8.516 12.219 1 92.12 121 ARG B C 1
ATOM 5218 O O . ARG B 1 121 ? -31.953 -8.695 11.047 1 92.12 121 ARG B O 1
ATOM 5225 N N . ALA B 1 122 ? -31.047 -7.379 12.641 1 91.12 122 ALA B N 1
ATOM 5226 C CA . ALA B 1 122 ? -30.828 -6.246 11.75 1 91.12 122 ALA B CA 1
ATOM 5227 C C . ALA B 1 122 ? -29.828 -6.605 10.648 1 91.12 122 ALA B C 1
ATOM 5229 O O . ALA B 1 122 ? -29.953 -6.133 9.516 1 91.12 122 ALA B O 1
ATOM 5230 N N . ALA B 1 123 ? -28.891 -7.387 11.016 1 92.5 123 ALA B N 1
ATOM 5231 C CA . ALA B 1 123 ? -27.922 -7.844 10.031 1 92.5 123 ALA B CA 1
ATOM 5232 C C . ALA B 1 123 ? -28.578 -8.75 8.992 1 92.5 123 ALA B C 1
ATOM 5234 O O . ALA B 1 123 ? -28.281 -8.656 7.801 1 92.5 123 ALA B O 1
ATOM 5235 N N . ALA B 1 124 ? -29.438 -9.57 9.438 1 96.44 124 ALA B N 1
ATOM 5236 C CA . ALA B 1 124 ? -30.188 -10.445 8.523 1 96.44 124 ALA B CA 1
ATOM 5237 C C . ALA B 1 124 ? -31.047 -9.633 7.57 1 96.44 124 ALA B C 1
ATOM 5239 O O . ALA B 1 124 ? -31.109 -9.938 6.375 1 96.44 124 ALA B O 1
ATOM 5240 N N . ARG B 1 125 ? -31.703 -8.656 8.094 1 95.5 125 ARG B N 1
ATOM 5241 C CA . ARG B 1 125 ? -32.531 -7.797 7.262 1 95.5 125 ARG B CA 1
ATOM 5242 C C . ARG B 1 125 ? -31.703 -7.066 6.215 1 95.5 125 ARG B C 1
ATOM 5244 O O . ARG B 1 125 ? -32.094 -6.973 5.051 1 95.5 125 ARG B O 1
ATOM 5251 N N . LEU B 1 126 ? -30.562 -6.539 6.664 1 95.12 126 LEU B N 1
ATOM 5252 C CA . LEU B 1 126 ? -29.672 -5.879 5.723 1 95.12 126 LEU B CA 1
ATOM 5253 C C . LEU B 1 126 ? -29.203 -6.848 4.645 1 95.12 126 LEU B C 1
ATOM 5255 O O . LEU B 1 126 ? -29.156 -6.492 3.465 1 95.12 126 LEU B O 1
ATOM 5259 N N . ALA B 1 127 ? -28.844 -8.039 5.039 1 97.31 127 ALA B N 1
ATOM 5260 C CA . ALA B 1 127 ? -28.453 -9.062 4.078 1 97.31 127 ALA B CA 1
ATOM 5261 C C . ALA B 1 127 ? -29.547 -9.305 3.047 1 97.31 127 ALA B C 1
ATOM 5263 O O . ALA B 1 127 ? -29.266 -9.477 1.857 1 97.31 127 ALA B O 1
ATOM 5264 N N . GLY B 1 128 ? -30.766 -9.336 3.514 1 97.69 128 GLY B N 1
ATOM 5265 C CA . GLY B 1 128 ? -31.891 -9.469 2.605 1 97.69 128 GLY B CA 1
ATOM 5266 C C . GLY B 1 128 ? -31.984 -8.328 1.608 1 97.69 128 GLY B C 1
ATOM 5267 O O . GLY B 1 128 ? -32.281 -8.555 0.434 1 97.69 128 GLY B O 1
ATOM 5268 N N . ALA B 1 129 ? -31.781 -7.16 2.104 1 96.38 129 ALA B N 1
ATOM 5269 C CA . ALA B 1 129 ? -31.812 -5.996 1.227 1 96.38 129 ALA B CA 1
ATOM 5270 C C . ALA B 1 129 ? -30.719 -6.066 0.171 1 96.38 129 ALA B C 1
ATOM 5272 O O . ALA B 1 129 ? -30.938 -5.734 -0.995 1 96.38 129 ALA B O 1
ATOM 5273 N N . VAL B 1 130 ? -29.516 -6.48 0.583 1 96.56 130 VAL B N 1
ATOM 5274 C CA . VAL B 1 130 ? -28.422 -6.672 -0.36 1 96.56 130 VAL B CA 1
ATOM 5275 C C . VAL B 1 130 ? -28.812 -7.723 -1.399 1 96.56 130 VAL B C 1
ATOM 5277 O O . VAL B 1 130 ? -28.672 -7.496 -2.604 1 96.56 130 VAL B O 1
ATOM 5280 N N . ALA B 1 131 ? -29.312 -8.82 -0.924 1 98 131 ALA B N 1
ATOM 5281 C CA . ALA B 1 131 ? -29.734 -9.891 -1.818 1 98 131 ALA B CA 1
ATOM 5282 C C . ALA B 1 131 ? -30.797 -9.406 -2.799 1 98 131 ALA B C 1
ATOM 5284 O O . ALA B 1 131 ? -30.734 -9.703 -3.992 1 98 131 ALA B O 1
ATOM 5285 N N . GLY B 1 132 ? -31.812 -8.695 -2.266 1 96.69 132 GLY B N 1
ATOM 5286 C CA . GLY B 1 132 ? -32.875 -8.148 -3.121 1 96.69 132 GLY B CA 1
ATOM 5287 C C . GLY B 1 132 ? -32.312 -7.258 -4.227 1 96.69 132 GLY B C 1
ATOM 5288 O O . GLY B 1 132 ? -32.688 -7.406 -5.391 1 96.69 132 GLY B O 1
ATOM 5289 N N . ARG B 1 133 ? -31.469 -6.367 -3.865 1 94.94 133 ARG B N 1
ATOM 5290 C CA . ARG B 1 133 ? -30.844 -5.484 -4.852 1 94.94 133 ARG B CA 1
ATOM 5291 C C . ARG B 1 133 ? -30.094 -6.285 -5.906 1 94.94 133 ARG B C 1
ATOM 5293 O O . ARG B 1 133 ? -30.219 -6.016 -7.105 1 94.94 133 ARG B O 1
ATOM 5300 N N . GLU B 1 134 ? -29.375 -7.289 -5.469 1 95.75 134 GLU B N 1
ATOM 5301 C CA . GLU B 1 134 ? -28.578 -8.094 -6.391 1 95.75 134 GLU B CA 1
ATOM 5302 C C . GLU B 1 134 ? -29.469 -8.938 -7.297 1 95.75 134 GLU B C 1
ATOM 5304 O O . GLU B 1 134 ? -29.156 -9.148 -8.469 1 95.75 134 GLU B O 1
ATOM 5309 N N . CYS B 1 135 ? -30.562 -9.414 -6.77 1 96.19 135 CYS B N 1
ATOM 5310 C CA . CYS B 1 135 ? -31.531 -10.109 -7.609 1 96.19 135 CYS B CA 1
ATOM 5311 C C . CYS B 1 135 ? -32.031 -9.219 -8.742 1 96.19 135 CYS B C 1
ATOM 5313 O O . CYS B 1 135 ? -32.062 -9.633 -9.898 1 96.19 135 CYS B O 1
ATOM 5315 N N . VAL B 1 136 ? -32.375 -8.039 -8.375 1 94.38 136 VAL B N 1
ATOM 5316 C CA . VAL B 1 136 ? -32.844 -7.09 -9.367 1 94.38 136 VAL B CA 1
ATOM 5317 C C . VAL B 1 136 ? -31.781 -6.848 -10.422 1 94.38 136 VAL B C 1
ATOM 5319 O O . VAL B 1 136 ? -32.062 -6.812 -11.617 1 94.38 136 VAL B O 1
ATOM 5322 N N . ARG B 1 137 ? -30.594 -6.711 -10.016 1 93.5 137 ARG B N 1
ATOM 5323 C CA . ARG B 1 137 ? -29.484 -6.477 -10.922 1 93.5 137 ARG B CA 1
ATOM 5324 C C . ARG B 1 137 ? -29.281 -7.656 -11.867 1 93.5 137 ARG B C 1
ATOM 5326 O O . ARG B 1 137 ? -29.094 -7.469 -13.07 1 93.5 137 ARG B O 1
ATOM 5333 N N . VAL B 1 138 ? -29.328 -8.852 -11.312 1 94.81 138 VAL B N 1
ATOM 5334 C CA . VAL B 1 138 ? -29.156 -10.055 -12.117 1 94.81 138 VAL B CA 1
ATOM 5335 C C . VAL B 1 138 ? -30.281 -10.141 -13.148 1 94.81 138 VAL B C 1
ATOM 5337 O O . VAL B 1 138 ? -30.031 -10.367 -14.336 1 94.81 138 VAL B O 1
ATOM 5340 N N . LEU B 1 139 ? -31.484 -9.898 -12.734 1 93.69 139 LEU B N 1
ATOM 5341 C CA . LEU B 1 139 ? -32.656 -10.078 -13.578 1 93.69 139 LEU B CA 1
ATOM 5342 C C . LEU B 1 139 ? -32.75 -8.969 -14.617 1 93.69 139 LEU B C 1
ATOM 5344 O O . LEU B 1 139 ? -33.406 -9.148 -15.664 1 93.69 139 LEU B O 1
ATOM 5348 N N . SER B 1 140 ? -32.125 -7.828 -14.336 1 91.06 140 SER B N 1
ATOM 5349 C CA . SER B 1 140 ? -32.125 -6.723 -15.289 1 91.06 140 SER B CA 1
ATOM 5350 C C . SER B 1 140 ? -30.969 -6.848 -16.281 1 91.06 140 SER B C 1
ATOM 5352 O O . SER B 1 140 ? -30.828 -6.023 -17.188 1 91.06 140 SER B O 1
ATOM 5354 N N . GLY B 1 141 ? -30.094 -7.773 -16.062 1 87.94 141 GLY B N 1
ATOM 5355 C CA . GLY B 1 141 ? -28.984 -8.008 -16.969 1 87.94 141 GLY B CA 1
ATOM 5356 C C . GLY B 1 141 ? -27.797 -7.086 -16.703 1 87.94 141 GLY B C 1
ATOM 5357 O O . GLY B 1 141 ? -27.016 -6.801 -17.625 1 87.94 141 GLY B O 1
ATOM 5358 N N . ALA B 1 142 ? -27.828 -6.602 -15.516 1 85.31 142 ALA B N 1
ATOM 5359 C CA . ALA B 1 142 ? -26.703 -5.73 -15.195 1 85.31 142 ALA B CA 1
ATOM 5360 C C . ALA B 1 142 ? -25.375 -6.488 -15.305 1 85.31 142 ALA B C 1
ATOM 5362 O O . ALA B 1 142 ? -25.297 -7.652 -14.906 1 85.31 142 ALA B O 1
ATOM 5363 N N . GLU B 1 143 ? -24.359 -5.906 -15.922 1 76.31 143 GLU B N 1
ATOM 5364 C CA . GLU B 1 143 ? -23.078 -6.539 -16.172 1 76.31 143 GLU B CA 1
ATOM 5365 C C . GLU B 1 143 ? -22.375 -6.887 -14.859 1 76.31 143 GLU B C 1
ATOM 5367 O O . GLU B 1 143 ? -21.812 -7.98 -14.711 1 76.31 143 GLU B O 1
ATOM 5372 N N . LYS B 1 144 ? -22.438 -5.996 -13.828 1 84 144 LYS B N 1
ATOM 5373 C CA . LYS B 1 144 ? -21.703 -6.242 -12.586 1 84 144 LYS B CA 1
ATOM 5374 C C . LYS B 1 144 ? -22.656 -6.738 -11.492 1 84 144 LYS B C 1
ATOM 5376 O O . LYS B 1 144 ? -22.781 -6.105 -10.438 1 84 144 LYS B O 1
ATOM 5381 N N . SER B 1 145 ? -23.141 -8.008 -11.742 1 91.69 145 SER B N 1
ATOM 5382 C CA . SER B 1 145 ? -24.047 -8.578 -10.75 1 91.69 145 SER B CA 1
ATOM 5383 C C . SER B 1 145 ? -23.281 -9.406 -9.719 1 91.69 145 SER B C 1
ATOM 5385 O O . SER B 1 145 ? -22.047 -9.414 -9.711 1 91.69 145 SER B O 1
ATOM 5387 N N . ILE B 1 146 ? -23.938 -10.062 -8.82 1 96.31 146 ILE B N 1
ATOM 5388 C CA . ILE B 1 146 ? -23.375 -10.828 -7.715 1 96.31 146 ILE B CA 1
ATOM 5389 C C . ILE B 1 146 ? -22.953 -12.211 -8.203 1 96.31 146 ILE B C 1
ATOM 5391 O O . ILE B 1 146 ? -22.266 -12.945 -7.484 1 96.31 146 ILE B O 1
ATOM 5395 N N . ILE B 1 147 ? -23.391 -12.586 -9.453 1 96.81 147 ILE B N 1
ATOM 5396 C CA . ILE B 1 147 ? -23.047 -13.906 -9.977 1 96.81 147 ILE B CA 1
ATOM 5397 C C . ILE B 1 147 ? -21.531 -14.047 -10.055 1 96.81 147 ILE B C 1
ATOM 5399 O O . ILE B 1 147 ? -20.859 -13.227 -10.68 1 96.81 147 ILE B O 1
ATOM 5403 N N . GLY B 1 148 ? -21.016 -15.055 -9.359 1 96.69 148 GLY B N 1
ATOM 5404 C CA . GLY B 1 148 ? -19.578 -15.266 -9.312 1 96.69 148 GLY B CA 1
ATOM 5405 C C . GLY B 1 148 ? -18.891 -14.445 -8.234 1 96.69 148 GLY B C 1
ATOM 5406 O O . GLY B 1 148 ? -17.656 -14.375 -8.188 1 96.69 148 GLY B O 1
ATOM 5407 N N . HIS B 1 149 ? -19.688 -13.812 -7.34 1 97.31 149 HIS B N 1
ATOM 5408 C CA . HIS B 1 149 ? -19.125 -12.969 -6.293 1 97.31 149 HIS B CA 1
ATOM 5409 C C . HIS B 1 149 ? -19.797 -13.25 -4.945 1 97.31 149 HIS B C 1
ATOM 5411 O O . HIS B 1 149 ? -20.812 -13.938 -4.883 1 97.31 149 HIS B O 1
ATOM 5417 N N . VAL B 1 150 ? -19.141 -12.797 -3.918 1 97.94 150 VAL B N 1
ATOM 5418 C CA . VAL B 1 150 ? -19.609 -12.867 -2.539 1 97.94 150 VAL B CA 1
ATOM 5419 C C . VAL B 1 150 ? -19.531 -11.484 -1.892 1 97.94 150 VAL B C 1
ATOM 5421 O O . VAL B 1 150 ? -18.516 -10.789 -2.035 1 97.94 150 VAL B O 1
ATOM 5424 N N . VAL B 1 151 ? -20.562 -11.062 -1.281 1 97.12 151 VAL B N 1
ATOM 5425 C CA . VAL B 1 151 ? -20.531 -9.859 -0.455 1 97.12 151 VAL B CA 1
ATOM 5426 C C . VAL B 1 151 ? -20.672 -10.242 1.018 1 97.12 151 VAL B C 1
ATOM 5428 O O . VAL B 1 151 ? -21.672 -10.828 1.425 1 97.12 151 VAL B O 1
ATOM 5431 N N . GLU B 1 152 ? -19.688 -9.938 1.82 1 96.69 152 GLU B N 1
ATOM 5432 C CA . GLU B 1 152 ? -19.734 -10.117 3.268 1 96.69 152 GLU B CA 1
ATOM 5433 C C . GLU B 1 152 ? -20.156 -8.828 3.969 1 96.69 152 GLU B C 1
ATOM 5435 O O . GLU B 1 152 ? -19.719 -7.742 3.592 1 96.69 152 GLU B O 1
ATOM 5440 N N . LEU B 1 153 ? -21.047 -8.953 4.836 1 92.69 153 LEU B N 1
ATOM 5441 C CA . LEU B 1 153 ? -21.438 -7.82 5.672 1 92.69 153 LEU B CA 1
ATOM 5442 C C . LEU B 1 153 ? -20.547 -7.711 6.898 1 92.69 153 LEU B C 1
ATOM 5444 O O . LEU B 1 153 ? -20.219 -8.719 7.527 1 92.69 153 LEU B O 1
ATOM 5448 N N . PRO B 1 154 ? -20.078 -6.355 7.309 1 80.25 154 PRO B N 1
ATOM 5449 C CA . PRO B 1 154 ? -20.672 -5.078 6.926 1 80.25 154 PRO B CA 1
ATOM 5450 C C . PRO B 1 154 ? -20.344 -4.676 5.492 1 80.25 154 PRO B C 1
ATOM 5452 O O . PRO B 1 154 ? -21.125 -3.967 4.848 1 80.25 154 PRO B O 1
ATOM 5455 N N . HIS B 1 155 ? -19.234 -5.086 4.945 1 81.81 155 HIS B N 1
ATOM 5456 C CA . HIS B 1 155 ? -19.109 -5.02 3.492 1 81.81 155 HIS B CA 1
ATOM 5457 C C . HIS B 1 155 ? -17.688 -5.367 3.047 1 81.81 155 HIS B C 1
ATOM 5459 O O . HIS B 1 155 ? -16.75 -4.59 3.266 1 81.81 155 HIS B O 1
ATOM 5465 N N . GLN B 1 156 ? -17.578 -6.398 2.381 1 91.12 156 GLN B N 1
ATOM 5466 C CA . GLN B 1 156 ? -16.453 -6.824 1.56 1 91.12 156 GLN B CA 1
ATOM 5467 C C . GLN B 1 156 ? -16.922 -7.625 0.349 1 91.12 156 GLN B C 1
ATOM 5469 O O . GLN B 1 156 ? -17.531 -8.688 0.5 1 91.12 156 GLN B O 1
ATOM 5474 N N . ARG B 1 157 ? -16.703 -7.027 -0.823 1 94.75 157 ARG B N 1
ATOM 5475 C CA . ARG B 1 157 ? -17.062 -7.742 -2.045 1 94.75 157 ARG B CA 1
ATOM 5476 C C . ARG B 1 157 ? -15.875 -8.547 -2.572 1 94.75 157 ARG B C 1
ATOM 5478 O O . ARG B 1 157 ? -14.758 -8.023 -2.668 1 94.75 157 ARG B O 1
ATOM 5485 N N . ARG B 1 158 ? -16.141 -9.75 -2.828 1 9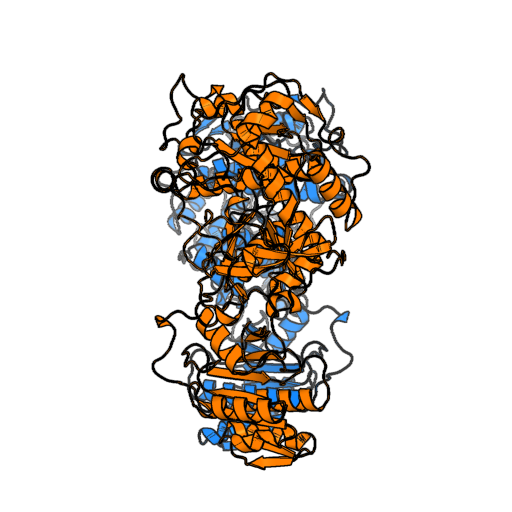6.88 158 ARG B N 1
ATOM 5486 C CA . ARG B 1 158 ? -15.086 -10.672 -3.229 1 96.88 158 ARG B CA 1
ATOM 5487 C C . ARG B 1 158 ? -15.461 -11.406 -4.516 1 96.88 158 ARG B C 1
ATOM 5489 O O . ARG B 1 158 ? -16.625 -11.773 -4.711 1 96.88 158 ARG B O 1
ATOM 5496 N N . ARG B 1 159 ? -14.516 -11.672 -5.41 1 96.62 159 ARG B N 1
ATOM 5497 C CA . ARG B 1 159 ? -14.719 -12.508 -6.586 1 96.62 159 ARG B CA 1
ATOM 5498 C C . ARG B 1 159 ? -14.477 -13.977 -6.258 1 96.62 159 ARG B C 1
ATOM 5500 O O . ARG B 1 159 ? -13.469 -14.32 -5.637 1 96.62 159 ARG B O 1
ATOM 5507 N N . LEU B 1 160 ? -15.344 -14.797 -6.641 1 97.69 160 LEU B N 1
ATOM 5508 C CA . LEU B 1 160 ? -15.211 -16.234 -6.418 1 97.69 160 LEU B CA 1
ATOM 5509 C C . LEU B 1 160 ? -14.648 -16.922 -7.656 1 97.69 160 LEU B C 1
ATOM 5511 O O . LEU B 1 160 ? -15.266 -16.891 -8.727 1 97.69 160 LEU B O 1
ATOM 5515 N N . LEU B 1 161 ? -13.484 -17.531 -7.52 1 97.25 161 LEU B N 1
ATOM 5516 C CA . LEU B 1 161 ? -12.945 -18.375 -8.578 1 97.25 161 LEU B CA 1
ATOM 5517 C C . LEU B 1 161 ? -13.344 -19.828 -8.383 1 97.25 161 LEU B C 1
ATOM 5519 O O . LEU B 1 161 ? -13.195 -20.375 -7.285 1 97.25 161 LEU B O 1
ATOM 5523 N N . PRO B 1 162 ? -13.875 -20.422 -9.398 1 96.19 162 PRO B N 1
ATOM 5524 C CA . PRO B 1 162 ? -14.328 -21.797 -9.258 1 96.19 162 PRO B CA 1
ATOM 5525 C C . PRO B 1 162 ? -13.203 -22.75 -8.883 1 96.19 162 PRO B C 1
ATOM 5527 O O . PRO B 1 162 ? -12.094 -22.6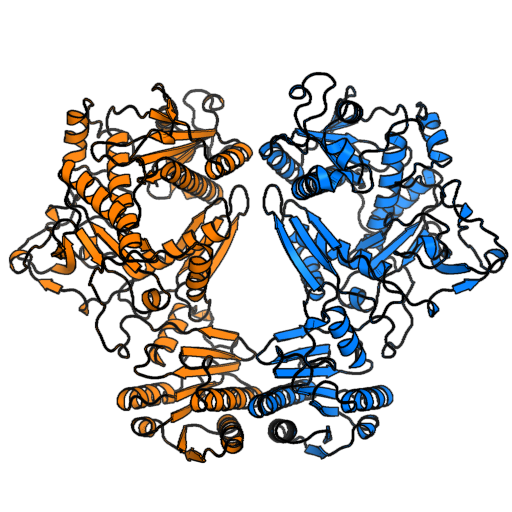41 -9.406 1 96.19 162 PRO B O 1
ATOM 5530 N N . VAL B 1 163 ? -13.5 -23.672 -8.031 1 96.38 163 VAL B N 1
ATOM 5531 C CA . VAL B 1 163 ? -12.5 -24.594 -7.508 1 96.38 163 VAL B CA 1
ATOM 5532 C C . VAL B 1 163 ? -12.266 -25.719 -8.508 1 96.38 163 VAL B C 1
ATOM 5534 O O . VAL B 1 163 ? -13.219 -26.297 -9.039 1 96.38 163 VAL B O 1
ATOM 5537 N N . PRO B 1 164 ? -10.984 -26.078 -8.75 1 95.31 164 PRO B N 1
ATOM 5538 C CA . PRO B 1 164 ? -10.703 -27.234 -9.602 1 95.31 164 PRO B CA 1
ATOM 5539 C C . PRO B 1 164 ? -11.219 -28.547 -9.008 1 95.31 164 PRO B C 1
ATOM 5541 O O . PRO B 1 164 ? -11.117 -28.766 -7.797 1 95.31 164 PRO B O 1
ATOM 5544 N N . GLY B 1 165 ? -11.75 -29.391 -9.867 1 91.06 165 GLY B N 1
ATOM 5545 C CA . GLY B 1 165 ? -12.188 -30.703 -9.43 1 91.06 165 GLY B CA 1
ATOM 5546 C C . GLY B 1 165 ? -13.602 -30.688 -8.867 1 91.06 165 GLY B C 1
ATOM 5547 O O . GLY B 1 165 ? -14.141 -31.75 -8.531 1 91.06 165 GLY B O 1
ATOM 5548 N N . CYS B 1 166 ? -14.195 -29.531 -8.703 1 94.56 166 CYS B N 1
ATOM 5549 C CA . CYS B 1 166 ? -15.578 -29.469 -8.234 1 94.56 166 CYS B CA 1
ATOM 5550 C C . CYS B 1 166 ? -16.531 -30.078 -9.242 1 94.56 166 CYS B C 1
ATOM 5552 O O . CYS B 1 166 ? -16.312 -29.969 -10.453 1 94.56 166 CYS B O 1
ATOM 5554 N N . GLU B 1 167 ? -17.562 -30.625 -8.789 1 91.31 167 GLU B N 1
ATOM 5555 C CA . GLU B 1 167 ? -18.516 -31.344 -9.633 1 91.31 167 GLU B CA 1
ATOM 5556 C C . GLU B 1 167 ? -19.297 -30.375 -10.523 1 91.31 167 GLU B C 1
ATOM 5558 O O . GLU B 1 167 ? -19.938 -30.797 -11.492 1 91.31 167 GLU B O 1
ATOM 5563 N N . CYS B 1 168 ? -19.219 -29.141 -10.188 1 93.75 168 CYS B N 1
ATOM 5564 C CA . CYS B 1 168 ? -19.953 -28.172 -10.977 1 93.75 168 CYS B CA 1
ATOM 5565 C C . CYS B 1 168 ? -19.281 -27.922 -12.32 1 93.75 168 CYS B C 1
ATOM 5567 O O . CYS B 1 168 ? -19.859 -27.281 -13.195 1 93.75 168 CYS B O 1
ATOM 5569 N N . ALA B 1 169 ? -18.062 -28.406 -12.406 1 88.31 169 ALA B N 1
ATOM 5570 C CA . ALA B 1 169 ? -17.359 -28.25 -13.68 1 88.31 169 ALA B CA 1
ATOM 5571 C C . ALA B 1 169 ? -17.906 -29.203 -14.734 1 88.31 169 ALA B C 1
ATOM 5573 O O . ALA B 1 169 ? -18.281 -30.344 -14.43 1 88.31 169 ALA B O 1
ATOM 5574 N N . ASP B 1 170 ? -18.078 -28.766 -15.891 1 76.12 170 ASP B N 1
ATOM 5575 C CA . ASP B 1 170 ? -18.641 -29.578 -16.969 1 76.12 170 ASP B CA 1
ATOM 5576 C C . ASP B 1 170 ? -17.578 -30.516 -17.547 1 76.12 170 ASP B C 1
ATOM 5578 O O . ASP B 1 170 ? -17.922 -31.484 -18.219 1 76.12 170 ASP B O 1
ATOM 5582 N N . SER B 1 171 ? -16.328 -30.141 -17.469 1 73.5 171 SER B N 1
ATOM 5583 C CA . SER B 1 171 ? -15.305 -30.922 -18.141 1 73.5 171 SER B CA 1
ATOM 5584 C C . SER B 1 171 ? -14.109 -31.188 -17.234 1 73.5 171 SER B C 1
ATOM 5586 O O . SER B 1 171 ? -13.961 -30.531 -16.203 1 73.5 171 SER B O 1
ATOM 5588 N N . GLU B 1 172 ? -13.359 -32.219 -17.656 1 82.62 172 GLU B N 1
ATOM 5589 C CA . GLU B 1 172 ? -12.062 -32.5 -17.062 1 82.62 172 GLU B CA 1
ATOM 5590 C C . GLU B 1 172 ? -11.047 -31.391 -17.391 1 82.62 172 GLU B C 1
ATOM 5592 O O . GLU B 1 172 ? -11.266 -30.594 -18.312 1 82.62 172 GLU B O 1
ATOM 5597 N N . ARG B 1 173 ? -10.023 -31.359 -16.688 1 90.69 173 ARG B N 1
ATOM 5598 C CA . ARG B 1 173 ? -8.945 -30.406 -16.938 1 90.69 173 ARG B CA 1
ATOM 5599 C C . ARG B 1 173 ? -8.453 -30.516 -18.375 1 90.69 173 ARG B C 1
ATOM 5601 O O . ARG B 1 173 ? -8.148 -31.609 -18.859 1 90.69 173 ARG B O 1
ATOM 5608 N N . ASP B 1 174 ? -8.461 -29.422 -19.094 1 91.56 174 ASP B N 1
ATOM 5609 C CA . ASP B 1 174 ? -7.953 -29.328 -20.453 1 91.56 174 ASP B CA 1
ATOM 5610 C C . ASP B 1 174 ? -6.43 -29.422 -20.469 1 91.56 174 ASP B C 1
ATOM 5612 O O . ASP B 1 174 ? -5.742 -28.578 -19.906 1 91.56 174 ASP B O 1
ATOM 5616 N N . ARG B 1 175 ? -5.898 -30.453 -21.141 1 93 175 ARG B N 1
ATOM 5617 C CA . ARG B 1 175 ? -4.461 -30.703 -21.156 1 93 175 ARG B CA 1
ATOM 5618 C C . ARG B 1 175 ? -3.85 -30.266 -22.484 1 93 175 ARG B C 1
ATOM 5620 O O . ARG B 1 175 ? -2.66 -30.5 -22.734 1 93 175 ARG B O 1
ATOM 5627 N N . ALA B 1 176 ? -4.602 -29.688 -23.297 1 93.06 176 ALA B N 1
ATOM 5628 C CA . ALA B 1 176 ? -4.113 -29.281 -24.625 1 93.06 176 ALA B CA 1
ATOM 5629 C C . ALA B 1 176 ? -3.199 -28.062 -24.516 1 93.06 176 ALA B C 1
ATOM 5631 O O . ALA B 1 176 ? -3.486 -27.125 -23.781 1 93.06 176 ALA B O 1
ATOM 5632 N N . LEU B 1 177 ? -2.105 -28.141 -25.156 1 96 177 LEU B N 1
ATOM 5633 C CA . LEU B 1 177 ? -1.155 -27.031 -25.234 1 96 177 LEU B CA 1
ATOM 5634 C C . LEU B 1 177 ? -1.354 -26.234 -26.5 1 96 177 LEU B C 1
ATOM 5636 O O . LEU B 1 177 ? -0.659 -26.453 -27.5 1 96 177 LEU B O 1
ATOM 5640 N N . GLU B 1 178 ? -2.197 -25.234 -26.391 1 90.94 178 GLU B N 1
ATOM 5641 C CA . GLU B 1 178 ? -2.387 -24.344 -27.547 1 90.94 178 GLU B CA 1
ATOM 5642 C C . GLU B 1 178 ? -1.206 -23.391 -27.703 1 90.94 178 GLU B C 1
ATOM 5644 O O . GLU B 1 178 ? -0.563 -23.031 -26.719 1 90.94 178 GLU B O 1
ATOM 5649 N N . ARG B 1 179 ? -0.845 -23.109 -28.938 1 90.25 179 ARG B N 1
ATOM 5650 C CA . ARG B 1 179 ? 0.307 -22.25 -29.156 1 90.25 179 ARG B CA 1
ATOM 5651 C C . ARG B 1 179 ? -0.12 -20.781 -29.266 1 90.25 179 ARG B C 1
ATOM 5653 O O . ARG B 1 179 ? 0.327 -20.062 -30.156 1 90.25 179 ARG B O 1
ATOM 5660 N N . ASP B 1 180 ? -0.95 -20.406 -28.391 1 88.44 180 ASP B N 1
ATOM 5661 C CA . ASP B 1 180 ? -1.289 -18.984 -28.266 1 88.44 180 ASP B CA 1
ATOM 5662 C C . ASP B 1 180 ? -0.142 -18.203 -27.625 1 88.44 180 ASP B C 1
ATOM 5664 O O . ASP B 1 180 ? 0.506 -18.672 -26.703 1 88.44 180 ASP B O 1
ATOM 5668 N N . ASP B 1 181 ? 0.169 -16.984 -28.172 1 91.31 181 ASP B N 1
ATOM 5669 C CA . ASP B 1 181 ? 1.321 -16.234 -27.672 1 91.31 181 ASP B CA 1
ATOM 5670 C C . ASP B 1 181 ? 0.928 -14.812 -27.281 1 91.31 181 ASP B C 1
ATOM 5672 O O . ASP B 1 181 ? 1.76 -13.906 -27.297 1 91.31 181 ASP B O 1
ATOM 5676 N N . ASP B 1 182 ? -0.361 -14.625 -27.047 1 90.31 182 ASP B N 1
ATOM 5677 C CA . ASP B 1 182 ? -0.791 -13.312 -26.578 1 90.31 182 ASP B CA 1
ATOM 5678 C C . ASP B 1 182 ? -0.222 -13.023 -25.188 1 90.31 182 ASP B C 1
ATOM 5680 O O . ASP B 1 182 ? -0.496 -13.758 -24.234 1 90.31 182 ASP B O 1
ATOM 5684 N N . THR B 1 183 ? 0.594 -12.023 -25.109 1 90.5 183 THR B N 1
ATOM 5685 C CA . THR B 1 183 ? 1.265 -11.703 -23.844 1 90.5 183 THR B CA 1
ATOM 5686 C C . THR B 1 183 ? 0.687 -10.422 -23.25 1 90.5 183 THR B C 1
ATOM 5688 O O . THR B 1 183 ? 0.513 -9.422 -23.938 1 90.5 183 THR B O 1
ATOM 5691 N N . LEU B 1 184 ? 0.403 -10.414 -21.969 1 93.69 184 LEU B N 1
ATOM 5692 C CA . LEU B 1 184 ? -0.077 -9.234 -21.25 1 93.69 184 LEU B CA 1
ATOM 5693 C C . LEU B 1 184 ? 1.081 -8.312 -20.875 1 93.69 184 LEU B C 1
ATOM 5695 O O . LEU B 1 184 ? 2.154 -8.789 -20.5 1 93.69 184 LEU B O 1
ATOM 5699 N N . GLU B 1 185 ? 0.839 -7.078 -21.031 1 95.06 185 GLU B N 1
ATOM 5700 C CA . GLU B 1 185 ? 1.766 -6.125 -20.422 1 95.06 185 GLU B CA 1
ATOM 5701 C C . GLU B 1 185 ? 1.736 -6.211 -18.906 1 95.06 185 GLU B C 1
ATOM 5703 O O . GLU B 1 185 ? 0.761 -6.691 -18.328 1 95.06 185 GLU B O 1
ATOM 5708 N N . LEU B 1 186 ? 2.748 -5.707 -18.312 1 94.06 186 LEU B N 1
ATOM 5709 C CA . LEU B 1 186 ? 2.947 -5.883 -16.875 1 94.06 186 LEU B CA 1
ATOM 5710 C C . LEU B 1 186 ? 1.741 -5.371 -16.094 1 94.06 186 LEU B C 1
ATOM 5712 O O . LEU B 1 186 ? 1.214 -6.074 -15.227 1 94.06 186 LEU B O 1
ATOM 5716 N N . GLU B 1 187 ? 1.285 -4.215 -16.375 1 92.38 187 GLU B N 1
ATOM 5717 C CA . GLU B 1 187 ? 0.177 -3.625 -15.641 1 92.38 187 GLU B CA 1
ATOM 5718 C C . GLU B 1 187 ? -1.082 -4.48 -15.75 1 92.38 187 GLU B C 1
ATOM 5720 O O . GLU B 1 187 ? -1.78 -4.699 -14.758 1 92.38 187 GLU B O 1
ATOM 5725 N N . ALA B 1 188 ? -1.312 -4.922 -16.922 1 95.44 188 ALA B N 1
ATOM 5726 C CA . ALA B 1 188 ? -2.477 -5.773 -17.156 1 95.44 188 ALA B CA 1
ATOM 5727 C C . ALA B 1 188 ? -2.33 -7.113 -16.438 1 95.44 188 ALA B C 1
ATOM 5729 O O . ALA B 1 188 ? -3.301 -7.637 -15.883 1 95.44 188 ALA B O 1
ATOM 5730 N N . ALA B 1 189 ? -1.11 -7.66 -16.453 1 97.06 189 ALA B N 1
ATOM 5731 C CA . ALA B 1 189 ? -0.853 -8.922 -15.758 1 97.06 189 ALA B CA 1
ATOM 5732 C C . ALA B 1 189 ? -1.068 -8.781 -14.258 1 97.06 189 ALA B C 1
ATOM 5734 O O . ALA B 1 189 ? -1.65 -9.664 -13.625 1 97.06 189 ALA B O 1
ATOM 5735 N N . VAL B 1 190 ? -0.622 -7.676 -13.734 1 96.12 190 VAL B N 1
ATOM 5736 C CA . VAL B 1 190 ? -0.773 -7.422 -12.305 1 96.12 190 VAL B CA 1
ATOM 5737 C C . VAL B 1 190 ? -2.256 -7.316 -11.953 1 96.12 190 VAL B C 1
ATOM 5739 O O . VAL B 1 190 ? -2.701 -7.875 -10.945 1 96.12 190 VAL B O 1
ATOM 5742 N N . ASP B 1 191 ? -2.975 -6.645 -12.789 1 95.06 191 ASP B N 1
ATOM 5743 C CA . ASP B 1 191 ? -4.414 -6.527 -12.57 1 95.06 191 ASP B CA 1
ATOM 5744 C C . ASP B 1 191 ? -5.074 -7.902 -12.516 1 95.06 191 ASP B C 1
ATOM 5746 O O . ASP B 1 191 ? -5.91 -8.156 -11.641 1 95.06 191 ASP B O 1
ATOM 5750 N N . ARG B 1 192 ? -4.707 -8.758 -13.352 1 96.75 192 ARG B N 1
ATOM 5751 C CA . ARG B 1 192 ? -5.254 -10.109 -13.375 1 96.75 192 ARG B CA 1
ATOM 5752 C C . ARG B 1 192 ? -4.793 -10.906 -12.164 1 96.75 192 ARG B C 1
ATOM 5754 O O . ARG B 1 192 ? -5.574 -11.672 -11.586 1 96.75 192 ARG B O 1
ATOM 5761 N N . ALA B 1 193 ? -3.529 -10.711 -11.828 1 97.19 193 ALA B N 1
ATOM 5762 C CA . ALA B 1 193 ? -2.965 -11.438 -10.695 1 97.19 193 ALA B CA 1
ATOM 5763 C C . ALA B 1 193 ? -3.668 -11.047 -9.398 1 97.19 193 ALA B C 1
ATOM 5765 O O . ALA B 1 193 ? -3.846 -11.883 -8.508 1 97.19 193 ALA B O 1
ATOM 5766 N N . GLU B 1 194 ? -4.016 -9.828 -9.328 1 95.38 194 GLU B N 1
ATOM 5767 C CA . GLU B 1 194 ? -4.68 -9.328 -8.125 1 95.38 194 GLU B CA 1
ATOM 5768 C C . GLU B 1 194 ? -6.008 -10.047 -7.898 1 95.38 194 GLU B C 1
ATOM 5770 O O . GLU B 1 194 ? -6.438 -10.211 -6.754 1 95.38 194 GLU B O 1
ATOM 5775 N N . ALA B 1 195 ? -6.594 -10.492 -8.891 1 95.69 195 ALA B N 1
ATOM 5776 C CA . ALA B 1 195 ? -7.863 -11.203 -8.797 1 95.69 195 ALA B CA 1
ATOM 5777 C C . ALA B 1 195 ? -7.691 -12.531 -8.055 1 95.69 195 ALA B C 1
ATOM 5779 O O . ALA B 1 195 ? -8.664 -13.094 -7.555 1 95.69 195 ALA B O 1
ATOM 5780 N N . ALA B 1 196 ? -6.457 -12.984 -7.953 1 97.81 196 ALA B N 1
ATOM 5781 C CA . ALA B 1 196 ? -6.195 -14.266 -7.297 1 97.81 196 ALA B CA 1
ATOM 5782 C C . ALA B 1 196 ? -5.996 -14.078 -5.793 1 97.81 196 ALA B C 1
ATOM 5784 O O . ALA B 1 196 ? -6.012 -15.047 -5.035 1 97.81 196 ALA B O 1
ATOM 5785 N N . ILE B 1 197 ? -5.859 -12.82 -5.398 1 98.31 197 ILE B N 1
ATOM 5786 C CA . ILE B 1 197 ? -5.473 -12.547 -4.02 1 98.31 197 ILE B CA 1
ATOM 5787 C C . ILE B 1 197 ? -6.707 -12.195 -3.197 1 98.31 197 ILE B C 1
ATOM 5789 O O . ILE B 1 197 ? -7.359 -11.172 -3.447 1 98.31 197 ILE B O 1
ATOM 5793 N N . ASP B 1 198 ? -7.004 -12.953 -2.176 1 98.12 198 ASP B N 1
ATOM 5794 C CA . ASP B 1 198 ? -8.086 -12.703 -1.235 1 98.12 198 ASP B CA 1
ATOM 5795 C C . ASP B 1 198 ? -7.93 -13.539 0.032 1 98.12 198 ASP B C 1
ATOM 5797 O O . ASP B 1 198 ? -7.676 -14.742 -0.041 1 98.12 198 ASP B O 1
ATOM 5801 N N . ASP B 1 199 ? -8.055 -13.016 1.188 1 97.06 199 ASP B N 1
ATOM 5802 C CA . ASP B 1 199 ? -7.77 -13.711 2.441 1 97.06 199 ASP B CA 1
ATOM 5803 C C . ASP B 1 199 ? -8.93 -14.617 2.846 1 97.06 199 ASP B C 1
ATOM 5805 O O . ASP B 1 199 ? -8.836 -15.352 3.828 1 97.06 199 ASP B O 1
ATOM 5809 N N . ARG B 1 200 ? -10.008 -14.578 2.109 1 97.75 200 ARG B N 1
ATOM 5810 C CA . ARG B 1 200 ? -11.188 -15.383 2.43 1 97.75 200 ARG B CA 1
ATOM 5811 C C . ARG B 1 200 ? -11.422 -16.453 1.37 1 97.75 200 ARG B C 1
ATOM 5813 O O . ARG B 1 200 ? -11.75 -17.594 1.696 1 97.75 200 ARG B O 1
ATOM 5820 N N . VAL B 1 201 ? -11.273 -16.047 0.081 1 98.12 201 VAL B N 1
ATOM 5821 C CA . VAL B 1 201 ? -11.656 -16.969 -0.982 1 98.12 201 VAL B CA 1
ATOM 5822 C C . VAL B 1 201 ? -10.547 -17.031 -2.035 1 98.12 201 VAL B C 1
ATOM 5824 O O . VAL B 1 201 ? -10.773 -17.5 -3.15 1 98.12 201 VAL B O 1
ATOM 5827 N N . GLY B 1 202 ? -9.383 -16.594 -1.815 1 98.25 202 GLY B N 1
ATOM 5828 C CA . GLY B 1 202 ? -8.328 -16.469 -2.812 1 98.25 202 GLY B CA 1
ATOM 5829 C C . GLY B 1 202 ? -7.551 -17.75 -3.037 1 98.25 202 GLY B C 1
ATOM 5830 O O . GLY B 1 202 ? -7.52 -18.625 -2.17 1 98.25 202 GLY B O 1
ATOM 5831 N N . VAL B 1 203 ? -6.938 -17.781 -4.25 1 98.5 203 VAL B N 1
ATOM 5832 C CA . VAL B 1 203 ? -5.887 -18.75 -4.504 1 98.5 203 VAL B CA 1
ATOM 5833 C C . VAL B 1 203 ? -4.645 -18.406 -3.688 1 98.5 203 VAL B C 1
ATOM 5835 O O . VAL B 1 203 ? -4.012 -19.281 -3.098 1 98.5 203 VAL B O 1
ATOM 5838 N N . VAL B 1 204 ? -4.371 -17.172 -3.727 1 98.62 204 VAL B N 1
ATOM 5839 C CA . VAL B 1 204 ? -3.355 -16.578 -2.871 1 98.62 204 VAL B CA 1
ATOM 5840 C C . VAL B 1 204 ? -4.02 -15.906 -1.672 1 98.62 204 VAL B C 1
ATOM 5842 O O . VAL B 1 204 ? -4.754 -14.922 -1.828 1 98.62 204 VAL B O 1
ATOM 5845 N N . ALA B 1 205 ? -3.709 -16.422 -0.503 1 98.06 205 ALA B N 1
ATOM 5846 C CA . ALA B 1 205 ? -4.359 -15.953 0.72 1 98.06 205 ALA B CA 1
ATOM 5847 C C . ALA B 1 205 ? -3.852 -14.57 1.123 1 98.06 205 ALA B C 1
ATOM 5849 O O . ALA B 1 205 ? -4.609 -13.75 1.646 1 98.06 205 ALA B O 1
ATOM 5850 N N . SER B 1 206 ? -2.574 -14.414 0.843 1 97.12 206 SER B N 1
ATOM 5851 C CA . SER B 1 206 ? -2.023 -13.125 1.249 1 97.12 206 SER B CA 1
ATOM 5852 C C . SER B 1 206 ? -0.75 -12.797 0.474 1 97.12 206 SER B C 1
ATOM 5854 O O . SER B 1 206 ? -0.091 -13.695 -0.053 1 97.12 206 SER B O 1
ATOM 5856 N N . ILE B 1 207 ? -0.5 -11.562 0.319 1 95.5 207 ILE B N 1
ATOM 5857 C CA . ILE B 1 207 ? 0.746 -11.016 -0.206 1 95.5 207 ILE B CA 1
ATOM 5858 C C . ILE B 1 207 ? 1.269 -9.93 0.731 1 95.5 207 ILE B C 1
ATOM 5860 O O . ILE B 1 207 ? 0.489 -9.148 1.285 1 95.5 207 ILE B O 1
ATOM 5864 N N . GLY B 1 208 ? 2.525 -9.961 1.078 1 92.12 208 GLY B N 1
ATOM 5865 C CA . GLY B 1 208 ? 3.102 -8.969 1.979 1 92.12 208 GLY B CA 1
ATOM 5866 C C . GLY B 1 208 ? 4.465 -8.477 1.532 1 92.12 208 GLY B C 1
ATOM 5867 O O . GLY B 1 208 ? 5.27 -9.25 1.012 1 92.12 208 GLY B O 1
ATOM 5868 N N . GLU B 1 209 ? 4.676 -7.223 1.645 1 87.31 209 GLU B N 1
ATOM 5869 C CA . GLU B 1 209 ? 6.016 -6.672 1.463 1 87.31 209 GLU B CA 1
ATOM 5870 C C . GLU B 1 209 ? 6.953 -7.125 2.576 1 87.31 209 GLU B C 1
ATOM 5872 O O . GLU B 1 209 ? 6.668 -6.922 3.758 1 87.31 209 GLU B O 1
ATOM 5877 N N . VAL B 1 210 ? 7.941 -7.781 2.188 1 87.19 210 VAL B N 1
ATOM 5878 C CA . VAL B 1 210 ? 8.93 -8.227 3.168 1 87.19 210 VAL B CA 1
ATOM 5879 C C . VAL B 1 210 ? 9.938 -7.109 3.426 1 87.19 210 VAL B C 1
ATOM 5881 O O . VAL B 1 210 ? 10.258 -6.805 4.578 1 87.19 210 VAL B O 1
ATOM 5884 N N . GLU B 1 211 ? 10.414 -6.547 2.359 1 83 211 GLU B N 1
ATOM 5885 C CA . GLU B 1 211 ? 11.391 -5.469 2.436 1 83 211 GLU B CA 1
ATOM 5886 C C . GLU B 1 211 ? 11.305 -4.559 1.215 1 83 211 GLU B C 1
ATOM 5888 O O . GLU B 1 211 ? 10.969 -5.012 0.118 1 83 211 GLU B O 1
ATOM 5893 N N . SER B 1 212 ? 11.617 -3.381 1.426 1 76.25 212 SER B N 1
ATOM 5894 C CA . SER B 1 212 ? 11.641 -2.424 0.325 1 76.25 212 SER B CA 1
ATOM 5895 C C . SER B 1 212 ? 13.062 -2.141 -0.137 1 76.25 212 SER B C 1
ATOM 5897 O O . SER B 1 212 ? 13.281 -1.715 -1.273 1 76.25 212 SER B O 1
ATOM 5899 N N . PHE B 1 213 ? 14.047 -2.23 0.837 1 76.44 213 PHE B N 1
ATOM 5900 C CA . PHE B 1 213 ? 15.461 -1.996 0.57 1 76.44 213 PHE B CA 1
ATOM 5901 C C . PHE B 1 213 ? 16.266 -3.266 0.796 1 76.44 213 PHE B C 1
ATOM 5903 O O . PHE B 1 213 ? 16.016 -4.008 1.746 1 76.44 213 PHE B O 1
ATOM 5910 N N . PRO B 1 214 ? 17.188 -3.605 -0.072 1 83.44 214 PRO B N 1
ATOM 5911 C CA . PRO B 1 214 ? 17.672 -2.791 -1.193 1 83.44 214 PRO B CA 1
ATOM 5912 C C . PRO B 1 214 ? 16.766 -2.887 -2.418 1 83.44 214 PRO B C 1
ATOM 5914 O O . PRO B 1 214 ? 16.875 -2.07 -3.336 1 83.44 214 PRO B O 1
ATOM 5917 N N . VAL B 1 215 ? 15.914 -3.877 -2.496 1 87.81 215 VAL B N 1
ATOM 5918 C CA . VAL B 1 215 ? 15.023 -4.051 -3.641 1 87.81 215 VAL B CA 1
ATOM 5919 C C . VAL B 1 215 ? 13.656 -4.531 -3.164 1 87.81 215 VAL B C 1
ATOM 5921 O O . VAL B 1 215 ? 13.562 -5.293 -2.199 1 87.81 215 VAL B O 1
ATOM 5924 N N . PRO B 1 216 ? 12.562 -4.055 -3.865 1 87.69 216 PRO B N 1
ATOM 5925 C CA . PRO B 1 216 ? 11.227 -4.547 -3.516 1 87.69 216 PRO B CA 1
ATOM 5926 C C . PRO B 1 216 ? 11.156 -6.07 -3.439 1 87.69 216 PRO B C 1
ATOM 5928 O O . PRO B 1 216 ? 11.578 -6.758 -4.375 1 87.69 216 PRO B O 1
ATOM 5931 N N . TYR B 1 217 ? 10.719 -6.547 -2.307 1 94.06 217 TYR B N 1
ATOM 5932 C CA . TYR B 1 217 ? 10.625 -7.973 -2.018 1 94.06 217 TYR B CA 1
ATOM 5933 C C . TYR B 1 217 ? 9.242 -8.328 -1.476 1 94.06 217 TYR B C 1
ATOM 5935 O O . TYR B 1 217 ? 8.859 -7.891 -0.389 1 94.06 217 TYR B O 1
ATOM 5943 N N . TYR B 1 218 ? 8.453 -9.188 -2.225 1 95.62 218 TYR B N 1
ATOM 5944 C CA . TYR B 1 218 ? 7.137 -9.656 -1.797 1 95.62 218 TYR B CA 1
ATOM 5945 C C . TYR B 1 218 ? 7.172 -11.133 -1.437 1 95.62 218 TYR B C 1
ATOM 5947 O O . TYR B 1 218 ? 7.883 -11.922 -2.07 1 95.62 218 TYR B O 1
ATOM 5955 N N . LEU B 1 219 ? 6.438 -11.453 -0.422 1 96.69 219 LEU B N 1
ATOM 5956 C CA . LEU B 1 219 ? 6.109 -12.844 -0.117 1 96.69 219 LEU B CA 1
ATOM 5957 C C . LEU B 1 219 ? 4.621 -13.109 -0.321 1 96.69 219 LEU B C 1
ATOM 5959 O O . LEU B 1 219 ? 3.779 -12.359 0.184 1 96.69 219 LEU B O 1
ATOM 5963 N N . ALA B 1 220 ? 4.277 -14.031 -1.118 1 97.31 220 ALA B N 1
ATOM 5964 C CA . ALA B 1 220 ? 2.904 -14.5 -1.312 1 97.31 220 ALA B CA 1
ATOM 5965 C C . ALA B 1 220 ? 2.674 -15.836 -0.612 1 97.31 220 ALA B C 1
ATOM 5967 O O . ALA B 1 220 ? 3.561 -16.688 -0.59 1 97.31 220 ALA B O 1
ATOM 5968 N N . THR B 1 221 ? 1.561 -15.984 0.001 1 98.06 221 THR B N 1
ATOM 5969 C CA . THR B 1 221 ? 1.178 -17.234 0.648 1 98.06 221 THR B CA 1
ATOM 5970 C C . THR B 1 221 ? -0.076 -17.812 0.001 1 98.06 221 THR B C 1
ATOM 5972 O O . THR B 1 221 ? -1.149 -17.203 0.061 1 98.06 221 THR B O 1
ATOM 5975 N N . ASN B 1 222 ? 0.063 -18.938 -0.575 1 98.19 222 ASN B N 1
ATOM 5976 C CA . ASN B 1 222 ? -1.079 -19.625 -1.161 1 98.19 222 ASN B CA 1
ATOM 5977 C C . ASN B 1 222 ? -2.012 -20.188 -0.088 1 98.19 222 ASN B C 1
ATOM 5979 O O . ASN B 1 222 ? -1.574 -20.484 1.026 1 98.19 222 ASN B O 1
ATOM 5983 N N . ALA B 1 223 ? -3.287 -20.344 -0.453 1 97.75 223 ALA B N 1
ATOM 5984 C CA . ALA B 1 223 ? -4.262 -21.016 0.398 1 97.75 223 ALA B CA 1
ATOM 5985 C C . ALA B 1 223 ? -3.914 -22.5 0.561 1 97.75 223 ALA B C 1
ATOM 5987 O O . ALA B 1 223 ? -3.109 -23.031 -0.202 1 97.75 223 ALA B O 1
ATOM 5988 N N . ASN B 1 224 ? -4.457 -23.094 1.6 1 97.31 224 ASN B N 1
ATOM 5989 C CA . ASN B 1 224 ? -4.32 -24.531 1.811 1 97.31 224 ASN B CA 1
ATOM 5990 C C . ASN B 1 224 ? -5.191 -25.328 0.84 1 97.31 224 ASN B C 1
ATOM 5992 O O . ASN B 1 224 ? -6.418 -25.328 0.958 1 97.31 224 ASN B O 1
ATOM 5996 N N . THR B 1 225 ? -4.594 -26.078 -0.027 1 97.12 225 THR B N 1
ATOM 5997 C CA . THR B 1 225 ? -5.328 -26.672 -1.138 1 97.12 225 THR B CA 1
ATOM 5998 C C . THR B 1 225 ? -5.879 -28.031 -0.751 1 97.12 225 THR B C 1
ATOM 6000 O O . THR B 1 225 ? -6.547 -28.688 -1.553 1 97.12 225 THR B O 1
ATOM 6003 N N . THR B 1 226 ? -5.711 -28.5 0.442 1 95.56 226 THR B N 1
ATOM 6004 C CA . THR B 1 226 ? -6.094 -29.844 0.84 1 95.56 226 THR B CA 1
ATOM 6005 C C . THR B 1 226 ? -7.609 -30 0.853 1 95.56 226 THR B C 1
ATOM 6007 O O . THR B 1 226 ? -8.125 -31.125 0.856 1 95.56 226 THR B O 1
ATOM 6010 N N . ALA B 1 227 ? -8.281 -28.906 0.814 1 93.25 227 ALA B N 1
ATOM 6011 C CA . ALA B 1 227 ? -9.742 -28.953 0.792 1 93.25 227 ALA B CA 1
ATOM 6012 C C . ALA B 1 227 ? -10.25 -29.5 -0.534 1 93.25 227 ALA B C 1
ATOM 6014 O O . ALA B 1 227 ? -11.375 -30.016 -0.609 1 93.25 227 ALA B O 1
ATOM 6015 N N . PHE B 1 228 ? -9.469 -29.469 -1.601 1 95.44 228 PHE B N 1
ATOM 6016 C CA . PHE B 1 228 ? -10 -29.875 -2.895 1 95.44 228 PHE B CA 1
ATOM 6017 C C . PHE B 1 228 ? -8.914 -30.531 -3.744 1 95.44 228 PHE B C 1
ATOM 6019 O O . PHE B 1 228 ? -9.094 -30.719 -4.949 1 95.44 228 PHE B O 1
ATOM 6026 N N . SER B 1 229 ? -7.816 -30.812 -3.248 1 96.56 229 SER B N 1
ATOM 6027 C CA . SER B 1 229 ? -6.703 -31.5 -3.891 1 96.56 229 SER B CA 1
ATOM 6028 C C . SER B 1 229 ? -6.215 -32.656 -3.049 1 96.56 229 SER B C 1
ATOM 6030 O O . SER B 1 229 ? -6.32 -32.656 -1.82 1 96.56 229 SER B O 1
ATOM 6032 N N . ASP B 1 230 ? -5.703 -33.688 -3.67 1 96.31 230 ASP B N 1
ATOM 6033 C CA . ASP B 1 230 ? -5.141 -34.812 -2.953 1 96.31 230 ASP B CA 1
ATOM 6034 C C . ASP B 1 230 ? -3.748 -34.5 -2.42 1 96.31 230 ASP B C 1
ATOM 6036 O O . ASP B 1 230 ? -3.162 -35.281 -1.681 1 96.31 230 ASP B O 1
ATOM 6040 N N . ALA B 1 231 ? -3.225 -33.344 -2.789 1 95.19 231 ALA B N 1
ATOM 6041 C CA . ALA B 1 231 ? -1.939 -32.844 -2.301 1 95.19 231 ALA B CA 1
ATOM 6042 C C . ALA B 1 231 ? -2.07 -31.438 -1.75 1 95.19 231 ALA B C 1
ATOM 6044 O O . ALA B 1 231 ? -3.076 -30.766 -1.984 1 95.19 231 ALA B O 1
ATOM 6045 N N . SER B 1 232 ? -1.051 -31.062 -0.967 1 95.31 232 SER B N 1
ATOM 6046 C CA . SER B 1 232 ? -0.942 -29.672 -0.517 1 95.31 232 SER B CA 1
ATOM 6047 C C . SER B 1 232 ? 0.083 -28.906 -1.342 1 95.31 232 SER B C 1
ATOM 6049 O O . SER B 1 232 ? 1.288 -29.125 -1.214 1 95.31 232 SER B O 1
ATOM 6051 N N . ALA B 1 233 ? -0.366 -27.984 -2.182 1 96.56 233 ALA B N 1
ATOM 6052 C CA . ALA B 1 233 ? 0.563 -27.172 -2.961 1 96.56 233 ALA B CA 1
ATOM 6053 C C . ALA B 1 233 ? 1.473 -26.359 -2.047 1 96.56 233 ALA B C 1
ATOM 6055 O O . ALA B 1 233 ? 1.053 -25.922 -0.974 1 96.56 233 ALA B O 1
ATOM 6056 N N . PRO B 1 234 ? 2.764 -26.156 -2.523 1 95.88 234 PRO B N 1
ATOM 6057 C CA . PRO B 1 234 ? 3.617 -25.266 -1.736 1 95.88 234 PRO B CA 1
ATOM 6058 C C . PRO B 1 234 ? 2.994 -23.891 -1.525 1 95.88 234 PRO B C 1
ATOM 6060 O O . PRO B 1 234 ? 2.43 -23.312 -2.459 1 95.88 234 PRO B O 1
ATOM 6063 N N . ARG B 1 235 ? 3.119 -23.359 -0.373 1 95.69 235 ARG B N 1
ATOM 6064 C CA . ARG B 1 235 ? 2.305 -22.188 -0.028 1 95.69 235 ARG B CA 1
ATOM 6065 C C . ARG B 1 235 ? 3.119 -20.906 -0.114 1 95.69 235 ARG B C 1
ATOM 6067 O O . ARG B 1 235 ? 2.555 -19.812 -0.18 1 95.69 235 ARG B O 1
ATOM 6074 N N . GLN B 1 236 ? 4.383 -21.047 -0.044 1 96.19 236 GLN B N 1
ATOM 6075 C CA . GLN B 1 236 ? 5.188 -19.828 -0.006 1 96.19 236 GLN B CA 1
ATOM 6076 C C . GLN B 1 236 ? 5.809 -19.547 -1.369 1 96.19 236 GLN B C 1
ATOM 6078 O O . GLN B 1 236 ? 6.32 -20.438 -2.031 1 96.19 236 GLN B O 1
ATOM 6083 N N . ALA B 1 237 ? 5.68 -18.344 -1.807 1 96.81 237 ALA B N 1
ATOM 6084 C CA . ALA B 1 237 ? 6.293 -17.828 -3.027 1 96.81 237 ALA B CA 1
ATOM 6085 C C . ALA B 1 237 ? 6.801 -16.406 -2.828 1 96.81 237 ALA B C 1
ATOM 6087 O O . ALA B 1 237 ? 6.305 -15.672 -1.966 1 96.81 237 ALA B O 1
ATOM 6088 N N . ALA B 1 238 ? 7.777 -16.047 -3.59 1 96.56 238 ALA B N 1
ATOM 6089 C CA . ALA B 1 238 ? 8.398 -14.734 -3.393 1 96.56 238 ALA B CA 1
ATOM 6090 C C . ALA B 1 238 ? 8.734 -14.078 -4.73 1 96.56 238 ALA B C 1
ATOM 6092 O O . ALA B 1 238 ? 8.711 -14.734 -5.773 1 96.56 238 ALA B O 1
ATOM 6093 N N . GLY B 1 239 ? 8.938 -12.82 -4.727 1 96.38 239 GLY B N 1
ATOM 6094 C CA . GLY B 1 239 ? 9.312 -12.062 -5.91 1 96.38 239 GLY B CA 1
ATOM 6095 C C . GLY B 1 239 ? 10.086 -10.797 -5.586 1 96.38 239 GLY B C 1
ATOM 6096 O O . GLY B 1 239 ? 9.703 -10.047 -4.688 1 96.38 239 GLY B O 1
ATOM 6097 N N . VAL B 1 240 ? 11.172 -10.594 -6.332 1 95.62 240 VAL B N 1
ATOM 6098 C CA . VAL B 1 240 ? 12.031 -9.414 -6.23 1 95.62 240 VAL B CA 1
ATOM 6099 C C . VAL B 1 240 ? 12.211 -8.789 -7.613 1 95.62 240 VAL B C 1
ATOM 6101 O O . VAL B 1 240 ? 12.344 -9.5 -8.609 1 95.62 240 VAL B O 1
ATOM 6104 N N . ALA B 1 241 ? 12.18 -7.574 -7.695 1 93.81 241 ALA B N 1
ATOM 6105 C CA . ALA B 1 241 ? 12.453 -6.801 -8.906 1 93.81 241 ALA B CA 1
ATOM 6106 C C . ALA B 1 241 ? 12.82 -5.359 -8.562 1 93.81 241 ALA B C 1
ATOM 6108 O O . ALA B 1 241 ? 12.82 -4.973 -7.395 1 93.81 241 ALA B O 1
ATOM 6109 N N . ASP B 1 242 ? 13.203 -4.613 -9.547 1 87.38 242 ASP B N 1
ATOM 6110 C CA . ASP B 1 242 ? 13.578 -3.225 -9.305 1 87.38 242 ASP B CA 1
ATOM 6111 C C . ASP B 1 242 ? 12.336 -2.34 -9.18 1 87.38 242 ASP B C 1
ATOM 6113 O O . ASP B 1 242 ? 12.438 -1.175 -8.781 1 87.38 242 ASP B O 1
ATOM 6117 N N . ASP B 1 243 ? 11.203 -3.01 -9.453 1 84.44 243 ASP B N 1
ATOM 6118 C CA . ASP B 1 243 ? 9.93 -2.301 -9.367 1 84.44 243 ASP B CA 1
ATOM 6119 C C . ASP B 1 243 ? 8.898 -3.119 -8.594 1 84.44 243 ASP B C 1
ATOM 6121 O O . ASP B 1 243 ? 8.898 -4.352 -8.664 1 84.44 243 ASP B O 1
ATOM 6125 N N . TRP B 1 244 ? 7.926 -2.436 -7.949 1 84 244 TRP B N 1
ATOM 6126 C CA . TRP B 1 244 ? 6.973 -3.096 -7.062 1 84 244 TRP B CA 1
ATOM 6127 C C . TRP B 1 244 ? 6.008 -3.973 -7.855 1 84 244 TRP B C 1
ATOM 6129 O O . TRP B 1 244 ? 5.699 -5.094 -7.445 1 84 244 TRP B O 1
ATOM 6139 N N . ASN B 1 245 ? 5.48 -3.439 -8.969 1 90.5 245 ASN B N 1
ATOM 6140 C CA . ASN B 1 245 ? 4.539 -4.223 -9.758 1 90.5 245 ASN B CA 1
ATOM 6141 C C . ASN B 1 245 ? 5.191 -5.488 -10.312 1 90.5 245 ASN B C 1
ATOM 6143 O O . ASN B 1 245 ? 4.578 -6.559 -10.305 1 90.5 245 ASN B O 1
ATOM 6147 N N . ALA B 1 246 ? 6.391 -5.32 -10.711 1 94.75 246 ALA B N 1
ATOM 6148 C CA . ALA B 1 246 ? 7.117 -6.48 -11.219 1 94.75 246 ALA B CA 1
ATOM 6149 C C . ALA B 1 246 ? 7.379 -7.496 -10.109 1 94.75 246 ALA B C 1
ATOM 6151 O O . ALA B 1 246 ? 7.227 -8.703 -10.32 1 94.75 246 ALA B O 1
ATOM 6152 N N . ALA B 1 247 ? 7.777 -7.035 -8.961 1 95.75 247 ALA B N 1
ATOM 6153 C CA . ALA B 1 247 ? 8.016 -7.922 -7.828 1 95.75 247 ALA B CA 1
ATOM 6154 C C . ALA B 1 247 ? 6.742 -8.656 -7.426 1 95.75 247 ALA B C 1
ATOM 6156 O O . ALA B 1 247 ? 6.77 -9.852 -7.141 1 95.75 247 ALA B O 1
ATOM 6157 N N . LEU B 1 248 ? 5.641 -7.926 -7.426 1 95.56 248 LEU B N 1
ATOM 6158 C CA . LEU B 1 248 ? 4.352 -8.523 -7.094 1 95.56 248 LEU B CA 1
ATOM 6159 C C . LEU B 1 248 ? 3.992 -9.625 -8.078 1 95.56 248 LEU B C 1
ATOM 6161 O O . LEU B 1 248 ? 3.588 -10.719 -7.68 1 95.56 248 LEU B O 1
ATOM 6165 N N . MET B 1 249 ? 4.137 -9.312 -9.344 1 97.31 249 MET B N 1
ATOM 6166 C CA . MET B 1 249 ? 3.801 -10.289 -10.383 1 97.31 249 MET B CA 1
ATOM 6167 C C . MET B 1 249 ? 4.645 -11.547 -10.234 1 97.31 249 MET B C 1
ATOM 6169 O O . MET B 1 249 ? 4.145 -12.656 -10.422 1 97.31 249 MET B O 1
ATOM 6173 N N . LYS B 1 250 ? 5.895 -11.359 -9.852 1 97.62 250 LYS B N 1
ATOM 6174 C CA . LYS B 1 250 ? 6.77 -12.516 -9.664 1 97.62 250 LYS B CA 1
ATOM 6175 C C . LYS B 1 250 ? 6.309 -13.367 -8.484 1 97.62 250 LYS B C 1
ATOM 6177 O O . LYS B 1 250 ? 6.242 -14.594 -8.586 1 97.62 250 LYS B O 1
ATOM 6182 N N . ALA B 1 251 ? 5.977 -12.719 -7.41 1 98.19 251 ALA B N 1
ATOM 6183 C CA . ALA B 1 251 ? 5.555 -13.438 -6.211 1 98.19 251 ALA B CA 1
ATOM 6184 C C . ALA B 1 251 ? 4.254 -14.195 -6.461 1 98.19 251 ALA B C 1
ATOM 6186 O O . ALA B 1 251 ? 4.176 -15.398 -6.203 1 98.19 251 ALA B O 1
ATOM 6187 N N . VAL B 1 252 ? 3.291 -13.531 -7 1 98.5 252 VAL B N 1
ATOM 6188 C CA . VAL B 1 252 ? 1.997 -14.156 -7.25 1 98.5 252 VAL B CA 1
ATOM 6189 C C . VAL B 1 252 ? 2.135 -15.195 -8.359 1 98.5 252 VAL B C 1
ATOM 6191 O O . VAL B 1 252 ? 1.533 -16.266 -8.281 1 98.5 252 VAL B O 1
ATOM 6194 N N . GLY B 1 253 ? 2.924 -14.859 -9.352 1 98.38 253 GLY B N 1
ATOM 6195 C CA . GLY B 1 253 ? 3.152 -15.812 -10.43 1 98.38 253 GLY B CA 1
ATOM 6196 C C . GLY B 1 253 ? 3.746 -17.125 -9.953 1 98.38 253 GLY B C 1
ATOM 6197 O O . GLY B 1 253 ? 3.273 -18.203 -10.328 1 98.38 253 GLY B O 1
ATOM 6198 N N . GLU B 1 254 ? 4.762 -17 -9.102 1 98.06 254 GLU B N 1
ATOM 6199 C CA . GLU B 1 254 ? 5.348 -18.203 -8.523 1 98.06 254 GLU B CA 1
ATOM 6200 C C . GLU B 1 254 ? 4.32 -18.984 -7.715 1 98.06 254 GLU B C 1
ATOM 6202 O O . GLU B 1 254 ? 4.301 -20.219 -7.746 1 98.06 254 GLU B O 1
ATOM 6207 N N . GLY B 1 255 ? 3.504 -18.25 -6.98 1 98.44 255 GLY B N 1
ATOM 6208 C CA . GLY B 1 255 ? 2.434 -18.891 -6.234 1 98.44 255 GLY B CA 1
ATOM 6209 C C . GLY B 1 255 ? 1.47 -19.672 -7.113 1 98.44 255 GLY B C 1
ATOM 6210 O O . GLY B 1 255 ? 1.134 -20.812 -6.82 1 98.44 255 GLY B O 1
ATOM 6211 N N . LEU B 1 256 ? 1.045 -19.031 -8.219 1 98.69 256 LEU B N 1
ATOM 6212 C CA . LEU B 1 256 ? 0.097 -19.672 -9.133 1 98.69 256 LEU B CA 1
ATOM 6213 C C . LEU B 1 256 ? 0.718 -20.891 -9.805 1 98.69 256 LEU B C 1
ATOM 6215 O O . LEU B 1 256 ? 0.038 -21.891 -10.031 1 98.69 256 LEU B O 1
ATOM 6219 N N . GLU B 1 257 ? 1.978 -20.719 -10.094 1 98.12 257 GLU B N 1
ATOM 6220 C CA . GLU B 1 257 ? 2.729 -21.828 -10.664 1 98.12 257 GLU B CA 1
ATOM 6221 C C . GLU B 1 257 ? 2.713 -23.031 -9.734 1 98.12 257 GLU B C 1
ATOM 6223 O O . GLU B 1 257 ? 2.365 -24.141 -10.148 1 98.12 257 GLU B O 1
ATOM 6228 N N . ARG B 1 258 ? 3.037 -22.859 -8.555 1 98.12 258 ARG B N 1
ATOM 6229 C CA . ARG B 1 258 ? 3.076 -23.906 -7.543 1 98.12 258 ARG B CA 1
ATOM 6230 C C . ARG B 1 258 ? 1.676 -24.438 -7.254 1 98.12 258 ARG B C 1
ATOM 6232 O O . ARG B 1 258 ? 1.491 -25.641 -7.055 1 98.12 258 ARG B O 1
ATOM 6239 N N . TYR B 1 259 ? 0.735 -23.516 -7.277 1 98.56 259 TYR B N 1
ATOM 6240 C CA . TYR B 1 259 ? -0.66 -23.875 -7.07 1 98.56 259 TYR B CA 1
ATOM 6241 C C . TYR B 1 259 ? -1.126 -24.859 -8.141 1 98.56 259 TYR B C 1
ATOM 6243 O O . TYR B 1 259 ? -1.662 -25.922 -7.82 1 98.56 259 TYR B O 1
ATOM 6251 N N . CYS B 1 260 ? -0.87 -24.594 -9.352 1 98.56 260 CYS B N 1
ATOM 6252 C CA . CYS B 1 260 ? -1.322 -25.438 -10.453 1 98.56 260 CYS B CA 1
ATOM 6253 C C . CYS B 1 260 ? -0.627 -26.797 -10.422 1 98.56 260 CYS B C 1
ATOM 6255 O O . CYS B 1 260 ? -1.227 -27.812 -10.773 1 98.56 260 CYS B O 1
ATOM 6257 N N . ALA B 1 261 ? 0.595 -26.797 -10 1 98.25 261 ALA B N 1
ATOM 6258 C CA . ALA B 1 261 ? 1.352 -28.047 -9.93 1 98.25 261 ALA B CA 1
ATOM 6259 C C . ALA B 1 261 ? 0.843 -28.938 -8.797 1 98.25 261 ALA B C 1
ATOM 6261 O O . ALA B 1 261 ? 0.896 -30.156 -8.883 1 98.25 261 ALA B O 1
ATOM 6262 N N . GLY B 1 262 ? 0.347 -28.297 -7.797 1 97.94 262 GLY B N 1
ATOM 6263 C CA . GLY B 1 262 ? 0.004 -29.016 -6.586 1 97.94 262 GLY B CA 1
ATOM 6264 C C . GLY B 1 262 ? -1.479 -29.312 -6.465 1 97.94 262 GLY B C 1
ATOM 6265 O O . GLY B 1 262 ? -1.91 -29.984 -5.527 1 97.94 262 GLY B O 1
ATOM 6266 N N . VAL B 1 263 ? -2.303 -28.859 -7.32 1 97.88 263 VAL B N 1
ATOM 6267 C CA . VAL B 1 263 ? -3.736 -29.141 -7.289 1 97.88 263 VAL B CA 1
ATOM 6268 C C . VAL B 1 263 ? -4.074 -30.234 -8.297 1 97.88 263 VAL B C 1
ATOM 6270 O O . VAL B 1 263 ? -4.086 -29.984 -9.508 1 97.88 263 VAL B O 1
ATOM 6273 N N . TYR B 1 264 ? -4.387 -31.438 -7.797 1 96.44 264 TYR B N 1
ATOM 6274 C CA . TYR B 1 264 ? -4.785 -32.562 -8.625 1 96.44 264 TYR B CA 1
ATOM 6275 C C . TYR B 1 264 ? -5.52 -33.625 -7.801 1 96.44 264 TYR B C 1
ATOM 6277 O O . TYR B 1 264 ? -5.441 -33.594 -6.57 1 96.44 264 TYR B O 1
ATOM 6285 N N . ARG B 1 265 ? -6.297 -34.406 -8.477 1 94.94 265 ARG B N 1
ATOM 6286 C CA . ARG B 1 265 ? -6.93 -35.594 -7.938 1 94.94 265 ARG B CA 1
ATOM 6287 C C . ARG B 1 265 ? -6.34 -36.844 -8.562 1 94.94 265 ARG B C 1
ATOM 6289 O O . ARG B 1 265 ? -6.027 -36.875 -9.758 1 94.94 265 ARG B O 1
ATOM 6296 N N . ASP B 1 266 ? -6.246 -37.844 -7.816 1 95.06 266 ASP B N 1
ATOM 6297 C CA . ASP B 1 266 ? -5.691 -39.094 -8.281 1 95.06 266 ASP B CA 1
ATOM 6298 C C . ASP B 1 266 ? -6.441 -39.625 -9.516 1 95.06 266 ASP B C 1
ATOM 6300 O O . ASP B 1 266 ? -5.84 -40.188 -10.422 1 95.06 266 ASP B O 1
ATOM 6304 N N . ALA B 1 267 ? -7.719 -39.375 -9.539 1 93.44 267 ALA B N 1
ATOM 6305 C CA . ALA B 1 267 ? -8.586 -39.875 -10.602 1 93.44 267 ALA B CA 1
ATOM 6306 C C . ALA B 1 267 ? -8.258 -39.219 -11.938 1 93.44 267 ALA B C 1
ATOM 6308 O O . ALA B 1 267 ? -8.656 -39.75 -12.992 1 93.44 267 ALA B O 1
ATOM 6309 N N . GLU B 1 268 ? -7.496 -38.156 -11.914 1 94 268 GLU B N 1
ATOM 6310 C CA . GLU B 1 268 ? -7.172 -37.438 -13.133 1 94 268 GLU B CA 1
ATOM 6311 C C . GLU B 1 268 ? -6.043 -38.094 -13.906 1 94 268 GLU B C 1
ATOM 6313 O O . GLU B 1 268 ? -5.844 -37.844 -15.086 1 94 268 GLU B O 1
ATOM 6318 N N . PHE B 1 269 ? -5.312 -38.938 -13.289 1 96.69 269 PHE B N 1
ATOM 6319 C CA . PHE B 1 269 ? -4.129 -39.531 -13.906 1 96.69 269 PHE B CA 1
ATOM 6320 C C . PHE B 1 269 ? -4.512 -40.719 -14.781 1 96.69 269 PHE B C 1
ATOM 6322 O O . PHE B 1 269 ? -5.43 -41.469 -14.445 1 96.69 269 PHE B O 1
ATOM 6329 N N . VAL B 1 270 ? -3.803 -40.875 -15.844 1 96.94 270 VAL B N 1
ATOM 6330 C CA . VAL B 1 270 ? -3.842 -42.125 -16.594 1 96.94 270 VAL B CA 1
ATOM 6331 C C . VAL B 1 270 ? -3.074 -43.188 -15.852 1 96.94 270 VAL B C 1
ATOM 6333 O O . VAL B 1 270 ? -1.947 -42.969 -15.398 1 96.94 270 VAL B O 1
ATOM 6336 N N . ARG B 1 271 ? -3.68 -44.344 -15.672 1 97.38 271 ARG B N 1
ATOM 6337 C CA . ARG B 1 271 ? -3.012 -45.5 -15.039 1 97.38 271 ARG B CA 1
ATOM 6338 C C . ARG B 1 271 ? -2.744 -46.594 -16.062 1 97.38 271 ARG B C 1
ATOM 6340 O O . ARG B 1 271 ? -3.674 -47.125 -16.672 1 97.38 271 ARG B O 1
ATOM 6347 N N . ALA B 1 272 ? -1.484 -46.812 -16.172 1 98.06 272 ALA B N 1
ATOM 6348 C CA . ALA B 1 272 ? -1.086 -47.812 -17.156 1 98.06 272 ALA B CA 1
ATOM 6349 C C . ALA B 1 272 ? 0.366 -48.25 -16.953 1 98.06 272 ALA B C 1
ATOM 6351 O O . ALA B 1 272 ? 1.116 -47.594 -16.234 1 98.06 272 ALA B O 1
ATOM 6352 N N . SER B 1 273 ? 0.698 -49.406 -17.422 1 97.88 273 SER B N 1
ATOM 6353 C CA . SER B 1 273 ? 2.113 -49.719 -17.594 1 97.88 273 SER B CA 1
ATOM 6354 C C . SER B 1 273 ? 2.715 -48.938 -18.766 1 97.88 273 SER B C 1
ATOM 6356 O O . SER B 1 273 ? 1.994 -48.531 -19.656 1 97.88 273 SER B O 1
ATOM 6358 N N . GLU B 1 274 ? 3.961 -48.75 -18.688 1 97.19 274 GLU B N 1
ATOM 6359 C CA . GLU B 1 274 ? 4.633 -48.031 -19.75 1 97.19 274 GLU B CA 1
ATOM 6360 C C . GLU B 1 274 ? 4.387 -48.688 -21.109 1 97.19 274 GLU B C 1
ATOM 6362 O O . GLU B 1 274 ? 4.152 -48 -22.109 1 97.19 274 GLU B O 1
ATOM 6367 N N . ALA B 1 275 ? 4.398 -49.969 -21.172 1 94.12 275 ALA B N 1
ATOM 6368 C CA . ALA B 1 275 ? 4.277 -50.719 -22.406 1 94.12 275 ALA B CA 1
ATOM 6369 C C . ALA B 1 275 ? 2.898 -50.531 -23.031 1 94.12 275 ALA B C 1
ATOM 6371 O O . ALA B 1 275 ? 2.734 -50.688 -24.25 1 94.12 275 ALA B O 1
ATOM 6372 N N . ASP B 1 276 ? 1.972 -50.219 -22.25 1 96.25 276 ASP B N 1
ATOM 6373 C CA . ASP B 1 276 ? 0.595 -50.094 -22.719 1 96.25 276 ASP B CA 1
ATOM 6374 C C . ASP B 1 276 ? 0.33 -48.688 -23.25 1 96.25 276 ASP B C 1
ATOM 6376 O O . ASP B 1 276 ? -0.757 -48.406 -23.766 1 96.25 276 ASP B O 1
ATOM 6380 N N . LEU B 1 277 ? 1.247 -47.812 -23.156 1 96.25 277 LEU B N 1
ATOM 6381 C CA . LEU B 1 277 ? 1.054 -46.406 -23.562 1 96.25 277 LEU B CA 1
ATOM 6382 C C . LEU B 1 277 ? 1.823 -46.125 -24.844 1 96.25 277 LEU B C 1
ATOM 6384 O O . LEU B 1 277 ? 2.93 -46.625 -25.047 1 96.25 277 LEU B O 1
ATOM 6388 N N . ALA B 1 278 ? 1.181 -45.312 -25.641 1 91.94 278 ALA B N 1
ATOM 6389 C CA . ALA B 1 278 ? 1.885 -44.781 -26.812 1 91.94 278 ALA B CA 1
ATOM 6390 C C . ALA B 1 278 ? 2.768 -43.594 -26.438 1 91.94 278 ALA B C 1
ATOM 6392 O O . ALA B 1 278 ? 2.332 -42.688 -25.719 1 91.94 278 ALA B O 1
ATOM 6393 N N . ASN B 1 279 ? 4.027 -43.562 -26.812 1 94.62 279 ASN B N 1
ATOM 6394 C CA . ASN B 1 279 ? 4.953 -42.438 -26.688 1 94.62 279 ASN B CA 1
ATOM 6395 C C . ASN B 1 279 ? 5.164 -42.062 -25.219 1 94.62 279 ASN B C 1
ATOM 6397 O O . ASN B 1 279 ? 5.039 -40.875 -24.859 1 94.62 279 ASN B O 1
ATOM 6401 N N . ALA B 1 280 ? 5.25 -42.969 -24.328 1 97.56 280 ALA B N 1
ATOM 6402 C CA . ALA B 1 280 ? 5.551 -42.719 -22.922 1 97.56 280 ALA B CA 1
ATOM 6403 C C . ALA B 1 280 ? 7 -42.25 -22.75 1 97.56 280 ALA B C 1
ATOM 6405 O O . ALA B 1 280 ? 7.91 -42.844 -23.359 1 97.56 280 ALA B O 1
ATOM 6406 N N . VAL B 1 281 ? 7.184 -41.219 -22 1 97.88 281 VAL B N 1
ATOM 6407 C CA . VAL B 1 281 ? 8.523 -40.875 -21.531 1 97.88 281 VAL B CA 1
ATOM 6408 C C . VAL B 1 281 ? 8.875 -41.719 -20.312 1 97.88 281 VAL B C 1
ATOM 6410 O O . VAL B 1 281 ? 8.289 -41.562 -19.234 1 97.88 281 VAL B O 1
ATOM 6413 N N . SER B 1 282 ? 9.844 -42.562 -20.469 1 97.19 282 SER B N 1
ATOM 6414 C CA . SER B 1 282 ? 10.195 -43.438 -19.375 1 97.19 282 SER B CA 1
ATOM 6415 C C . SER B 1 282 ? 10.805 -42.688 -18.203 1 97.19 282 SER B C 1
ATOM 6417 O O . SER B 1 282 ? 11.625 -41.781 -18.406 1 97.19 282 SER B O 1
ATOM 6419 N N . PRO B 1 283 ? 10.383 -43.031 -16.953 1 95.88 283 PRO B N 1
ATOM 6420 C CA . PRO B 1 283 ? 11.062 -42.438 -15.805 1 95.88 283 PRO B CA 1
ATOM 6421 C C . PRO B 1 283 ? 12.578 -42.625 -15.852 1 95.88 283 PRO B C 1
ATOM 6423 O O . PRO B 1 283 ? 13.32 -41.75 -15.352 1 95.88 283 PRO B O 1
ATOM 6426 N N . THR B 1 284 ? 13 -43.656 -16.5 1 95.69 284 THR B N 1
ATOM 6427 C CA . THR B 1 284 ? 14.43 -43.969 -16.547 1 95.69 284 THR B CA 1
ATOM 6428 C C . THR B 1 284 ? 15.133 -43.094 -17.594 1 95.69 284 THR B C 1
ATOM 6430 O O . THR B 1 284 ? 16.359 -43.031 -17.641 1 95.69 284 THR B O 1
ATOM 6433 N N . ASP B 1 285 ? 14.352 -42.438 -18.406 1 95.44 285 ASP B N 1
ATOM 6434 C CA . ASP B 1 285 ? 14.938 -41.469 -19.328 1 95.44 285 ASP B CA 1
ATOM 6435 C C . ASP B 1 285 ? 15.281 -40.156 -18.609 1 95.44 285 ASP B C 1
ATOM 6437 O O . ASP B 1 285 ? 16.047 -39.344 -19.141 1 95.44 285 ASP B O 1
ATOM 6441 N N . LEU B 1 286 ? 14.664 -39.969 -17.484 1 96.19 286 LEU B N 1
ATOM 6442 C CA . LEU B 1 286 ? 14.977 -38.812 -16.641 1 96.19 286 LEU B CA 1
ATOM 6443 C C . LEU B 1 286 ? 16.109 -39.156 -15.672 1 96.19 286 LEU B C 1
ATOM 6445 O O . LEU B 1 286 ? 16.344 -40.312 -15.359 1 96.19 286 LEU B O 1
ATOM 6449 N N . LEU B 1 287 ? 16.781 -38.188 -15.344 1 95.5 287 LEU B N 1
ATOM 6450 C CA . LEU B 1 287 ? 17.906 -38.406 -14.438 1 95.5 287 LEU B CA 1
ATOM 6451 C C . LEU B 1 287 ? 17.406 -38.75 -13.031 1 95.5 287 LEU B C 1
ATOM 6453 O O . LEU B 1 287 ? 16.562 -38.031 -12.492 1 95.5 287 LEU B O 1
ATOM 6457 N N . ARG B 1 288 ? 17.859 -39.812 -12.492 1 94.75 288 ARG B N 1
ATOM 6458 C CA . ARG B 1 288 ? 17.516 -40.281 -11.164 1 94.75 288 ARG B CA 1
ATOM 6459 C C . ARG B 1 288 ? 18.766 -40.625 -10.359 1 94.75 288 ARG B C 1
ATOM 6461 O O . ARG B 1 288 ? 19.766 -41.062 -10.914 1 94.75 288 ARG B O 1
ATOM 6468 N N . PRO B 1 289 ? 18.703 -40.375 -9.102 1 94 289 PRO B N 1
ATOM 6469 C CA . PRO B 1 289 ? 19.812 -40.844 -8.273 1 94 289 PRO B CA 1
ATOM 6470 C C . PRO B 1 289 ? 19.938 -42.375 -8.227 1 94 289 PRO B C 1
ATOM 6472 O O . PRO B 1 289 ? 18.984 -43.062 -8.594 1 94 289 PRO B O 1
ATOM 6475 N N . ASP B 1 290 ? 21.062 -42.781 -7.762 1 90.25 290 ASP B N 1
ATOM 6476 C CA . ASP B 1 290 ? 21.344 -44.188 -7.727 1 90.25 290 ASP B CA 1
ATOM 6477 C C . ASP B 1 290 ? 20.391 -44.938 -6.789 1 90.25 290 ASP B C 1
ATOM 6479 O O . ASP B 1 290 ? 20.062 -46.094 -7 1 90.25 290 ASP B O 1
ATOM 6483 N N . ASP B 1 291 ? 19.953 -44.219 -5.855 1 91.31 291 ASP B N 1
ATOM 6484 C CA . ASP B 1 291 ? 19.125 -44.844 -4.84 1 91.31 291 ASP B CA 1
ATOM 6485 C C . ASP B 1 291 ? 17.641 -44.625 -5.133 1 91.31 291 ASP B C 1
ATOM 6487 O O . ASP B 1 291 ? 16.797 -44.875 -4.266 1 91.31 291 ASP B O 1
ATOM 6491 N N . ALA B 1 292 ? 17.344 -44.188 -6.328 1 93.38 292 ALA B N 1
ATOM 6492 C CA . ALA B 1 292 ? 15.938 -44 -6.703 1 93.38 292 ALA B CA 1
ATOM 6493 C C . ALA B 1 292 ? 15.203 -45.344 -6.711 1 93.38 292 ALA B C 1
ATOM 6495 O O . ALA B 1 292 ? 15.812 -46.406 -6.957 1 93.38 292 ALA B O 1
ATOM 6496 N N . PRO B 1 293 ? 13.914 -45.344 -6.488 1 94.81 293 PRO B N 1
ATOM 6497 C CA . PRO B 1 293 ? 13.133 -46.562 -6.512 1 94.81 293 PRO B CA 1
ATOM 6498 C C . PRO B 1 293 ? 13.242 -47.312 -7.84 1 94.81 293 PRO B C 1
ATOM 6500 O O . PRO B 1 293 ? 13.281 -46.688 -8.898 1 94.81 293 PRO B O 1
ATOM 6503 N N . ALA B 1 294 ? 13.219 -48.594 -7.668 1 94.25 294 ALA B N 1
ATOM 6504 C CA . ALA B 1 294 ? 13.266 -49.438 -8.875 1 94.25 294 ALA B CA 1
ATOM 6505 C C . ALA B 1 294 ? 12.039 -49.188 -9.75 1 94.25 294 ALA B C 1
ATOM 6507 O O . ALA B 1 294 ? 10.938 -48.969 -9.234 1 94.25 294 ALA B O 1
ATOM 6508 N N . TYR B 1 295 ? 12.273 -49.219 -11.016 1 95.94 295 TYR B N 1
ATOM 6509 C CA . TYR B 1 295 ? 11.195 -49.031 -11.977 1 95.94 295 TYR B CA 1
ATOM 6510 C C . TYR B 1 295 ? 11 -50.281 -12.836 1 95.94 295 TYR B C 1
ATOM 6512 O O . TYR B 1 295 ? 11.93 -50.719 -13.523 1 95.94 295 TYR B O 1
ATOM 6520 N N . ASP B 1 296 ? 9.797 -50.844 -12.75 1 95.94 296 ASP B N 1
ATOM 6521 C CA . ASP B 1 296 ? 9.391 -51.938 -13.617 1 95.94 296 ASP B CA 1
ATOM 6522 C C . ASP B 1 296 ? 8.344 -51.469 -14.633 1 95.94 296 ASP B C 1
ATOM 6524 O O . ASP B 1 296 ? 7.199 -51.219 -14.273 1 95.94 296 ASP B O 1
ATOM 6528 N N . PRO B 1 297 ? 8.734 -51.406 -15.883 1 96 297 PRO B N 1
ATOM 6529 C CA . PRO B 1 297 ? 7.828 -50.875 -16.906 1 96 297 PRO B CA 1
ATOM 6530 C C . PRO B 1 297 ? 6.543 -51.688 -17.047 1 96 297 PRO B C 1
ATOM 6532 O O . PRO B 1 297 ? 5.59 -51.219 -17.688 1 96 297 PRO B O 1
ATOM 6535 N N . SER B 1 298 ? 6.496 -52.844 -16.469 1 95.81 298 SER B N 1
ATOM 6536 C CA . SER B 1 298 ? 5.309 -53.688 -16.578 1 95.81 298 SER B CA 1
ATOM 6537 C C . SER B 1 298 ? 4.305 -53.344 -15.477 1 95.81 298 SER B C 1
ATOM 6539 O O . SER B 1 298 ? 3.143 -53.75 -15.547 1 95.81 298 SER B O 1
ATOM 6541 N N . ASP B 1 299 ? 4.777 -52.656 -14.492 1 96.31 299 ASP B N 1
ATOM 6542 C CA . ASP B 1 299 ? 3.877 -52.25 -13.414 1 96.31 299 ASP B CA 1
ATOM 6543 C C . ASP B 1 299 ? 3.027 -51.062 -13.836 1 96.31 299 ASP B C 1
ATOM 6545 O O . ASP B 1 299 ? 3.357 -50.375 -14.797 1 96.31 299 ASP B O 1
ATOM 6549 N N . GLU B 1 300 ? 1.941 -50.906 -13.141 1 96.56 300 GLU B N 1
ATOM 6550 C CA . GLU B 1 300 ? 1.079 -49.75 -13.383 1 96.56 300 GLU B CA 1
ATOM 6551 C C . GLU B 1 300 ? 1.58 -48.531 -12.625 1 96.56 300 GLU B C 1
ATOM 6553 O O . GLU B 1 300 ? 1.911 -48.625 -11.445 1 96.56 300 GLU B O 1
ATOM 6558 N N . TYR B 1 301 ? 1.653 -47.406 -13.344 1 97.06 301 TYR B N 1
ATOM 6559 C CA . TYR B 1 301 ? 2.045 -46.125 -12.766 1 97.06 301 TYR B CA 1
ATOM 6560 C C . TYR B 1 301 ? 1.073 -45.031 -13.172 1 97.06 301 TYR B C 1
ATOM 6562 O O . TYR B 1 301 ? 0.151 -45.281 -13.953 1 97.06 301 TYR B O 1
ATOM 6570 N N . ARG B 1 302 ? 1.157 -43.844 -12.547 1 97.56 302 ARG B N 1
ATOM 6571 C CA . ARG B 1 302 ? 0.376 -42.656 -12.875 1 97.56 302 ARG B CA 1
ATOM 6572 C C . ARG B 1 302 ? 1.047 -41.844 -13.984 1 97.56 302 ARG B C 1
ATOM 6574 O O . ARG B 1 302 ? 2.25 -41.594 -13.93 1 97.56 302 ARG B O 1
ATOM 6581 N N . TRP B 1 303 ? 0.29 -41.5 -14.992 1 97.81 303 TRP B N 1
ATOM 6582 C CA . TRP B 1 303 ? 0.808 -40.719 -16.109 1 97.81 303 TRP B CA 1
ATOM 6583 C C . TRP B 1 303 ? -0.048 -39.469 -16.359 1 97.81 303 TRP B C 1
ATOM 6585 O O . TRP B 1 303 ? -1.253 -39.5 -16.109 1 97.81 303 TRP B O 1
ATOM 6595 N N . VAL B 1 304 ? 0.526 -38.438 -16.828 1 97.75 304 VAL B N 1
ATOM 6596 C CA . VAL B 1 304 ? -0.143 -37.219 -17.25 1 97.75 304 VAL B CA 1
ATOM 6597 C C . VAL B 1 304 ? 0.002 -37.031 -18.766 1 97.75 304 VAL B C 1
ATOM 6599 O O . VAL B 1 304 ? 1.113 -37.094 -19.297 1 97.75 304 VAL B O 1
ATOM 6602 N N . PRO B 1 305 ? -1.068 -36.844 -19.453 1 97.75 305 PRO B N 1
ATOM 6603 C CA . PRO B 1 305 ? -0.938 -36.562 -20.875 1 97.75 305 PRO B CA 1
ATOM 6604 C C . PRO B 1 305 ? -0.129 -35.281 -21.141 1 97.75 305 PRO B C 1
ATOM 6606 O O . PRO B 1 305 ? -0.284 -34.281 -20.422 1 97.75 305 PRO B O 1
ATOM 6609 N N . GLY B 1 306 ? 0.773 -35.375 -22.109 1 98 306 GLY B N 1
ATOM 6610 C CA . GLY B 1 306 ? 1.593 -34.25 -22.531 1 98 306 GLY B CA 1
ATOM 6611 C C . GLY B 1 306 ? 1.889 -34.25 -24.031 1 98 306 GLY B C 1
ATOM 6612 O O . GLY B 1 306 ? 1.117 -34.781 -24.812 1 98 306 GLY B O 1
ATOM 6613 N N . GLU B 1 307 ? 2.898 -33.5 -24.328 1 98.12 307 GLU B N 1
ATOM 6614 C CA . GLU B 1 307 ? 3.219 -33.312 -25.734 1 98.12 307 GLU B CA 1
ATOM 6615 C C . GLU B 1 307 ? 4.727 -33.281 -25.969 1 98.12 307 GLU B C 1
ATOM 6617 O O . GLU B 1 307 ? 5.465 -32.719 -25.172 1 98.12 307 GLU B O 1
ATOM 6622 N N . ASN B 1 308 ? 5.195 -34.031 -26.984 1 98.25 308 ASN B N 1
ATOM 6623 C CA . ASN B 1 308 ? 6.52 -33.75 -27.547 1 98.25 308 ASN B CA 1
ATOM 6624 C C . ASN B 1 308 ? 6.562 -32.406 -28.234 1 98.25 308 ASN B C 1
ATOM 6626 O O . ASN B 1 308 ? 5.945 -32.219 -29.281 1 98.25 308 ASN B O 1
ATOM 6630 N N . LEU B 1 309 ? 7.309 -31.484 -27.734 1 98.19 309 LEU B N 1
ATOM 6631 C CA . LEU B 1 309 ? 7.203 -30.094 -28.172 1 98.19 309 LEU B CA 1
ATOM 6632 C C . LEU B 1 309 ? 7.84 -29.906 -29.547 1 98.19 309 LEU B C 1
ATOM 6634 O O . LEU B 1 309 ? 7.605 -28.906 -30.219 1 98.19 309 LEU B O 1
ATOM 6638 N N . VAL B 1 310 ? 8.672 -30.797 -29.953 1 96.31 310 VAL B N 1
ATOM 6639 C CA . VAL B 1 310 ? 9.336 -30.703 -31.25 1 96.31 310 VAL B CA 1
ATOM 6640 C C . VAL B 1 310 ? 8.406 -31.203 -32.344 1 96.31 310 VAL B C 1
ATOM 6642 O O . VAL B 1 310 ? 8.234 -30.547 -33.375 1 96.31 310 VAL B O 1
ATOM 6645 N N . THR B 1 311 ? 7.727 -32.281 -32.094 1 95.44 311 THR B N 1
ATOM 6646 C CA . THR B 1 311 ? 6.93 -32.938 -33.125 1 95.44 311 THR B CA 1
ATOM 6647 C C . THR B 1 311 ? 5.461 -32.531 -33 1 95.44 311 THR B C 1
ATOM 6649 O O . THR B 1 311 ? 4.688 -32.688 -33.938 1 95.44 311 THR B O 1
ATOM 6652 N N . GLY B 1 312 ? 5.074 -32.219 -31.812 1 94.44 312 GLY B N 1
ATOM 6653 C CA . GLY B 1 312 ? 3.67 -31.922 -31.562 1 94.44 312 GLY B CA 1
ATOM 6654 C C . GLY B 1 312 ? 2.871 -33.156 -31.203 1 94.44 312 GLY B C 1
ATOM 6655 O O . GLY B 1 312 ? 1.684 -33.062 -30.891 1 94.44 312 GLY B O 1
ATOM 6656 N N . GLU B 1 313 ? 3.494 -34.281 -31.141 1 96.38 313 GLU B N 1
ATOM 6657 C CA . GLU B 1 313 ? 2.795 -35.531 -30.875 1 96.38 313 GLU B CA 1
ATOM 6658 C C . GLU B 1 313 ? 2.449 -35.656 -29.391 1 96.38 313 GLU B C 1
ATOM 6660 O O . GLU B 1 313 ? 3.248 -35.281 -28.531 1 96.38 313 GLU B O 1
ATOM 6665 N N . GLN B 1 314 ? 1.305 -36.281 -29.141 1 96.62 314 GLN B N 1
ATOM 6666 C CA . GLN B 1 314 ? 0.897 -36.531 -27.766 1 96.62 314 GLN B CA 1
ATOM 6667 C C . GLN B 1 314 ? 1.833 -37.531 -27.094 1 96.62 314 GLN B C 1
ATOM 6669 O O . GLN B 1 314 ? 2.32 -38.469 -27.734 1 96.62 314 GLN B O 1
ATOM 6674 N N . ALA B 1 315 ? 2.08 -37.312 -25.859 1 97.75 315 ALA B N 1
ATOM 6675 C CA . ALA B 1 315 ? 2.934 -38.188 -25.047 1 97.75 315 ALA B CA 1
ATOM 6676 C C . ALA B 1 315 ? 2.35 -38.375 -23.656 1 97.75 315 ALA B C 1
ATOM 6678 O O . ALA B 1 315 ? 1.372 -37.719 -23.281 1 97.75 315 ALA B O 1
ATOM 6679 N N . HIS B 1 316 ? 2.852 -39.375 -22.969 1 98.31 316 HIS B N 1
ATOM 6680 C CA . HIS B 1 316 ? 2.525 -39.594 -21.578 1 98.31 316 HIS B CA 1
ATOM 6681 C C . HIS B 1 316 ? 3.752 -39.406 -20.688 1 98.31 316 HIS B C 1
ATOM 6683 O O . HIS B 1 316 ? 4.77 -40.094 -20.875 1 98.31 316 HIS B O 1
ATOM 6689 N N . LEU B 1 317 ? 3.613 -38.5 -19.812 1 98.25 317 LEU B N 1
ATOM 6690 C CA . LEU B 1 317 ? 4.703 -38.188 -18.891 1 98.25 317 LEU B CA 1
ATOM 6691 C C . LEU B 1 317 ? 4.426 -38.812 -17.516 1 98.25 317 LEU B C 1
ATOM 6693 O O . LEU B 1 317 ? 3.285 -38.781 -17.047 1 98.25 317 LEU B O 1
ATOM 6697 N N . PRO B 1 318 ? 5.492 -39.344 -16.859 1 97.56 318 PRO B N 1
ATOM 6698 C CA . PRO B 1 318 ? 5.246 -39.812 -15.484 1 97.56 318 PRO B CA 1
ATOM 6699 C C . PRO B 1 318 ? 4.734 -38.688 -14.57 1 97.56 318 PRO B C 1
ATOM 6701 O O . PRO B 1 318 ? 5.32 -37.625 -14.523 1 97.56 318 PRO B O 1
ATOM 6704 N N . ALA B 1 319 ? 3.709 -38.938 -13.789 1 98 319 ALA B N 1
ATOM 6705 C CA . ALA B 1 319 ? 3.113 -37.938 -12.914 1 98 319 ALA B CA 1
ATOM 6706 C C . ALA B 1 319 ? 4.133 -37.406 -11.906 1 98 319 ALA B C 1
ATOM 6708 O O . ALA B 1 319 ? 4.098 -36.219 -11.539 1 98 319 ALA B O 1
ATOM 6709 N N . ASP B 1 320 ? 5.086 -38.219 -11.531 1 96.81 320 ASP B N 1
ATOM 6710 C CA . ASP B 1 320 ? 6.129 -37.844 -10.578 1 96.81 320 ASP B CA 1
ATOM 6711 C C . ASP B 1 320 ? 7.008 -36.75 -11.141 1 96.81 320 ASP B C 1
ATOM 6713 O O . ASP B 1 320 ? 7.598 -35.969 -10.375 1 96.81 320 ASP B O 1
ATOM 6717 N N . ALA B 1 321 ? 7.07 -36.656 -12.445 1 97.19 321 ALA B N 1
ATOM 6718 C CA . ALA B 1 321 ? 7.922 -35.656 -13.078 1 97.19 321 ALA B CA 1
ATOM 6719 C C . ALA B 1 321 ? 7.141 -34.375 -13.367 1 97.19 321 ALA B C 1
ATOM 6721 O O . ALA B 1 321 ? 7.73 -33.312 -13.625 1 97.19 321 ALA B O 1
ATOM 6722 N N . VAL B 1 322 ? 5.844 -34.5 -13.258 1 98.12 322 VAL B N 1
ATOM 6723 C CA . VAL B 1 322 ? 5.02 -33.406 -13.734 1 98.12 322 VAL B CA 1
ATOM 6724 C C . VAL B 1 322 ? 4.469 -32.625 -12.539 1 98.12 322 VAL B C 1
ATOM 6726 O O . VAL B 1 322 ? 4.531 -31.391 -12.516 1 98.12 322 VAL B O 1
ATOM 6729 N N . GLN B 1 323 ? 3.941 -33.312 -11.555 1 98.12 323 GLN B N 1
ATOM 6730 C CA . GLN B 1 323 ? 3.246 -32.688 -10.438 1 98.12 323 GLN B CA 1
ATOM 6731 C C . GLN B 1 323 ? 4.215 -32.344 -9.305 1 98.12 323 GLN B C 1
ATOM 6733 O O . GLN B 1 323 ? 5.273 -32.969 -9.188 1 98.12 323 GLN B O 1
ATOM 6738 N N . PHE B 1 324 ? 3.867 -31.406 -8.5 1 97.25 324 PHE B N 1
ATOM 6739 C CA . PHE B 1 324 ? 4.621 -31.016 -7.312 1 97.25 324 PHE B CA 1
ATOM 6740 C C . PHE B 1 324 ? 3.684 -30.547 -6.207 1 97.25 324 PHE B C 1
ATOM 6742 O O . PHE B 1 324 ? 2.996 -29.531 -6.359 1 97.25 324 PHE B O 1
ATOM 6749 N N . PRO B 1 325 ? 3.656 -31.203 -5.074 1 96.38 325 PRO B N 1
ATOM 6750 C CA . PRO B 1 325 ? 4.422 -32.406 -4.77 1 96.38 325 PRO B CA 1
ATOM 6751 C C . PRO B 1 325 ? 4.031 -33.594 -5.66 1 96.38 325 PRO B C 1
ATOM 6753 O O . PRO B 1 325 ? 2.953 -33.594 -6.258 1 96.38 325 PRO B O 1
ATOM 6756 N N . GLN B 1 326 ? 4.934 -34.469 -5.766 1 96 326 GLN B N 1
ATOM 6757 C CA . GLN B 1 326 ? 4.742 -35.625 -6.66 1 96 326 GLN B CA 1
ATOM 6758 C C . GLN B 1 326 ? 3.77 -36.625 -6.059 1 96 326 GLN B C 1
ATOM 6760 O O . GLN B 1 326 ? 3.777 -36.875 -4.848 1 96 326 GLN B O 1
ATOM 6765 N N . PRO B 1 327 ? 2.938 -37.094 -7.043 1 95 327 PRO B N 1
ATOM 6766 C CA . PRO B 1 327 ? 2.107 -38.219 -6.605 1 95 327 PRO B CA 1
ATOM 6767 C C . PRO B 1 327 ? 2.83 -39.562 -6.703 1 95 327 PRO B C 1
ATOM 6769 O O . PRO B 1 327 ? 3.744 -39.719 -7.516 1 95 327 PRO B O 1
ATOM 6772 N N . GLY B 1 328 ? 2.746 -40.5 -5.77 1 85.75 328 GLY B N 1
ATOM 6773 C CA . GLY B 1 328 ? 3.258 -41.844 -5.973 1 85.75 328 GLY B CA 1
ATOM 6774 C C . GLY B 1 328 ? 4.555 -42.094 -5.227 1 85.75 328 GLY B C 1
ATOM 6775 O O . GLY B 1 328 ? 4.797 -41.531 -4.172 1 85.75 328 GLY B O 1
ATOM 6776 N N . PRO B 1 329 ? 5.414 -43 -5.852 1 87.06 329 PRO B N 1
ATOM 6777 C CA . PRO B 1 329 ? 6.547 -43.531 -5.09 1 87.06 329 PRO B CA 1
ATOM 6778 C C . PRO B 1 329 ? 7.789 -42.625 -5.184 1 87.06 329 PRO B C 1
ATOM 6780 O O . PRO B 1 329 ? 8.82 -42.938 -4.586 1 87.06 329 PRO B O 1
ATOM 6783 N N . GLY B 1 330 ? 7.738 -41.625 -5.969 1 92.19 330 GLY B N 1
ATOM 6784 C CA . GLY B 1 330 ? 8.906 -40.75 -6.07 1 92.19 330 GLY B CA 1
ATOM 6785 C C . GLY B 1 330 ? 9.977 -41.312 -6.988 1 92.19 330 GLY B C 1
ATOM 6786 O O . GLY B 1 330 ? 11.141 -41.438 -6.602 1 92.19 330 GLY B O 1
ATOM 6787 N N . LEU B 1 331 ? 9.602 -41.594 -8.25 1 94.31 331 LEU B N 1
ATOM 6788 C CA . LEU B 1 331 ? 10.477 -42.219 -9.227 1 94.31 331 LEU B CA 1
ATOM 6789 C C . LEU B 1 331 ? 11.586 -41.25 -9.656 1 94.31 331 LEU B C 1
ATOM 6791 O O . LEU B 1 331 ? 12.633 -41.688 -10.141 1 94.31 331 LEU B O 1
ATOM 6795 N N . VAL B 1 332 ? 11.305 -39.969 -9.617 1 94.12 332 VAL B N 1
ATOM 6796 C CA . VAL B 1 332 ? 12.273 -38.938 -9.906 1 94.12 332 VAL B CA 1
ATOM 6797 C C . VAL B 1 332 ? 12.32 -37.938 -8.734 1 94.12 332 VAL B C 1
ATOM 6799 O O . VAL B 1 332 ? 11.406 -37.906 -7.914 1 94.12 332 VAL B O 1
ATOM 6802 N N . PRO B 1 333 ? 13.398 -37.188 -8.625 1 92.25 333 PRO B N 1
ATOM 6803 C CA . PRO B 1 333 ? 13.469 -36.25 -7.52 1 92.25 333 PRO B CA 1
ATOM 6804 C C . PRO B 1 333 ? 12.367 -35.188 -7.574 1 92.25 333 PRO B C 1
ATOM 6806 O O . PRO B 1 333 ? 12.008 -34.719 -8.656 1 92.25 333 PRO B O 1
ATOM 6809 N N . ALA B 1 334 ? 11.922 -34.844 -6.34 1 91.44 334 ALA B N 1
ATOM 6810 C CA . ALA B 1 334 ? 10.938 -33.75 -6.227 1 91.44 334 ALA B CA 1
ATOM 6811 C C . ALA B 1 334 ? 11.594 -32.406 -6.402 1 91.44 334 ALA B C 1
ATOM 6813 O O . ALA B 1 334 ? 12.398 -31.969 -5.566 1 91.44 334 ALA B O 1
ATOM 6814 N N . ILE B 1 335 ? 11.273 -31.719 -7.477 1 91.88 335 ILE B N 1
ATOM 6815 C CA . ILE B 1 335 ? 11.82 -30.391 -7.746 1 91.88 335 ILE B CA 1
ATOM 6816 C C . ILE B 1 335 ? 10.859 -29.609 -8.625 1 91.88 335 ILE B C 1
ATOM 6818 O O . ILE B 1 335 ? 10.039 -30.188 -9.336 1 91.88 335 ILE B O 1
ATOM 6822 N N . THR B 1 336 ? 10.961 -28.266 -8.586 1 95.38 336 THR B N 1
ATOM 6823 C CA . THR B 1 336 ? 10.008 -27.422 -9.305 1 95.38 336 THR B CA 1
ATOM 6824 C C . THR B 1 336 ? 10.555 -27.031 -10.672 1 95.38 336 THR B C 1
ATOM 6826 O O . THR B 1 336 ? 9.898 -26.312 -11.43 1 95.38 336 THR B O 1
ATOM 6829 N N . THR B 1 337 ? 11.789 -27.484 -11.031 1 96.56 337 THR B N 1
ATOM 6830 C CA . THR B 1 337 ? 12.398 -27.125 -12.312 1 96.56 337 THR B CA 1
ATOM 6831 C C . THR B 1 337 ? 11.477 -27.469 -13.469 1 96.56 337 THR B C 1
ATOM 6833 O O . THR B 1 337 ? 10.953 -28.578 -13.539 1 96.56 337 THR B O 1
ATOM 6836 N N . GLY B 1 338 ? 11.266 -26.5 -14.328 1 98.31 338 GLY B N 1
ATOM 6837 C CA . GLY B 1 338 ? 10.477 -26.75 -15.523 1 98.31 338 GLY B CA 1
ATOM 6838 C C . GLY B 1 338 ? 9.039 -26.266 -15.398 1 98.31 338 GLY B C 1
ATOM 6839 O O . GLY B 1 338 ? 8.305 -26.234 -16.391 1 98.31 338 GLY B O 1
ATOM 6840 N N . LEU B 1 339 ? 8.633 -25.969 -14.141 1 98.5 339 LEU B N 1
ATOM 6841 C CA . LEU B 1 339 ? 7.352 -25.281 -14.008 1 98.5 339 LEU B CA 1
ATOM 6842 C C . LEU B 1 339 ? 7.398 -23.906 -14.656 1 98.5 339 LEU B C 1
ATOM 6844 O O . LEU B 1 339 ? 8.398 -23.188 -14.547 1 98.5 339 LEU B O 1
ATOM 6848 N N . GLY B 1 340 ? 6.344 -23.594 -15.367 1 98.44 340 GLY B N 1
ATOM 6849 C CA . GLY B 1 340 ? 6.25 -22.297 -16.031 1 98.44 340 GLY B CA 1
ATOM 6850 C C . GLY B 1 340 ? 4.863 -21.688 -15.953 1 98.44 340 GLY B C 1
ATOM 6851 O O . GLY B 1 340 ? 3.861 -22.391 -16.078 1 98.44 340 GLY B O 1
ATOM 6852 N N . LEU B 1 341 ? 4.816 -20.453 -15.711 1 98.31 341 LEU B N 1
ATOM 6853 C CA . LEU B 1 341 ? 3.586 -19.656 -15.75 1 98.31 341 LEU B CA 1
ATOM 6854 C C . LEU B 1 341 ? 3.705 -18.516 -16.75 1 98.31 341 LEU B C 1
ATOM 6856 O O . LEU B 1 341 ? 4.766 -17.906 -16.875 1 98.31 341 LEU B O 1
ATOM 6860 N N . GLY B 1 342 ? 2.693 -18.234 -17.453 1 97.69 342 GLY B N 1
ATOM 6861 C CA . GLY B 1 342 ? 2.639 -17.109 -18.359 1 97.69 342 GLY B CA 1
ATOM 6862 C C . GLY B 1 342 ? 1.223 -16.656 -18.656 1 97.69 342 GLY B C 1
ATOM 6863 O O . GLY B 1 342 ? 0.257 -17.266 -18.203 1 97.69 342 GLY B O 1
ATOM 6864 N N . SER B 1 343 ? 1.152 -15.562 -19.438 1 96.81 343 SER B N 1
ATOM 6865 C CA . SER B 1 343 ? -0.153 -15.047 -19.844 1 96.81 343 SER B CA 1
ATOM 6866 C C . SER B 1 343 ? -0.664 -15.758 -21.094 1 96.81 343 SER B C 1
ATOM 6868 O O . SER B 1 343 ? -1.77 -15.477 -21.562 1 96.81 343 SER B O 1
ATOM 6870 N N . SER B 1 344 ? 0.17 -16.641 -21.594 1 97.25 344 SER B N 1
ATOM 6871 C CA . SER B 1 344 ? -0.167 -17.531 -22.703 1 97.25 344 SER B CA 1
ATOM 6872 C C . SER B 1 344 ? 0.541 -18.875 -22.562 1 97.25 344 SER B C 1
ATOM 6874 O O . SER B 1 344 ? 1.463 -19.016 -21.766 1 97.25 344 SER B O 1
ATOM 6876 N N . THR B 1 345 ? 0.073 -19.797 -23.359 1 97.44 345 THR B N 1
ATOM 6877 C CA . THR B 1 345 ? 0.719 -21.109 -23.344 1 97.44 345 THR B CA 1
ATOM 6878 C C . THR B 1 345 ? 2.176 -21 -23.781 1 97.44 345 THR B C 1
ATOM 6880 O O . THR B 1 345 ? 3.059 -21.625 -23.203 1 97.44 345 THR B O 1
ATOM 6883 N N . VAL B 1 346 ? 2.406 -20.203 -24.766 1 98.25 346 VAL B N 1
ATOM 6884 C CA . VAL B 1 346 ? 3.762 -20.016 -25.266 1 98.25 346 VAL B CA 1
ATOM 6885 C C . VAL B 1 346 ? 4.641 -19.391 -24.203 1 98.25 346 VAL B C 1
ATOM 6887 O O . VAL B 1 346 ? 5.77 -19.828 -23.969 1 98.25 346 VAL B O 1
ATOM 6890 N N . ASP B 1 347 ? 4.09 -18.391 -23.578 1 97.81 347 ASP B N 1
ATOM 6891 C CA . ASP B 1 347 ? 4.832 -17.766 -22.484 1 97.81 347 ASP B CA 1
ATOM 6892 C C . ASP B 1 347 ? 5.191 -18.766 -21.406 1 97.81 347 ASP B C 1
ATOM 6894 O O . ASP B 1 347 ? 6.312 -18.766 -20.891 1 97.81 347 ASP B O 1
ATOM 6898 N N . ALA B 1 348 ? 4.238 -19.578 -21.047 1 98.44 348 ALA B N 1
ATOM 6899 C CA . ALA B 1 348 ? 4.449 -20.578 -20 1 98.44 348 ALA B CA 1
ATOM 6900 C C . ALA B 1 348 ? 5.5 -21.609 -20.422 1 98.44 348 ALA B C 1
ATOM 6902 O O . ALA B 1 348 ? 6.375 -21.969 -19.641 1 98.44 348 ALA B O 1
ATOM 6903 N N . LEU B 1 349 ? 5.414 -22.016 -21.641 1 98.62 349 LEU B N 1
ATOM 6904 C CA . LEU B 1 349 ? 6.359 -22.984 -22.172 1 98.62 349 LEU B CA 1
ATOM 6905 C C . LEU B 1 349 ? 7.773 -22.422 -22.203 1 98.62 349 LEU B C 1
ATOM 6907 O O . LEU B 1 349 ? 8.734 -23.109 -21.859 1 98.62 349 LEU B O 1
ATOM 6911 N N . LEU B 1 350 ? 7.867 -21.203 -22.656 1 98.5 350 LEU B N 1
ATOM 6912 C CA . LEU B 1 350 ? 9.172 -20.547 -22.688 1 98.5 350 LEU B CA 1
ATOM 6913 C C . LEU B 1 350 ? 9.766 -20.484 -21.281 1 98.5 350 LEU B C 1
ATOM 6915 O O . LEU B 1 350 ? 10.953 -20.781 -21.094 1 98.5 350 LEU B O 1
ATOM 6919 N N . SER B 1 351 ? 8.945 -20.109 -20.359 1 98.25 351 SER B N 1
ATOM 6920 C CA . SER B 1 351 ? 9.406 -20 -18.984 1 98.25 351 SER B CA 1
ATOM 6921 C C . SER B 1 351 ? 9.906 -21.359 -18.469 1 98.25 351 SER B C 1
ATOM 6923 O O . SER B 1 351 ? 11.008 -21.438 -17.922 1 98.25 351 SER B O 1
ATOM 6925 N N . GLY B 1 352 ? 9.125 -22.375 -18.641 1 98.62 352 GLY B N 1
ATOM 6926 C CA . GLY B 1 352 ? 9.508 -23.703 -18.172 1 98.62 352 GLY B CA 1
ATOM 6927 C C . GLY B 1 352 ? 10.734 -24.25 -18.875 1 98.62 352 GLY B C 1
ATOM 6928 O O . GLY B 1 352 ? 11.633 -24.797 -18.234 1 98.62 352 GLY B O 1
ATOM 6929 N N . LEU B 1 353 ? 10.766 -24.094 -20.156 1 98.81 353 LEU B N 1
ATOM 6930 C CA . LEU B 1 353 ? 11.859 -24.656 -20.938 1 98.81 353 LEU B CA 1
ATOM 6931 C C . LEU B 1 353 ? 13.172 -23.938 -20.625 1 98.81 353 LEU B C 1
ATOM 6933 O O . LEU B 1 353 ? 14.203 -24.594 -20.438 1 98.81 353 LEU B O 1
ATOM 6937 N N . THR B 1 354 ? 13.133 -22.641 -20.531 1 98.62 354 THR B N 1
ATOM 6938 C CA . THR B 1 354 ? 14.352 -21.891 -20.219 1 98.62 354 THR B CA 1
ATOM 6939 C C . THR B 1 354 ? 14.883 -22.281 -18.844 1 98.62 354 THR B C 1
ATOM 6941 O O . THR B 1 354 ? 16.094 -22.344 -18.641 1 98.62 354 THR B O 1
ATOM 6944 N N . GLU B 1 355 ? 14 -22.531 -17.938 1 98.5 355 GLU B N 1
ATOM 6945 C CA . GLU B 1 355 ? 14.453 -22.906 -16.609 1 98.5 355 GLU B CA 1
ATOM 6946 C C . GLU B 1 355 ? 15.188 -24.234 -16.625 1 98.5 355 GLU B C 1
ATOM 6948 O O . GLU B 1 355 ? 16.219 -24.391 -15.969 1 98.5 355 GLU B O 1
ATOM 6953 N N . VAL B 1 356 ? 14.641 -25.188 -17.344 1 98.62 356 VAL B N 1
ATOM 6954 C CA . VAL B 1 356 ? 15.281 -26.5 -17.422 1 98.62 356 VAL B CA 1
ATOM 6955 C C . VAL B 1 356 ? 16.672 -26.359 -18.031 1 98.62 356 VAL B C 1
ATOM 6957 O O . VAL B 1 356 ? 17.656 -26.906 -17.516 1 98.62 356 VAL B O 1
ATOM 6960 N N . LEU B 1 357 ? 16.75 -25.641 -19.094 1 98.75 357 LEU B N 1
ATOM 6961 C CA . LEU B 1 357 ? 18.016 -25.469 -19.797 1 98.75 357 LEU B CA 1
ATOM 6962 C C . LEU B 1 357 ? 19 -24.656 -18.953 1 98.75 357 LEU B C 1
ATOM 6964 O O . LEU B 1 357 ? 20.203 -24.891 -19 1 98.75 357 LEU B O 1
ATOM 6968 N N . GLU B 1 358 ? 18.469 -23.703 -18.25 1 98.69 358 GLU B N 1
ATOM 6969 C CA . GLU B 1 358 ? 19.25 -22.922 -17.312 1 98.69 358 GLU B CA 1
ATOM 6970 C C . GLU B 1 358 ? 19.922 -23.812 -16.266 1 98.69 358 GLU B C 1
ATOM 6972 O O . GLU B 1 358 ? 21.125 -23.703 -16.031 1 98.69 358 GLU B O 1
ATOM 6977 N N . ARG B 1 359 ? 19.141 -24.688 -15.664 1 98.25 359 ARG B N 1
ATOM 6978 C CA . ARG B 1 359 ? 19.672 -25.547 -14.609 1 98.25 359 ARG B CA 1
ATOM 6979 C C . ARG B 1 359 ? 20.688 -26.531 -15.172 1 98.25 359 ARG B C 1
ATOM 6981 O O . ARG B 1 359 ? 21.719 -26.781 -14.547 1 98.25 359 ARG B O 1
ATOM 6988 N N . ASP B 1 360 ? 20.344 -27.016 -16.312 1 98.5 360 ASP B N 1
ATOM 6989 C CA . ASP B 1 360 ? 21.281 -27.906 -17 1 98.5 360 ASP B CA 1
ATOM 6990 C C . ASP B 1 360 ? 22.641 -27.234 -17.203 1 98.5 360 ASP B C 1
ATOM 6992 O O . ASP B 1 360 ? 23.672 -27.766 -16.797 1 98.5 360 ASP B O 1
ATOM 6996 N N . ALA B 1 361 ? 22.625 -26.062 -17.75 1 98.44 361 ALA B N 1
ATOM 6997 C CA . ALA B 1 361 ? 23.844 -25.344 -18.078 1 98.44 361 ALA B CA 1
ATOM 6998 C C . ALA B 1 361 ? 24.641 -24.984 -16.828 1 98.44 361 ALA B C 1
ATOM 7000 O O . ALA B 1 361 ? 25.859 -25.109 -16.797 1 98.44 361 ALA B O 1
ATOM 7001 N N . THR B 1 362 ? 23.984 -24.531 -15.797 1 97.56 362 THR B N 1
ATOM 7002 C CA . THR B 1 362 ? 24.656 -24.109 -14.578 1 97.56 362 THR B CA 1
ATOM 7003 C C . THR B 1 362 ? 25.344 -25.281 -13.898 1 97.56 362 THR B C 1
ATOM 7005 O O . THR B 1 362 ? 26.469 -25.156 -13.406 1 97.56 362 THR B O 1
ATOM 7008 N N . MET B 1 363 ? 24.656 -26.422 -13.906 1 97.31 363 MET B N 1
ATOM 7009 C CA . MET B 1 363 ? 25.219 -27.625 -13.297 1 97.31 363 MET B CA 1
ATOM 7010 C C . MET B 1 363 ? 26.422 -28.109 -14.094 1 97.31 363 MET B C 1
ATOM 7012 O O . MET B 1 363 ? 27.453 -28.453 -13.516 1 97.31 363 MET B O 1
ATOM 7016 N N . LEU B 1 364 ? 26.281 -28.125 -15.414 1 98.25 364 LEU B N 1
ATOM 7017 C CA . LEU B 1 364 ? 27.375 -28.562 -16.281 1 98.25 364 LEU B CA 1
ATOM 7018 C C . LEU B 1 364 ? 28.578 -27.65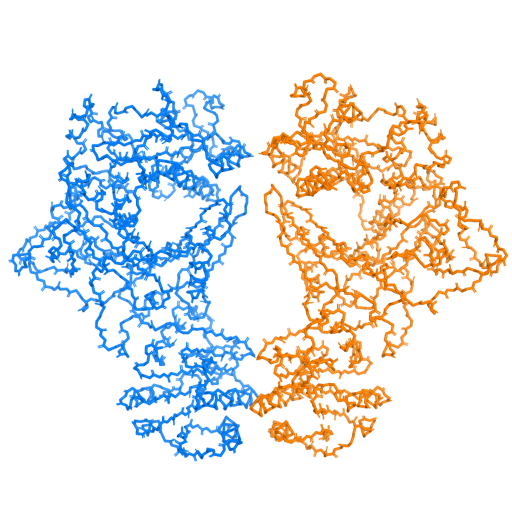6 -16.125 1 98.25 364 LEU B C 1
ATOM 7020 O O . LEU B 1 364 ? 29.719 -28.125 -16.094 1 98.25 364 LEU B O 1
ATOM 7024 N N . ALA B 1 365 ? 28.312 -26.391 -16.031 1 96.31 365 ALA B N 1
ATOM 7025 C CA . ALA B 1 365 ? 29.391 -25.406 -15.891 1 96.31 365 ALA B CA 1
ATOM 7026 C C . ALA B 1 365 ? 30.109 -25.578 -14.555 1 96.31 365 ALA B C 1
ATOM 7028 O O . ALA B 1 365 ? 31.344 -25.594 -14.5 1 96.31 365 ALA B O 1
ATOM 7029 N N . TRP B 1 366 ? 29.375 -25.672 -13.461 1 95.69 366 TRP B N 1
ATOM 7030 C CA . TRP B 1 366 ? 29.953 -25.781 -12.125 1 95.69 366 TRP B CA 1
ATOM 7031 C C . TRP B 1 366 ? 30.797 -27.047 -11.992 1 95.69 366 TRP B C 1
ATOM 7033 O O . TRP B 1 366 ? 31.875 -27.016 -11.406 1 95.69 366 TRP B O 1
ATOM 7043 N N . TYR B 1 367 ? 30.328 -28.141 -12.539 1 97 367 TYR B N 1
ATOM 7044 C CA . TYR B 1 367 ? 30.969 -29.438 -12.312 1 97 367 TYR B CA 1
ATOM 7045 C C . TYR B 1 367 ? 31.875 -29.812 -13.477 1 97 367 TYR B C 1
ATOM 7047 O O . TYR B 1 367 ? 31.922 -30.969 -13.891 1 97 367 TYR B O 1
ATOM 7055 N N . SER B 1 368 ? 32.5 -28.906 -14.016 1 96.94 368 SER B N 1
ATOM 7056 C CA . SER B 1 368 ? 33.531 -29.078 -15.039 1 96.94 368 SER B CA 1
ATOM 7057 C C . SER B 1 368 ? 34.656 -28.062 -14.883 1 96.94 368 SER B C 1
ATOM 7059 O O . SER B 1 368 ? 34.625 -27.219 -13.984 1 96.94 368 SER B O 1
ATOM 7061 N N . THR B 1 369 ? 35.656 -28.141 -15.766 1 94.88 369 THR B N 1
ATOM 7062 C CA . THR B 1 369 ? 36.75 -27.172 -15.766 1 94.88 369 THR B CA 1
ATOM 7063 C C . THR B 1 369 ? 36.406 -25.953 -16.609 1 94.88 369 THR B C 1
ATOM 7065 O O . THR B 1 369 ? 37.281 -25.188 -17.016 1 94.88 369 THR B O 1
ATOM 7068 N N . PHE B 1 370 ? 35.094 -25.875 -16.938 1 93.56 370 PHE B N 1
ATOM 7069 C CA . PHE B 1 370 ? 34.625 -24.75 -17.734 1 93.56 370 PHE B CA 1
ATOM 7070 C C . PHE B 1 370 ? 35.031 -23.438 -17.094 1 93.56 370 PHE B C 1
ATOM 7072 O O . PHE B 1 370 ? 34.938 -23.281 -15.875 1 93.56 370 PHE B O 1
ATOM 7079 N N . GLU B 1 371 ? 35.5 -22.469 -17.891 1 91.38 371 GLU B N 1
ATOM 7080 C CA . GLU B 1 371 ? 35.844 -21.125 -17.438 1 91.38 371 GLU B CA 1
ATOM 7081 C C . GLU B 1 371 ? 34.844 -20.094 -17.969 1 91.38 371 GLU B C 1
ATOM 7083 O O . GLU B 1 371 ? 34.938 -19.672 -19.109 1 91.38 371 GLU B O 1
ATOM 7088 N N . PRO B 1 372 ? 33.969 -19.594 -17.094 1 93.5 372 PRO B N 1
ATOM 7089 C CA . PRO B 1 372 ? 32.938 -18.672 -17.562 1 93.5 372 PRO B CA 1
ATOM 7090 C C . PRO B 1 372 ? 33.5 -17.312 -17.984 1 93.5 372 PRO B C 1
ATOM 7092 O O . PRO B 1 372 ? 34.562 -16.906 -17.5 1 93.5 372 PRO B O 1
ATOM 7095 N N . LEU B 1 373 ? 32.844 -16.656 -18.875 1 93.75 373 LEU B N 1
ATOM 7096 C CA . LEU B 1 373 ? 33.156 -15.281 -19.25 1 93.75 373 LEU B CA 1
ATOM 7097 C C . LEU B 1 373 ? 32.344 -14.297 -18.406 1 93.75 373 LEU B C 1
ATOM 7099 O O . LEU B 1 373 ? 31.172 -14.523 -18.125 1 93.75 373 LEU B O 1
ATOM 7103 N N . GLU B 1 374 ? 33.062 -13.32 -17.969 1 96.12 374 GLU B N 1
ATOM 7104 C CA . GLU B 1 374 ? 32.312 -12.25 -17.312 1 96.12 374 GLU B CA 1
ATOM 7105 C C . GLU B 1 374 ? 31.469 -11.469 -18.328 1 96.12 374 GLU B C 1
ATOM 7107 O O . GLU B 1 374 ? 31.906 -11.227 -19.453 1 96.12 374 GLU B O 1
ATOM 7112 N N . LEU B 1 375 ? 30.344 -11.133 -17.938 1 96.5 375 LEU B N 1
ATOM 7113 C CA . LEU B 1 375 ? 29.438 -10.383 -18.812 1 96.5 375 LEU B CA 1
ATOM 7114 C C . LEU B 1 375 ? 29.375 -8.914 -18.391 1 96.5 375 LEU B C 1
ATOM 7116 O O . LEU B 1 375 ? 29.141 -8.609 -17.219 1 96.5 375 LEU B O 1
ATOM 7120 N N . ALA B 1 376 ? 29.609 -8.016 -19.375 1 96.44 376 ALA B N 1
ATOM 7121 C CA . ALA B 1 376 ? 29.344 -6.598 -19.172 1 96.44 376 ALA B CA 1
ATOM 7122 C C . ALA B 1 376 ? 27.906 -6.25 -19.562 1 96.44 376 ALA B C 1
ATOM 7124 O O . ALA B 1 376 ? 27.531 -6.391 -20.734 1 96.44 376 ALA B O 1
ATOM 7125 N N . VAL B 1 377 ? 27.172 -5.84 -18.625 1 97.19 377 VAL B N 1
ATOM 7126 C CA . VAL B 1 377 ? 25.766 -5.605 -18.875 1 97.19 377 VAL B CA 1
ATOM 7127 C C . VAL B 1 377 ? 25.469 -4.105 -18.828 1 97.19 377 VAL B C 1
ATOM 7129 O O . VAL B 1 377 ? 25.609 -3.469 -17.781 1 97.19 377 VAL B O 1
ATOM 7132 N N . ASP B 1 378 ? 25.156 -3.553 -19.922 1 93.94 378 ASP B N 1
ATOM 7133 C CA . ASP B 1 378 ? 24.781 -2.146 -20.031 1 93.94 378 ASP B CA 1
ATOM 7134 C C . ASP B 1 378 ? 23.266 -1.994 -20.188 1 93.94 378 ASP B C 1
ATOM 7136 O O . ASP B 1 378 ? 22.75 -1.871 -21.297 1 93.94 378 ASP B O 1
ATOM 7140 N N . ASP B 1 379 ? 22.625 -2.029 -19.156 1 94.25 379 ASP B N 1
ATOM 7141 C CA . ASP B 1 379 ? 21.172 -1.94 -19.094 1 94.25 379 ASP B CA 1
ATOM 7142 C C . ASP B 1 379 ? 20.719 -1.183 -17.844 1 94.25 379 ASP B C 1
ATOM 7144 O O . ASP B 1 379 ? 21.25 -1.408 -16.75 1 94.25 379 ASP B O 1
ATOM 7148 N N . PRO B 1 380 ? 19.812 -0.24 -17.984 1 86.69 380 PRO B N 1
ATOM 7149 C CA . PRO B 1 380 ? 19.406 0.61 -16.859 1 86.69 380 PRO B CA 1
ATOM 7150 C C . PRO B 1 380 ? 18.891 -0.193 -15.672 1 86.69 380 PRO B C 1
ATOM 7152 O O . PRO B 1 380 ? 19.203 0.134 -14.523 1 86.69 380 PRO B O 1
ATOM 7155 N N . ALA B 1 381 ? 18.078 -1.129 -15.914 1 89.38 381 ALA B N 1
ATOM 7156 C CA . ALA B 1 381 ? 17.531 -1.938 -14.82 1 89.38 381 ALA B CA 1
ATOM 7157 C C . ALA B 1 381 ? 18.641 -2.689 -14.094 1 89.38 381 ALA B C 1
ATOM 7159 O O . ALA B 1 381 ? 18.656 -2.75 -12.859 1 89.38 381 ALA B O 1
ATOM 7160 N N . PHE B 1 382 ? 19.594 -3.266 -14.859 1 95.12 382 PHE B N 1
ATOM 7161 C CA . PHE B 1 382 ? 20.734 -3.955 -14.266 1 95.12 382 PHE B CA 1
ATOM 7162 C C . PHE B 1 382 ? 21.578 -2.994 -13.438 1 95.12 382 PHE B C 1
ATOM 7164 O O . PHE B 1 382 ? 21.969 -3.309 -12.312 1 95.12 382 PHE B O 1
ATOM 7171 N N . ALA B 1 383 ? 21.797 -1.887 -14.016 1 90.44 383 ALA B N 1
ATOM 7172 C CA . ALA B 1 383 ? 22.609 -0.871 -13.344 1 90.44 383 ALA B CA 1
ATOM 7173 C C . ALA B 1 383 ? 21.953 -0.44 -12.031 1 90.44 383 ALA B C 1
ATOM 7175 O O . ALA B 1 383 ? 22.656 -0.218 -11.039 1 90.44 383 ALA B O 1
ATOM 7176 N N . THR B 1 384 ? 20.672 -0.315 -12.062 1 84.19 384 THR B N 1
ATOM 7177 C CA . THR B 1 384 ? 19.938 0.04 -10.852 1 84.19 384 THR B CA 1
ATOM 7178 C C . THR B 1 384 ? 20.125 -1.022 -9.773 1 84.19 384 THR B C 1
ATOM 7180 O O . THR B 1 384 ? 20.438 -0.7 -8.625 1 84.19 384 THR B O 1
ATOM 7183 N N . LEU B 1 385 ? 19.953 -2.221 -10.102 1 92.75 385 LEU B N 1
ATOM 7184 C CA . LEU B 1 385 ? 20.109 -3.324 -9.156 1 92.75 385 LEU B CA 1
ATOM 7185 C C . LEU B 1 385 ? 21.547 -3.396 -8.641 1 92.75 385 LEU B C 1
ATOM 7187 O O . LEU B 1 385 ? 21.766 -3.672 -7.457 1 92.75 385 LEU B O 1
ATOM 7191 N N . GLU B 1 386 ? 22.438 -3.188 -9.531 1 92.81 386 GLU B N 1
ATOM 7192 C CA . GLU B 1 386 ? 23.859 -3.195 -9.148 1 92.81 386 GLU B CA 1
ATOM 7193 C C . GLU B 1 386 ? 24.141 -2.105 -8.117 1 92.81 386 GLU B C 1
ATOM 7195 O O . GLU B 1 386 ? 24.859 -2.346 -7.137 1 92.81 386 GLU B O 1
ATOM 7200 N N . ARG B 1 387 ? 23.672 -0.966 -8.406 1 84 387 ARG B N 1
ATOM 7201 C CA . ARG B 1 387 ? 23.859 0.143 -7.473 1 84 387 ARG B CA 1
ATOM 7202 C C . ARG B 1 387 ? 23.25 -0.174 -6.113 1 84 387 ARG B C 1
ATOM 7204 O O . ARG B 1 387 ? 23.844 0.143 -5.074 1 84 387 ARG B O 1
ATOM 7211 N N . ARG B 1 388 ? 22.156 -0.749 -6.137 1 84 388 ARG B N 1
ATOM 7212 C CA . ARG B 1 388 ? 21.469 -1.105 -4.898 1 84 388 ARG B CA 1
ATOM 7213 C C . ARG B 1 388 ? 22.234 -2.189 -4.145 1 84 388 ARG B C 1
ATOM 7215 O O . ARG B 1 388 ? 22.297 -2.172 -2.914 1 84 388 ARG B O 1
ATOM 7222 N N . ALA B 1 389 ? 22.75 -3.137 -4.867 1 90.44 389 ALA B N 1
ATOM 7223 C CA . ALA B 1 389 ? 23.625 -4.125 -4.246 1 90.44 389 ALA B CA 1
ATOM 7224 C C . ALA B 1 389 ? 24.828 -3.457 -3.598 1 90.44 389 ALA B C 1
ATOM 7226 O O . ALA B 1 389 ? 25.203 -3.789 -2.469 1 90.44 389 ALA B O 1
ATOM 7227 N N . ARG B 1 390 ? 25.438 -2.521 -4.254 1 84.44 390 ARG B N 1
ATOM 7228 C CA . ARG B 1 390 ? 26.609 -1.812 -3.764 1 84.44 390 ARG B CA 1
ATOM 7229 C C . ARG B 1 390 ? 26.312 -1.062 -2.473 1 84.44 390 ARG B C 1
ATOM 7231 O O . ARG B 1 390 ? 27.156 -0.957 -1.59 1 84.44 390 ARG B O 1
ATOM 7238 N N . SER B 1 391 ? 25.062 -0.61 -2.459 1 74.12 391 SER B N 1
ATOM 7239 C CA . SER B 1 391 ? 24.656 0.112 -1.261 1 74.12 391 SER B CA 1
ATOM 7240 C C . SER B 1 391 ? 24.656 -0.799 -0.037 1 74.12 391 SER B C 1
ATOM 7242 O O . SER B 1 391 ? 24.703 -0.321 1.099 1 74.12 391 SER B O 1
ATOM 7244 N N . GLU B 1 392 ? 24.609 -2.049 -0.239 1 81.25 392 GLU B N 1
ATOM 7245 C CA . GLU B 1 392 ? 24.688 -3.035 0.834 1 81.25 392 GLU B CA 1
ATOM 7246 C C . GLU B 1 392 ? 26.109 -3.576 0.988 1 81.25 392 GLU B C 1
ATOM 7248 O O . GLU B 1 392 ? 26.328 -4.578 1.675 1 81.25 392 GLU B O 1
ATOM 7253 N N . GLY B 1 393 ? 27.047 -2.93 0.263 1 82.25 393 GLY B N 1
ATOM 7254 C CA . GLY B 1 393 ? 28.422 -3.357 0.322 1 82.25 393 GLY B CA 1
ATOM 7255 C C . GLY B 1 393 ? 28.703 -4.59 -0.516 1 82.25 393 GLY B C 1
ATOM 7256 O O . GLY B 1 393 ? 29.656 -5.332 -0.243 1 82.25 393 GLY B O 1
ATOM 7257 N N . LEU B 1 394 ? 27.859 -4.863 -1.471 1 91.12 394 LEU B N 1
ATOM 7258 C CA . LEU B 1 394 ? 28.016 -6.062 -2.289 1 91.12 394 LEU B CA 1
ATOM 7259 C C . LEU B 1 394 ? 28.484 -5.703 -3.695 1 91.12 394 LEU B C 1
ATOM 7261 O O . LEU B 1 394 ? 27.969 -4.766 -4.309 1 91.12 394 LEU B O 1
ATOM 7265 N N . ASP B 1 395 ? 29.453 -6.43 -4.125 1 93.25 395 ASP B N 1
ATOM 7266 C CA . ASP B 1 395 ? 29.812 -6.391 -5.539 1 93.25 395 ASP B CA 1
ATOM 7267 C C . ASP B 1 395 ? 28.953 -7.355 -6.352 1 93.25 395 ASP B C 1
ATOM 7269 O O . ASP B 1 395 ? 28.375 -8.297 -5.801 1 93.25 395 ASP B O 1
ATOM 7273 N N . VAL B 1 396 ? 28.828 -7.082 -7.648 1 96.19 396 VAL B N 1
ATOM 7274 C CA . VAL B 1 396 ? 28.031 -7.914 -8.547 1 96.19 396 VAL B CA 1
ATOM 7275 C C . VAL B 1 396 ? 28.938 -8.492 -9.641 1 96.19 396 VAL B C 1
ATOM 7277 O O . VAL B 1 396 ? 29.656 -7.758 -10.312 1 96.19 396 VAL B O 1
ATOM 7280 N N . THR B 1 397 ? 28.938 -9.773 -9.766 1 96.5 397 THR B N 1
ATOM 7281 C CA . THR B 1 397 ? 29.641 -10.453 -10.836 1 96.5 397 THR B CA 1
ATOM 7282 C C . THR B 1 397 ? 28.688 -11.273 -11.695 1 96.5 397 THR B C 1
ATOM 7284 O O . THR B 1 397 ? 28.047 -12.203 -11.195 1 96.5 397 THR B O 1
ATOM 7287 N N . ALA B 1 398 ? 28.578 -10.938 -12.977 1 97.69 398 ALA B N 1
ATOM 7288 C CA . ALA B 1 398 ? 27.75 -11.688 -13.922 1 97.69 398 ALA B CA 1
ATOM 7289 C C . ALA B 1 398 ? 28.594 -12.578 -14.82 1 97.69 398 ALA B C 1
ATOM 7291 O O . ALA B 1 398 ? 29.578 -12.109 -15.414 1 97.69 398 ALA B O 1
ATOM 7292 N N . LEU B 1 399 ? 28.234 -13.805 -14.891 1 97.25 399 LEU B N 1
ATOM 7293 C CA . LEU B 1 399 ? 29.016 -14.789 -15.633 1 97.25 399 LEU B CA 1
ATOM 7294 C C . LEU B 1 399 ? 28.156 -15.484 -16.688 1 97.25 399 LEU B C 1
ATOM 7296 O O . LEU B 1 399 ? 27.031 -15.922 -16.391 1 97.25 399 LEU B O 1
ATOM 7300 N N . LEU B 1 400 ? 28.641 -15.531 -17.891 1 97.44 400 LEU B N 1
ATOM 7301 C CA . LEU B 1 400 ? 28.016 -16.328 -18.938 1 97.44 400 LEU B CA 1
ATOM 7302 C C . LEU B 1 400 ? 28.391 -17.797 -18.797 1 97.44 400 LEU B C 1
ATOM 7304 O O . LEU B 1 400 ? 29.547 -18.172 -18.953 1 97.44 400 LEU B O 1
ATOM 7308 N N . VAL B 1 401 ? 27.375 -18.641 -18.547 1 97.12 401 VAL B N 1
ATOM 7309 C CA . VAL B 1 401 ? 27.688 -20.047 -18.281 1 97.12 401 VAL B CA 1
ATOM 7310 C C . VAL B 1 401 ? 27 -20.938 -19.328 1 97.12 401 VAL B C 1
ATOM 7312 O O . VAL B 1 401 ? 26.703 -22.094 -19.047 1 97.12 401 VAL B O 1
ATOM 7315 N N . THR B 1 402 ? 26.719 -20.406 -20.469 1 97.81 402 THR B N 1
ATOM 7316 C CA . THR B 1 402 ? 26.156 -21.156 -21.578 1 97.81 402 THR B CA 1
ATOM 7317 C C . THR B 1 402 ? 26.984 -22.391 -21.891 1 97.81 402 THR B C 1
ATOM 7319 O O . THR B 1 402 ? 28.219 -22.328 -21.859 1 97.81 402 THR B O 1
ATOM 7322 N N . GLN B 1 403 ? 26.344 -23.453 -22.203 1 97.88 403 GLN B N 1
ATOM 7323 C CA . GLN B 1 403 ? 27.031 -24.703 -22.578 1 97.88 403 GLN B CA 1
ATOM 7324 C C . GLN B 1 403 ? 26.703 -25.078 -24.016 1 97.88 403 GLN B C 1
ATOM 7326 O O . GLN B 1 403 ? 26.828 -24.234 -24.922 1 97.88 403 GLN B O 1
ATOM 7331 N N . ASP B 1 404 ? 26.281 -26.312 -24.219 1 98.19 404 ASP B N 1
ATOM 7332 C CA . ASP B 1 404 ? 26.141 -26.797 -25.594 1 98.19 404 ASP B CA 1
ATOM 7333 C C . ASP B 1 404 ? 24.812 -26.328 -26.203 1 98.19 404 ASP B C 1
ATOM 7335 O O . ASP B 1 404 ? 24.641 -26.359 -27.422 1 98.19 404 ASP B O 1
ATOM 7339 N N . VAL B 1 405 ? 23.828 -26.016 -25.438 1 98.5 405 VAL B N 1
ATOM 7340 C CA . VAL B 1 405 ? 22.625 -25.391 -25.969 1 98.5 405 VAL B CA 1
ATOM 7341 C C . VAL B 1 405 ? 22.859 -23.906 -26.188 1 98.5 405 VAL B C 1
ATOM 7343 O O . VAL B 1 405 ? 23.203 -23.172 -25.25 1 98.5 405 VAL B O 1
ATOM 7346 N N . ASP B 1 406 ? 22.672 -23.406 -27.406 1 98.06 406 ASP B N 1
ATOM 7347 C CA . ASP B 1 406 ? 22.938 -22.016 -27.75 1 98.06 406 ASP B CA 1
ATOM 7348 C C . ASP B 1 406 ? 21.875 -21.094 -27.172 1 98.06 406 ASP B C 1
ATOM 7350 O O . ASP B 1 406 ? 21.062 -20.531 -27.906 1 98.06 406 ASP B O 1
ATOM 7354 N N . LEU B 1 407 ? 21.875 -20.922 -25.938 1 98.56 407 LEU B N 1
ATOM 7355 C CA . LEU B 1 407 ? 21 -20.078 -25.109 1 98.56 407 LEU B CA 1
ATOM 7356 C C . LEU B 1 407 ? 21.812 -19.328 -24.047 1 98.56 407 LEU B C 1
ATOM 7358 O O . LEU B 1 407 ? 22.531 -19.938 -23.266 1 98.56 407 LEU B O 1
ATOM 7362 N N . PRO B 1 408 ? 21.719 -17.984 -24.047 1 98.62 408 PRO B N 1
ATOM 7363 C CA . PRO B 1 408 ? 22.406 -17.266 -22.969 1 98.62 408 PRO B CA 1
ATOM 7364 C C . PRO B 1 408 ? 21.922 -17.703 -21.594 1 98.62 408 PRO B C 1
ATOM 7366 O O . PRO B 1 408 ? 20.734 -17.578 -21.266 1 98.62 408 PRO B O 1
ATOM 7369 N N . VAL B 1 409 ? 22.75 -18.266 -20.844 1 98.69 409 VAL B N 1
ATOM 7370 C CA . VAL B 1 409 ? 22.562 -18.594 -19.438 1 98.69 409 VAL B CA 1
ATOM 7371 C C . VAL B 1 409 ? 23.547 -17.812 -18.578 1 98.69 409 VAL B C 1
ATOM 7373 O O . VAL B 1 409 ? 24.75 -17.875 -18.797 1 98.69 409 VAL B O 1
ATOM 7376 N N . VAL B 1 410 ? 22.984 -17.062 -17.641 1 98.5 410 VAL B N 1
ATOM 7377 C CA . VAL B 1 410 ? 23.797 -16.141 -16.844 1 98.5 410 VAL B CA 1
ATOM 7378 C C . VAL B 1 410 ? 23.688 -16.484 -15.367 1 98.5 410 VAL B C 1
ATOM 7380 O O . VAL B 1 410 ? 22.578 -16.703 -14.852 1 98.5 410 VAL B O 1
ATOM 7383 N N . ALA B 1 411 ? 24.781 -16.656 -14.711 1 97.75 411 ALA B N 1
ATOM 7384 C CA . ALA B 1 411 ? 24.875 -16.719 -13.258 1 97.75 411 ALA B CA 1
ATOM 7385 C C . ALA B 1 411 ? 25.391 -15.406 -12.688 1 97.75 411 ALA B C 1
ATOM 7387 O O . ALA B 1 411 ? 26.375 -14.844 -13.188 1 97.75 411 ALA B O 1
ATOM 7388 N N . VAL B 1 412 ? 24.688 -14.922 -11.734 1 97.81 412 VAL B N 1
ATOM 7389 C CA . VAL B 1 412 ? 25.141 -13.688 -11.102 1 97.81 412 VAL B CA 1
ATOM 7390 C C . VAL B 1 412 ? 25.422 -13.945 -9.617 1 97.81 412 VAL B C 1
ATOM 7392 O O . VAL B 1 412 ? 24.656 -14.625 -8.945 1 97.81 412 VAL B O 1
ATOM 7395 N N . ALA B 1 413 ? 26.547 -13.492 -9.18 1 96.5 413 ALA B N 1
ATOM 7396 C CA . ALA B 1 413 ? 26.922 -13.516 -7.766 1 96.5 413 ALA B CA 1
ATOM 7397 C C . ALA B 1 413 ? 26.875 -12.117 -7.16 1 96.5 413 ALA B C 1
ATOM 7399 O O . ALA B 1 413 ? 27.328 -11.156 -7.785 1 96.5 413 ALA B O 1
ATOM 7400 N N . VAL B 1 414 ? 26.234 -11.961 -6.066 1 96.31 414 VAL B N 1
ATOM 7401 C CA . VAL B 1 414 ? 26.438 -10.812 -5.195 1 96.31 414 VAL B CA 1
ATOM 7402 C C . VAL B 1 414 ? 27.328 -11.203 -4.012 1 96.31 414 VAL B C 1
ATOM 7404 O O . VAL B 1 414 ? 27.156 -12.281 -3.436 1 96.31 414 VAL B O 1
ATOM 7407 N N . HIS B 1 415 ? 28.344 -10.375 -3.742 1 94.81 415 HIS B N 1
ATOM 7408 C CA . HIS B 1 415 ? 29.312 -10.852 -2.775 1 94.81 415 HIS B CA 1
ATOM 7409 C C . HIS B 1 415 ? 30.094 -9.695 -2.164 1 94.81 415 HIS B C 1
ATOM 7411 O O . HIS B 1 415 ? 30.219 -8.633 -2.773 1 94.81 415 HIS B O 1
ATOM 7417 N N . ARG B 1 416 ? 30.625 -9.977 -0.991 1 91.69 416 ARG B N 1
ATOM 7418 C CA . ARG B 1 416 ? 31.578 -9.055 -0.378 1 91.69 416 ARG B CA 1
ATOM 7419 C C . ARG B 1 416 ? 32.906 -9.055 -1.124 1 91.69 416 ARG B C 1
ATOM 7421 O O . ARG B 1 416 ? 33.156 -9.922 -1.959 1 91.69 416 ARG B O 1
ATOM 7428 N N . ASP B 1 417 ? 33.688 -7.961 -0.869 1 87.44 417 ASP B N 1
ATOM 7429 C CA . ASP B 1 417 ? 35 -7.898 -1.484 1 87.44 417 ASP B CA 1
ATOM 7430 C C . ASP B 1 417 ? 35.906 -9.047 -1.007 1 87.44 417 ASP B C 1
ATOM 7432 O O . ASP B 1 417 ? 36.156 -9.172 0.189 1 87.44 417 ASP B O 1
ATOM 7436 N N . PRO B 1 418 ? 36.25 -9.867 -1.979 1 84.12 418 PRO B N 1
ATOM 7437 C CA . PRO B 1 418 ? 37.094 -10.992 -1.577 1 84.12 418 PRO B CA 1
ATOM 7438 C C . PRO B 1 418 ? 38.344 -10.562 -0.808 1 84.12 418 PRO B C 1
ATOM 7440 O O . PRO B 1 418 ? 38.875 -11.32 0.009 1 84.12 418 PRO B O 1
ATOM 7443 N N . ASP B 1 419 ? 38.75 -9.414 -1.024 1 80.06 419 ASP B N 1
ATOM 7444 C CA . ASP B 1 419 ? 39.938 -8.914 -0.355 1 80.06 419 ASP B CA 1
ATOM 7445 C C . ASP B 1 419 ? 39.656 -8.594 1.11 1 80.06 419 ASP B C 1
ATOM 7447 O O . ASP B 1 419 ? 40.594 -8.461 1.912 1 80.06 419 ASP B O 1
ATOM 7451 N N . ASP B 1 420 ? 38.406 -8.422 1.438 1 72.31 420 ASP B N 1
ATOM 7452 C CA . ASP B 1 420 ? 38.031 -8.086 2.809 1 72.31 420 ASP B CA 1
ATOM 7453 C C . ASP B 1 420 ? 37.969 -9.336 3.686 1 72.31 420 ASP B C 1
ATOM 7455 O O . ASP B 1 420 ? 37.781 -9.25 4.898 1 72.31 420 ASP B O 1
ATOM 7459 N N . VAL B 1 421 ? 38.125 -10.477 3.07 1 72.5 421 VAL B N 1
ATOM 7460 C CA . VAL B 1 421 ? 38.094 -11.734 3.805 1 72.5 421 VAL B CA 1
ATOM 7461 C C . VAL B 1 421 ? 39.5 -12.172 4.141 1 72.5 421 VAL B C 1
ATOM 7463 O O . VAL B 1 421 ? 40.406 -12.102 3.293 1 72.5 421 VAL B O 1
ATOM 7466 N N . ASP B 1 422 ? 39.906 -12.117 5.438 1 63.59 422 ASP B N 1
ATOM 7467 C CA . ASP B 1 422 ? 41.25 -12.445 5.918 1 63.59 422 ASP B CA 1
ATOM 7468 C C . ASP B 1 422 ? 41.625 -13.883 5.559 1 63.59 422 ASP B C 1
ATOM 7470 O O . ASP B 1 422 ? 41.125 -14.828 6.18 1 63.59 422 ASP B O 1
ATOM 7474 N N . GLY B 1 423 ? 42.531 -14.188 4.711 1 60.09 423 GLY B N 1
ATOM 7475 C CA . GLY B 1 423 ? 43.094 -15.484 4.375 1 60.09 423 GLY B CA 1
ATOM 7476 C C . GLY B 1 423 ? 42.062 -16.5 3.934 1 60.09 423 GLY B C 1
ATOM 7477 O O . GLY B 1 423 ? 41.156 -16.172 3.141 1 60.09 423 GLY B O 1
ATOM 7478 N N . ASP B 1 424 ? 42.219 -17.766 4.473 1 59.94 424 ASP B N 1
ATOM 7479 C CA . ASP B 1 424 ? 41.375 -18.922 4.156 1 59.94 424 ASP B CA 1
ATOM 7480 C C . ASP B 1 424 ? 40.156 -18.969 5.059 1 59.94 424 ASP B C 1
ATOM 7482 O O . ASP B 1 424 ? 39.375 -19.938 5.027 1 59.94 424 ASP B O 1
ATOM 7486 N N . GLU B 1 425 ? 39.969 -17.688 5.723 1 71.38 425 GLU B N 1
ATOM 7487 C CA . GLU B 1 425 ? 38.875 -17.781 6.703 1 71.38 425 GLU B CA 1
ATOM 7488 C C . GLU B 1 425 ? 37.562 -17.266 6.133 1 71.38 425 GLU B C 1
ATOM 7490 O O . GLU B 1 425 ? 37.562 -16.344 5.316 1 71.38 425 GLU B O 1
ATOM 7495 N N . GLU B 1 426 ? 36.531 -18.031 6.27 1 78.25 426 GLU B N 1
ATOM 7496 C CA . GLU B 1 426 ? 35.156 -17.641 5.969 1 78.25 426 GLU B CA 1
ATOM 7497 C C . GLU B 1 426 ? 34.719 -16.484 6.852 1 78.25 426 GLU B C 1
ATOM 7499 O O . GLU B 1 426 ? 35.312 -16.219 7.898 1 78.25 426 GLU B O 1
ATOM 7504 N N . ILE B 1 427 ? 33.875 -15.648 6.293 1 81.69 427 ILE B N 1
ATOM 7505 C CA . ILE B 1 427 ? 33.312 -14.57 7.094 1 81.69 427 ILE B CA 1
ATOM 7506 C C . ILE B 1 427 ? 32.531 -15.156 8.266 1 81.69 427 ILE B C 1
ATOM 7508 O O . ILE B 1 427 ? 31.703 -16.062 8.086 1 81.69 427 ILE B O 1
ATOM 7512 N N . ASP B 1 428 ? 32.844 -14.664 9.43 1 80.25 428 ASP B N 1
ATOM 7513 C CA . ASP B 1 428 ? 32.156 -15.109 10.633 1 80.25 428 ASP B CA 1
ATOM 7514 C C . ASP B 1 428 ? 30.656 -14.875 10.508 1 80.25 428 ASP B C 1
ATOM 7516 O O . ASP B 1 428 ? 30.219 -13.781 10.164 1 80.25 428 ASP B O 1
ATOM 7520 N N . PRO B 1 429 ? 29.953 -15.953 10.703 1 78.38 429 PRO B N 1
ATOM 7521 C CA . PRO B 1 429 ? 28.5 -15.836 10.586 1 78.38 429 PRO B CA 1
ATOM 7522 C C . PRO B 1 429 ? 27.922 -14.758 11.5 1 78.38 429 PRO B C 1
ATOM 7524 O O . PRO B 1 429 ? 26.797 -14.312 11.305 1 78.38 429 PRO B O 1
ATOM 7527 N N . THR B 1 430 ? 28.625 -14.336 12.477 1 75.62 430 THR B N 1
ATOM 7528 C CA . THR B 1 430 ? 28.141 -13.328 13.406 1 75.62 430 THR B CA 1
ATOM 7529 C C . THR B 1 430 ? 28.562 -11.93 12.977 1 75.62 430 THR B C 1
ATOM 7531 O O . THR B 1 430 ? 28.156 -10.938 13.578 1 75.62 430 THR B O 1
ATOM 7534 N N . ASP B 1 431 ? 29.359 -11.977 11.891 1 77.38 431 ASP B N 1
ATOM 7535 C CA . ASP B 1 431 ? 29.828 -10.695 11.367 1 77.38 431 ASP B CA 1
ATOM 7536 C C . ASP B 1 431 ? 28.703 -9.945 10.656 1 77.38 431 ASP B C 1
ATOM 7538 O O . ASP B 1 431 ? 27.844 -10.562 10.031 1 77.38 431 ASP B O 1
ATOM 7542 N N . ASP B 1 432 ? 28.797 -8.656 10.742 1 73.62 432 ASP B N 1
ATOM 7543 C CA . ASP B 1 432 ? 27.812 -7.789 10.102 1 73.62 432 ASP B CA 1
ATOM 7544 C C . ASP B 1 432 ? 27.844 -7.953 8.586 1 73.62 432 ASP B C 1
ATOM 7546 O O . ASP B 1 432 ? 26.875 -7.621 7.898 1 73.62 432 ASP B O 1
ATOM 7550 N N . ASP B 1 433 ? 28.906 -8.531 8.211 1 81.69 433 ASP B N 1
ATOM 7551 C CA . ASP B 1 433 ? 29.094 -8.656 6.766 1 81.69 433 ASP B CA 1
ATOM 7552 C C . ASP B 1 433 ? 28.438 -9.93 6.238 1 81.69 433 ASP B C 1
ATOM 7554 O O . ASP B 1 433 ? 28.406 -10.164 5.027 1 81.69 433 ASP B O 1
ATOM 7558 N N . TRP B 1 434 ? 28.016 -10.758 7.156 1 86.81 434 TRP B N 1
ATOM 7559 C CA . TRP B 1 434 ? 27.25 -11.93 6.746 1 86.81 434 TRP B CA 1
ATOM 7560 C C . TRP B 1 434 ? 25.828 -11.547 6.391 1 86.81 434 TRP B C 1
ATOM 7562 O O . TRP B 1 434 ? 25.188 -10.758 7.098 1 86.81 434 TRP B O 1
ATOM 7572 N N . PRO B 1 435 ? 25.156 -12.156 5.195 1 92.25 435 PRO B N 1
ATOM 7573 C CA . PRO B 1 435 ? 25.781 -13.086 4.25 1 92.25 435 PRO B CA 1
ATOM 7574 C C . PRO B 1 435 ? 26.766 -12.391 3.311 1 92.25 435 PRO B C 1
ATOM 7576 O O . PRO B 1 435 ? 26.516 -11.266 2.873 1 92.25 435 PRO B O 1
ATOM 7579 N N . ALA B 1 436 ? 27.781 -13.156 2.988 1 92.5 436 ALA B N 1
ATOM 7580 C CA . ALA B 1 436 ? 28.859 -12.57 2.191 1 92.5 436 ALA B CA 1
ATOM 7581 C C . ALA B 1 436 ? 28.734 -12.961 0.724 1 92.5 436 ALA B C 1
ATOM 7583 O O . ALA B 1 436 ? 29.438 -12.43 -0.132 1 92.5 436 ALA B O 1
ATOM 7584 N N . PHE B 1 437 ? 27.812 -13.938 0.508 1 93.44 437 PHE B N 1
ATOM 7585 C CA . PHE B 1 437 ? 27.672 -14.43 -0.856 1 93.44 437 PHE B CA 1
ATOM 7586 C C . PHE B 1 437 ? 26.281 -14.992 -1.085 1 93.44 437 PHE B C 1
ATOM 7588 O O . PHE B 1 437 ? 25.719 -15.664 -0.211 1 93.44 437 PHE B O 1
ATOM 7595 N N . ALA B 1 438 ? 25.719 -14.68 -2.223 1 95.25 438 ALA B N 1
ATOM 7596 C CA . ALA B 1 438 ? 24.562 -15.359 -2.785 1 95.25 438 ALA B CA 1
ATOM 7597 C C . ALA B 1 438 ? 24.609 -15.383 -4.309 1 95.25 438 ALA B C 1
ATOM 7599 O O . ALA B 1 438 ? 25.281 -14.539 -4.922 1 95.25 438 ALA B O 1
ATOM 7600 N N . ALA B 1 439 ? 23.953 -16.312 -4.871 1 95.69 439 ALA B N 1
ATOM 7601 C CA . ALA B 1 439 ? 23.984 -16.438 -6.324 1 95.69 439 ALA B CA 1
ATOM 7602 C C . ALA B 1 439 ? 22.562 -16.609 -6.883 1 95.69 439 ALA B C 1
ATOM 7604 O O . ALA B 1 439 ? 21.656 -17.031 -6.16 1 95.69 439 ALA B O 1
ATOM 7605 N N . GLY B 1 440 ? 22.359 -16.203 -8.086 1 96.69 440 GLY B N 1
ATOM 7606 C CA . GLY B 1 440 ? 21.203 -16.469 -8.914 1 96.69 440 GLY B CA 1
ATOM 7607 C C . GLY B 1 440 ? 21.547 -16.828 -10.344 1 96.69 440 GLY B C 1
ATOM 7608 O O . GLY B 1 440 ? 22.703 -16.672 -10.758 1 96.69 440 GLY B O 1
ATOM 7609 N N . SER B 1 441 ? 20.656 -17.359 -11 1 97.81 441 SER B N 1
ATOM 7610 C CA . SER B 1 441 ? 20.859 -17.688 -12.406 1 97.81 441 SER B CA 1
ATOM 7611 C C . SER B 1 441 ? 19.578 -17.531 -13.203 1 97.81 441 SER B C 1
ATOM 7613 O O . SER B 1 441 ? 18.484 -17.562 -12.633 1 97.81 441 SER B O 1
ATOM 7615 N N . ALA B 1 442 ? 19.719 -17.297 -14.453 1 98.5 442 ALA B N 1
ATOM 7616 C CA . ALA B 1 442 ? 18.594 -17.188 -15.375 1 98.5 442 ALA B CA 1
ATOM 7617 C C . ALA B 1 442 ? 19.031 -17.438 -16.812 1 98.5 442 ALA B C 1
ATOM 7619 O O . ALA B 1 442 ? 20.219 -17.359 -17.125 1 98.5 442 ALA B O 1
ATOM 7620 N N . ALA B 1 443 ? 18.156 -17.766 -17.594 1 98.62 443 ALA B N 1
ATOM 7621 C CA . ALA B 1 443 ? 18.375 -17.922 -19.016 1 98.62 443 ALA B CA 1
ATOM 7622 C C . ALA B 1 443 ? 17.328 -17.172 -19.828 1 98.62 443 ALA B C 1
ATOM 7624 O O . ALA B 1 443 ? 16.172 -17.062 -19.406 1 98.62 443 ALA B O 1
ATOM 7625 N N . ASP B 1 444 ? 17.734 -16.688 -20.875 1 98.44 444 ASP B N 1
ATOM 7626 C CA . ASP B 1 444 ? 16.891 -15.977 -21.828 1 98.44 444 ASP B CA 1
ATOM 7627 C C . ASP B 1 444 ? 17.578 -15.836 -23.172 1 98.44 444 ASP B C 1
ATOM 7629 O O . ASP B 1 444 ? 18.812 -15.805 -23.25 1 98.44 444 ASP B O 1
ATOM 7633 N N . LEU B 1 445 ? 16.797 -15.781 -24.219 1 98.31 445 LEU B N 1
ATOM 7634 C CA . LEU B 1 445 ? 17.375 -15.508 -25.516 1 98.31 445 LEU B CA 1
ATOM 7635 C C . LEU B 1 445 ? 18.016 -14.117 -25.547 1 98.31 445 LEU B C 1
ATOM 7637 O O . LEU B 1 445 ? 18.922 -13.859 -26.344 1 98.31 445 LEU B O 1
ATOM 7641 N N . ASP B 1 446 ? 17.562 -13.242 -24.719 1 97.94 446 ASP B N 1
ATOM 7642 C CA . ASP B 1 446 ? 18.172 -11.945 -24.469 1 97.94 446 ASP B CA 1
ATOM 7643 C C . ASP B 1 446 ? 19.109 -12 -23.266 1 97.94 446 ASP B C 1
ATOM 7645 O O . ASP B 1 446 ? 18.656 -12.062 -22.125 1 97.94 446 ASP B O 1
ATOM 7649 N N . ALA B 1 447 ? 20.422 -11.852 -23.531 1 98.19 447 ALA B N 1
ATOM 7650 C CA . ALA B 1 447 ? 21.422 -12.016 -22.484 1 98.19 447 ALA B CA 1
ATOM 7651 C C . ALA B 1 447 ? 21.266 -10.953 -21.406 1 98.19 447 ALA B C 1
ATOM 7653 O O . ALA B 1 447 ? 21.516 -11.211 -20.234 1 98.19 447 ALA B O 1
ATOM 7654 N N . THR B 1 448 ? 20.859 -9.789 -21.828 1 97.75 448 THR B N 1
ATOM 7655 C CA . THR B 1 448 ? 20.641 -8.703 -20.875 1 97.75 448 THR B CA 1
ATOM 7656 C C . THR B 1 448 ? 19.5 -9.047 -19.922 1 97.75 448 THR B C 1
ATOM 7658 O O . THR B 1 448 ? 19.609 -8.828 -18.719 1 97.75 448 THR B O 1
ATOM 7661 N N . ALA B 1 449 ? 18.469 -9.562 -20.469 1 97.5 449 ALA B N 1
ATOM 7662 C CA . ALA B 1 449 ? 17.328 -9.969 -19.656 1 97.5 449 ALA B CA 1
ATOM 7663 C C . ALA B 1 449 ? 17.719 -11.086 -18.688 1 97.5 449 ALA B C 1
ATOM 7665 O O . ALA B 1 449 ? 17.312 -11.078 -17.531 1 97.5 449 ALA B O 1
ATOM 7666 N N . ALA B 1 450 ? 18.469 -12 -19.172 1 98.44 450 ALA B N 1
ATOM 7667 C CA . ALA B 1 450 ? 18.938 -13.102 -18.328 1 98.44 450 ALA B CA 1
ATOM 7668 C C . ALA B 1 450 ? 19.781 -12.578 -17.156 1 98.44 450 ALA B C 1
ATOM 7670 O O . ALA B 1 450 ? 19.609 -13.016 -16.016 1 98.44 450 ALA B O 1
ATOM 7671 N N . ALA B 1 451 ? 20.641 -11.648 -17.5 1 98.5 451 ALA B N 1
ATOM 7672 C CA . ALA B 1 451 ? 21.516 -11.086 -16.469 1 98.5 451 ALA B CA 1
ATOM 7673 C C . ALA B 1 451 ? 20.703 -10.359 -15.398 1 98.5 451 ALA B C 1
ATOM 7675 O O . ALA B 1 451 ? 20.953 -10.516 -14.203 1 98.5 451 ALA B O 1
ATOM 7676 N N . THR B 1 452 ? 19.781 -9.609 -15.844 1 97.81 452 THR B N 1
ATOM 7677 C CA . THR B 1 452 ? 18.953 -8.852 -14.922 1 97.81 452 THR B CA 1
ATOM 7678 C C . THR B 1 452 ? 18.156 -9.789 -14.023 1 97.81 452 THR B C 1
ATOM 7680 O O . THR B 1 452 ? 18.109 -9.609 -12.805 1 97.81 452 THR B O 1
ATOM 7683 N N . ALA B 1 453 ? 17.562 -10.773 -14.578 1 97.81 453 ALA B N 1
ATOM 7684 C CA . ALA B 1 453 ? 16.781 -11.742 -13.82 1 97.81 453 ALA B CA 1
ATOM 7685 C C . ALA B 1 453 ? 17.656 -12.492 -12.828 1 97.81 453 ALA B C 1
ATOM 7687 O O . ALA B 1 453 ? 17.25 -12.766 -11.695 1 97.81 453 ALA B O 1
ATOM 7688 N N . ALA B 1 454 ? 18.812 -12.836 -13.242 1 98.31 454 ALA B N 1
ATOM 7689 C CA . ALA B 1 454 ? 19.75 -13.547 -12.383 1 98.31 454 ALA B CA 1
ATOM 7690 C C . ALA B 1 454 ? 20.172 -12.688 -11.188 1 98.31 454 ALA B C 1
ATOM 7692 O O . ALA B 1 454 ? 20.297 -13.195 -10.07 1 98.31 454 ALA B O 1
ATOM 7693 N N . LEU B 1 455 ? 20.391 -11.453 -11.484 1 98.25 455 LEU B N 1
ATOM 7694 C CA . LEU B 1 455 ? 20.75 -10.539 -10.406 1 98.25 455 LEU B CA 1
ATOM 7695 C C . LEU B 1 455 ? 19.609 -10.391 -9.414 1 98.25 455 LEU B C 1
ATOM 7697 O O . LEU B 1 455 ? 19.844 -10.359 -8.195 1 98.25 455 LEU B O 1
ATOM 7701 N N . GLU B 1 456 ? 18.438 -10.242 -9.906 1 97.5 456 GLU B N 1
ATOM 7702 C CA . GLU B 1 456 ? 17.266 -10.203 -9.023 1 97.5 456 GLU B CA 1
ATOM 7703 C C . GLU B 1 456 ? 17.203 -11.438 -8.133 1 97.5 456 GLU B C 1
ATOM 7705 O O . GLU B 1 456 ? 16.953 -11.328 -6.93 1 97.5 456 GLU B O 1
ATOM 7710 N N . GLU B 1 457 ? 17.406 -12.547 -8.719 1 97.44 457 GLU B N 1
ATOM 7711 C CA . GLU B 1 457 ? 17.391 -13.789 -7.953 1 97.44 457 GLU B CA 1
ATOM 7712 C C . GLU B 1 457 ? 18.5 -13.812 -6.914 1 97.44 457 GLU B C 1
ATOM 7714 O O . GLU B 1 457 ? 18.297 -14.258 -5.785 1 97.44 457 GLU B O 1
ATOM 7719 N N . ALA B 1 458 ? 19.672 -13.383 -7.289 1 97.31 458 ALA B N 1
ATOM 7720 C CA . ALA B 1 458 ? 20.797 -13.328 -6.355 1 97.31 458 ALA B CA 1
ATOM 7721 C C . ALA B 1 458 ? 20.469 -12.438 -5.156 1 97.31 458 ALA B C 1
ATOM 7723 O O . ALA B 1 458 ? 20.719 -12.812 -4.012 1 97.31 458 ALA B O 1
ATOM 7724 N N . LEU B 1 459 ? 19.906 -11.312 -5.492 1 96.38 459 LEU B N 1
ATOM 7725 C CA . LEU B 1 459 ? 19.547 -10.391 -4.43 1 96.38 459 LEU B CA 1
ATOM 7726 C C . LEU B 1 459 ? 18.453 -10.977 -3.547 1 96.38 459 LEU B C 1
ATOM 7728 O O . LEU B 1 459 ? 18.469 -10.805 -2.324 1 96.38 459 LEU B O 1
ATOM 7732 N N . GLN B 1 460 ? 17.531 -11.586 -4.117 1 95.75 460 GLN B N 1
ATOM 7733 C CA . GLN B 1 460 ? 16.5 -12.273 -3.346 1 95.75 460 GLN B CA 1
ATOM 7734 C C . GLN B 1 460 ? 17.109 -13.273 -2.375 1 95.75 460 GLN B C 1
ATOM 7736 O O . GLN B 1 460 ? 16.766 -13.297 -1.19 1 95.75 460 GLN B O 1
ATOM 7741 N N . ASN B 1 461 ? 17.969 -14.086 -2.9 1 95.31 461 ASN B N 1
ATOM 7742 C CA . ASN B 1 461 ? 18.609 -15.117 -2.082 1 95.31 461 ASN B CA 1
ATOM 7743 C C . ASN B 1 461 ? 19.438 -14.5 -0.965 1 95.31 461 ASN B C 1
ATOM 7745 O O . ASN B 1 461 ? 19.469 -15.008 0.156 1 95.31 461 ASN B O 1
ATOM 7749 N N . TRP B 1 462 ? 20.125 -13.445 -1.258 1 95.44 462 TRP B N 1
ATOM 7750 C CA . TRP B 1 462 ? 20.922 -12.75 -0.258 1 95.44 462 TRP B CA 1
ATOM 7751 C C . TRP B 1 462 ? 20.047 -12.211 0.867 1 95.44 462 TRP B C 1
ATOM 7753 O O . TRP B 1 462 ? 20.359 -12.383 2.047 1 95.44 462 TRP B O 1
ATOM 7763 N N . MET B 1 463 ? 18.969 -11.594 0.469 1 93.25 463 MET B N 1
ATOM 7764 C CA . MET B 1 463 ? 18.031 -11.031 1.454 1 93.25 463 MET B CA 1
ATOM 7765 C C . MET B 1 463 ? 17.422 -12.133 2.311 1 93.25 463 MET B C 1
ATOM 7767 O O . MET B 1 463 ? 17.266 -11.969 3.521 1 93.25 463 MET B O 1
ATOM 7771 N N . GLU B 1 464 ? 17.078 -13.219 1.725 1 92.25 464 GLU B N 1
ATOM 7772 C CA . GLU B 1 464 ? 16.531 -14.352 2.463 1 92.25 464 GLU B CA 1
ATOM 7773 C C . GLU B 1 464 ? 17.531 -14.883 3.486 1 92.25 464 GLU B C 1
ATOM 7775 O O . GLU B 1 464 ? 17.172 -15.164 4.633 1 92.25 464 GLU B O 1
ATOM 7780 N N . LEU B 1 465 ? 18.734 -15.047 3.057 1 92.81 465 LEU B N 1
ATOM 7781 C CA . LEU B 1 465 ? 19.797 -15.508 3.953 1 92.81 465 LEU B CA 1
ATOM 7782 C C . LEU B 1 465 ? 19.984 -14.547 5.117 1 92.81 465 LEU B C 1
ATOM 7784 O O . LEU B 1 465 ? 20.109 -14.969 6.27 1 92.81 465 LEU B O 1
ATOM 7788 N N . ARG B 1 466 ? 20 -13.328 4.754 1 90.81 466 ARG B N 1
ATOM 7789 C CA . ARG B 1 466 ? 20.156 -12.305 5.777 1 90.81 466 ARG B CA 1
ATOM 7790 C C . ARG B 1 466 ? 19.031 -12.375 6.809 1 90.81 466 ARG B C 1
ATOM 7792 O O . ARG B 1 466 ? 19.281 -12.305 8.016 1 90.81 466 ARG B O 1
ATOM 7799 N N . ASN B 1 467 ? 17.859 -12.57 6.363 1 87.56 467 ASN B N 1
ATOM 7800 C CA . ASN B 1 467 ? 16.703 -12.633 7.242 1 87.56 467 ASN B CA 1
ATOM 7801 C C . ASN B 1 467 ? 16.703 -13.898 8.094 1 87.56 467 ASN B C 1
ATOM 7803 O O . ASN B 1 467 ? 16.266 -13.883 9.242 1 87.56 467 ASN B O 1
ATOM 7807 N N . LEU B 1 468 ? 17.125 -15.008 7.551 1 86.56 468 LEU B N 1
ATOM 7808 C CA . LEU B 1 468 ? 17.188 -16.281 8.258 1 86.56 468 LEU B CA 1
ATOM 7809 C C . LEU B 1 468 ? 18.266 -16.25 9.336 1 86.56 468 LEU B C 1
ATOM 7811 O O . LEU B 1 468 ? 18.078 -16.797 10.422 1 86.56 468 LEU B O 1
ATOM 7815 N N . GLY B 1 469 ? 19.312 -15.633 9.023 1 87.62 469 GLY B N 1
ATOM 7816 C CA . GLY B 1 469 ? 20.484 -15.672 9.891 1 87.62 469 GLY B CA 1
ATOM 7817 C C . GLY B 1 469 ? 21.328 -16.922 9.703 1 87.62 469 GLY B C 1
ATOM 7818 O O . GLY B 1 469 ? 20.875 -17.891 9.094 1 87.62 469 GLY B O 1
ATOM 7819 N N . PRO B 1 470 ? 22.484 -16.906 10.281 1 83.81 470 PRO B N 1
ATOM 7820 C CA . PRO B 1 470 ? 23.438 -17.984 10.039 1 83.81 470 PRO B CA 1
ATOM 7821 C C . PRO B 1 470 ? 22.984 -19.328 10.625 1 83.81 470 PRO B C 1
ATOM 7823 O O . PRO B 1 470 ? 23.188 -20.375 10.016 1 83.81 470 PRO B O 1
ATOM 7826 N N . THR B 1 471 ? 22.344 -19.297 11.695 1 81.31 471 THR B N 1
ATOM 7827 C CA . THR B 1 471 ? 21.953 -20.531 12.367 1 81.31 471 THR B CA 1
ATOM 7828 C C . THR B 1 471 ? 20.859 -21.25 11.57 1 81.31 471 THR B C 1
ATOM 7830 O O . THR B 1 471 ? 21 -22.438 11.25 1 81.31 471 THR B O 1
ATOM 7833 N N . GLU B 1 472 ? 19.938 -20.5 11.172 1 82.75 472 GLU B N 1
ATOM 7834 C CA . GLU B 1 472 ? 18.812 -21.094 10.43 1 82.75 472 GLU B CA 1
ATOM 7835 C C . GLU B 1 472 ? 19.234 -21.422 9 1 82.75 472 GLU B C 1
ATOM 7837 O O . GLU B 1 472 ? 18.75 -22.406 8.43 1 82.75 472 GLU B O 1
ATOM 7842 N N . ALA B 1 473 ? 20.047 -20.656 8.484 1 83.56 473 ALA B N 1
ATOM 7843 C CA . ALA B 1 473 ? 20.516 -20.875 7.117 1 83.56 473 ALA B CA 1
ATOM 7844 C C . ALA B 1 473 ? 21.297 -22.203 7.016 1 83.56 473 ALA B C 1
ATOM 7846 O O . ALA B 1 473 ? 21.234 -22.875 5.988 1 83.56 473 ALA B O 1
ATOM 7847 N N . ALA B 1 474 ? 21.969 -22.562 8.047 1 76.88 474 ALA B N 1
ATOM 7848 C CA . ALA B 1 474 ? 22.781 -23.781 8.055 1 76.88 474 ALA B CA 1
ATOM 7849 C C . ALA B 1 474 ? 21.891 -25.031 7.961 1 76.88 474 ALA B C 1
ATOM 7851 O O . ALA B 1 474 ? 22.344 -26.078 7.504 1 76.88 474 ALA B O 1
ATOM 7852 N N . ASP B 1 475 ? 20.688 -24.781 8.297 1 75.31 475 ASP B N 1
ATOM 7853 C CA . ASP B 1 475 ? 19.75 -25.922 8.312 1 75.31 475 ASP B CA 1
ATOM 7854 C C . ASP B 1 475 ? 18.953 -25.984 7.02 1 75.31 475 ASP B C 1
ATOM 7856 O O . ASP B 1 475 ? 18.141 -26.906 6.828 1 75.31 475 ASP B O 1
ATOM 7860 N N . GLN B 1 476 ? 19.203 -25.062 6.125 1 70.94 476 GLN B N 1
ATOM 7861 C CA . GLN B 1 476 ? 18.422 -25.031 4.887 1 70.94 476 GLN B CA 1
ATOM 7862 C C . GLN B 1 476 ? 19.031 -25.969 3.846 1 70.94 476 GLN B C 1
ATOM 7864 O O . GLN B 1 476 ? 20.219 -26.281 3.896 1 70.94 476 GLN B O 1
ATOM 7869 N N . SER B 1 477 ? 18.172 -26.438 2.949 1 64.38 477 SER B N 1
ATOM 7870 C CA . SER B 1 477 ? 18.609 -27.297 1.863 1 64.38 477 SER B CA 1
ATOM 7871 C C . SER B 1 477 ? 19.453 -26.531 0.853 1 64.38 477 SER B C 1
ATOM 7873 O O . SER B 1 477 ? 19.453 -25.297 0.834 1 64.38 477 SER B O 1
ATOM 7875 N N . GLY B 1 478 ? 20.25 -27.141 0.054 1 66.5 478 GLY B N 1
ATOM 7876 C CA . GLY B 1 478 ? 20.953 -26.578 -1.088 1 66.5 478 GLY B CA 1
ATOM 7877 C C . GLY B 1 478 ? 22.266 -25.922 -0.715 1 66.5 478 GLY B C 1
ATOM 7878 O O . GLY B 1 478 ? 22.828 -25.156 -1.495 1 66.5 478 GLY B O 1
ATOM 7879 N N . ALA B 1 479 ? 22.672 -26.125 0.499 1 71.62 479 ALA B N 1
ATOM 7880 C CA . ALA B 1 479 ? 23.969 -25.656 0.992 1 71.62 479 ALA B CA 1
ATOM 7881 C C . ALA B 1 479 ? 24.062 -24.141 0.927 1 71.62 479 ALA B C 1
ATOM 7883 O O . ALA B 1 479 ? 25.156 -23.578 0.854 1 71.62 479 ALA B O 1
ATOM 7884 N N . ILE B 1 480 ? 22.969 -23.484 0.789 1 74.19 480 ILE B N 1
ATOM 7885 C CA . ILE B 1 480 ? 22.984 -22.047 0.592 1 74.19 480 ILE B CA 1
ATOM 7886 C C . ILE B 1 480 ? 23.625 -21.359 1.805 1 74.19 480 ILE B C 1
ATOM 7888 O O . ILE B 1 480 ? 24.328 -20.359 1.664 1 74.19 480 ILE B O 1
ATOM 7892 N N . GLY B 1 481 ? 23.406 -21.922 2.926 1 78 481 GLY B N 1
ATOM 7893 C CA . GLY B 1 481 ? 24 -21.375 4.133 1 78 481 GLY B CA 1
ATOM 7894 C C . GLY B 1 481 ? 25.5 -21.484 4.156 1 78 481 GLY B C 1
ATOM 7895 O O . GLY B 1 481 ? 26.188 -20.578 4.633 1 78 481 GLY B O 1
ATOM 7896 N N . GLU B 1 482 ? 25.906 -22.594 3.5 1 80.19 482 GLU B N 1
ATOM 7897 C CA . GLU B 1 482 ? 27.344 -22.828 3.467 1 80.19 482 GLU B CA 1
ATOM 7898 C C . GLU B 1 482 ? 28.062 -21.781 2.623 1 80.19 482 GLU B C 1
ATOM 7900 O O . GLU B 1 482 ? 29.141 -21.312 2.986 1 80.19 482 GLU B O 1
ATOM 7905 N N . TYR B 1 483 ? 27.469 -21.344 1.617 1 85.12 483 TYR B N 1
ATOM 7906 C CA . TYR B 1 483 ? 28.109 -20.438 0.681 1 85.12 483 TYR B CA 1
ATOM 7907 C C . TYR B 1 483 ? 28 -19 1.155 1 85.12 483 TYR B C 1
ATOM 7909 O O . TYR B 1 483 ? 28.766 -18.125 0.72 1 85.12 483 TYR B O 1
ATOM 7917 N N . ALA B 1 484 ? 27.094 -18.812 2.053 1 88.88 484 ALA B N 1
ATOM 7918 C CA . ALA B 1 484 ? 26.828 -17.453 2.523 1 88.88 484 ALA B CA 1
ATOM 7919 C C . ALA B 1 484 ? 28.047 -16.859 3.221 1 88.88 484 ALA B C 1
ATOM 7921 O O . ALA B 1 484 ? 28.188 -15.641 3.32 1 88.88 484 ALA B O 1
ATOM 7922 N N . ALA B 1 485 ? 28.906 -17.734 3.688 1 85.38 485 ALA B N 1
ATOM 7923 C CA . ALA B 1 485 ? 30.109 -17.297 4.41 1 85.38 485 ALA B CA 1
ATOM 7924 C C . ALA B 1 485 ? 31.266 -17.047 3.453 1 85.38 485 ALA B C 1
ATOM 7926 O O . ALA B 1 485 ? 32.375 -16.734 3.885 1 85.38 485 ALA B O 1
ATOM 7927 N N . PHE B 1 486 ? 31.078 -17.234 2.193 1 88.81 486 PHE B N 1
ATOM 7928 C CA . PHE B 1 486 ? 32 -16.891 1.134 1 88.81 486 PHE B CA 1
ATOM 7929 C C . PHE B 1 486 ? 33.25 -17.781 1.198 1 88.81 486 PHE B C 1
ATOM 7931 O O . PHE B 1 486 ? 34.375 -17.281 1.255 1 88.81 486 PHE B O 1
ATOM 7938 N N . PRO B 1 487 ? 33.094 -19.047 1.188 1 85.56 487 PRO B N 1
ATOM 7939 C CA . PRO B 1 487 ? 34.219 -19.969 1.222 1 85.56 487 PRO B CA 1
ATOM 7940 C C . PRO B 1 487 ? 35.062 -19.922 -0.056 1 85.56 487 PRO B C 1
ATOM 7942 O O . PRO B 1 487 ? 34.688 -19.25 -1.017 1 85.56 487 PRO B O 1
ATOM 7945 N N . ALA B 1 488 ? 36.062 -20.672 -0.121 1 83.94 488 ALA B N 1
ATOM 7946 C CA . ALA B 1 488 ? 37.062 -20.625 -1.181 1 83.94 488 ALA B CA 1
ATOM 7947 C C . ALA B 1 488 ? 36.438 -20.938 -2.539 1 83.94 488 ALA B C 1
ATOM 7949 O O . ALA B 1 488 ? 36.719 -20.25 -3.525 1 83.94 488 ALA B O 1
ATOM 7950 N N . PRO B 1 489 ? 35.594 -21.922 -2.568 1 81.44 489 PRO B N 1
ATOM 7951 C CA . PRO B 1 489 ? 35.031 -22.219 -3.879 1 81.44 489 PRO B CA 1
ATOM 7952 C C . PRO B 1 489 ? 34.219 -21.062 -4.449 1 81.44 489 PRO B C 1
ATOM 7954 O O . PRO B 1 489 ? 34.188 -20.859 -5.668 1 81.44 489 PRO B O 1
ATOM 7957 N N . THR B 1 490 ? 33.562 -20.391 -3.602 1 84.38 490 THR B N 1
ATOM 7958 C CA . THR B 1 490 ? 32.781 -19.234 -4.055 1 84.38 490 THR B CA 1
ATOM 7959 C C . THR B 1 490 ? 33.688 -18.094 -4.492 1 84.38 490 THR B C 1
ATOM 7961 O O . THR B 1 490 ? 33.375 -17.359 -5.422 1 84.38 490 THR B O 1
ATOM 7964 N N . ARG B 1 491 ? 34.719 -17.953 -3.893 1 86.62 491 ARG B N 1
ATOM 7965 C CA . ARG B 1 491 ? 35.688 -16.922 -4.281 1 86.62 491 ARG B CA 1
ATOM 7966 C C . ARG B 1 491 ? 36.25 -17.219 -5.664 1 86.62 491 ARG B C 1
ATOM 7968 O O . ARG B 1 491 ? 36.469 -16.297 -6.461 1 86.62 491 ARG B O 1
ATOM 7975 N N . GLU B 1 492 ? 36.469 -18.469 -5.809 1 83.81 492 GLU B N 1
ATOM 7976 C CA . GLU B 1 492 ? 36.906 -18.875 -7.133 1 83.81 492 GLU B CA 1
ATOM 7977 C C . GLU B 1 492 ? 35.844 -18.609 -8.195 1 83.81 492 GLU B C 1
ATOM 7979 O O . GLU B 1 492 ? 36.188 -18.25 -9.328 1 83.81 492 GLU B O 1
ATOM 7984 N N . PHE B 1 493 ? 34.656 -18.812 -7.762 1 82.12 493 PHE B N 1
ATOM 7985 C CA . PHE B 1 493 ? 33.5 -18.609 -8.633 1 82.12 493 PHE B CA 1
ATOM 7986 C C . PHE B 1 493 ? 33.469 -17.172 -9.148 1 82.12 493 PHE B C 1
ATOM 7988 O O . PHE B 1 493 ? 33.125 -16.938 -10.305 1 82.12 493 PHE B O 1
ATOM 7995 N N . VAL B 1 494 ? 33.844 -16.234 -8.32 1 88 494 VAL B N 1
ATOM 7996 C CA . VAL B 1 494 ? 33.688 -14.836 -8.68 1 88 494 VAL B CA 1
ATOM 7997 C C . VAL B 1 494 ? 35.031 -14.289 -9.211 1 88 494 VAL B C 1
ATOM 7999 O O . VAL B 1 494 ? 35.094 -13.125 -9.609 1 88 494 VAL B O 1
ATOM 8002 N N . SER B 1 495 ? 36.031 -15.055 -9.117 1 85.5 495 SER B N 1
ATOM 8003 C CA . SER B 1 495 ? 37.312 -14.656 -9.648 1 85.5 495 SER B CA 1
ATOM 8004 C C . SER B 1 495 ? 37.469 -15.031 -11.125 1 85.5 495 SER B C 1
ATOM 8006 O O . SER B 1 495 ? 37.812 -16.172 -11.445 1 85.5 495 SER B O 1
ATOM 8008 N N . VAL B 1 496 ? 37.062 -14.188 -11.977 1 79.56 496 VAL B N 1
ATOM 8009 C CA . VAL B 1 496 ? 37.031 -14.5 -13.398 1 79.56 496 VAL B CA 1
ATOM 8010 C C . VAL B 1 496 ? 38.281 -14 -14.07 1 79.56 496 VAL B C 1
ATOM 8012 O O . VAL B 1 496 ? 38.656 -12.828 -13.93 1 79.56 496 VAL B O 1
ATOM 8015 N N . ASP B 1 497 ? 39.031 -14.867 -14.562 1 76.5 497 ASP B N 1
ATOM 8016 C CA . ASP B 1 497 ? 40.25 -14.539 -15.273 1 76.5 497 ASP B CA 1
ATOM 8017 C C . ASP B 1 497 ? 40.031 -14.484 -16.781 1 76.5 497 ASP B C 1
ATOM 8019 O O . ASP B 1 497 ? 40.844 -13.93 -17.516 1 76.5 497 ASP B O 1
ATOM 8023 N N . ALA B 1 498 ? 38.844 -14.984 -17 1 71.38 498 ALA B N 1
ATOM 8024 C CA . ALA B 1 498 ? 38.531 -14.984 -18.438 1 71.38 498 ALA B CA 1
ATOM 8025 C C . ALA B 1 498 ? 38.031 -13.617 -18.891 1 71.38 498 ALA B C 1
ATOM 8027 O O . ALA B 1 498 ? 37.781 -12.742 -18.078 1 71.38 498 ALA B O 1
ATOM 8028 N N . GLY B 1 499 ? 38.156 -13.211 -20.016 1 82.94 499 GLY B N 1
ATOM 8029 C CA . GLY B 1 499 ? 37.812 -11.953 -20.656 1 82.94 499 GLY B CA 1
ATOM 8030 C C . GLY B 1 499 ? 36.375 -11.516 -20.375 1 82.94 499 GLY B C 1
ATOM 8031 O O . GLY B 1 499 ? 35.625 -12.219 -19.703 1 82.94 499 GLY B O 1
ATOM 8032 N N . GLN B 1 500 ? 35.969 -10.344 -20.531 1 91 500 GLN B N 1
ATOM 8033 C CA . GLN B 1 500 ? 34.656 -9.742 -20.422 1 91 500 GLN B CA 1
ATOM 8034 C C . GLN B 1 500 ? 34 -9.547 -21.797 1 91 500 GLN B C 1
ATOM 8036 O O . GLN B 1 500 ? 34.688 -9.164 -22.75 1 91 500 GLN B O 1
ATOM 8041 N N . VAL B 1 501 ? 32.781 -10.016 -21.906 1 95.06 501 VAL B N 1
ATOM 8042 C CA . VAL B 1 501 ? 32.062 -9.812 -23.156 1 95.06 501 VAL B CA 1
ATOM 8043 C C . VAL B 1 501 ? 30.797 -9 -22.906 1 95.06 501 VAL B C 1
ATOM 8045 O O . VAL B 1 501 ? 30.141 -9.172 -21.875 1 95.06 501 VAL B O 1
ATOM 8048 N N . PRO B 1 502 ? 30.438 -8.102 -23.859 1 96.44 502 PRO B N 1
ATOM 8049 C CA . PRO B 1 502 ? 29.188 -7.367 -23.703 1 96.44 502 PRO B CA 1
ATOM 8050 C C . PRO B 1 502 ? 27.953 -8.266 -23.812 1 96.44 502 PRO B C 1
ATOM 8052 O O . PRO B 1 502 ? 27.875 -9.094 -24.734 1 96.44 502 PRO B O 1
ATOM 8055 N N . ALA B 1 503 ? 27.031 -8.148 -22.922 1 96.88 503 ALA B N 1
ATOM 8056 C CA . ALA B 1 503 ? 25.812 -8.938 -22.953 1 96.88 503 ALA B CA 1
ATOM 8057 C C . ALA B 1 503 ? 25.094 -8.789 -24.281 1 96.88 503 ALA B C 1
ATOM 8059 O O . ALA B 1 503 ? 24.5 -9.75 -24.797 1 96.88 503 ALA B O 1
ATOM 8060 N N . GLU B 1 504 ? 25.172 -7.652 -24.844 1 94.38 504 GLU B N 1
ATOM 8061 C CA . GLU B 1 504 ? 24.469 -7.352 -26.094 1 94.38 504 GLU B CA 1
ATOM 8062 C C . GLU B 1 504 ? 25.016 -8.18 -27.25 1 94.38 504 GLU B C 1
ATOM 8064 O O . GLU B 1 504 ? 24.359 -8.32 -28.281 1 94.38 504 GLU B O 1
ATOM 8069 N N . SER B 1 505 ? 26.234 -8.68 -27.078 1 95.12 505 SER B N 1
ATOM 8070 C CA . SER B 1 505 ? 26.859 -9.438 -28.141 1 95.12 505 SER B CA 1
ATOM 8071 C C . SER B 1 505 ? 26.562 -10.93 -28.031 1 95.12 505 SER B C 1
ATOM 8073 O O . SER B 1 505 ? 27 -11.727 -28.859 1 95.12 505 SER B O 1
ATOM 8075 N N . VAL B 1 506 ? 25.844 -11.312 -27.031 1 96.31 506 VAL B N 1
ATOM 8076 C CA . VAL B 1 506 ? 25.578 -12.719 -26.734 1 96.31 506 VAL B CA 1
ATOM 8077 C C . VAL B 1 506 ? 24.125 -13.047 -27.094 1 96.31 506 VAL B C 1
ATOM 8079 O O . VAL B 1 506 ? 23.203 -12.336 -26.688 1 96.31 506 VAL B O 1
ATOM 8082 N N . GLY B 1 507 ? 23.906 -14.148 -27.828 1 94.88 507 GLY B N 1
ATOM 8083 C CA . GLY B 1 507 ? 22.562 -14.602 -28.172 1 94.88 507 GLY B CA 1
ATOM 8084 C C . GLY B 1 507 ? 22.125 -14.141 -29.547 1 94.88 507 GLY B C 1
ATOM 8085 O O . GLY B 1 507 ? 22.906 -13.547 -30.297 1 94.88 507 GLY B O 1
ATOM 8086 N N . PRO B 1 508 ? 20.938 -14.43 -29.875 1 95.56 508 PRO B N 1
ATOM 8087 C CA . PRO B 1 508 ? 20.422 -14.062 -31.188 1 95.56 508 PRO B CA 1
ATOM 8088 C C . PRO B 1 508 ? 20.109 -12.57 -31.312 1 95.56 508 PRO B C 1
ATOM 8090 O O . PRO B 1 508 ? 19.688 -11.945 -30.344 1 95.56 508 PRO B O 1
ATOM 8093 N N . ASP B 1 509 ? 20.297 -12.078 -32.531 1 93.75 509 ASP B N 1
ATOM 8094 C CA . ASP B 1 509 ? 19.969 -10.695 -32.875 1 93.75 509 ASP B CA 1
ATOM 8095 C C . ASP B 1 509 ? 19.25 -10.625 -34.219 1 93.75 509 ASP B C 1
ATOM 8097 O O . ASP B 1 509 ? 19.844 -10.906 -35.25 1 93.75 509 ASP B O 1
ATOM 8101 N N . PRO B 1 510 ? 18.156 -10.219 -34.375 1 95.69 510 PRO B N 1
ATOM 8102 C CA . PRO B 1 510 ? 17.328 -9.742 -33.25 1 95.69 510 PRO B CA 1
ATOM 8103 C C . PRO B 1 510 ? 16.828 -10.867 -32.344 1 95.69 510 PRO B C 1
ATOM 8105 O O . PRO B 1 510 ? 16.781 -12.023 -32.781 1 95.69 510 PRO B O 1
ATOM 8108 N N . VAL B 1 511 ? 16.5 -10.602 -31.109 1 96.62 511 VAL B N 1
ATOM 8109 C CA . VAL B 1 511 ? 15.977 -11.562 -30.141 1 96.62 511 VAL B CA 1
ATOM 8110 C C . VAL B 1 511 ? 14.547 -11.961 -30.516 1 96.62 511 VAL B C 1
ATOM 8112 O O . VAL B 1 511 ? 13.656 -11.109 -30.578 1 96.62 511 VAL B O 1
ATOM 8115 N N . PRO B 1 512 ? 14.32 -13.258 -30.766 1 96.62 512 PRO B N 1
ATOM 8116 C CA . PRO B 1 512 ? 12.953 -13.664 -31.094 1 96.62 512 PRO B CA 1
ATOM 8117 C C . PRO B 1 512 ? 12.008 -13.578 -29.906 1 96.62 512 PRO B C 1
ATOM 8119 O O . PRO B 1 512 ? 12.453 -13.594 -28.75 1 96.62 512 PRO B O 1
ATOM 8122 N N . SER B 1 513 ? 10.68 -13.445 -30.25 1 94.81 513 SER B N 1
ATOM 8123 C CA . SER B 1 513 ? 9.648 -13.406 -29.219 1 94.81 513 SER B CA 1
ATOM 8124 C C . SER B 1 513 ? 8.484 -14.336 -29.562 1 94.81 513 SER B C 1
ATOM 8126 O O . SER B 1 513 ? 8.438 -14.891 -30.672 1 94.81 513 SER B O 1
ATOM 8128 N N . GLY B 1 514 ? 7.672 -14.594 -28.609 1 95.94 514 GLY B N 1
ATOM 8129 C CA . GLY B 1 514 ? 6.473 -15.383 -28.828 1 95.94 514 GLY B CA 1
ATOM 8130 C C . GLY B 1 514 ? 6.766 -16.781 -29.359 1 95.94 514 GLY B C 1
ATOM 8131 O O . GLY B 1 514 ? 7.66 -17.469 -28.859 1 95.94 514 GLY B O 1
ATOM 8132 N N . VAL B 1 515 ? 6.012 -17.141 -30.344 1 97.31 515 VAL B N 1
ATOM 8133 C CA . VAL B 1 515 ? 6.113 -18.469 -30.938 1 97.31 515 VAL B CA 1
ATOM 8134 C C . VAL B 1 515 ? 7.488 -18.656 -31.578 1 97.31 515 VAL B C 1
ATOM 8136 O O . VAL B 1 515 ? 8.07 -19.734 -31.516 1 97.31 515 VAL B O 1
ATOM 8139 N N . ASP B 1 516 ? 8.008 -17.594 -32.156 1 97.56 516 ASP B N 1
ATOM 8140 C CA . ASP B 1 516 ? 9.328 -17.656 -32.781 1 97.56 516 ASP B CA 1
ATOM 8141 C C . ASP B 1 516 ? 10.398 -17.953 -31.734 1 97.56 516 ASP B C 1
ATOM 8143 O O . ASP B 1 516 ? 11.375 -18.656 -32.031 1 97.56 516 ASP B O 1
ATOM 8147 N N . ALA B 1 517 ? 10.242 -17.391 -30.594 1 98 517 ALA B N 1
ATOM 8148 C CA . ALA B 1 517 ? 11.188 -17.672 -29.5 1 98 517 ALA B CA 1
ATOM 8149 C C . ALA B 1 517 ? 11.125 -19.141 -29.078 1 98 517 ALA B C 1
ATOM 8151 O O . ALA B 1 517 ? 12.164 -19.766 -28.875 1 98 517 ALA B O 1
ATOM 8152 N N . LEU B 1 518 ? 9.922 -19.625 -28.969 1 98.25 518 LEU B N 1
ATOM 8153 C CA . LEU B 1 518 ? 9.758 -21.031 -28.578 1 98.25 518 LEU B CA 1
ATOM 8154 C C . LEU B 1 518 ? 10.367 -21.953 -29.625 1 98.25 518 LEU B C 1
ATOM 8156 O O . LEU B 1 518 ? 11.109 -22.875 -29.281 1 98.25 518 LEU B O 1
ATOM 8160 N N . GLU B 1 519 ? 10.086 -21.703 -30.844 1 97.69 519 GLU B N 1
ATOM 8161 C CA . GLU B 1 519 ? 10.625 -22.531 -31.938 1 97.69 519 GLU B CA 1
ATOM 8162 C C . GLU B 1 519 ? 12.148 -22.469 -31.969 1 97.69 519 GLU B C 1
ATOM 8164 O O . GLU B 1 519 ? 12.805 -23.484 -32.156 1 97.69 519 GLU B O 1
ATOM 8169 N N . SER B 1 520 ? 12.617 -21.266 -31.781 1 97.94 520 SER B N 1
ATOM 8170 C CA . SER B 1 520 ? 14.062 -21.078 -31.75 1 97.94 520 SER B CA 1
ATOM 8171 C C . SER B 1 520 ? 14.688 -21.906 -30.625 1 97.94 520 SER B C 1
ATOM 8173 O O . SER B 1 520 ? 15.719 -22.562 -30.828 1 97.94 520 SER B O 1
ATOM 8175 N N . LEU B 1 521 ? 14.117 -21.875 -29.5 1 98.19 521 LEU B N 1
ATOM 8176 C CA . LEU B 1 521 ? 14.648 -22.594 -28.344 1 98.19 521 LEU B CA 1
ATOM 8177 C C . LEU B 1 521 ? 14.555 -24.094 -28.562 1 98.19 521 LEU B C 1
ATOM 8179 O O . LEU B 1 521 ? 15.453 -24.844 -28.156 1 98.19 521 LEU B O 1
ATOM 8183 N N . LEU B 1 522 ? 13.477 -24.562 -29.172 1 98.56 522 LEU B N 1
ATOM 8184 C CA . LEU B 1 522 ? 13.32 -25.984 -29.453 1 98.56 522 LEU B CA 1
ATOM 8185 C C . LEU B 1 522 ? 14.383 -26.469 -30.438 1 98.56 522 LEU B C 1
ATOM 8187 O O . LEU B 1 522 ? 14.93 -27.562 -30.297 1 98.56 522 LEU B O 1
ATOM 8191 N N . GLU B 1 523 ? 14.625 -25.641 -31.391 1 98.25 523 GLU B N 1
ATOM 8192 C CA . GLU B 1 523 ? 15.672 -25.969 -32.344 1 98.25 523 GLU B CA 1
ATOM 8193 C C . GLU B 1 523 ? 17.031 -26.062 -31.672 1 98.25 523 GLU B C 1
ATOM 8195 O O . GLU B 1 523 ? 17.797 -27 -31.906 1 98.25 523 GLU B O 1
ATOM 8200 N N . ARG B 1 524 ? 17.344 -25.156 -30.844 1 98.25 524 ARG B N 1
ATOM 8201 C CA . ARG B 1 524 ? 18.625 -25.125 -30.125 1 98.25 524 ARG B CA 1
ATOM 8202 C C . ARG B 1 524 ? 18.766 -26.312 -29.188 1 98.25 524 ARG B C 1
ATOM 8204 O O . ARG B 1 524 ? 19.844 -26.875 -29.062 1 98.25 524 ARG B O 1
ATOM 8211 N N . ALA B 1 525 ? 17.703 -26.641 -28.484 1 98.62 525 ALA B N 1
ATOM 8212 C CA . ALA B 1 525 ? 17.703 -27.828 -27.656 1 98.62 525 ALA B CA 1
ATOM 8213 C C . ALA B 1 525 ? 17.938 -29.078 -28.5 1 98.62 525 ALA B C 1
ATOM 8215 O O . ALA B 1 525 ? 18.703 -29.969 -28.125 1 98.62 525 ALA B O 1
ATOM 8216 N N . GLY B 1 526 ? 17.219 -29.094 -29.641 1 98.19 526 GLY B N 1
ATOM 8217 C CA . GLY B 1 526 ? 17.391 -30.219 -30.562 1 98.19 526 GLY B CA 1
ATOM 8218 C C . GLY B 1 526 ? 18.828 -30.359 -31.062 1 98.19 526 GLY B C 1
ATOM 8219 O O . GLY B 1 526 ? 19.328 -31.469 -31.172 1 98.19 526 GLY B O 1
ATOM 8220 N N . ASP B 1 527 ? 19.422 -29.25 -31.391 1 97.88 527 ASP B N 1
ATOM 8221 C CA . ASP B 1 527 ? 20.812 -29.25 -31.844 1 97.88 527 ASP B CA 1
ATOM 8222 C C . ASP B 1 527 ? 21.734 -29.859 -30.797 1 97.88 527 ASP B C 1
ATOM 8224 O O . ASP B 1 527 ? 22.781 -30.422 -31.141 1 97.88 527 ASP B O 1
ATOM 8228 N N . ALA B 1 528 ? 21.328 -29.781 -29.547 1 97.81 528 ALA B N 1
ATOM 8229 C CA . ALA B 1 528 ? 22.125 -30.328 -28.453 1 97.81 528 ALA B CA 1
ATOM 8230 C C . ALA B 1 528 ? 21.672 -31.75 -28.109 1 97.81 528 ALA B C 1
ATOM 8232 O O . ALA B 1 528 ? 22.094 -32.312 -27.094 1 97.81 528 ALA B O 1
ATOM 8233 N N . GLY B 1 529 ? 20.734 -32.312 -28.859 1 96.88 529 GLY B N 1
ATOM 8234 C CA . GLY B 1 529 ? 20.281 -33.688 -28.688 1 96.88 529 GLY B CA 1
ATOM 8235 C C . GLY B 1 529 ? 19.219 -33.812 -27.625 1 96.88 529 GLY B C 1
ATOM 8236 O O . GLY B 1 529 ? 19 -34.938 -27.109 1 96.88 529 GLY B O 1
ATOM 8237 N N . LEU B 1 530 ? 18.594 -32.781 -27.266 1 98.25 530 LEU B N 1
ATOM 8238 C CA . LEU B 1 530 ? 17.562 -32.812 -26.234 1 98.25 530 LEU B CA 1
ATOM 8239 C C . LEU B 1 530 ? 16.172 -32.688 -26.875 1 98.25 530 LEU B C 1
ATOM 8241 O O . LEU B 1 530 ? 15.992 -31.953 -27.828 1 98.25 530 LEU B O 1
ATOM 8245 N N . THR B 1 531 ? 15.25 -33.406 -26.359 1 98.31 531 THR B N 1
ATOM 8246 C CA . THR B 1 531 ? 13.867 -33.344 -26.812 1 98.31 531 THR B CA 1
ATOM 8247 C C . THR B 1 531 ? 12.945 -32.938 -25.672 1 98.31 531 THR B C 1
ATOM 8249 O O . THR B 1 531 ? 12.625 -33.75 -24.797 1 98.31 531 THR B O 1
ATOM 8252 N N . PRO B 1 532 ? 12.43 -31.719 -25.719 1 98.75 532 PRO B N 1
ATOM 8253 C CA . PRO B 1 532 ? 11.547 -31.25 -24.656 1 98.75 532 PRO B CA 1
ATOM 8254 C C . PRO B 1 532 ? 10.125 -31.781 -24.781 1 98.75 532 PRO B C 1
ATOM 8256 O O . PRO B 1 532 ? 9.594 -31.891 -25.891 1 98.75 532 PRO B O 1
ATOM 8259 N N . TYR B 1 533 ? 9.523 -32.156 -23.656 1 98.75 533 TYR B N 1
ATOM 8260 C CA . TYR B 1 533 ? 8.117 -32.5 -23.484 1 98.75 533 TYR B CA 1
ATOM 8261 C C . TYR B 1 533 ? 7.441 -31.531 -22.516 1 98.75 533 TYR B C 1
ATOM 8263 O O . TYR B 1 533 ? 8.109 -30.875 -21.719 1 98.75 533 TYR B O 1
ATOM 8271 N N . ALA B 1 534 ? 6.141 -31.422 -22.625 1 98.81 534 ALA B N 1
ATOM 8272 C CA . ALA B 1 534 ? 5.445 -30.562 -21.672 1 98.81 534 ALA B CA 1
ATOM 8273 C C . ALA B 1 534 ? 4.035 -31.078 -21.406 1 98.81 534 ALA B C 1
ATOM 8275 O O . ALA B 1 534 ? 3.449 -31.766 -22.234 1 98.81 534 ALA B O 1
ATOM 8276 N N . ALA B 1 535 ? 3.531 -30.812 -20.281 1 98.69 535 ALA B N 1
ATOM 8277 C CA . ALA B 1 535 ? 2.139 -31.016 -19.891 1 98.69 535 ALA B CA 1
ATOM 8278 C C . ALA B 1 535 ? 1.502 -29.719 -19.406 1 98.69 535 ALA B C 1
ATOM 8280 O O . ALA B 1 535 ? 2.141 -28.938 -18.703 1 98.69 535 ALA B O 1
ATOM 8281 N N . ARG B 1 536 ? 0.262 -29.484 -19.797 1 98.44 536 ARG B N 1
ATOM 8282 C CA . ARG B 1 536 ? -0.506 -28.344 -19.297 1 98.44 536 ARG B CA 1
ATOM 8283 C C . ARG B 1 536 ? -1.038 -28.625 -17.891 1 98.44 536 ARG B C 1
ATOM 8285 O O . ARG B 1 536 ? -1.659 -29.656 -17.656 1 98.44 536 ARG B O 1
ATOM 8292 N N . LEU B 1 537 ? -0.763 -27.672 -17.016 1 98.31 537 LEU B N 1
ATOM 8293 C CA . LEU B 1 537 ? -1.153 -27.844 -15.625 1 98.31 537 LEU B CA 1
ATOM 8294 C C . LEU B 1 537 ? -2.232 -26.828 -15.242 1 98.31 537 LEU B C 1
ATOM 8296 O O . LEU B 1 537 ? -2.74 -26.859 -14.117 1 98.31 537 LEU B O 1
ATOM 8300 N N . THR B 1 538 ? -2.617 -25.953 -16.047 1 97.94 538 THR B N 1
ATOM 8301 C CA . THR B 1 538 ? -3.512 -24.828 -15.781 1 97.94 538 THR B CA 1
ATOM 8302 C C . THR B 1 538 ? -4.828 -25.328 -15.188 1 97.94 538 THR B C 1
ATOM 8304 O O . THR B 1 538 ? -5.477 -26.203 -15.75 1 97.94 538 THR B O 1
ATOM 8307 N N . THR B 1 539 ? -5.188 -24.797 -14.086 1 97.06 539 THR B N 1
ATOM 8308 C CA . THR B 1 539 ? -6.488 -25.078 -13.492 1 97.06 539 THR B CA 1
ATOM 8309 C C . THR B 1 539 ? -7.535 -24.078 -13.961 1 97.06 539 THR B C 1
ATOM 8311 O O . THR B 1 539 ? -7.191 -22.984 -14.422 1 97.06 539 THR B O 1
ATOM 8314 N N . ARG B 1 540 ? -8.789 -24.422 -13.875 1 96.06 540 ARG B N 1
ATOM 8315 C CA . ARG B 1 540 ? -9.852 -23.594 -14.453 1 96.06 540 ARG B CA 1
ATOM 8316 C C . ARG B 1 540 ? -9.891 -22.219 -13.812 1 96.06 540 ARG B C 1
ATOM 8318 O O . ARG B 1 540 ? -10.219 -21.234 -14.477 1 96.06 540 ARG B O 1
ATOM 8325 N N . ASP B 1 541 ? -9.641 -22.156 -12.5 1 96.88 541 ASP B N 1
ATOM 8326 C CA . ASP B 1 541 ? -9.617 -20.859 -11.82 1 96.88 541 ASP B CA 1
ATOM 8327 C C . ASP B 1 541 ? -8.492 -19.984 -12.352 1 96.88 541 ASP B C 1
ATOM 8329 O O . ASP B 1 541 ? -8.719 -18.828 -12.711 1 96.88 541 ASP B O 1
ATOM 8333 N N . VAL B 1 542 ? -7.297 -20.5 -12.484 1 97.81 542 VAL B N 1
ATOM 8334 C CA . VAL B 1 542 ? -6.148 -19.75 -12.984 1 97.81 542 VAL B CA 1
ATOM 8335 C C . VAL B 1 542 ? -6.367 -19.391 -14.453 1 97.81 542 VAL B C 1
ATOM 8337 O O . VAL B 1 542 ? -6.051 -18.266 -14.875 1 97.81 542 VAL B O 1
ATOM 8340 N N . GLU B 1 543 ? -6.965 -20.25 -15.188 1 96.12 543 GLU B N 1
ATOM 8341 C CA . GLU B 1 543 ? -7.32 -19.969 -16.578 1 96.12 543 GLU B CA 1
ATOM 8342 C C . GLU B 1 543 ? -8.281 -18.781 -16.656 1 96.12 543 GLU B C 1
ATOM 8344 O O . GLU B 1 543 ? -8.133 -17.922 -17.531 1 96.12 543 GLU B O 1
ATOM 8349 N N . SER B 1 544 ? -9.227 -18.719 -15.789 1 95.19 544 SER B N 1
ATOM 8350 C CA . SER B 1 544 ? -10.273 -17.703 -15.828 1 95.19 544 SER B CA 1
ATOM 8351 C C . SER B 1 544 ? -9.703 -16.312 -15.586 1 95.19 544 SER B C 1
ATOM 8353 O O . SER B 1 544 ? -10.336 -15.312 -15.93 1 95.19 544 SER B O 1
ATOM 8355 N N . ILE B 1 545 ? -8.531 -16.312 -14.984 1 96.38 545 ILE B N 1
ATOM 8356 C CA . ILE B 1 545 ? -7.957 -14.984 -14.758 1 96.38 545 ILE B CA 1
ATOM 8357 C C . ILE B 1 545 ? -6.824 -14.734 -15.75 1 96.38 545 ILE B C 1
ATOM 8359 O O . ILE B 1 545 ? -6.051 -13.789 -15.586 1 96.38 545 ILE B O 1
ATOM 8363 N N . GLY B 1 546 ? -6.641 -15.57 -16.688 1 96.12 546 GLY B N 1
ATOM 8364 C CA . GLY B 1 546 ? -5.852 -15.234 -17.859 1 96.12 546 GLY B CA 1
ATOM 8365 C C . GLY B 1 546 ? -4.422 -15.734 -17.781 1 96.12 546 GLY B C 1
ATOM 8366 O O . GLY B 1 546 ? -3.531 -15.188 -18.422 1 96.12 546 GLY B O 1
ATOM 8367 N N . PHE B 1 547 ? -4.141 -16.797 -16.984 1 97.94 547 PHE B N 1
ATOM 8368 C CA . PHE B 1 547 ? -2.787 -17.328 -16.891 1 97.94 547 PHE B CA 1
ATOM 8369 C C . PHE B 1 547 ? -2.752 -18.797 -17.312 1 97.94 547 PHE B C 1
ATOM 8371 O O . PHE B 1 547 ? -3.779 -19.469 -17.297 1 97.94 547 PHE B O 1
ATOM 8378 N N . GLU B 1 548 ? -1.613 -19.234 -17.734 1 98 548 GLU B N 1
ATOM 8379 C CA . GLU B 1 548 ? -1.314 -20.609 -18.141 1 98 548 GLU B CA 1
ATOM 8380 C C . GLU B 1 548 ? -0.131 -21.172 -17.359 1 98 548 GLU B C 1
ATOM 8382 O O . GLU B 1 548 ? 0.856 -20.469 -17.125 1 98 548 GLU B O 1
ATOM 8387 N N . ALA B 1 549 ? -0.283 -22.359 -16.938 1 98.56 549 ALA B N 1
ATOM 8388 C CA . ALA B 1 549 ? 0.796 -23.062 -16.25 1 98.56 549 ALA B CA 1
ATOM 8389 C C . ALA B 1 549 ? 1.141 -24.375 -16.953 1 98.56 549 ALA B C 1
ATOM 8391 O O . ALA B 1 549 ? 0.25 -25.078 -17.422 1 98.56 549 ALA B O 1
ATOM 8392 N N . VAL B 1 550 ? 2.43 -24.672 -16.984 1 98.75 550 VAL B N 1
ATOM 8393 C CA . VAL B 1 550 ? 2.883 -25.906 -17.625 1 98.75 550 VAL B CA 1
ATOM 8394 C C . VAL B 1 550 ? 4.016 -26.531 -16.812 1 98.75 550 VAL B C 1
ATOM 8396 O O . VAL B 1 550 ? 4.559 -25.891 -15.906 1 98.75 550 VAL B O 1
ATOM 8399 N N . ARG B 1 551 ? 4.293 -27.719 -17.094 1 98.81 551 ARG B N 1
ATOM 8400 C CA . ARG B 1 551 ? 5.535 -28.375 -16.719 1 98.81 551 ARG B CA 1
ATOM 8401 C C . ARG B 1 551 ? 6.301 -28.859 -17.953 1 98.81 551 ARG B C 1
ATOM 8403 O O . ARG B 1 551 ? 5.789 -29.656 -18.734 1 98.81 551 ARG B O 1
ATOM 8410 N N . VAL B 1 552 ? 7.508 -28.375 -18.078 1 98.88 552 VAL B N 1
ATOM 8411 C CA . VAL B 1 552 ? 8.391 -28.859 -19.141 1 98.88 552 VAL B CA 1
ATOM 8412 C C . VAL B 1 552 ? 9.336 -29.906 -18.578 1 98.88 552 VAL B C 1
ATOM 8414 O O . VAL B 1 552 ? 9.922 -29.734 -17.516 1 98.88 552 VAL B O 1
ATOM 8417 N N . VAL B 1 553 ? 9.422 -30.984 -19.266 1 98.44 553 VAL B N 1
ATOM 8418 C CA . VAL B 1 553 ? 10.297 -32.094 -18.922 1 98.44 553 VAL B CA 1
ATOM 8419 C C . VAL B 1 553 ? 11.25 -32.375 -20.078 1 98.44 553 VAL B C 1
ATOM 8421 O O . VAL B 1 553 ? 10.805 -32.625 -21.203 1 98.44 553 VAL B O 1
ATOM 8424 N N . VAL B 1 554 ? 12.516 -32.406 -19.781 1 98.69 554 VAL B N 1
ATOM 8425 C CA . VAL B 1 554 ? 13.5 -32.656 -20.828 1 98.69 554 VAL B CA 1
ATOM 8426 C C . VAL B 1 554 ? 14.375 -33.844 -20.438 1 98.69 554 VAL B C 1
ATOM 8428 O O . VAL B 1 554 ? 15.406 -33.656 -19.781 1 98.69 554 VAL B O 1
ATOM 8431 N N . PRO B 1 555 ? 14.016 -35.062 -20.938 1 97.94 555 PRO B N 1
ATOM 8432 C CA . PRO B 1 555 ? 14.859 -36.219 -20.641 1 97.94 555 PRO B CA 1
ATOM 8433 C C . PRO B 1 555 ? 16.328 -36 -21.016 1 97.94 555 PRO B C 1
ATOM 8435 O O . PRO B 1 555 ? 16.609 -35.406 -22.062 1 97.94 555 PRO B O 1
ATOM 8438 N N . GLY B 1 556 ? 17.172 -36.375 -20.141 1 96.69 556 GLY B N 1
ATOM 8439 C CA . GLY B 1 556 ? 18.594 -36.281 -20.406 1 96.69 556 GLY B CA 1
ATOM 8440 C C . GLY B 1 556 ? 19.219 -35.031 -19.844 1 96.69 556 GLY B C 1
ATOM 8441 O O . GLY B 1 556 ? 20.438 -34.969 -19.656 1 96.69 556 GLY B O 1
ATOM 8442 N N . ALA B 1 557 ? 18.453 -33.969 -19.609 1 97.94 557 ALA B N 1
ATOM 8443 C CA . ALA B 1 557 ? 19 -32.719 -19.031 1 97.94 557 ALA B CA 1
ATOM 8444 C C . ALA B 1 557 ? 19.438 -32.938 -17.594 1 97.94 557 ALA B C 1
ATOM 8446 O O . ALA B 1 557 ? 18.766 -33.625 -16.828 1 97.94 557 ALA B O 1
ATOM 8447 N N . GLN B 1 558 ? 20.594 -32.406 -17.219 1 97.69 558 GLN B N 1
ATOM 8448 C CA . GLN B 1 558 ? 21.094 -32.469 -15.852 1 97.69 558 GLN B CA 1
ATOM 8449 C C . GLN B 1 558 ? 20.328 -31.516 -14.945 1 97.69 558 GLN B C 1
ATOM 8451 O O . GLN B 1 558 ? 20.406 -30.297 -15.102 1 97.69 558 GLN B O 1
ATOM 8456 N N . PRO B 1 559 ? 19.547 -32.062 -14.023 1 95.69 559 PRO B N 1
ATOM 8457 C CA . PRO B 1 559 ? 18.797 -31.188 -13.109 1 95.69 559 PRO B CA 1
ATOM 8458 C C . PRO B 1 559 ? 19.656 -30.656 -11.961 1 95.69 559 PRO B C 1
ATOM 8460 O O . PRO B 1 559 ? 20.719 -31.234 -11.672 1 95.69 559 PRO B O 1
ATOM 8463 N N . LEU B 1 560 ? 19.109 -29.594 -11.359 1 93.75 560 LEU B N 1
ATOM 8464 C CA . LEU B 1 560 ? 19.641 -29.172 -10.07 1 93.75 560 LEU B CA 1
ATOM 8465 C C . LEU B 1 560 ? 19.281 -30.188 -8.984 1 93.75 560 LEU B C 1
ATOM 8467 O O . LEU B 1 560 ? 18.219 -30.781 -9.016 1 93.75 560 LEU B O 1
ATOM 8471 N N . PHE B 1 561 ? 20.203 -30.516 -8.141 1 92.5 561 PHE B N 1
ATOM 8472 C CA . PHE B 1 561 ? 19.891 -31.344 -6.98 1 92.5 561 PHE B CA 1
ATOM 8473 C C . PHE B 1 561 ? 20.016 -30.531 -5.691 1 92.5 561 PHE B C 1
ATOM 8475 O O . PHE B 1 561 ? 20.875 -29.656 -5.59 1 92.5 561 PHE B O 1
ATOM 8482 N N . THR B 1 562 ? 19.156 -30.797 -4.723 1 86.94 562 THR B N 1
ATOM 8483 C CA . THR B 1 562 ? 19.109 -30 -3.502 1 86.94 562 THR B CA 1
ATOM 8484 C C . THR B 1 562 ? 19.625 -30.797 -2.312 1 86.94 562 THR B C 1
ATOM 8486 O O . THR B 1 562 ? 19.859 -30.25 -1.234 1 86.94 562 THR B O 1
ATOM 8489 N N . ASP B 1 563 ? 19.828 -32.062 -2.48 1 87.12 563 ASP B N 1
ATOM 8490 C CA . ASP B 1 563 ? 20.344 -32.938 -1.415 1 87.12 563 ASP B CA 1
ATOM 8491 C C . ASP B 1 563 ? 21.641 -33.625 -1.84 1 87.12 563 ASP B C 1
ATOM 8493 O O . ASP B 1 563 ? 22.688 -32.969 -1.941 1 87.12 563 ASP B O 1
ATOM 8497 N N . GLU B 1 564 ? 21.469 -34.875 -2.299 1 89.06 564 GLU B N 1
ATOM 8498 C CA . GLU B 1 564 ? 22.656 -35.625 -2.723 1 89.06 564 GLU B CA 1
ATOM 8499 C C . GLU B 1 564 ? 22.922 -35.438 -4.215 1 89.06 564 GLU B C 1
ATOM 8501 O O . GLU B 1 564 ? 22 -35.469 -5.023 1 89.06 564 GLU B O 1
ATOM 8506 N N . PRO B 1 565 ? 24.188 -35.219 -4.488 1 93.62 565 PRO B N 1
ATOM 8507 C CA . PRO B 1 565 ? 24.531 -35.031 -5.902 1 93.62 565 PRO B CA 1
ATOM 8508 C C . PRO B 1 565 ? 24.25 -36.281 -6.742 1 93.62 565 PRO B C 1
ATOM 8510 O O . PRO B 1 565 ? 24.469 -37.406 -6.273 1 93.62 565 PRO B O 1
ATOM 8513 N N . PHE B 1 566 ? 23.766 -36.125 -7.891 1 95.69 566 PHE B N 1
ATOM 8514 C CA . PHE B 1 566 ? 23.625 -37.188 -8.906 1 95.69 566 PHE B CA 1
ATOM 8515 C C . PHE B 1 566 ? 23.812 -36.594 -10.305 1 95.69 566 PHE B C 1
ATOM 8517 O O . PHE B 1 566 ? 23.422 -35.469 -10.562 1 95.69 566 PHE B O 1
ATOM 8524 N N . PHE B 1 567 ? 24.469 -37.344 -11.164 1 97.31 567 PHE B N 1
ATOM 8525 C CA . PHE B 1 567 ? 24.875 -36.812 -12.453 1 97.31 567 PHE B CA 1
ATOM 8526 C C . PHE B 1 567 ? 24.469 -37.75 -13.586 1 97.31 567 PHE B C 1
ATOM 8528 O O . PHE B 1 567 ? 24.531 -38.969 -13.445 1 97.31 567 PHE B O 1
ATOM 8535 N N . GLY B 1 568 ? 24.047 -37.188 -14.641 1 96.25 568 GLY B N 1
ATOM 8536 C CA . GLY B 1 568 ? 23.75 -37.938 -15.852 1 96.25 568 GLY B CA 1
ATOM 8537 C C . GLY B 1 568 ? 24.891 -37.938 -16.844 1 96.25 568 GLY B C 1
ATOM 8538 O O . GLY B 1 568 ? 26 -37.5 -16.531 1 96.25 568 GLY B O 1
ATOM 8539 N N . GLU B 1 569 ? 24.641 -38.438 -17.984 1 96.19 569 GLU B N 1
ATOM 8540 C CA . GLU B 1 569 ? 25.641 -38.562 -19.031 1 96.19 569 GLU B CA 1
ATOM 8541 C C . GLU B 1 569 ? 26.141 -37.188 -19.5 1 96.19 569 GLU B C 1
ATOM 8543 O O . GLU B 1 569 ? 27.328 -37.031 -19.812 1 96.19 569 GLU B O 1
ATOM 8548 N N . ARG B 1 570 ? 25.297 -36.25 -19.484 1 97.75 570 ARG B N 1
ATOM 8549 C CA . ARG B 1 570 ? 25.656 -34.906 -20 1 97.75 570 ARG B CA 1
ATOM 8550 C C . ARG B 1 570 ? 26.734 -34.281 -19.156 1 97.75 570 ARG B C 1
ATOM 8552 O O . ARG B 1 570 ? 27.578 -33.531 -19.656 1 97.75 570 ARG B O 1
ATOM 8559 N N . ALA B 1 571 ? 26.641 -34.531 -17.844 1 97.75 571 ALA B N 1
ATOM 8560 C CA . ALA B 1 571 ? 27.641 -33.969 -16.953 1 97.75 571 ALA B CA 1
ATOM 8561 C C . ALA B 1 571 ? 29.031 -34.438 -17.312 1 97.75 571 ALA B C 1
ATOM 8563 O O . ALA B 1 571 ? 30.031 -33.781 -17 1 97.75 571 ALA B O 1
ATOM 8564 N N . ARG B 1 572 ? 29.109 -35.531 -17.969 1 96.62 572 ARG B N 1
ATOM 8565 C CA . ARG B 1 572 ? 30.391 -36.094 -18.359 1 96.62 572 ARG B CA 1
ATOM 8566 C C . ARG B 1 572 ? 30.734 -35.781 -19.812 1 96.62 572 ARG B C 1
ATOM 8568 O O . ARG B 1 572 ? 31.859 -35.406 -20.109 1 96.62 572 ARG B O 1
ATOM 8575 N N . THR B 1 573 ? 29.797 -35.812 -20.672 1 97.56 573 THR B N 1
ATOM 8576 C CA . THR B 1 573 ? 30.062 -35.781 -22.094 1 97.56 573 THR B CA 1
ATOM 8577 C C . THR B 1 573 ? 30.141 -34.344 -22.594 1 97.56 573 THR B C 1
ATOM 8579 O O . THR B 1 573 ? 30.969 -34.031 -23.453 1 97.56 573 THR B O 1
ATOM 8582 N N . VAL B 1 574 ? 29.297 -33.469 -22.109 1 98.12 574 VAL B N 1
ATOM 8583 C CA . VAL B 1 574 ? 29.203 -32.125 -22.656 1 98.12 574 VAL B CA 1
ATOM 8584 C C . VAL B 1 574 ? 30.5 -31.359 -22.375 1 98.12 574 VAL B C 1
ATOM 8586 O O . VAL B 1 574 ? 31.047 -30.719 -23.281 1 98.12 574 VAL B O 1
ATOM 8589 N N . PRO B 1 575 ? 31 -31.422 -21.125 1 97.38 575 PRO B N 1
ATOM 8590 C CA . PRO B 1 575 ? 32.281 -30.75 -20.922 1 97.38 575 PRO B CA 1
ATOM 8591 C C . PRO B 1 575 ? 33.375 -31.234 -21.875 1 97.38 575 PRO B C 1
ATOM 8593 O O . PRO B 1 575 ? 34.094 -30.422 -22.469 1 97.38 575 PRO B O 1
ATOM 8596 N N . ASP B 1 576 ? 33.375 -32.469 -22.156 1 96.69 576 ASP B N 1
ATOM 8597 C CA . ASP B 1 576 ? 34.375 -33.031 -23.062 1 96.69 576 ASP B CA 1
ATOM 8598 C C . ASP B 1 576 ? 34.219 -32.5 -24.484 1 96.69 576 ASP B C 1
ATOM 8600 O O . ASP B 1 576 ? 35.188 -32.125 -25.141 1 96.69 576 ASP B O 1
ATOM 8604 N N . GLU B 1 577 ? 33.062 -32.531 -24.875 1 96.5 577 GLU B N 1
ATOM 8605 C CA . GLU B 1 577 ? 32.719 -32.062 -26.219 1 96.5 577 GLU B CA 1
ATOM 8606 C C . GLU B 1 577 ? 33.094 -30.594 -26.391 1 96.5 577 GLU B C 1
ATOM 8608 O O . GLU B 1 577 ? 33.438 -30.156 -27.484 1 96.5 577 GLU B O 1
ATOM 8613 N N . MET B 1 578 ? 33.062 -29.859 -25.344 1 95.75 578 MET B N 1
ATOM 8614 C CA . MET B 1 578 ? 33.312 -28.422 -25.391 1 95.75 578 MET B CA 1
ATOM 8615 C C . MET B 1 578 ? 34.781 -28.125 -25.125 1 95.75 578 MET B C 1
ATOM 8617 O O . MET B 1 578 ? 35.188 -26.969 -25.109 1 95.75 578 MET B O 1
ATOM 8621 N N . GLY B 1 579 ? 35.594 -29.156 -24.891 1 95.62 579 GLY B N 1
ATOM 8622 C CA . GLY B 1 579 ? 37 -29 -24.688 1 95.62 579 GLY B CA 1
ATOM 8623 C C . GLY B 1 579 ? 37.406 -28.844 -23.234 1 95.62 579 GLY B C 1
ATOM 8624 O O . GLY B 1 579 ? 38.5 -28.359 -22.922 1 95.62 579 GLY B O 1
ATOM 8625 N N . PHE B 1 580 ? 36.5 -29.234 -22.312 1 96.5 580 PHE B N 1
ATOM 8626 C CA . PHE B 1 580 ? 36.75 -29.172 -20.875 1 96.5 580 PHE B CA 1
ATOM 8627 C C . PHE B 1 580 ? 36.688 -30.562 -20.25 1 96.5 580 PHE B C 1
ATOM 8629 O O . PHE B 1 580 ? 36.625 -31.562 -20.969 1 96.5 580 PHE B O 1
ATOM 8636 N N . GLU B 1 581 ? 36.875 -30.656 -18.906 1 97.69 581 GLU B N 1
ATOM 8637 C CA . GLU B 1 581 ? 36.844 -31.938 -18.188 1 97.69 581 GLU B CA 1
ATOM 8638 C C . GLU B 1 581 ? 35.75 -31.906 -17.094 1 97.69 581 GLU B C 1
ATOM 8640 O O . GLU B 1 581 ? 35.594 -30.906 -16.406 1 97.69 581 GLU B O 1
ATOM 8645 N N . PRO B 1 582 ? 35.062 -33.031 -17 1 97.69 582 PRO B N 1
ATOM 8646 C CA . PRO B 1 582 ? 34.125 -33.125 -15.883 1 97.69 582 PRO B CA 1
ATOM 8647 C C . PRO B 1 582 ? 34.812 -33.125 -14.523 1 97.69 582 PRO B C 1
ATOM 8649 O O . PRO B 1 582 ? 35.875 -33.719 -14.375 1 97.69 582 PRO B O 1
ATOM 8652 N N . ARG B 1 583 ? 34.25 -32.406 -13.586 1 96.5 583 ARG B N 1
ATOM 8653 C CA . ARG B 1 583 ? 34.688 -32.375 -12.195 1 96.5 583 ARG B CA 1
ATOM 8654 C C . ARG B 1 583 ? 33.562 -32.688 -11.242 1 96.5 583 ARG B C 1
ATOM 8656 O O . ARG B 1 583 ? 33.125 -31.812 -10.469 1 96.5 583 ARG B O 1
ATOM 8663 N N . LEU B 1 584 ? 33.125 -33.906 -11.203 1 97 584 LEU B N 1
ATOM 8664 C CA . LEU B 1 584 ? 31.906 -34.312 -10.5 1 97 584 LEU B CA 1
ATOM 8665 C C . LEU B 1 584 ? 32.156 -34.375 -9 1 97 584 LEU B C 1
ATOM 8667 O O . LEU B 1 584 ? 31.203 -34.438 -8.211 1 97 584 LEU B O 1
ATOM 8671 N N . GLU B 1 585 ? 33.438 -34.25 -8.57 1 94.5 585 GLU B N 1
ATOM 8672 C CA . GLU B 1 585 ? 33.812 -34.312 -7.16 1 94.5 585 GLU B CA 1
ATOM 8673 C C . GLU B 1 585 ? 33.812 -32.938 -6.52 1 94.5 585 GLU B C 1
ATOM 8675 O O . GLU B 1 585 ? 34.031 -32.812 -5.32 1 94.5 585 GLU B O 1
ATOM 8680 N N . ARG B 1 586 ? 33.438 -31.938 -7.297 1 92.12 586 ARG B N 1
ATOM 8681 C CA . ARG B 1 586 ? 33.406 -30.578 -6.77 1 92.12 586 ARG B CA 1
ATOM 8682 C C . ARG B 1 586 ? 32.344 -30.469 -5.668 1 92.12 586 ARG B C 1
ATOM 8684 O O . ARG B 1 586 ? 31.406 -31.266 -5.609 1 92.12 586 ARG B O 1
ATOM 8691 N N . PRO B 1 587 ? 32.625 -29.484 -4.824 1 89.12 587 PRO B N 1
ATOM 8692 C CA . PRO B 1 587 ? 31.609 -29.266 -3.781 1 89.12 587 PRO B CA 1
ATOM 8693 C C . PRO B 1 587 ? 30.234 -28.953 -4.352 1 89.12 587 PRO B C 1
ATOM 8695 O O . PRO B 1 587 ? 30.094 -28.656 -5.543 1 89.12 587 PRO B O 1
ATOM 8698 N N . PHE B 1 588 ? 29.25 -29.031 -3.469 1 91.38 588 PHE B N 1
ATOM 8699 C CA . PHE B 1 588 ? 27.859 -28.734 -3.803 1 91.38 588 PHE B CA 1
ATOM 8700 C C . PHE B 1 588 ? 27.75 -27.391 -4.5 1 91.38 588 PHE B C 1
ATOM 8702 O O . PHE B 1 588 ? 28.422 -26.422 -4.125 1 91.38 588 PHE B O 1
ATOM 8709 N N . HIS B 1 589 ? 26.984 -27.266 -5.535 1 91.62 589 HIS B N 1
ATOM 8710 C CA . HIS B 1 589 ? 26.812 -26.047 -6.301 1 91.62 589 HIS B CA 1
ATOM 8711 C C . HIS B 1 589 ? 26.219 -24.938 -5.441 1 91.62 589 HIS B C 1
ATOM 8713 O O . HIS B 1 589 ? 25.5 -25.203 -4.477 1 91.62 589 HIS B O 1
ATOM 8719 N N . PRO B 1 590 ? 26.406 -23.688 -5.75 1 89.69 590 PRO B N 1
ATOM 8720 C CA . PRO B 1 590 ? 25.938 -22.547 -4.949 1 89.69 590 PRO B CA 1
ATOM 8721 C C . PRO B 1 590 ? 24.562 -22.047 -5.391 1 89.69 590 PRO B C 1
ATOM 8723 O O . PRO B 1 590 ? 24.094 -21.016 -4.91 1 89.69 590 PRO B O 1
ATOM 8726 N N . TYR B 1 591 ? 23.969 -22.688 -6.367 1 89.25 591 TYR B N 1
ATOM 8727 C CA . TYR B 1 591 ? 22.703 -22.219 -6.926 1 89.25 591 TYR B CA 1
ATOM 8728 C C . TYR B 1 591 ? 21.531 -22.641 -6.047 1 89.25 591 TYR B C 1
ATOM 8730 O O . TYR B 1 591 ? 21.562 -23.703 -5.426 1 89.25 591 TYR B O 1
ATOM 8738 N N . PRO B 1 592 ? 20.516 -21.734 -6.004 1 80.94 592 PRO B N 1
ATOM 8739 C CA . PRO B 1 592 ? 19.359 -22.062 -5.172 1 80.94 592 PRO B CA 1
ATOM 8740 C C . PRO B 1 592 ? 18.453 -23.125 -5.797 1 80.94 592 PRO B C 1
ATOM 8742 O O . PRO B 1 592 ? 18.438 -23.281 -7.023 1 80.94 592 PRO B O 1
#

Organism: NCBI:txid148449

Radius of gyration: 35.22 Å; Cα contacts (8 Å, |Δi|>4): 2959; chains: 2; bounding box: 87×107×65 Å

Secondary structure (DSSP, 8-state):
-EEEEES-TTHHHHHHHHHHTTT-EEEE--GGGGGG-SSEEEEEETT-THHHHHHHHHHHHT--EEEEEETEETTEE-TT-SEEEEEE-TTTTS--HHHHHHHHHHH--GGGS-SS----HHHHHHHHHHHHHHHHHHHTT-TT-SBTEEEEETTEEEEPPPPTT-TT-SSPPP-----------HHHHHHHHHTTB-TTT-SEEEEEEEE-SSS-EEEEEE--GGGTSSS----EEEEE-SSHHHHHHHHHHHHHHHHHHH---GGGSEEEEGGGSTTB--GGGS---TTSPP--TTSEEEEEEEEETTT--EEEEEHHHHSSSPPSS-SS----TTEEEESSHHHHHHHHHHHHHHHHHHHHHHTBS--PEEEE---HHHHHHHHHHHHTT-EEEEEE---SSSS-EEEEEEE--GGGS-TTPPPPTTSTT---EEEEEEE-SSHHHHHHHHHHHHHHHHHHHHHHHHHHHHTSGGGHHHHTT--HHHHHHH---SPEEEGGGSS-SSPP-HHHHHHHHHHHHHHTT---EEEE---HHHHHTT-EEEEEE-TT-----SSS----SHHHHHHHHTT--B-TTSPPP---/-EEEEES-TTHHHHHHHHHHTTT-EEEE--GGGGGG-SSEEEEEETT-THHHHHHHHHHHHT--EEEEEETEETTEE-TT-SEEEEEE-TTTTS--HHHHHHHHHHH--GGGS-SS----HHHHHHHHHHHHHHHHHHHTT-TT-SBTEEEEETTEEEEPPPPTT-TT-SSPPP-----------HHHHHHHHHTTB-TTT-SEEEEEEEE-SSS-EEEEEE--GGGTSSS----EEEEE-SSHHHHHHHHHHHHHHHHHHH---GGGSEEE-GGGSTTB--GGGS---TTSPP--TTS-EEEEEEEETTT--EEEEEHHHHSSSPPSS-SS----TTEEEESSHHHHHHHHHHHHHHHHHHHHHHTBS--PEEEE---HHHHHHHHHHHHTT-EEEEEE---SSSS-EEEEEEE--GGGS-TTPPPPTTSTT---EEEEEEE-SSHHHHHHHHHHHHHHHHHHHHHHHHHHHHTSGGGHHHHTT--HHHHHHH---SPEEEGGGSS-SSPP-HHHHHHHHHHHHHHTT---EEEE---HHHHHTT-EEEEEE-TT-----SSS----HHHHHHHHHTT--B-TTSPPP---

pLDDT: mean 93.83, std 6.41, range [59.72, 98.88]